Protein 4IZ6 (pdb70)

B-factor: mean 25.24, std 9.49, range [5.38, 73.98]

Nearest PDB structures (foldseek):
  4iz6-assembly1_A  TM=1.002E+00  e=0.000E+00  Escherichia coli
  3rg2-assembly3_E  TM=9.380E-01  e=0.000E+00  Escherichia coli
  3rg2-assembly1_B  TM=9.250E-01  e=0.000E+00  Escherichia coli
  3rg2-assembly4_I  TM=9.287E-01  e=0.000E+00  Escherichia coli
  3rg2-assembly2_H  TM=9.333E-01  e=0.000E+00  Escherichia coli

Secondary structure (DSSP, 8-state):
-----PPPHHHHHHHHHTTS-----TTHHHHTTTT--SEEEEETTEEEEHHHHHHHHHHHHHHHHHTT--TT-EEEEE--SSHHHHHHHHHHHHHT-EEEEE-TT--HHHHHHHHHHH--SEEEEETTSGGGSSSHHHHHHHHH-TT--EEEEET--STTBHHHHHHSPP-S----PPPTTSEEEEEE-----S--EEEEEHHHHHHHHHHHHHHHT--TT-EEEE-S-TTSHHHHHSSHHHHHHHHT-EEEE-S---HHHHHHHHHHHT--EEEE-HHHHHHHHHHHHTT--GGGGTT--EEEEESSPPPHHHHHHHHHHT-SEEEEEEEETTEEEEE--TTS-HHHHHH---EESSTT-EEEEE-TTS-B--TT-EEEEEEE-TTS-S--TT-HHHHHHHB-TT--EEEEEEEEE-TTS-EEEEEE-SSEEEETTEEEEHHHHHHHHTTSTTEEEEEEEEEEETTTEEEEEEEEEESS---HHHHHHHHHTT---GGGS-SEEEE-S---B-TTSSB-HHHHHHHHHTTSS----SHHHHHHHHTTTS-SS----TTS-GGGGT--HHHHHHHHHHHTTTSTT--HHHHHTS-SHHHHHHHHTSPP-/-----PPPHHHHHHHHHHTS-----TTHHHHTTTT--SEEEEETTEEEEHHHHHHHHHHHHHHHHHTT--TT-EEEE---SSHHHHHHHHHHHHHT-EEEE--TT--HHHHHHHHHHH--SEEEEETTSTTSSSSHHHHHHHHH-TT--EEEEET--STTBHHHHHHSPP-S----PPPTTSEEEEEEP---S--EEEEEHHHHHHHHHHHHHHHT--TT-EEEE-S-TTSHHHHHSSHHHHHHHHT-EEEE-SS--HHHHHHHHHHHT--EEEE-HHHHHHHHHHHHTT--GGGGTT--EEEEESS---HHHHTHHHHHT-SEEEEEEEETTEEEEE--TTS-HHHHHH---EESSTT-EEEEE-SS--B--TT-EEEEEEE-TTS-S--TT-HHHHHHHB-TTSPEEEEEEEEE-SSS-EEEEEE-SSEEEEBTEEEEHHHHHHHHTTSTTEEEEEEEEEEETTTEEEEEEEEEESS---HHHHHHHHHHTT--GGGS-SEEEEES---B-SSSSB-HHHHHHHHHHHHHHHTT---SSHHHHHHHHGGGS-SS----TTS-GGGGT--HHHHHHHHHHHTTTSTT--HHHHHHS-SHHHHHHHHTSPP-

Radius of gyration: 34.58 Å; Cα contacts (8 Å, |Δi|>4): 2617; chains: 2; bounding box: 115×65×73 Å

GO terms:
  GO:0000287 magnesium ion binding (F, IDA)
  GO:0031177 phosphopantetheine binding (F, IDA)
  GO:0008908 isochorismatase activity (F, IDA)
  GO:0009239 enterobactin biosynthetic process (P, IDA)
  GO:0047527 2,3-dihydroxybenzoate-serine ligase activity (F, IDA)
  GO:0005737 cytoplasm (C, EXP)
  GO:0008908 isochorismatase activity (F, EXP)
  GO:0047527 2,3-dihydroxybenzoate-serine ligase activity (F, EXP)
  GO:0042802 identical protein binding (F, IPI)
  GO:0005515 protein binding (F, IPI)
  GO:0005829 cytosol (C, IDA)
  GO:0005886 plasma membrane (C, IDA)
  GO:0016765 transferase activity, transferring alkyl or aryl (other than methyl) groups (F, IMP)

Foldseek 3Di:
DADADADDPVFVVVCVVVPQFPFDFLLCLLVVCLVPQAWAEAEPPDTAASVLLVQLLLLLLQVCVVLPDAAPFEEEEEDWQGSVVSSPLSNCQQRNYAYEYDYNLFWDVVRLQVCVFRLHQEYEYECVRPCNVDCPNVVVSCVVRVSHSAYAYDPDDDPSDSVVRSPGGHDPDGGDGDGQSFFSYWYWFLDDQGTFIFGFGSRLQVSLLQLLCVQVVAAQAAEEEEAPTCRHCVLPPNDHSSNNSSRNYYYYTHPHLACVRVLQVCQVVLHAEYEFEQLSLVRNLVVQVVPDDLVSLQSHAEYEYELADDALVSLLCCCVRNVYDYKAWYDGPLFWIFIDGPPDDSVCRSQFRHATSDPPWDWFFAAPVGDTDDAFDKHWIWTDHSNGGQDIRPDVPVSPVQADPVSTGTPQWMWHAHPVGTIGTDGGRAAWWRFSNRTGHQSNLFVLQCPPPFFDAWTKHWDQDPNRRIFIEIETATNDDDDLVRQLVSVVVVIGRNSRRHPYYDYDNDAPADPVRHGDDVVRVVVVVVVCVPDADALVRVLVVLVVQFAPPDHDDQQDQRVVRPRDLVNLQVVQVVLCVQAVVGGSVQCNVRPGSNSVRVRSVDDRD/DADFDADPPVFVVVCVVVPLFPFDFLLCLLVVCLPFQQWAEDEPPDTAGSVLLNQLLLLLLQLVVVLPDAAPFEEEEEDWQGSVVSSPLSSCQQRNYAYDYDYLLAWDVVSLQVCVQRLHQEYEYECVRPCNVDCVNVVVSCVVSVSHRAYAYDPDDDPRDSVVSSPGGHDPDGGDGDTQSAFSYWYWALAQGTWIAGFGRSLQVSQQVLLCVQVVAALAAEEEQADTCRHCVQPPNDHSSNNSSRNHYYYTHPHLACVGVLQVCQVRLHAEYEFEQLSLVRNQVVVVVPDDLVSLQSHAEYEYELAADALVSQLCCCVRNNYDYKAWYDGPLFWIFIAGPPDDSVCRSFFRHATSDPQWDWFFADPVGDGDDAFDKHWIWTDGSNGGQDIRPCVVVSVVQADPVSIGTPQWIWGAHPVRTIGTDGGRQAWWSFRNRIGHQNNLFVQLCVDPFFQAWTWHWDQDPNRRTFIEIETATPDDDDLVRSLVSVVVVTGRNSNRHPYYHYDNDADADDVSYGDPVCSVVVVVCVVVVVVLDQDQDLVSVLVVLQVQFAPPDRDDQQDQRVVRPNDLVVLQVNQVSLCVQAVVGGSVCCNVRVGSNSVCVVSNDDRD

InterPro domains:
  IPR000868 Isochorismatase-like domain [PF00857] (31-204)
  IPR009081 Phosphopantetheine binding ACP domain [PF00550] (217-276)
  IPR009081 Phosphopantetheine binding ACP domain [PS50075] (209-284)
  IPR016291 Isochorismatase [PIRSF001111] (1-283)
  IPR016291 Isochorismatase [PR01398] (2-14)
  IPR016291 Isochorismatase [PR01398] (63-80)
  IPR016291 Isochorismatase [PR01398] (80-99)
  IPR016291 Isochorismatase [PR01398] (112-134)
  IPR016291 Isochorismatase [PR01398] (168-186)
  IPR016291 Isochorismatase [PR01398] (186-203)
  IPR036380 Isochorismatase-like superfamily [G3DSA:3.40.50.850] (1-207)
  IPR036380 Isochorismatase-like superfamily [SSF52499] (1-209)
  IPR036736 ACP-like superfamily [G3DSA:1.10.1200.10] (210-285)
  IPR036736 ACP-like superfamily [SSF47336] (209-280)
  IPR050272 Isochorismatase-like hydrolase [PTHR43540] (20-208)

Sequence (1221 aa):
SIPFTRWPEEFARRYREKGYWQDLPLTDILTRHAASDSIAVIDGERQLSYRELNQAADNLACSLRRQGIKPGETALVQLGNVAELYITFFALLKLGVAPVLALFSHQRSELNAYASQIEPALLIADRQHALFSGDDFLNTFVTEHSSIRVVQLLNDSGEHNLQDAINHPAEDFTATPSPADEVAYFQLSGGTGTPKLIPRTHNDYYYSVRRSVEICQFTQQTRRYLCAIPAAHNYAMSSPGSLGVFLAGGTVVLAADPSATLCFPLIEKHQVNVTALVPPAVSLWLQALIEGESRAQLASLKLLQVGGARLSATLAARIPAEIGCQLQQVFGMAEGLVNYTRLDDSAEKIIHTQGYPMCPDDEVWVADAEGNPLPQGEVGRLMTRGPYTFRGYYKSPQHNASAFDANGFYCSGDLISIDPEGYITVQGREKDQINRGGEKIAAEEIENLLLRHPAVIYAALVSMEDELMGEKSCAYLVVKEPLRAVQVRRFLREQGIAEFKLPDRVECVDSLPLTAVGKVDKKQLRQWLASRASAGPASKAALREVILPLLDESDEPFDDDNLIDYGLDSVRMMALAARWRKVHGDIDFVMLAKNPTIDAWWKLLSREVKSIPFTRWPEEFARRYREKGYWQDLPLTDILTRHAASDSIAVIDGERQLSYRELNQAADNLACSLRRQGIKPGETALVQLGNVAELYITFFALLKLGVAPVLALFSHQRSELNAYASQIEPALLIADRQHALFSGDDFLNTFVTEHSSIRVVQLLNDSGEHNLQDAINHPAEDFTATPSPADEVAYFQLSGTGTPKLIPRTHNDYYYSVRRSVEICQFTQQTRYLCAIPAAHNYAMSSPGSLGVFLAGGTVVLAADPSATLCFPLIEKHQVNVTALVPPAVSLWLQALIEGESRAQLASLKLLQVGGARLSATLAARIPAEIGCQLQQVFGMAEGLVNYTRLDDSAEKIIHTQGYPMCPDDEVWVADAEGNPLPQGEVGRLMTRGPYTFRGYYKSPQHNASAFDANGFYCSGDLISIDPEGYITVQGREKDQINRGGEKIAAEEIENLLLRHPAVIYAALVSMEDELMGEKSCAYLVVKEPLRAVQVRRFLREQGIAEFKLPDRVECVDSLPLTAVGKVDKKQLRQWLASRASAGRASIPASKAALREVILPLLDESDEPFDDDNLIDYGLDSVRMMALAARWRKVHGDIDFVMLAKNPTIDAWWKLLSREVK

Structure (mmCIF, N/CA/C/O backbone):
data_4IZ6
#
_entry.id   4IZ6
#
_cell.length_a   110.990
_cell.length_b   119.110
_cell.length_c   99.770
_cell.angle_alpha   90.00
_cell.angle_beta   90.00
_cell.angle_gamma   90.00
#
_symmetry.space_group_name_H-M   'P 21 21 2'
#
loop_
_entity.id
_entity.type
_entity.pdbx_description
1 polymer 'Enterobactin synthase component E, Isochorismatase'
2 non-polymer "5'-deoxy-5'-({[2-(2,3-dihydroxyphenyl)ethyl]sulfonyl}amino)adenosine"
3 non-polymer "4'-PHOSPHOPANTETHEINE"
4 water water
#
loop_
_atom_site.group_PDB
_atom_site.id
_atom_site.type_symbol
_atom_site.label_atom_id
_atom_site.label_alt_id
_atom_site.label_comp_id
_atom_site.label_asym_id
_atom_site.label_entity_id
_atom_site.label_seq_id
_atom_site.pdbx_PDB_ins_code
_atom_site.Cartn_x
_atom_site.Cartn_y
_atom_site.Cartn_z
_atom_site.occupancy
_atom_site.B_iso_or_equiv
_atom_site.auth_seq_id
_atom_site.auth_comp_id
_atom_site.auth_asym_id
_atom_site.auth_atom_id
_atom_site.pdbx_PDB_model_num
ATOM 1 N N . SER A 1 22 ? -35.067 10.340 -2.609 1.00 40.79 2 SER A N 1
ATOM 2 C CA . SER A 1 22 ? -33.889 10.123 -1.773 1.00 35.14 2 SER A CA 1
ATOM 3 C C . SER A 1 22 ? -32.890 11.268 -1.899 1.00 34.31 2 SER A C 1
ATOM 4 O O . SER A 1 22 ? -32.581 11.707 -3.005 1.00 38.53 2 SER A O 1
ATOM 7 N N . ILE A 1 23 ? -32.375 11.734 -0.763 1.00 35.43 3 ILE A N 1
ATOM 8 C CA . ILE A 1 23 ? -31.390 12.815 -0.736 1.00 22.82 3 ILE A CA 1
ATOM 9 C C . ILE A 1 23 ? -29.988 12.330 -1.101 1.00 24.55 3 ILE A C 1
ATOM 10 O O . ILE A 1 23 ? -29.420 11.479 -0.410 1.00 23.98 3 ILE A O 1
ATOM 15 N N . PRO A 1 24 ? -29.423 12.890 -2.188 1.00 24.39 4 PRO A N 1
ATOM 16 C CA . PRO A 1 24 ? -28.139 12.500 -2.793 1.00 18.66 4 PRO A CA 1
ATOM 17 C C . PRO A 1 24 ? -26.964 12.499 -1.818 1.00 17.33 4 PRO A C 1
ATOM 18 O O . PRO A 1 24 ? -26.661 13.513 -1.203 1.00 19.65 4 PRO A O 1
ATOM 22 N N . PHE A 1 25 ? -26.300 11.363 -1.694 1.00 17.10 5 PHE A N 1
ATOM 23 C CA . PHE A 1 25 ? -25.076 11.292 -0.928 1.00 15.69 5 PHE A CA 1
ATOM 24 C C . PHE A 1 25 ? -24.230 10.128 -1.407 1.00 19.95 5 PHE A C 1
ATOM 25 O O . PHE A 1 25 ? -24.707 9.231 -2.109 1.00 22.11 5 PHE A O 1
ATOM 33 N N . THR A 1 26 ? -22.960 10.168 -1.034 1.00 20.38 6 THR A N 1
ATOM 34 C CA . THR A 1 26 ? -22.009 9.143 -1.395 1.00 18.33 6 THR A CA 1
ATOM 35 C C . THR A 1 26 ? -22.100 7.976 -0.418 1.00 18.03 6 THR A C 1
ATOM 36 O O . THR A 1 26 ? -21.662 8.088 0.724 1.00 18.07 6 THR A O 1
ATOM 40 N N . ARG A 1 27 ? -22.688 6.873 -0.878 1.00 17.04 7 ARG A N 1
ATOM 41 C CA . ARG A 1 27 ? -22.724 5.607 -0.145 1.00 21.62 7 ARG A CA 1
ATOM 42 C C . ARG A 1 27 ? -21.313 5.098 0.225 1.00 17.79 7 ARG A C 1
ATOM 43 O O . ARG A 1 27 ? -20.345 5.381 -0.467 1.00 17.22 7 ARG A O 1
ATOM 51 N N . TRP A 1 28 ? -21.199 4.342 1.310 1.00 17.40 8 TRP A N 1
ATOM 52 C CA . TRP A 1 28 ? -19.984 3.573 1.561 1.00 16.10 8 TRP A CA 1
ATOM 53 C C . TRP A 1 28 ? -20.055 2.391 0.634 1.00 15.33 8 TRP A C 1
ATOM 54 O O . TRP A 1 28 ? -21.150 1.913 0.347 1.00 22.07 8 TRP A O 1
ATOM 65 N N . PRO A 1 29 ? -18.894 1.885 0.191 1.00 16.91 9 PRO A N 1
ATOM 66 C CA . PRO A 1 29 ? -18.869 0.661 -0.624 1.00 21.04 9 PRO A CA 1
ATOM 67 C C . PRO A 1 29 ? -19.628 -0.483 0.042 1.00 23.15 9 PRO A C 1
ATOM 68 O O . PRO A 1 29 ? -19.793 -0.501 1.263 1.00 23.97 9 PRO A O 1
ATOM 72 N N . GLU A 1 30 ? -20.088 -1.430 -0.764 1.00 29.56 10 GLU A N 1
ATOM 73 C CA . GLU A 1 30 ? -20.901 -2.523 -0.256 1.00 32.20 10 GLU A CA 1
ATOM 74 C C . GLU A 1 30 ? -20.168 -3.366 0.788 1.00 27.63 10 GLU A C 1
ATOM 75 O O . GLU A 1 30 ? -20.743 -3.705 1.820 1.00 31.27 10 GLU A O 1
ATOM 81 N N . GLU A 1 31 ? -18.901 -3.684 0.538 1.00 23.18 11 GLU A N 1
ATOM 82 C CA . GLU A 1 31 ? -18.132 -4.501 1.484 1.00 28.09 11 GLU A CA 1
ATOM 83 C C . GLU A 1 31 ? -17.986 -3.810 2.841 1.00 31.64 11 GLU A C 1
ATOM 84 O O . GLU A 1 31 ? -17.924 -4.475 3.885 1.00 25.45 11 GLU A O 1
ATOM 86 N N . PHE A 1 32 ? -17.922 -2.477 2.816 1.00 29.66 12 PHE A N 1
ATOM 87 C CA . PHE A 1 32 ? -17.822 -1.680 4.034 1.00 25.99 12 PHE A CA 1
ATOM 88 C C . PHE A 1 32 ? -19.138 -1.646 4.812 1.00 25.80 12 PHE A C 1
ATOM 89 O O . PHE A 1 32 ? -19.165 -1.922 6.015 1.00 25.06 12 PHE A O 1
ATOM 97 N N . ALA A 1 33 ? -20.222 -1.308 4.117 1.00 26.34 13 ALA A N 1
ATOM 98 C CA . ALA A 1 33 ? -21.557 -1.308 4.710 1.00 25.00 13 ALA A CA 1
ATOM 99 C C . ALA A 1 33 ? -21.830 -2.642 5.403 1.00 24.91 13 ALA A C 1
ATOM 100 O O . ALA A 1 33 ? -22.253 -2.684 6.561 1.00 22.45 13 ALA A O 1
ATOM 102 N N . ARG A 1 34 ? -21.550 -3.726 4.684 1.00 25.44 14 ARG A N 1
ATOM 103 C CA . ARG A 1 34 ? -21.770 -5.087 5.176 1.00 32.29 14 ARG A CA 1
ATOM 104 C C . ARG A 1 34 ? -20.944 -5.393 6.425 1.00 23.61 14 ARG A C 1
ATOM 105 O O . ARG A 1 34 ? -21.483 -5.888 7.412 1.00 29.99 14 ARG A O 1
ATOM 113 N N . ARG A 1 35 ? -19.649 -5.076 6.373 1.00 24.83 15 ARG A N 1
ATOM 114 C CA . ARG A 1 35 ? -18.725 -5.219 7.511 1.00 24.91 15 ARG A CA 1
ATOM 115 C C . ARG A 1 35 ? -19.160 -4.401 8.724 1.00 24.87 15 ARG A C 1
ATOM 116 O O . ARG A 1 35 ? -19.140 -4.888 9.852 1.00 23.02 15 ARG A O 1
ATOM 118 N N . TYR A 1 36 ? -19.563 -3.160 8.473 1.00 24.61 16 TYR A N 1
ATOM 119 C CA . TYR A 1 36 ? -20.025 -2.269 9.530 1.00 22.67 16 TYR A CA 1
ATOM 120 C C . TYR A 1 36 ? -21.299 -2.772 10.215 1.00 19.17 16 TYR A C 1
ATOM 121 O O . TYR A 1 36 ? -21.444 -2.637 11.418 1.00 22.62 16 TYR A O 1
ATOM 130 N N . ARG A 1 37 ? -22.212 -3.364 9.459 1.00 22.39 17 ARG A N 1
ATOM 131 C CA . ARG A 1 37 ? -23.378 -3.999 10.070 1.00 26.31 17 ARG A CA 1
ATOM 132 C C . ARG A 1 37 ? -22.988 -5.204 10.918 1.00 26.89 17 ARG A C 1
ATOM 133 O O . ARG A 1 37 ? -23.455 -5.346 12.047 1.00 24.71 17 ARG A O 1
ATOM 141 N N . GLU A 1 38 ? -22.128 -6.062 10.371 1.00 28.19 18 GLU A N 1
ATOM 142 C CA . GLU A 1 38 ? -21.731 -7.292 11.053 1.00 23.82 18 GLU A CA 1
ATOM 143 C C . GLU A 1 38 ? -21.044 -7.024 12.400 1.00 28.85 18 GLU A C 1
ATOM 144 O O . GLU A 1 38 ? -21.295 -7.716 13.392 1.00 22.65 18 GLU A O 1
ATOM 146 N N . LYS A 1 39 ? -20.198 -6.001 12.449 1.00 26.45 19 LYS A N 1
ATOM 147 C CA . LYS A 1 39 ? -19.451 -5.744 13.672 1.00 25.72 19 LYS A CA 1
ATOM 148 C C . LYS A 1 39 ? -20.276 -4.939 14.669 1.00 23.91 19 LYS A C 1
ATOM 149 O O . LYS A 1 39 ? -19.773 -4.550 15.721 1.00 23.37 19 LYS A O 1
ATOM 155 N N . GLY A 1 40 ? -21.528 -4.668 14.312 1.00 20.23 20 GLY A N 1
ATOM 156 C CA . GLY A 1 40 ? -22.443 -3.942 15.171 1.00 22.77 20 GLY A CA 1
ATOM 157 C C . GLY A 1 40 ? -22.432 -2.419 15.131 1.00 25.51 20 GLY A C 1
ATOM 158 O O . GLY A 1 40 ? -23.145 -1.788 15.912 1.00 27.74 20 GLY A O 1
ATOM 159 N N . TYR A 1 41 ? -21.653 -1.822 14.230 1.00 23.56 21 TYR A N 1
ATOM 160 C CA . TYR A 1 41 ? -21.525 -0.359 14.174 1.00 22.58 21 TYR A CA 1
ATOM 161 C C . TYR A 1 41 ? -22.800 0.311 13.699 1.00 23.03 21 TYR A C 1
ATOM 162 O O . TYR A 1 41 ? -23.310 1.205 14.364 1.00 21.95 21 TYR A O 1
ATOM 171 N N . TRP A 1 42 ? -23.297 -0.105 12.536 1.00 22.48 22 TRP A N 1
ATOM 172 C CA . TRP A 1 42 ? -24.573 0.386 12.031 1.00 15.80 22 TRP A CA 1
ATOM 173 C C . TRP A 1 42 ? -25.678 -0.532 12.516 1.00 16.72 22 TRP A C 1
ATOM 174 O O . TRP A 1 42 ? -25.691 -1.709 12.168 1.00 16.88 22 TRP A O 1
ATOM 185 N N . GLN A 1 43 ? -26.612 0.003 13.300 1.00 17.99 23 GLN A N 1
ATOM 186 C CA . GLN A 1 43 ? -27.672 -0.812 13.890 1.00 19.88 23 GLN A CA 1
ATOM 187 C C . GLN A 1 43 ? -29.017 -0.788 13.153 1.00 19.49 23 GLN A C 1
ATOM 188 O O . GLN A 1 43 ? -29.930 -1.544 13.496 1.00 20.30 23 GLN A O 1
ATOM 194 N N . ASP A 1 44 ? -29.132 0.072 12.150 1.00 15.15 24 ASP A N 1
ATOM 195 C CA . ASP A 1 44 ? -30.367 0.208 11.379 1.00 17.81 24 ASP A CA 1
ATOM 196 C C . ASP A 1 44 ? -31.543 0.734 12.226 1.00 22.83 24 ASP A C 1
ATOM 197 O O . ASP A 1 44 ? -32.709 0.469 11.922 1.00 20.86 24 ASP A O 1
ATOM 202 N N . LEU A 1 45 ? -31.230 1.464 13.297 1.00 20.41 25 LEU A N 1
ATOM 203 C CA . LEU A 1 45 ? -32.238 2.225 14.019 1.00 18.07 25 LEU A CA 1
ATOM 204 C C . LEU A 1 45 ? -32.182 3.706 13.616 1.00 19.78 25 LEU A C 1
ATOM 205 O O . LEU A 1 45 ? -31.105 4.261 13.433 1.00 23.48 25 LEU A O 1
ATOM 210 N N . PRO A 1 46 ? -33.344 4.362 13.493 1.00 22.45 26 PRO A N 1
ATOM 211 C CA . PRO A 1 46 ? -33.286 5.797 13.162 1.00 15.16 26 PRO A CA 1
ATOM 212 C C . PRO A 1 46 ? -32.808 6.578 14.367 1.00 13.88 26 PRO A C 1
ATOM 213 O O . PRO A 1 46 ? -32.804 6.041 15.464 1.00 18.74 26 PRO A O 1
ATOM 217 N N . LEU A 1 47 ? -32.416 7.826 14.178 1.00 12.59 27 LEU A N 1
ATOM 218 C CA . LEU A 1 47 ? -31.946 8.624 15.281 1.00 10.52 27 LEU A CA 1
ATOM 219 C C . LEU A 1 47 ? -33.041 8.915 16.331 1.00 17.12 27 LEU A C 1
ATOM 220 O O . LEU A 1 47 ? -32.744 9.076 17.520 1.00 12.34 27 LEU A O 1
ATOM 225 N N . THR A 1 48 ? -34.301 8.969 15.894 1.00 15.62 28 THR A N 1
ATOM 226 C CA . THR A 1 48 ? -35.438 9.205 16.790 1.00 14.08 28 THR A CA 1
ATOM 227 C C . THR A 1 48 ? -35.480 8.226 17.973 1.00 19.73 28 THR A C 1
ATOM 228 O O . THR A 1 48 ? -36.120 8.501 18.997 1.00 13.06 28 THR A O 1
ATOM 232 N N . ASP A 1 49 ? -34.797 7.092 17.819 1.00 14.27 29 ASP A N 1
ATOM 233 C CA . ASP A 1 49 ? -34.798 6.052 18.831 1.00 18.56 29 ASP A CA 1
ATOM 234 C C . ASP A 1 49 ? -34.094 6.529 20.099 1.00 20.58 29 ASP A C 1
ATOM 235 O O . ASP A 1 49 ? -34.349 6.011 21.201 1.00 17.02 29 ASP A O 1
ATOM 240 N N . ILE A 1 50 ? -33.221 7.526 19.925 1.00 20.53 30 ILE A N 1
ATOM 241 C CA . ILE A 1 50 ? -32.571 8.219 21.040 1.00 17.69 30 ILE A CA 1
ATOM 242 C C . ILE A 1 50 ? -33.617 8.736 22.042 1.00 17.78 30 ILE A C 1
ATOM 243 O O . ILE A 1 50 ? -33.439 8.621 23.259 1.00 14.71 30 ILE A O 1
ATOM 248 N N . LEU A 1 51 ? -34.724 9.261 21.518 1.00 16.85 31 LEU A N 1
ATOM 249 C CA . LEU A 1 51 ? -35.776 9.848 22.339 1.00 14.46 31 LEU A CA 1
ATOM 250 C C . LEU A 1 51 ? -36.821 8.800 22.701 1.00 18.18 31 LEU A C 1
ATOM 251 O O . LEU A 1 51 ? -37.042 8.497 23.875 1.00 19.95 31 LEU A O 1
ATOM 256 N N . THR A 1 52 ? -37.441 8.228 21.677 1.00 20.34 32 THR A N 1
ATOM 257 C CA . THR A 1 52 ? -38.546 7.286 21.837 1.00 19.81 32 THR A CA 1
ATOM 258 C C . THR A 1 52 ? -38.227 6.097 22.755 1.00 18.60 32 THR A C 1
ATOM 259 O O . THR A 1 52 ? -39.118 5.417 23.223 1.00 20.20 32 THR A O 1
ATOM 263 N N . ARG A 1 53 ? -36.956 5.827 22.996 1.00 20.70 33 ARG A N 1
ATOM 264 C CA . ARG A 1 53 ? -36.609 4.815 23.985 1.00 18.06 33 ARG A CA 1
ATOM 265 C C . ARG A 1 53 ? -36.843 5.360 25.412 1.00 17.49 33 ARG A C 1
ATOM 266 O O . ARG A 1 53 ? -36.857 4.604 26.366 1.00 14.72 33 ARG A O 1
ATOM 274 N N . HIS A 1 54 ? -37.039 6.669 25.537 1.00 14.07 34 HIS A N 1
ATOM 275 C CA . HIS A 1 54 ? -37.288 7.287 26.835 1.00 19.55 34 HIS A CA 1
ATOM 276 C C . HIS A 1 54 ? -38.650 8.001 26.840 1.00 22.42 34 HIS A C 1
ATOM 277 O O . HIS A 1 54 ? -38.843 8.971 27.576 1.00 24.33 34 HIS A O 1
ATOM 284 N N . ALA A 1 55 ? -39.597 7.547 26.028 1.00 18.59 35 ALA A N 1
ATOM 285 C CA . ALA A 1 55 ? -40.837 8.310 25.901 1.00 20.67 35 ALA A CA 1
ATOM 286 C C . ALA A 1 55 ? -41.827 8.246 27.094 1.00 22.03 35 ALA A C 1
ATOM 287 O O . ALA A 1 55 ? -42.716 9.087 27.193 1.00 23.87 35 ALA A O 1
ATOM 289 N N . ALA A 1 56 ? -41.682 7.266 27.981 1.00 15.07 36 ALA A N 1
ATOM 290 C CA . ALA A 1 56 ? -42.508 7.183 29.195 1.00 22.07 36 ALA A CA 1
ATOM 291 C C . ALA A 1 56 ? -41.771 7.697 30.457 1.00 19.02 36 ALA A C 1
ATOM 292 O O . ALA A 1 56 ? -42.294 7.662 31.575 1.00 17.77 36 ALA A O 1
ATOM 294 N N . SER A 1 57 ? -40.552 8.183 30.260 1.00 16.90 37 SER A N 1
ATOM 295 C CA . SER A 1 57 ? -39.727 8.623 31.372 1.00 21.26 37 SER A CA 1
ATOM 296 C C . SER A 1 57 ? -40.068 10.046 31.845 1.00 19.45 37 SER A C 1
ATOM 297 O O . SER A 1 57 ? -40.082 10.976 31.049 1.00 16.67 37 SER A O 1
ATOM 300 N N . ASP A 1 58 ? -40.368 10.201 33.135 1.00 25.30 38 ASP A N 1
ATOM 301 C CA . ASP A 1 58 ? -40.650 11.523 33.709 1.00 18.88 38 ASP A CA 1
ATOM 302 C C . ASP A 1 58 ? -39.372 12.201 34.199 1.00 20.19 38 ASP A C 1
ATOM 303 O O . ASP A 1 58 ? -39.409 13.313 34.736 1.00 22.60 38 ASP A O 1
ATOM 308 N N . SER A 1 59 ? -38.241 11.524 34.021 1.00 19.33 39 SER A N 1
ATOM 309 C CA . SER A 1 59 ? -36.955 12.102 34.391 1.00 19.76 39 SER A CA 1
ATOM 310 C C . SER A 1 59 ? -36.699 13.293 33.480 1.00 17.50 39 SER A C 1
ATOM 311 O O . SER A 1 59 ? -37.234 13.358 32.373 1.00 19.40 39 SER A O 1
ATOM 314 N N . ILE A 1 60 ? -35.900 14.240 33.951 1.00 17.11 40 ILE A N 1
ATOM 315 C CA . ILE A 1 60 ? -35.736 15.506 33.254 1.00 13.48 40 ILE A CA 1
ATOM 316 C C . ILE A 1 60 ? -34.722 15.398 32.125 1.00 19.80 40 ILE A C 1
ATOM 317 O O . ILE A 1 60 ? -33.573 14.988 32.338 1.00 20.39 40 ILE A O 1
ATOM 322 N N . ALA A 1 61 ? -35.139 15.780 30.926 1.00 13.49 41 ALA A N 1
ATOM 323 C CA . ALA A 1 61 ? -34.218 15.800 29.803 1.00 16.66 41 ALA A CA 1
ATOM 324 C C . ALA A 1 61 ? -33.542 17.159 29.569 1.00 18.35 41 ALA A C 1
ATOM 325 O O . ALA A 1 61 ? -32.378 17.214 29.174 1.00 16.49 41 ALA A O 1
ATOM 327 N N . VAL A 1 62 ? -34.268 18.255 29.781 1.00 19.21 42 VAL A N 1
ATOM 328 C CA . VAL A 1 62 ? -33.764 19.562 29.382 1.00 10.26 42 VAL A CA 1
ATOM 329 C C . VAL A 1 62 ? -34.137 20.627 30.380 1.00 19.26 42 VAL A C 1
ATOM 330 O O . VAL A 1 62 ? -35.299 20.759 30.795 1.00 15.85 42 VAL A O 1
ATOM 334 N N . ILE A 1 63 ? -33.111 21.391 30.740 1.00 17.71 43 ILE A N 1
ATOM 335 C CA . ILE A 1 63 ? -33.221 22.528 31.617 1.00 18.59 43 ILE A CA 1
ATOM 336 C C . ILE A 1 63 ? -32.692 23.764 30.879 1.00 18.31 43 ILE A C 1
ATOM 337 O O . ILE A 1 63 ? -31.512 23.867 30.548 1.00 17.26 43 ILE A O 1
ATOM 342 N N . ASP A 1 64 ? -33.589 24.695 30.614 1.00 19.20 44 ASP A N 1
ATOM 343 C CA . ASP A 1 64 ? -33.255 25.904 29.894 1.00 19.56 44 ASP A CA 1
ATOM 344 C C . ASP A 1 64 ? -33.792 27.063 30.744 1.00 16.90 44 ASP A C 1
ATOM 345 O O . ASP A 1 64 ? -34.995 27.287 30.809 1.00 17.90 44 ASP A O 1
ATOM 350 N N . GLY A 1 65 ? -32.889 27.772 31.422 1.00 17.18 45 GLY A N 1
ATOM 351 C CA . GLY A 1 65 ? -33.289 28.770 32.396 1.00 15.02 45 GLY A CA 1
ATOM 352 C C . GLY A 1 65 ? -34.198 28.187 33.471 1.00 19.44 45 GLY A C 1
ATOM 353 O O . GLY A 1 65 ? -33.807 27.273 34.188 1.00 23.19 45 GLY A O 1
ATOM 354 N N . GLU A 1 66 ? -35.421 28.703 33.571 1.00 22.46 46 GLU A N 1
ATOM 355 C CA . GLU A 1 66 ? -36.378 28.257 34.586 1.00 22.38 46 GLU A CA 1
ATOM 356 C C . GLU A 1 66 ? -37.266 27.149 34.069 1.00 27.75 46 GLU A C 1
ATOM 357 O O . GLU A 1 66 ? -38.146 26.677 34.790 1.00 29.58 46 GLU A O 1
ATOM 363 N N . ARG A 1 67 ? -37.045 26.735 32.826 1.00 21.27 47 ARG A N 1
ATOM 364 C CA . ARG A 1 67 ? -37.895 25.710 32.218 1.00 27.93 47 ARG A CA 1
ATOM 365 C C . ARG A 1 67 ? -37.301 24.306 32.311 1.00 28.89 47 ARG A C 1
ATOM 366 O O . ARG A 1 67 ? -36.111 24.113 32.088 1.00 26.66 47 ARG A O 1
ATOM 374 N N . GLN A 1 68 ? -38.120 23.315 32.639 1.00 24.85 48 GLN A N 1
ATOM 375 C CA . GLN A 1 68 ? -37.620 21.946 32.640 1.00 25.34 48 GLN A CA 1
ATOM 376 C C . GLN A 1 68 ? -38.539 21.055 31.822 1.00 25.59 48 GLN A C 1
ATOM 377 O O . GLN A 1 68 ? -39.752 21.124 31.934 1.00 26.20 48 GLN A O 1
ATOM 383 N N . LEU A 1 69 ? -37.956 20.242 30.962 1.00 25.07 49 LEU A N 1
ATOM 384 C CA . LEU A 1 69 ? -38.758 19.342 30.173 1.00 22.09 49 LEU A CA 1
ATOM 385 C C . LEU A 1 69 ? -38.338 17.934 30.495 1.00 19.69 49 LEU A C 1
ATOM 386 O O . LEU A 1 69 ? -37.146 17.619 30.529 1.00 19.07 49 LEU A O 1
ATOM 391 N N . SER A 1 70 ? -39.319 17.088 30.755 1.00 14.34 50 SER A N 1
ATOM 392 C CA . SER A 1 70 ? -39.031 15.686 30.928 1.00 19.62 50 SER A CA 1
ATOM 393 C C . SER A 1 70 ? -38.812 15.076 29.539 1.00 22.34 50 SER A C 1
ATOM 394 O O . SER A 1 70 ? -39.018 15.747 28.524 1.00 19.39 50 SER A O 1
ATOM 397 N N . TYR A 1 71 ? -38.385 13.816 29.519 1.00 17.92 51 TYR A N 1
ATOM 398 C CA . TYR A 1 71 ? -38.227 13.041 28.300 1.00 16.43 51 TYR A CA 1
ATOM 399 C C . TYR A 1 71 ? -39.542 12.829 27.599 1.00 15.53 51 TYR A C 1
ATOM 400 O O . TYR A 1 71 ? -39.611 12.949 26.392 1.00 21.60 51 TYR A O 1
ATOM 409 N N . ARG A 1 72 ? -40.592 12.526 28.353 1.00 18.37 52 ARG A N 1
ATOM 410 C CA . ARG A 1 72 ? -41.893 12.275 27.743 1.00 18.47 52 ARG A CA 1
ATOM 411 C C . ARG A 1 72 ? -42.471 13.555 27.188 1.00 14.85 52 ARG A C 1
ATOM 412 O O . ARG A 1 72 ? -43.142 13.535 26.175 1.00 19.06 52 ARG A O 1
ATOM 420 N N . GLU A 1 73 ? -42.207 14.664 27.860 1.00 13.79 53 GLU A N 1
ATOM 421 C CA . GLU A 1 73 ? -42.528 15.968 27.311 1.00 18.82 53 GLU A CA 1
ATOM 422 C C . GLU A 1 73 ? -41.722 16.248 26.035 1.00 18.59 53 GLU A C 1
ATOM 423 O O . GLU A 1 73 ? -42.288 16.709 25.043 1.00 18.70 53 GLU A O 1
ATOM 429 N N . LEU A 1 74 ? -40.416 15.946 26.065 1.00 18.78 54 LEU A N 1
ATOM 430 C CA . LEU A 1 74 ? -39.517 16.278 24.966 1.00 15.54 54 LEU A CA 1
ATOM 431 C C . LEU A 1 74 ? -40.077 15.607 23.739 1.00 15.27 54 LEU A C 1
ATOM 432 O O . LEU A 1 74 ? -40.344 16.244 22.750 1.00 12.76 54 LEU A O 1
ATOM 437 N N . ASN A 1 75 ? -40.311 14.312 23.871 1.00 18.21 55 ASN A N 1
ATOM 438 C CA . ASN A 1 75 ? -40.943 13.486 22.864 1.00 16.02 55 ASN A CA 1
ATOM 439 C C . ASN A 1 75 ? -42.334 14.006 22.441 1.00 18.23 55 ASN A C 1
ATOM 440 O O . ASN A 1 75 ? -42.652 14.099 21.255 1.00 18.05 55 ASN A O 1
ATOM 445 N N . GLN A 1 76 ? -43.159 14.343 23.419 1.00 16.65 56 GLN A N 1
ATOM 446 C CA . GLN A 1 76 ? -44.445 14.892 23.126 1.00 14.87 56 GLN A CA 1
ATOM 447 C C . GLN A 1 76 ? -44.284 16.153 22.278 1.00 21.31 56 GLN A C 1
ATOM 448 O O . GLN A 1 76 ? -44.859 16.233 21.188 1.00 18.22 56 GLN A O 1
ATOM 454 N N . ALA A 1 77 ? -43.507 17.126 22.753 1.00 13.22 57 ALA A N 1
ATOM 455 C CA . ALA A 1 77 ? -43.301 18.351 21.960 1.00 22.00 57 ALA A CA 1
ATOM 456 C C . ALA A 1 77 ? -42.833 18.075 20.533 1.00 16.21 57 ALA A C 1
ATOM 457 O O . ALA A 1 77 ? -43.306 18.697 19.581 1.00 17.13 57 ALA A O 1
ATOM 459 N N . ALA A 1 78 ? -41.928 17.114 20.402 1.00 16.37 58 ALA A N 1
ATOM 460 C CA . ALA A 1 78 ? -41.356 16.741 19.124 1.00 15.77 58 ALA A CA 1
ATOM 461 C C . ALA A 1 78 ? -42.444 16.196 18.185 1.00 20.13 58 ALA A C 1
ATOM 462 O O . ALA A 1 78 ? -42.526 16.607 17.024 1.00 20.23 58 ALA A O 1
ATOM 464 N N . ASP A 1 79 ? -43.267 15.278 18.701 1.00 16.58 59 ASP A N 1
ATOM 465 C CA . ASP A 1 79 ? -44.455 14.784 18.008 1.00 16.30 59 ASP A CA 1
ATOM 466 C C . ASP A 1 79 ? -45.433 15.887 17.603 1.00 17.30 59 ASP A C 1
ATOM 467 O O . ASP A 1 79 ? -45.922 15.893 16.474 1.00 24.27 59 ASP A O 1
ATOM 472 N N . ASN A 1 80 ? -45.751 16.785 18.532 1.00 15.74 60 ASN A N 1
ATOM 473 C CA . ASN A 1 80 ? -46.569 17.969 18.225 1.00 21.02 60 ASN A CA 1
ATOM 474 C C . ASN A 1 80 ? -46.008 18.782 17.049 1.00 23.46 60 ASN A C 1
ATOM 475 O O . ASN A 1 80 ? -46.743 19.138 16.120 1.00 20.30 60 ASN A O 1
ATOM 480 N N . LEU A 1 81 ? -44.712 19.093 17.105 1.00 20.48 61 LEU A N 1
ATOM 481 C CA . LEU A 1 81 ? -44.128 19.968 16.093 1.00 21.62 61 LEU A CA 1
ATOM 482 C C . LEU A 1 81 ? -44.229 19.272 14.740 1.00 20.87 61 LEU A C 1
ATOM 483 O O . LEU A 1 81 ? -44.775 19.850 13.788 1.00 17.63 61 LEU A O 1
ATOM 488 N N . ALA A 1 82 ? -43.757 18.023 14.679 1.00 17.90 62 ALA A N 1
ATOM 489 C CA . ALA A 1 82 ? -43.792 17.247 13.436 1.00 21.17 62 ALA A CA 1
ATOM 490 C C . ALA A 1 82 ? -45.212 17.138 12.882 1.00 20.09 62 ALA A C 1
ATOM 491 O O . ALA A 1 82 ? -45.419 17.262 11.670 1.00 22.52 62 ALA A O 1
ATOM 493 N N . CYS A 1 83 ? -46.178 16.911 13.769 1.00 18.19 63 CYS A N 1
ATOM 494 C CA . CYS A 1 83 ? -47.572 16.823 13.366 1.00 18.44 63 CYS A CA 1
ATOM 495 C C . CYS A 1 83 ? -48.069 18.135 12.744 1.00 16.47 63 CYS A C 1
ATOM 496 O O . CYS A 1 83 ? -48.658 18.120 11.664 1.00 17.06 63 CYS A O 1
ATOM 499 N N . SER A 1 84 ? -47.814 19.265 13.405 1.00 19.55 64 SER A N 1
ATOM 500 C CA . SER A 1 84 ? -48.159 20.586 12.834 1.00 19.81 64 SER A CA 1
ATOM 501 C C . SER A 1 84 ? -47.513 20.846 11.479 1.00 21.87 64 SER A C 1
ATOM 502 O O . SER A 1 84 ? -48.167 21.336 10.562 1.00 26.34 64 SER A O 1
ATOM 505 N N . LEU A 1 85 ? -46.231 20.531 11.355 1.00 17.81 65 LEU A N 1
ATOM 506 C CA . LEU A 1 85 ? -45.534 20.739 10.094 1.00 22.78 65 LEU A CA 1
ATOM 507 C C . LEU A 1 85 ? -46.128 19.882 8.969 1.00 20.74 65 LEU A C 1
ATOM 508 O O . LEU A 1 85 ? -46.210 20.315 7.822 1.00 18.24 65 LEU A O 1
ATOM 513 N N . ARG A 1 86 ? -46.568 18.684 9.322 1.00 17.42 66 ARG A N 1
ATOM 514 C CA . ARG A 1 86 ? -47.259 17.821 8.393 1.00 19.81 66 ARG A CA 1
ATOM 515 C C . ARG A 1 86 ? -48.617 18.423 8.030 1.00 20.55 66 ARG A C 1
ATOM 516 O O . ARG A 1 86 ? -49.014 18.408 6.874 1.00 15.40 66 ARG A O 1
ATOM 524 N N . ARG A 1 87 ? -49.312 18.979 9.018 1.00 24.17 67 ARG A N 1
ATOM 525 C CA . ARG A 1 87 ? -50.574 19.700 8.760 1.00 27.70 67 ARG A CA 1
ATOM 526 C C . ARG A 1 87 ? -50.423 20.895 7.788 1.00 3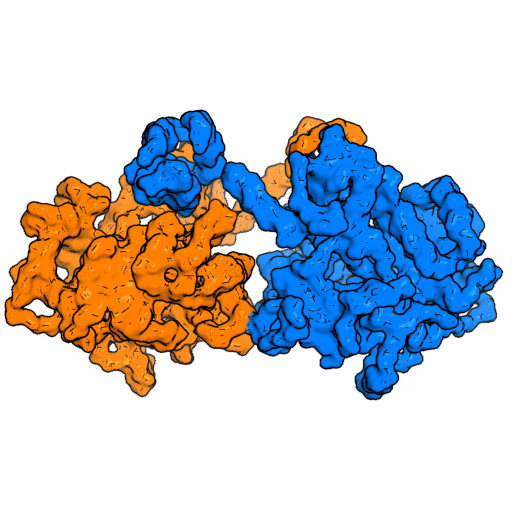0.11 67 ARG A C 1
ATOM 527 O O . ARG A 1 87 ? -51.328 21.200 7.005 1.00 32.51 67 ARG A O 1
ATOM 530 N N . GLN A 1 88 ? -49.284 21.574 7.847 1.00 22.66 68 GLN A N 1
ATOM 531 C CA . GLN A 1 88 ? -49.074 22.755 7.030 1.00 17.00 68 GLN A CA 1
ATOM 532 C C . GLN A 1 88 ? -48.443 22.403 5.672 1.00 16.70 68 GLN A C 1
ATOM 533 O O . GLN A 1 88 ? -48.075 23.292 4.905 1.00 18.38 68 GLN A O 1
ATOM 539 N N . GLY A 1 89 ? -48.292 21.110 5.391 1.00 19.49 69 GLY A N 1
ATOM 540 C CA . GLY A 1 89 ? -47.844 20.650 4.085 1.00 20.39 69 GLY A CA 1
ATOM 541 C C . GLY A 1 89 ? -46.426 20.101 3.927 1.00 22.63 69 GLY A C 1
ATOM 542 O O . GLY A 1 89 ? -46.029 19.732 2.830 1.00 25.00 69 GLY A O 1
ATOM 543 N N . ILE A 1 90 ? -45.651 20.029 5.002 1.00 23.81 70 ILE A N 1
ATOM 544 C CA . ILE A 1 90 ? -44.295 19.500 4.894 1.00 19.06 70 ILE A CA 1
ATOM 545 C C . ILE A 1 90 ? -44.303 17.997 4.759 1.00 18.13 70 ILE A C 1
ATOM 546 O O . ILE A 1 90 ? -45.129 17.327 5.370 1.00 22.46 70 ILE A O 1
ATOM 551 N N . LYS A 1 91 ? -43.403 17.484 3.929 1.00 14.65 71 LYS A N 1
ATOM 552 C CA . LYS A 1 91 ? -43.367 16.071 3.588 1.00 22.77 71 LYS A CA 1
ATOM 553 C C . LYS A 1 91 ? -42.011 15.412 3.905 1.00 22.99 71 LYS A C 1
ATOM 554 O O . LYS A 1 91 ? -40.966 16.058 3.865 1.00 24.33 71 LYS A O 1
ATOM 560 N N . PRO A 1 92 ? -42.012 14.109 4.203 1.00 19.67 72 PRO A N 1
ATOM 561 C CA . PRO A 1 92 ? -40.680 13.538 4.381 1.00 19.96 72 PRO A CA 1
ATOM 562 C C . PRO A 1 92 ? -39.915 13.629 3.068 1.00 24.64 72 PRO A C 1
ATOM 563 O O . PRO A 1 92 ? -40.535 13.830 2.020 1.00 25.74 72 PRO A O 1
ATOM 567 N N . GLY A 1 93 ? -38.592 13.518 3.134 1.00 23.33 73 GLY A N 1
ATOM 568 C CA . GLY A 1 93 ? -37.742 13.611 1.960 1.00 20.70 73 GLY A CA 1
ATOM 569 C C . GLY A 1 93 ? -37.300 15.035 1.726 1.00 20.28 73 GLY A C 1
ATOM 570 O O . GLY A 1 93 ? -36.318 15.278 1.022 1.00 19.07 73 GLY A O 1
ATOM 571 N N . GLU A 1 94 ? -38.029 15.981 2.316 1.00 17.68 74 GLU A N 1
ATOM 572 C CA . GLU A 1 94 ? -37.762 17.397 2.061 1.00 17.77 74 GLU A CA 1
ATOM 573 C C . GLU A 1 94 ? -36.748 17.910 3.050 1.00 24.71 74 GLU A C 1
ATOM 574 O O . GLU A 1 94 ? -36.391 17.202 3.997 1.00 27.42 74 GLU A O 1
ATOM 580 N N . THR A 1 95 ? -36.270 19.130 2.827 1.00 22.75 75 THR A N 1
ATOM 581 C CA . THR A 1 95 ? -35.198 19.673 3.647 1.00 17.51 75 THR A CA 1
ATOM 582 C C . THR A 1 95 ? -35.615 20.939 4.384 1.00 18.19 75 THR A C 1
ATOM 583 O O . THR A 1 95 ? -36.600 21.585 4.023 1.00 15.08 75 THR A O 1
ATOM 587 N N . ALA A 1 96 ? -34.837 21.281 5.415 1.00 21.79 76 ALA A N 1
ATOM 588 C CA . ALA A 1 96 ? -35.199 22.317 6.381 1.00 16.14 76 ALA A CA 1
ATOM 589 C C . ALA A 1 96 ? -33.985 23.116 6.846 1.00 15.76 76 ALA A C 1
ATOM 590 O O . ALA A 1 96 ? -32.939 22.563 7.160 1.00 15.71 76 ALA A O 1
ATOM 592 N N . LEU A 1 97 ? -34.138 24.429 6.870 1.00 14.70 77 LEU A N 1
ATOM 593 C CA . LEU A 1 97 ? -33.108 25.310 7.382 1.00 17.39 77 LEU A CA 1
ATOM 594 C C . LEU A 1 97 ? -33.532 25.819 8.761 1.00 19.80 77 LEU A C 1
ATOM 595 O O . LEU A 1 97 ? -34.616 26.383 8.902 1.00 15.28 77 LEU A O 1
ATOM 600 N N . VAL A 1 98 ? -32.669 25.624 9.757 1.00 18.13 78 VAL A N 1
ATOM 601 C CA . VAL A 1 98 ? -32.949 25.981 11.148 1.00 13.11 78 VAL A CA 1
ATOM 602 C C . VAL A 1 98 ? -31.842 26.854 11.737 1.00 18.19 78 VAL A C 1
ATOM 603 O O . VAL A 1 98 ? -30.643 26.554 11.620 1.00 20.58 78 VAL A O 1
ATOM 607 N N . GLN A 1 99 ? -32.234 27.944 12.372 1.00 16.89 79 GLN A N 1
ATOM 608 C CA . GLN A 1 99 ? -31.270 28.756 13.098 1.00 13.52 79 GLN A CA 1
ATOM 609 C C . GLN A 1 99 ? -31.837 28.980 14.472 1.00 13.88 79 GLN A C 1
ATOM 610 O O . GLN A 1 99 ? -32.642 29.891 14.693 1.00 15.46 79 GLN A O 1
ATOM 616 N N . LEU A 1 100 ? -31.438 28.114 15.385 1.00 12.93 80 LEU A N 1
ATOM 617 C CA . LEU A 1 100 ? -31.810 28.220 16.784 1.00 16.17 80 LEU A CA 1
ATOM 618 C C . LEU A 1 100 ? -30.543 27.932 17.574 1.00 18.08 80 LEU A C 1
ATOM 619 O O . LEU A 1 100 ? -29.791 26.996 17.272 1.00 15.98 80 LEU A O 1
ATOM 624 N N . GLY A 1 101 ? -30.308 28.751 18.584 1.00 22.85 81 GLY A N 1
ATOM 625 C CA . GLY A 1 101 ? -29.108 28.649 19.384 1.00 15.76 81 GLY A CA 1
ATOM 626 C C . GLY A 1 101 ? -29.453 27.819 20.578 1.00 16.71 81 GLY A C 1
ATOM 627 O O . GLY A 1 101 ? -30.270 26.904 20.469 1.00 22.53 81 GLY A O 1
ATOM 628 N N . ASN A 1 102 ? -28.853 28.133 21.722 1.00 15.90 82 ASN A N 1
ATOM 629 C CA . ASN A 1 102 ? -28.888 27.210 22.849 1.00 20.27 82 ASN A CA 1
ATOM 630 C C . ASN A 1 102 ? -30.208 27.232 23.606 1.00 18.26 82 ASN A C 1
ATOM 631 O O . ASN A 1 102 ? -30.255 27.493 24.803 1.00 18.07 82 ASN A O 1
ATOM 636 N N . VAL A 1 103 ? -31.277 26.933 22.882 1.00 16.10 83 VAL A N 1
ATOM 637 C CA . VAL A 1 103 ? -32.632 27.011 23.419 1.00 19.43 83 VAL A CA 1
ATOM 638 C C . VAL A 1 103 ? -33.178 25.581 23.434 1.00 17.86 83 VAL A C 1
ATOM 639 O O . VAL A 1 103 ? -32.671 24.732 22.705 1.00 19.41 83 VAL A O 1
ATOM 643 N N . ALA A 1 104 ? -34.176 25.288 24.258 1.00 13.53 84 ALA A N 1
ATOM 644 C CA . ALA A 1 104 ? -34.727 23.926 24.271 1.00 19.75 84 ALA A CA 1
ATOM 645 C C . ALA A 1 104 ? -35.427 23.565 22.951 1.00 14.45 84 ALA A C 1
ATOM 646 O O . ALA A 1 104 ? -35.477 22.408 22.556 1.00 12.96 84 ALA A O 1
ATOM 648 N N . GLU A 1 105 ? -35.913 24.578 22.249 1.00 14.44 85 GLU A N 1
ATOM 649 C CA . GLU A 1 105 ? -36.578 24.358 20.968 1.00 16.97 85 GLU A CA 1
ATOM 650 C C . GLU A 1 105 ? -35.690 23.698 19.897 1.00 18.41 85 GLU A C 1
ATOM 651 O O . GLU A 1 105 ? -36.191 22.920 19.084 1.00 21.87 85 GLU A O 1
ATOM 657 N N . LEU A 1 106 ? -34.394 24.016 19.880 1.00 15.82 86 LEU A N 1
ATOM 658 C CA . LEU A 1 106 ? -33.464 23.353 18.962 1.00 13.08 86 LEU A CA 1
ATOM 659 C C . LEU A 1 106 ? -33.609 21.819 18.976 1.00 12.95 86 LEU A C 1
ATOM 660 O O . LEU A 1 106 ? -33.683 21.205 17.926 1.00 18.64 86 LEU A O 1
ATOM 665 N N . TYR A 1 107 ? -33.677 21.207 20.156 1.00 15.04 87 TYR A N 1
ATOM 666 C CA . TYR A 1 107 ? -33.826 19.748 20.265 1.00 13.19 87 TYR A CA 1
ATOM 667 C C . TYR A 1 107 ? -35.227 19.283 19.869 1.00 16.44 87 TYR A C 1
ATOM 668 O O . TYR A 1 107 ? -35.384 18.321 19.130 1.00 18.27 87 TYR A O 1
ATOM 677 N N . ILE A 1 108 ? -36.243 19.966 20.380 1.00 11.40 88 ILE A N 1
ATOM 678 C CA . ILE A 1 108 ? -37.613 19.728 19.958 1.00 13.77 88 ILE A CA 1
ATOM 679 C C . ILE A 1 108 ? -37.767 19.756 18.429 1.00 13.53 88 ILE A C 1
ATOM 680 O O . ILE A 1 108 ? -38.323 18.846 17.848 1.00 12.71 88 ILE A O 1
ATOM 685 N N . THR A 1 109 ? -37.248 20.799 17.789 1.00 16.49 89 THR A N 1
ATOM 686 C CA . THR A 1 109 ? -37.243 20.894 16.336 1.00 13.44 89 THR A CA 1
ATOM 687 C C . THR A 1 109 ? -36.534 19.702 15.706 1.00 16.81 89 THR A C 1
ATOM 688 O O . THR A 1 109 ? -37.154 18.939 14.984 1.00 19.00 89 THR A O 1
ATOM 692 N N . PHE A 1 110 ? -35.247 19.531 16.024 1.00 20.82 90 PHE A N 1
ATOM 693 C CA . PHE A 1 110 ? -34.418 18.431 15.517 1.00 14.51 90 PHE A CA 1
ATOM 694 C C . PHE A 1 110 ? -35.155 17.110 15.538 1.00 19.03 90 PHE A C 1
ATOM 695 O O . PHE A 1 110 ? -35.290 16.440 14.508 1.00 18.50 90 PHE A O 1
ATOM 703 N N . PHE A 1 111 ? -35.654 16.742 16.712 1.00 17.10 91 PHE A N 1
ATOM 704 C CA . PHE A 1 111 ? -36.356 15.478 16.823 1.00 20.53 91 PHE A CA 1
ATOM 705 C C . PHE A 1 111 ? -37.704 15.457 16.115 1.00 18.32 91 PHE A C 1
ATOM 706 O O . PHE A 1 111 ? -38.191 14.389 15.788 1.00 14.54 91 PHE A O 1
ATOM 714 N N . ALA A 1 112 ? -38.297 16.626 15.883 1.00 15.49 92 ALA A N 1
ATOM 715 C CA . ALA A 1 112 ? -39.547 16.676 15.129 1.00 18.51 92 ALA A CA 1
ATOM 716 C C . ALA A 1 112 ? -39.226 16.428 13.681 1.00 20.05 92 ALA A C 1
ATOM 717 O O . ALA A 1 112 ? -39.944 15.708 12.995 1.00 21.93 92 ALA A O 1
ATOM 719 N N . LEU A 1 113 ? -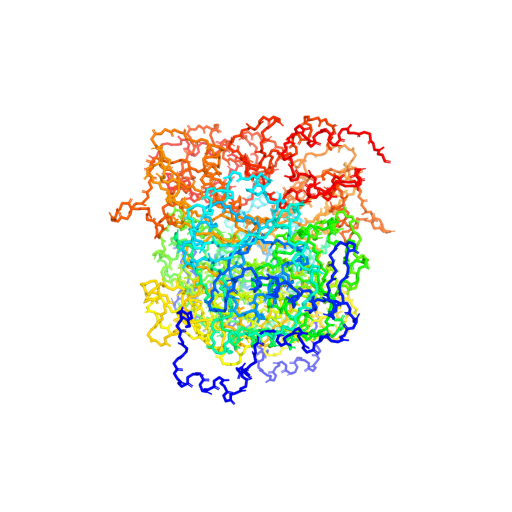38.125 17.011 13.221 1.00 21.03 93 LEU A N 1
ATOM 720 C CA . LEU A 1 113 ? -37.732 16.830 11.832 1.00 22.66 93 LEU A CA 1
ATOM 721 C C . LEU A 1 113 ? -37.262 15.400 11.522 1.00 17.16 93 LEU A C 1
ATOM 722 O O . LEU A 1 113 ? -37.487 14.895 10.435 1.00 21.59 93 LEU A O 1
ATOM 727 N N . LEU A 1 114 ? -36.639 14.731 12.475 1.00 17.29 94 LEU A N 1
ATOM 728 C CA . LEU A 1 114 ? -36.283 13.335 12.246 1.00 14.98 94 LEU A CA 1
ATOM 729 C C . LEU A 1 114 ? -37.530 12.476 12.215 1.00 17.02 94 LEU A C 1
ATOM 730 O O . LEU A 1 114 ? -37.584 11.495 11.481 1.00 13.91 94 LEU A O 1
ATOM 735 N N . LYS A 1 115 ? -38.512 12.845 13.046 1.00 19.25 95 LYS A N 1
ATOM 736 C CA . LYS A 1 115 ? -39.748 12.084 13.196 1.00 14.92 95 LYS A CA 1
ATOM 737 C C . LYS A 1 115 ? -40.529 12.159 11.909 1.00 19.92 95 LYS A C 1
ATOM 738 O O . LYS A 1 115 ? -41.123 11.176 11.472 1.00 22.23 95 LYS A O 1
ATOM 744 N N . LEU A 1 116 ? -40.494 13.332 11.291 1.00 15.04 96 LEU A N 1
ATOM 745 C CA . LEU A 1 116 ? -41.214 13.573 10.059 1.00 18.46 96 LEU A CA 1
ATOM 746 C C . LEU A 1 116 ? -40.388 13.061 8.885 1.00 19.12 96 LEU A C 1
ATOM 747 O O . LEU A 1 116 ? -40.897 12.871 7.785 1.00 15.87 96 LEU A O 1
ATOM 752 N N . GLY A 1 117 ? -39.104 12.812 9.131 1.00 19.69 97 GLY A N 1
ATOM 753 C CA . GLY A 1 117 ? -38.217 12.400 8.057 1.00 19.79 97 GLY A CA 1
ATOM 754 C C . GLY A 1 117 ? -37.804 13.546 7.134 1.00 21.32 97 GLY A C 1
ATOM 755 O O . GLY A 1 117 ? -37.577 13.346 5.948 1.00 23.31 97 GLY A O 1
ATOM 756 N N . VAL A 1 118 ? -37.688 14.748 7.687 1.00 18.82 98 VAL A N 1
ATOM 757 C CA . VAL A 1 118 ? -37.207 15.910 6.949 1.00 19.53 98 VAL A CA 1
ATOM 758 C C . VAL A 1 118 ? -35.776 16.191 7.393 1.00 20.86 98 VAL A C 1
ATOM 759 O O . VAL A 1 118 ? -35.445 16.015 8.571 1.00 18.65 98 VAL A O 1
ATOM 763 N N . ALA A 1 119 ? -34.908 16.593 6.463 1.00 20.16 99 ALA A N 1
ATOM 764 C CA . ALA A 1 119 ? -33.491 16.728 6.809 1.00 16.47 99 ALA A CA 1
ATOM 765 C C . ALA A 1 119 ? -33.009 18.164 6.986 1.00 16.36 99 ALA A C 1
ATOM 766 O O . ALA A 1 119 ? -32.880 18.906 6.019 1.00 22.23 99 ALA A O 1
ATOM 768 N N . PRO A 1 120 ? -32.728 18.551 8.238 1.00 15.98 100 PRO A N 1
ATOM 769 C CA . PRO A 1 120 ? -32.289 19.904 8.597 1.00 16.04 100 PRO A CA 1
ATOM 770 C C . PRO A 1 120 ? -30.806 20.196 8.331 1.00 15.97 100 PRO A C 1
ATOM 771 O O . PRO A 1 120 ? -29.960 19.312 8.371 1.00 14.86 100 PRO A O 1
ATOM 775 N N . VAL A 1 121 ? -30.521 21.458 8.062 1.00 14.03 101 VAL A N 1
ATOM 776 C CA . VAL A 1 121 ? -29.220 22.025 8.328 1.00 16.26 101 VAL A CA 1
ATOM 777 C C . VAL A 1 121 ? -29.455 22.861 9.552 1.00 17.57 101 VAL A C 1
ATOM 778 O O . VAL A 1 121 ? -30.296 23.760 9.524 1.00 17.91 101 VAL A O 1
ATOM 782 N N . LEU A 1 122 ? -28.719 22.592 10.620 1.00 14.72 102 LEU A N 1
ATOM 783 C CA . LEU A 1 122 ? -28.809 23.445 11.799 1.00 17.49 102 LEU A CA 1
ATOM 784 C C . LEU A 1 122 ? -27.763 24.567 11.810 1.00 17.57 102 LEU A C 1
ATOM 785 O O . LEU A 1 122 ? -26.633 24.354 12.238 1.00 21.07 102 LEU A O 1
ATOM 790 N N . ALA A 1 123 ? -28.147 25.763 11.368 1.00 15.40 103 ALA A N 1
ATOM 791 C CA . ALA A 1 123 ? -27.208 26.891 11.285 1.00 17.57 103 ALA A CA 1
ATOM 792 C C . ALA A 1 123 ? -26.742 27.406 12.661 1.00 20.08 103 ALA A C 1
ATOM 793 O O . ALA A 1 123 ? -27.365 27.109 13.677 1.00 21.35 103 ALA A O 1
ATOM 795 N N . LEU A 1 124 ? -25.651 28.173 12.700 1.00 17.27 104 LEU A N 1
ATOM 796 C CA . LEU A 1 124 ? -25.159 28.696 13.977 1.00 15.73 104 LEU A CA 1
ATOM 797 C C . LEU A 1 124 ? -25.971 29.918 14.312 1.00 20.23 104 LEU A C 1
ATOM 798 O O . LEU A 1 124 ? -26.399 30.642 13.415 1.00 21.13 104 LEU A O 1
ATOM 803 N N . PHE A 1 125 ? -26.189 30.183 15.590 1.00 16.99 105 PHE A N 1
ATOM 804 C CA . PHE A 1 125 ? -26.942 31.385 15.902 1.00 20.50 105 PHE A CA 1
ATOM 805 C C . PHE A 1 125 ? -26.237 32.686 15.453 1.00 21.24 105 PHE A C 1
ATOM 806 O O . PHE A 1 125 ? -26.890 33.711 15.261 1.00 18.83 105 PHE A O 1
ATOM 814 N N . SER A 1 126 ? -24.917 32.619 15.255 1.00 25.92 106 SER A N 1
ATOM 815 C CA . SER A 1 126 ? -24.099 33.777 14.863 1.00 22.11 106 SER A CA 1
ATOM 816 C C . SER A 1 126 ? -23.966 33.947 13.353 1.00 26.24 106 SER A C 1
ATOM 817 O O . SER A 1 126 ? -23.439 34.970 12.884 1.00 27.60 106 SER A O 1
ATOM 820 N N . HIS A 1 127 ? -24.409 32.931 12.609 1.00 20.35 107 HIS A N 1
ATOM 821 C CA . HIS A 1 127 ? -24.526 33.002 11.155 1.00 19.07 107 HIS A CA 1
ATOM 822 C C . HIS A 1 127 ? -25.412 34.137 10.674 1.00 20.70 107 HIS A C 1
ATOM 823 O O . HIS A 1 127 ? -26.501 34.344 11.197 1.00 24.17 107 HIS A O 1
ATOM 830 N N . GLN A 1 128 ? -24.977 34.835 9.637 1.00 20.91 108 GLN A N 1
ATOM 831 C CA . GLN A 1 128 ? -25.758 35.945 9.109 1.00 25.66 108 GLN A CA 1
ATOM 832 C C . GLN A 1 128 ? -26.341 35.683 7.716 1.00 21.39 108 GLN A C 1
ATOM 833 O O . GLN A 1 128 ? -26.615 34.529 7.362 1.00 17.33 108 GLN A O 1
ATOM 839 N N . ARG A 1 129 ? -26.547 36.747 6.939 1.00 21.93 109 ARG A N 1
ATOM 840 C CA . ARG A 1 129 ? -27.251 36.622 5.646 1.00 26.03 109 ARG A CA 1
ATOM 841 C C . ARG A 1 129 ? -26.520 35.783 4.583 1.00 26.04 109 ARG A C 1
ATOM 842 O O . ARG A 1 129 ? -27.155 35.066 3.801 1.00 27.69 109 ARG A O 1
ATOM 850 N N . SER A 1 130 ? -25.192 35.863 4.559 1.00 23.99 110 SER A N 1
ATOM 851 C CA . SER A 1 130 ? -24.425 35.188 3.520 1.00 27.04 110 SER A CA 1
ATOM 852 C C . SER A 1 130 ? -24.443 33.680 3.726 1.00 25.73 110 SER A C 1
ATOM 853 O O . SER A 1 130 ? -24.726 32.919 2.797 1.00 27.96 110 SER A O 1
ATOM 856 N N . GLU A 1 131 ? -24.181 33.250 4.952 1.00 23.13 111 GLU A N 1
ATOM 857 C CA . GLU A 1 131 ? -24.195 31.824 5.246 1.00 24.66 111 GLU A CA 1
ATOM 858 C C . GLU A 1 131 ? -25.585 31.217 5.065 1.00 19.44 111 GLU A C 1
ATOM 859 O O . GLU A 1 131 ? -25.712 30.114 4.555 1.00 22.13 111 GLU A O 1
ATOM 865 N N . LEU A 1 132 ? -26.623 31.952 5.447 1.00 19.25 112 LEU A N 1
ATOM 866 C CA . LEU A 1 132 ? -27.983 31.435 5.340 1.00 16.29 112 LEU A CA 1
ATOM 867 C C . LEU A 1 132 ? -28.464 31.271 3.904 1.00 22.60 112 LEU A C 1
ATOM 868 O O . LEU A 1 132 ? -29.092 30.261 3.582 1.00 21.22 112 LEU A O 1
ATOM 873 N N . ASN A 1 133 ? -28.165 32.247 3.045 1.00 25.70 113 ASN A N 1
ATOM 874 C CA . ASN A 1 133 ? -28.467 32.117 1.626 1.00 21.18 113 ASN A CA 1
ATOM 875 C C . ASN A 1 133 ? -27.671 30.955 1.068 1.00 20.11 113 ASN A C 1
ATOM 876 O O . ASN A 1 133 ? -28.165 30.200 0.242 1.00 18.51 113 ASN A O 1
ATOM 881 N N . ALA A 1 134 ? -26.445 30.782 1.543 1.00 20.03 114 ALA A N 1
ATOM 882 C CA . ALA A 1 134 ? -25.597 29.708 1.012 1.00 19.93 114 ALA A CA 1
ATOM 883 C C . ALA A 1 134 ? -26.121 28.295 1.307 1.00 19.89 114 ALA A C 1
ATOM 884 O O . ALA A 1 134 ? -26.103 27.438 0.437 1.00 24.80 114 ALA A O 1
ATOM 886 N N . TYR A 1 135 ? -26.601 28.047 2.518 1.00 18.05 115 TYR A N 1
ATOM 887 C CA . TYR A 1 135 ? -27.120 26.722 2.841 1.00 17.63 115 TYR A CA 1
ATOM 888 C C . TYR A 1 135 ? -28.436 26.485 2.127 1.00 16.29 115 TYR A C 1
ATOM 889 O O . TYR A 1 135 ? -28.690 25.408 1.611 1.00 18.78 115 TYR A O 1
ATOM 898 N N . ALA A 1 136 ? -29.281 27.505 2.131 1.00 18.23 116 ALA A N 1
ATOM 899 C CA . ALA A 1 136 ? -30.567 27.441 1.466 1.00 16.48 116 ALA A CA 1
ATOM 900 C C . ALA A 1 136 ? -30.377 27.084 -0.012 1.00 18.36 116 ALA A C 1
ATOM 901 O O . ALA A 1 136 ? -30.995 26.144 -0.526 1.00 14.93 116 ALA A O 1
ATOM 903 N N . SER A 1 137 ? -29.489 27.830 -0.664 1.00 17.50 117 SER A N 1
ATOM 904 C CA . SER A 1 137 ? -29.102 27.587 -2.051 1.00 19.08 117 SER A CA 1
ATOM 905 C C . SER A 1 137 ? -28.825 26.118 -2.327 1.00 19.52 117 SER A C 1
ATOM 906 O O . SER A 1 137 ? -29.164 25.612 -3.387 1.00 17.28 117 SER A O 1
ATOM 909 N N . GLN A 1 138 ? -28.239 25.427 -1.358 1.00 20.20 118 GLN A N 1
ATOM 910 C CA . GLN A 1 138 ? -27.814 24.049 -1.577 1.00 18.72 118 GLN A CA 1
ATOM 911 C C . GLN A 1 138 ? -28.891 23.006 -1.290 1.00 21.68 118 GLN A C 1
ATOM 912 O O . GLN A 1 138 ? -29.031 22.018 -2.022 1.00 20.45 118 GLN A O 1
ATOM 918 N N . ILE A 1 139 ? -29.647 23.207 -0.219 1.00 20.06 119 ILE A N 1
ATOM 919 C CA . ILE A 1 139 ? -30.571 22.166 0.226 1.00 18.23 119 ILE A CA 1
ATOM 920 C C . ILE A 1 139 ? -31.976 22.305 -0.370 1.00 18.68 119 ILE A C 1
ATOM 921 O O . ILE A 1 139 ? -32.767 21.363 -0.334 1.00 19.41 119 ILE A O 1
ATOM 926 N N . GLU A 1 140 ? -32.268 23.472 -0.941 1.00 19.53 120 GLU A N 1
ATOM 927 C CA . GLU A 1 140 ? -33.607 23.774 -1.450 1.00 21.15 120 GLU A CA 1
ATOM 928 C C . GLU A 1 140 ? -34.697 23.503 -0.391 1.00 17.87 120 GLU A C 1
ATOM 929 O O . GLU A 1 140 ? -35.537 22.636 -0.574 1.00 16.62 120 GLU A O 1
ATOM 935 N N . PRO A 1 141 ? -34.688 24.277 0.709 1.00 22.61 121 PRO A N 1
ATOM 936 C CA . PRO A 1 141 ? -35.445 23.977 1.939 1.00 16.71 121 PRO A CA 1
ATOM 937 C C . PRO A 1 141 ? -36.931 24.233 1.812 1.00 17.59 121 PRO A C 1
ATOM 938 O O . PRO A 1 141 ? -37.324 25.261 1.272 1.00 19.08 121 PRO A O 1
ATOM 942 N N . ALA A 1 142 ? -37.753 23.314 2.311 1.00 22.29 122 ALA A N 1
ATOM 943 C CA . ALA A 1 142 ? -39.212 23.504 2.312 1.00 18.51 122 ALA A CA 1
ATOM 944 C C . ALA A 1 142 ? -39.626 24.313 3.520 1.00 16.91 122 ALA A C 1
ATOM 945 O O . ALA A 1 142 ? -40.648 24.995 3.508 1.00 21.98 122 ALA A O 1
ATOM 947 N N . LEU A 1 143 ? -38.818 24.221 4.567 1.00 13.89 123 LEU A N 1
ATOM 948 C CA . LEU A 1 143 ? -39.165 24.749 5.878 1.00 14.92 123 LEU A CA 1
ATOM 949 C C . LEU A 1 143 ? -38.080 25.671 6.373 1.00 12.16 123 LEU A C 1
ATOM 950 O O . LEU A 1 143 ? -36.896 25.343 6.342 1.00 12.87 123 LEU A O 1
ATOM 955 N N . LEU A 1 144 ? -38.475 26.832 6.844 1.00 12.08 124 LEU A N 1
ATOM 956 C CA . LEU A 1 144 ? -37.524 27.635 7.572 1.00 14.55 124 LEU A CA 1
ATOM 957 C C . LEU A 1 144 ? -38.011 27.862 8.990 1.00 14.52 124 LEU A C 1
ATOM 958 O O . LEU A 1 144 ? -39.148 28.276 9.211 1.00 16.82 124 LEU A O 1
ATOM 963 N N . ILE A 1 145 ? -37.145 27.573 9.950 1.00 14.98 125 ILE A N 1
ATOM 964 C CA . ILE A 1 145 ? -37.397 27.943 11.337 1.00 17.94 125 ILE A CA 1
ATOM 965 C C . ILE A 1 145 ? -36.261 28.817 11.814 1.00 17.53 125 ILE A C 1
ATOM 966 O O . ILE A 1 145 ? -35.103 28.563 11.484 1.00 20.71 125 ILE A O 1
ATOM 971 N N . ALA A 1 146 ? -36.595 29.870 12.558 1.00 19.11 126 ALA A N 1
ATOM 972 C CA . ALA A 1 146 ? -35.588 30.784 13.076 1.00 16.93 126 ALA A CA 1
ATOM 973 C C . ALA A 1 146 ? -36.076 31.524 14.329 1.00 18.72 126 ALA A C 1
ATOM 974 O O . ALA A 1 146 ? -37.077 31.159 14.956 1.00 18.99 126 ALA A O 1
ATOM 976 N N . ASP A 1 147 ? -35.359 32.569 14.700 1.00 15.60 127 ASP A N 1
ATOM 977 C CA . ASP A 1 147 ? -35.618 33.193 15.979 1.00 18.82 127 ASP A CA 1
ATOM 978 C C . ASP A 1 147 ? -35.729 34.705 15.814 1.00 20.01 127 ASP A C 1
ATOM 979 O O . ASP A 1 147 ? -34.807 35.338 15.303 1.00 19.09 127 ASP A O 1
ATOM 984 N N . ARG A 1 148 ? -36.850 35.283 16.249 1.00 18.40 128 ARG A N 1
ATOM 985 C CA . ARG A 1 148 ? -37.080 36.729 16.082 1.00 20.65 128 ARG A CA 1
ATOM 986 C C . ARG A 1 148 ? -36.105 37.520 16.936 1.00 23.46 128 ARG A C 1
ATOM 987 O O . ARG A 1 148 ? -35.975 38.742 16.803 1.00 27.17 128 ARG A O 1
ATOM 995 N N . GLN A 1 149 ? -35.426 36.788 17.811 1.00 19.28 129 GLN A N 1
ATOM 996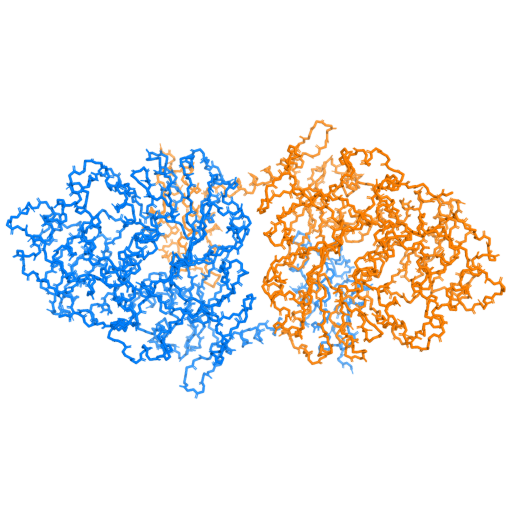 C CA . GLN A 1 149 ? -34.417 37.312 18.684 1.00 20.93 129 GLN A CA 1
ATOM 997 C C . GLN A 1 149 ? -33.102 37.432 17.923 1.00 23.33 129 GLN A C 1
ATOM 998 O O . GLN A 1 149 ? -32.139 38.022 18.410 1.00 17.59 129 GLN A O 1
ATOM 1004 N N . HIS A 1 150 ? -33.060 36.829 16.741 1.00 20.97 130 HIS A N 1
ATOM 1005 C CA . HIS A 1 150 ? -31.955 37.038 15.820 1.00 24.59 130 HIS A CA 1
ATOM 1006 C C . HIS A 1 150 ? -32.192 38.359 15.091 1.00 24.82 130 HIS A C 1
ATOM 1007 O O . HIS A 1 150 ? -33.265 38.566 14.509 1.00 20.51 130 HIS A O 1
ATOM 1014 N N . ALA A 1 151 ? -31.181 39.228 15.111 1.00 23.23 131 ALA A N 1
ATOM 1015 C CA . ALA A 1 151 ? -31.244 40.542 14.458 1.00 26.64 131 ALA A CA 1
ATOM 1016 C C . ALA A 1 151 ? -31.760 40.494 13.014 1.00 24.12 131 ALA A C 1
ATOM 1017 O O . ALA A 1 151 ? -32.415 41.424 12.546 1.00 30.79 131 ALA A O 1
ATOM 1019 N N . LEU A 1 152 ? -31.476 39.412 12.308 1.00 19.99 132 LEU A N 1
ATOM 1020 C CA . LEU A 1 152 ? -32.020 39.265 10.969 1.00 25.27 132 LEU A CA 1
ATOM 1021 C C . LEU A 1 152 ? -33.524 39.063 11.006 1.00 27.97 132 LEU A C 1
ATOM 1022 O O . LEU A 1 152 ? -34.191 39.296 10.001 1.00 28.18 132 LEU A O 1
ATOM 1027 N N . PHE A 1 153 ? -34.066 38.628 12.143 1.00 22.30 133 PHE A N 1
ATOM 1028 C CA . PHE A 1 153 ? -35.475 38.259 12.160 1.00 20.46 133 PHE A CA 1
ATOM 1029 C C . PHE A 1 153 ? -36.363 39.046 13.116 1.00 20.77 133 PHE A C 1
ATOM 1030 O O . PHE A 1 153 ? -37.502 38.661 13.336 1.00 25.22 133 PHE A O 1
ATOM 1038 N N . SER A 1 154 ? -35.845 40.137 13.671 1.00 21.68 134 SER A N 1
ATOM 1039 C CA . SER A 1 154 ? -36.625 41.024 14.527 1.00 27.38 134 SER A CA 1
ATOM 1040 C C . SER A 1 154 ? -37.880 41.478 13.801 1.00 31.15 134 SER A C 1
ATOM 1041 O O . SER A 1 154 ? -38.999 41.177 14.230 1.00 34.88 134 SER A O 1
ATOM 1044 N N . GLY A 1 155 ? -37.679 42.210 12.707 1.00 24.46 135 GLY A N 1
ATOM 1045 C CA . GLY A 1 155 ? -38.763 42.623 11.830 1.00 26.62 135 GLY A CA 1
ATOM 1046 C C . GLY A 1 155 ? -38.968 41.652 10.681 1.00 28.97 135 GLY A C 1
ATOM 1047 O O . GLY A 1 155 ? -38.568 40.494 10.755 1.00 29.29 135 GLY A O 1
ATOM 1048 N N . ASP A 1 156 ? -39.581 42.119 9.603 1.00 33.66 136 ASP A N 1
ATOM 1049 C CA . ASP A 1 156 ? -39.911 41.230 8.494 1.00 30.14 136 ASP A CA 1
ATOM 1050 C C . ASP A 1 156 ? -39.195 41.585 7.175 1.00 30.60 136 ASP A C 1
ATOM 1051 O O . ASP A 1 156 ? -39.494 41.012 6.128 1.00 28.05 136 ASP A O 1
ATOM 1056 N N . ASP A 1 157 ? -38.257 42.523 7.223 1.00 27.19 137 ASP A N 1
ATOM 1057 C CA . ASP A 1 157 ? -37.516 42.902 6.025 1.00 30.02 137 ASP A CA 1
ATOM 1058 C C . ASP A 1 157 ? -36.695 41.746 5.467 1.00 27.87 137 ASP A C 1
ATOM 1059 O O . ASP A 1 157 ? -36.883 41.348 4.319 1.00 31.09 137 ASP A O 1
ATOM 1064 N N . PHE A 1 158 ? -35.780 41.219 6.271 1.00 20.93 138 PHE A N 1
ATOM 1065 C CA . PHE A 1 158 ? -35.007 40.048 5.855 1.00 28.30 138 PHE A CA 1
ATOM 1066 C C . PHE A 1 158 ? -35.884 38.833 5.530 1.00 25.15 138 PHE A C 1
ATOM 1067 O O . PHE A 1 158 ? -35.765 38.258 4.466 1.00 23.97 138 PHE A O 1
ATOM 1075 N N . LEU A 1 159 ? -36.754 38.445 6.453 1.00 23.99 139 LEU A N 1
ATOM 1076 C CA . LEU A 1 159 ? -37.618 37.290 6.245 1.00 27.08 139 LEU A CA 1
ATOM 1077 C C . LEU A 1 159 ? -38.375 37.353 4.909 1.00 28.20 139 LEU A C 1
ATOM 1078 O O . LEU A 1 159 ? -38.527 36.332 4.221 1.00 27.46 139 LEU A O 1
ATOM 1083 N N . ASN A 1 160 ? -38.823 38.554 4.538 1.00 29.15 140 ASN A N 1
ATOM 1084 C CA . ASN A 1 160 ? -39.572 38.749 3.294 1.00 27.18 140 ASN A CA 1
ATOM 1085 C C . ASN A 1 160 ? -38.754 38.511 2.025 1.00 26.32 140 ASN A C 1
ATOM 1086 O O . ASN A 1 160 ? -39.203 37.818 1.115 1.00 30.82 140 ASN A O 1
ATOM 1091 N N . THR A 1 161 ? -37.559 39.080 1.968 1.00 23.83 141 THR A N 1
ATOM 1092 C CA . THR A 1 161 ? -36.623 38.814 0.880 1.00 28.05 141 THR A CA 1
ATOM 1093 C C . THR A 1 161 ? -36.160 37.349 0.803 1.00 26.73 141 THR A C 1
ATOM 1094 O O . THR A 1 161 ? -36.137 36.737 -0.272 1.00 18.74 141 THR A O 1
ATOM 1098 N N . PHE A 1 162 ? -35.761 36.809 1.950 1.00 22.58 142 PHE A N 1
ATOM 1099 C CA . PHE A 1 162 ? -35.199 35.464 2.015 1.00 22.91 142 PHE A CA 1
ATOM 1100 C C . PHE A 1 162 ? -36.176 34.444 1.481 1.00 21.39 142 PHE A C 1
ATOM 1101 O O . PHE A 1 162 ? -35.809 33.619 0.660 1.00 21.40 142 PHE A O 1
ATOM 1109 N N . VAL A 1 163 ? -37.422 34.522 1.943 1.00 23.18 143 VAL A N 1
ATOM 1110 C CA . VAL A 1 163 ? -38.481 33.625 1.486 1.00 23.40 143 VAL A CA 1
ATOM 1111 C C . VAL A 1 163 ? -38.729 33.764 -0.023 1.00 24.80 143 VAL A C 1
ATOM 1112 O O . VAL A 1 163 ? -38.869 32.769 -0.731 1.00 27.43 143 VAL A O 1
ATOM 1116 N N . THR A 1 164 ? -38.759 35.004 -0.503 1.00 25.41 144 THR A N 1
ATOM 1117 C CA . THR A 1 164 ? -38.910 35.302 -1.925 1.00 23.50 144 THR A CA 1
ATOM 1118 C C . THR A 1 164 ? -37.715 34.835 -2.762 1.00 22.35 144 THR A C 1
ATOM 1119 O O . THR A 1 164 ? -37.879 34.307 -3.852 1.00 23.05 144 THR A O 1
ATOM 1123 N N . GLU A 1 165 ? -36.508 35.038 -2.249 1.00 25.71 145 GLU A N 1
ATOM 1124 C CA . GLU A 1 165 ? -35.307 34.629 -2.966 1.00 20.45 145 GLU A CA 1
ATOM 1125 C C . GLU A 1 165 ? -35.083 33.116 -2.885 1.00 24.80 145 GLU A C 1
ATOM 1126 O O . GLU A 1 165 ? -34.255 32.574 -3.620 1.00 22.93 145 GLU A O 1
ATOM 1132 N N . HIS A 1 166 ? -35.822 32.445 -1.996 1.00 17.95 146 HIS A N 1
ATOM 1133 C CA . HIS A 1 166 ? -35.798 30.989 -1.902 1.00 19.08 146 HIS A CA 1
ATOM 1134 C C . HIS A 1 166 ? -37.196 30.392 -1.983 1.00 21.93 146 HIS A C 1
ATOM 1135 O O . HIS A 1 166 ? -37.813 30.072 -0.974 1.00 23.25 146 HIS A O 1
ATOM 1142 N N . SER A 1 167 ? -37.669 30.225 -3.207 1.00 20.65 147 SER A N 1
ATOM 1143 C CA . SER A 1 167 ? -39.078 29.987 -3.477 1.00 31.78 147 SER A CA 1
ATOM 1144 C C . SER A 1 167 ? -39.549 28.624 -2.998 1.00 29.25 147 SER A C 1
ATOM 1145 O O . SER A 1 167 ? -40.749 28.392 -2.864 1.00 28.31 147 SER A O 1
ATOM 1147 N N . SER A 1 168 ? -38.600 27.726 -2.749 1.00 28.35 148 SER A N 1
ATOM 1148 C CA . SER A 1 168 ? -38.912 26.375 -2.276 1.00 23.29 148 SER A CA 1
ATOM 1149 C C . SER A 1 168 ? -39.646 26.417 -0.936 1.00 24.63 148 SER A C 1
ATOM 1150 O O . SER A 1 168 ? -40.437 25.521 -0.602 1.00 26.56 148 SER A O 1
ATOM 1153 N N . ILE A 1 169 ? -39.376 27.482 -0.187 1.00 24.38 149 ILE A N 1
ATOM 1154 C CA . ILE A 1 169 ? -39.903 27.675 1.166 1.00 22.80 149 ILE A CA 1
ATOM 1155 C C . ILE A 1 169 ? -41.418 27.969 1.198 1.00 22.67 149 ILE A C 1
ATOM 1156 O O . ILE A 1 169 ? -41.871 28.996 0.702 1.00 20.71 149 ILE A O 1
ATOM 1161 N N . ARG A 1 170 ? -42.175 27.040 1.781 1.00 22.36 150 ARG A N 1
ATOM 1162 C CA . ARG A 1 170 ? -43.627 27.114 1.858 1.00 18.96 150 ARG A CA 1
ATOM 1163 C C . ARG A 1 170 ? -44.050 27.354 3.287 1.00 18.90 150 ARG A C 1
ATOM 1164 O O . ARG A 1 170 ? -45.161 27.797 3.534 1.00 24.64 150 ARG A O 1
ATOM 1172 N N . VAL A 1 171 ? -43.174 27.023 4.229 1.00 18.38 151 VAL A N 1
ATOM 1173 C CA . VAL A 1 171 ? -43.477 27.140 5.650 1.00 13.88 151 VAL A CA 1
ATOM 1174 C C . VAL A 1 171 ? -42.335 27.743 6.460 1.00 12.85 151 VAL A C 1
ATOM 1175 O O . VAL A 1 171 ? -41.185 27.287 6.407 1.00 12.73 151 VAL A O 1
ATOM 1179 N N . VAL A 1 172 ? -42.692 28.763 7.227 1.00 15.66 152 VAL A N 1
ATOM 1180 C CA . VAL A 1 172 ? -41.791 29.466 8.135 1.00 19.41 152 VAL A CA 1
ATOM 1181 C C . VAL A 1 172 ? -42.300 29.420 9.593 1.00 22.05 152 VAL A C 1
ATOM 1182 O O . VAL A 1 172 ? -43.472 29.682 9.844 1.00 23.60 152 VAL A O 1
ATOM 1186 N N . GLN A 1 173 ? -41.443 29.072 10.553 1.00 19.11 153 GLN A N 1
ATOM 1187 C CA . GLN A 1 173 ? -41.876 29.080 11.958 1.00 21.57 153 GLN A CA 1
ATOM 1188 C C . GLN A 1 173 ? -40.857 29.798 12.815 1.00 21.77 153 GLN A C 1
ATOM 1189 O O . GLN A 1 173 ? -39.664 29.534 12.704 1.00 20.04 153 GLN A O 1
ATOM 1195 N N . LEU A 1 174 ? -41.333 30.685 13.682 1.00 19.35 154 LEU A N 1
ATOM 1196 C CA . LEU A 1 174 ? -40.457 31.619 14.384 1.00 19.70 154 LEU A CA 1
ATOM 1197 C C . LEU A 1 174 ? -40.543 31.509 15.905 1.00 22.13 154 LEU A C 1
ATOM 1198 O O . LEU A 1 174 ? -41.623 31.617 16.484 1.00 23.24 154 LEU A O 1
ATOM 1203 N N . LEU A 1 175 ? -39.401 31.282 16.544 1.00 17.20 155 LEU A N 1
ATOM 1204 C CA . LEU A 1 175 ? -39.322 31.364 17.997 1.00 19.56 155 LEU A CA 1
ATOM 1205 C C . LEU A 1 175 ? -39.476 32.834 18.392 1.00 21.77 155 LEU A C 1
ATOM 1206 O O . LEU A 1 175 ? -39.065 33.718 17.649 1.00 27.59 155 LEU A O 1
ATOM 1211 N N . ASN A 1 176 ? -40.085 33.095 19.542 1.00 27.27 156 ASN A N 1
ATOM 1212 C CA . ASN A 1 176 ? -40.266 34.467 20.024 1.00 24.84 156 ASN A CA 1
ATOM 1213 C C . ASN A 1 176 ? -41.124 35.316 19.087 1.00 21.56 156 ASN A C 1
ATOM 1214 O O . ASN A 1 176 ? -40.873 36.502 18.893 1.00 20.32 156 ASN A O 1
ATOM 1219 N N . ASP A 1 177 ? -42.148 34.686 18.522 1.00 24.23 157 ASP A N 1
ATOM 1220 C CA . ASP A 1 177 ? -43.088 35.348 17.628 1.00 25.04 157 ASP A CA 1
ATOM 1221 C C . ASP A 1 177 ? -44.508 35.194 18.184 1.00 31.29 157 ASP A C 1
ATOM 1222 O O . ASP A 1 177 ? -44.825 34.187 18.817 1.00 23.44 157 ASP A O 1
ATOM 1227 N N . SER A 1 178 ? -45.356 36.196 17.946 1.00 38.19 158 SER A N 1
ATOM 1228 C CA . SER A 1 178 ? -46.744 36.176 18.429 1.00 41.42 158 SER A CA 1
ATOM 1229 C C . SER A 1 178 ? -47.787 36.169 17.306 1.00 41.97 158 SER A C 1
ATOM 1230 O O . SER A 1 178 ? -48.938 36.561 17.523 1.00 38.33 158 SER A O 1
ATOM 1233 N N . GLY A 1 179 ? -47.375 35.733 16.116 1.00 42.84 159 GLY A N 1
ATOM 1234 C CA . GLY A 1 179 ? -48.259 35.647 14.965 1.00 32.77 159 GLY A CA 1
ATOM 1235 C C . GLY A 1 179 ? -48.578 34.202 14.614 1.00 42.30 159 GLY A C 1
ATOM 1236 O O . GLY A 1 179 ? -48.577 33.328 15.479 1.00 38.90 159 GLY A O 1
ATOM 1237 N N . GLU A 1 180 ? -48.848 33.946 13.338 1.00 42.75 160 GLU A N 1
ATOM 1238 C CA . GLU A 1 180 ? -49.231 32.614 12.880 1.00 40.74 160 GLU A CA 1
ATOM 1239 C C . GLU A 1 180 ? -47.995 31.751 12.708 1.00 42.02 160 GLU A C 1
ATOM 1240 O O . GLU A 1 180 ? -48.057 30.517 12.818 1.00 42.16 160 GLU A O 1
ATOM 1246 N N . HIS A 1 181 ? -46.871 32.404 12.423 1.00 31.54 161 HIS A N 1
ATOM 1247 C CA . HIS A 1 181 ? -45.603 31.705 12.313 1.00 31.97 161 HIS A CA 1
ATOM 1248 C C . HIS A 1 181 ? -45.023 31.384 13.700 1.00 29.54 161 HIS A C 1
ATOM 1249 O O . HIS A 1 181 ? -43.862 30.971 13.822 1.00 27.34 161 HIS A O 1
ATOM 1256 N N . ASN A 1 182 ? -45.829 31.568 14.742 1.00 24.49 162 ASN A N 1
ATOM 1257 C CA . ASN A 1 182 ? -45.370 31.335 16.114 1.00 30.44 162 ASN A CA 1
ATOM 1258 C C . ASN A 1 182 ? -45.049 29.868 16.392 1.00 26.99 162 ASN A C 1
ATOM 1259 O O . ASN A 1 182 ? -45.954 29.028 16.500 1.00 24.88 162 ASN A O 1
ATOM 1264 N N . LEU A 1 183 ? -43.754 29.580 16.518 1.00 23.54 163 LEU A N 1
ATOM 1265 C CA . LEU A 1 183 ? -43.277 28.223 16.785 1.00 23.89 163 LEU A CA 1
ATOM 1266 C C . LEU A 1 183 ? -43.963 27.546 17.974 1.00 24.52 163 LEU A C 1
ATOM 1267 O O . LEU A 1 183 ? -44.184 26.331 17.942 1.00 22.32 163 LEU A O 1
ATOM 1272 N N . GLN A 1 184 ? -44.318 28.325 19.002 1.00 22.26 164 GLN A N 1
ATOM 1273 C CA . GLN A 1 184 ? -44.930 27.749 20.198 1.00 21.08 164 GLN A CA 1
ATOM 1274 C C . GLN A 1 184 ? -46.332 27.261 19.954 1.00 20.64 164 GLN A C 1
ATOM 1275 O O . GLN A 1 184 ? -46.762 26.318 20.598 1.00 18.84 164 GLN A O 1
ATOM 1281 N N . ASP A 1 185 ? -47.044 27.887 19.018 1.00 27.37 165 ASP A N 1
ATOM 1282 C CA . ASP A 1 185 ? -48.358 27.374 18.630 1.00 25.39 165 ASP A CA 1
ATOM 1283 C C . ASP A 1 185 ? -48.189 25.933 18.169 1.00 23.30 165 ASP A C 1
ATOM 1284 O O . ASP A 1 185 ? -48.905 25.027 18.598 1.00 23.19 165 ASP A O 1
ATOM 1289 N N . ALA A 1 186 ? -47.193 25.712 17.327 1.00 20.39 166 ALA A N 1
ATOM 1290 C CA . ALA A 1 186 ? -47.010 24.386 16.751 1.00 24.03 166 ALA A CA 1
ATOM 1291 C C . ALA A 1 186 ? -46.576 23.348 17.798 1.00 17.17 166 ALA A C 1
ATOM 1292 O O . ALA A 1 186 ? -47.147 22.274 17.888 1.00 20.30 166 ALA A O 1
ATOM 1294 N N . ILE A 1 187 ? -45.589 23.698 18.608 1.00 16.24 167 ILE A N 1
ATOM 1295 C CA . ILE A 1 187 ? -45.088 22.822 19.655 1.00 17.92 167 ILE A CA 1
ATOM 1296 C C . ILE A 1 187 ? -46.171 22.449 20.710 1.00 22.37 167 ILE A C 1
ATOM 1297 O O . ILE A 1 187 ? -46.168 21.328 21.254 1.00 18.78 167 ILE A O 1
ATOM 1302 N N . ASN A 1 188 ? -47.111 23.371 20.964 1.00 23.80 168 ASN A N 1
ATOM 1303 C CA . ASN A 1 188 ? -48.185 23.146 21.946 1.00 21.63 168 ASN A CA 1
ATOM 1304 C C . ASN A 1 188 ? -49.421 22.424 21.394 1.00 25.18 168 ASN A C 1
ATOM 1305 O O . ASN A 1 188 ? -50.232 21.881 22.161 1.00 26.08 168 ASN A O 1
ATOM 1310 N N . HIS A 1 189 ? -49.584 22.423 20.078 1.00 22.06 169 HIS A N 1
ATOM 1311 C CA . HIS A 1 189 ? -50.755 21.783 19.514 1.00 20.40 169 HIS A CA 1
ATOM 1312 C C . HIS A 1 189 ? -50.553 20.283 19.541 1.00 17.63 169 HIS A C 1
ATOM 1313 O O . HIS A 1 189 ? -49.661 19.772 18.905 1.00 22.95 169 HIS A O 1
ATOM 1320 N N . PRO A 1 190 ? -51.422 19.570 20.260 1.00 22.00 170 PRO A N 1
ATOM 1321 C CA . PRO A 1 190 ? -51.305 18.123 20.454 1.00 21.91 170 PRO A CA 1
ATOM 1322 C C . PRO A 1 190 ? -51.382 17.360 19.137 1.00 24.03 170 PRO A C 1
ATOM 1323 O O . PRO A 1 190 ? -52.128 17.727 18.231 1.00 25.83 170 PRO A O 1
ATOM 1327 N N . ALA A 1 191 ? -50.606 16.289 19.047 1.00 23.63 171 ALA A N 1
ATOM 1328 C CA . ALA A 1 191 ? -50.539 15.486 17.843 1.00 25.21 171 ALA A CA 1
ATOM 1329 C C . ALA A 1 191 ? -51.845 14.743 17.628 1.00 23.92 171 ALA A C 1
ATOM 1330 O O . ALA A 1 191 ? -52.506 14.392 18.584 1.00 26.25 171 ALA A O 1
ATOM 1332 N N . GLU A 1 192 ? -52.211 14.516 16.371 1.00 28.22 172 GLU A N 1
ATOM 1333 C CA . GLU A 1 192 ? -53.402 13.735 16.010 1.00 24.42 172 GLU A CA 1
ATOM 1334 C C . GLU A 1 192 ? -53.101 12.788 14.833 1.00 30.06 172 GLU A C 1
ATOM 1335 O O . GLU A 1 192 ? -52.635 13.226 13.776 1.00 30.92 172 GLU A O 1
ATOM 1341 N N . ASP A 1 193 ? -53.399 11.500 15.008 1.00 36.54 173 ASP A N 1
ATOM 1342 C CA . ASP A 1 193 ? -53.220 10.488 13.956 1.00 35.36 173 ASP A CA 1
ATOM 1343 C C . ASP A 1 193 ? -51.800 10.521 13.451 1.00 36.95 173 ASP A C 1
ATOM 1344 O O . ASP A 1 193 ? -51.565 10.493 12.231 1.00 33.11 173 ASP A O 1
ATOM 1349 N N . PHE A 1 194 ? -50.855 10.607 14.382 1.00 32.02 174 PHE A N 1
ATOM 1350 C CA . PHE A 1 194 ? -49.470 10.757 13.989 1.00 28.13 174 PHE A CA 1
ATOM 1351 C C . PHE A 1 194 ? -48.611 9.527 14.214 1.00 25.22 174 PHE A C 1
ATOM 1352 O O . PHE A 1 194 ? -48.556 8.951 15.299 1.00 27.80 174 PHE A O 1
ATOM 1360 N N . THR A 1 195 ? -47.951 9.119 13.150 1.00 26.77 175 THR A N 1
ATOM 1361 C CA . THR A 1 195 ? -46.915 8.120 13.266 1.00 35.58 175 THR A CA 1
ATOM 1362 C C . THR A 1 195 ? -45.681 8.623 12.516 1.00 30.49 175 THR A C 1
ATOM 1363 O O . THR A 1 195 ? -45.789 9.194 11.421 1.00 30.04 175 THR A O 1
ATOM 1367 N N . ALA A 1 196 ? -44.522 8.414 13.133 1.00 21.23 176 ALA A N 1
ATOM 1368 C CA . ALA A 1 196 ? -43.230 8.778 12.574 1.00 19.26 176 ALA A CA 1
ATOM 1369 C C . ALA A 1 196 ? -42.982 8.151 11.204 1.00 21.98 176 ALA A C 1
ATOM 1370 O O . ALA A 1 196 ? -43.287 6.974 10.980 1.00 22.77 176 ALA A O 1
ATOM 1372 N N . THR A 1 197 ? -42.418 8.945 10.301 1.00 13.27 177 THR A N 1
ATOM 1373 C CA . THR A 1 197 ? -41.886 8.433 9.050 1.00 17.53 177 THR A CA 1
ATOM 1374 C C . THR A 1 197 ? -40.430 8.843 8.865 1.00 17.17 177 THR A C 1
ATOM 1375 O O . THR A 1 197 ? -40.115 9.588 7.961 1.00 16.78 177 THR A O 1
ATOM 1379 N N . PRO A 1 198 ? -39.539 8.375 9.747 1.00 20.75 178 PRO A N 1
ATOM 1380 C CA . PRO A 1 198 ? -38.150 8.779 9.544 1.00 17.13 178 PRO A CA 1
ATOM 1381 C C . PRO A 1 198 ? -37.594 8.240 8.231 1.00 20.27 178 PRO A C 1
ATOM 1382 O O . PRO A 1 198 ? -38.054 7.193 7.766 1.00 26.11 178 PRO A O 1
ATOM 1386 N N . SER A 1 199 ? -36.633 8.945 7.637 1.00 16.93 179 SER A N 1
ATOM 1387 C CA . SER A 1 199 ? -35.937 8.434 6.450 1.00 20.21 179 SER A CA 1
ATOM 1388 C C . SER A 1 199 ? -35.286 7.113 6.845 1.00 18.51 179 SER A C 1
ATOM 1389 O O . SER A 1 199 ? -34.930 6.942 8.010 1.00 24.96 179 SER A O 1
ATOM 1392 N N . PRO A 1 200 ? -35.154 6.167 5.898 1.00 17.67 180 PRO A N 1
ATOM 1393 C CA . PRO A 1 200 ? -34.457 4.910 6.192 1.00 14.47 180 PRO A CA 1
ATOM 1394 C C . PRO A 1 200 ? -33.105 5.152 6.878 1.00 17.69 180 PRO A C 1
ATOM 1395 O O . PRO A 1 200 ? -32.389 6.100 6.535 1.00 17.96 180 PRO A O 1
ATOM 1399 N N . ALA A 1 201 ? -32.793 4.313 7.858 1.00 16.49 181 ALA A N 1
ATOM 1400 C CA . ALA A 1 201 ? -31.582 4.431 8.650 1.00 15.89 181 ALA A CA 1
ATOM 1401 C C . ALA A 1 201 ? -30.285 4.557 7.821 1.00 19.39 181 ALA A C 1
ATOM 1402 O O . ALA A 1 201 ? -29.299 5.141 8.298 1.00 16.92 181 ALA A O 1
ATOM 1404 N N . ASP A 1 202 ? -30.276 4.016 6.591 1.00 18.66 182 ASP A N 1
ATOM 1405 C CA . ASP A 1 202 ? -29.077 4.112 5.726 1.00 18.75 182 ASP A CA 1
ATOM 1406 C C . ASP A 1 202 ? -29.082 5.301 4.774 1.00 20.22 182 ASP A C 1
ATOM 1407 O O . ASP A 1 202 ? -28.303 5.353 3.825 1.00 18.47 182 ASP A O 1
ATOM 1412 N N . GLU A 1 203 ? -29.969 6.254 5.040 1.00 19.88 183 GLU A N 1
ATOM 1413 C CA . GLU A 1 203 ? -30.048 7.467 4.252 1.00 17.03 183 GLU A CA 1
ATOM 1414 C C . GLU A 1 203 ? -29.758 8.653 5.142 1.00 17.90 183 GLU A C 1
ATOM 1415 O O . GLU A 1 203 ? -29.703 8.511 6.364 1.00 20.80 183 GLU A O 1
ATOM 1421 N N . VAL A 1 204 ? -29.590 9.825 4.534 1.00 20.27 184 VAL A N 1
ATOM 1422 C CA . VAL A 1 204 ? -29.345 11.058 5.282 1.00 19.23 184 VAL A CA 1
ATOM 1423 C C . VAL A 1 204 ? -30.408 11.304 6.374 1.00 19.70 184 VAL A C 1
ATOM 1424 O O . VAL A 1 204 ? -31.618 11.169 6.138 1.00 16.65 184 VAL A O 1
ATOM 1428 N N . ALA A 1 205 ? -29.939 11.623 7.579 1.00 18.23 185 ALA A N 1
ATOM 1429 C CA . ALA A 1 205 ? -30.828 12.078 8.640 1.00 20.46 185 ALA A CA 1
ATOM 1430 C C . ALA A 1 205 ? -30.807 13.610 8.697 1.00 22.33 185 ALA A C 1
ATOM 1431 O O . ALA A 1 205 ? -31.856 14.251 8.876 1.00 15.11 185 ALA A O 1
ATOM 1433 N N . TYR A 1 206 ? -29.611 14.181 8.530 1.00 16.25 186 TYR A N 1
ATOM 1434 C CA . TYR A 1 206 ? -29.456 15.630 8.443 1.00 19.89 186 TYR A CA 1
ATOM 1435 C C . TYR A 1 206 ? -28.084 16.061 7.905 1.00 17.73 186 TYR A C 1
ATOM 1436 O O . TYR A 1 206 ? -27.225 15.230 7.661 1.00 17.34 186 TYR A O 1
ATOM 1445 N N . PHE A 1 207 ? -27.895 17.363 7.727 1.00 17.55 187 PHE A N 1
ATOM 1446 C CA . PHE A 1 207 ? -26.661 17.895 7.169 1.00 22.10 187 PHE A CA 1
ATOM 1447 C C . PHE A 1 207 ? -25.854 18.583 8.244 1.00 23.08 187 PHE A C 1
ATOM 1448 O O . PHE A 1 207 ? -26.364 19.440 8.974 1.00 21.96 187 PHE A O 1
ATOM 1456 N N . GLN A 1 208 ? -24.585 18.221 8.332 1.00 18.70 188 GLN A N 1
ATOM 1457 C CA . GLN A 1 208 ? -23.711 18.848 9.298 1.00 23.69 188 GLN A CA 1
ATOM 1458 C C . GLN A 1 208 ? -22.792 19.783 8.508 1.00 26.24 188 GLN A C 1
ATOM 1459 O O . GLN A 1 208 ? -22.617 19.607 7.296 1.00 23.23 188 GLN A O 1
ATOM 1465 N N . LEU A 1 209 ? -22.259 20.797 9.190 1.00 22.08 189 LEU A N 1
ATOM 1466 C CA . LEU A 1 209 ? -21.434 21.839 8.572 1.00 28.15 189 LEU A CA 1
ATOM 1467 C C . LEU A 1 209 ? -19.937 21.533 8.650 1.00 27.68 189 LEU A C 1
ATOM 1468 O O . LEU A 1 209 ? -19.427 21.109 9.697 1.00 30.53 189 LEU A O 1
ATOM 1473 N N . SER A 1 210 ? -19.226 21.787 7.558 1.00 25.50 190 SER A N 1
ATOM 1474 C CA . SER A 1 210 ? -17.792 21.556 7.538 1.00 28.94 190 SER A CA 1
ATOM 1475 C C . SER A 1 210 ? -17.033 22.691 8.205 1.00 29.98 190 SER A C 1
ATOM 1476 O O . SER A 1 210 ? -17.577 23.763 8.414 1.00 33.86 190 SER A O 1
ATOM 1479 N N . GLY A 1 211 ? -15.771 22.446 8.541 1.00 40.67 191 GLY A N 1
ATOM 1480 C CA . GLY A 1 211 ? -14.865 23.524 8.905 1.00 34.87 191 GLY A CA 1
ATOM 1481 C C . GLY A 1 211 ? -14.688 24.465 7.723 1.00 39.44 191 GLY A C 1
ATOM 1482 O O . GLY A 1 211 ? -14.992 25.654 7.818 1.00 38.58 191 GLY A O 1
ATOM 1483 N N . GLY A 1 212 ? -14.220 23.922 6.598 1.00 44.77 192 GLY A N 1
ATOM 1484 C CA . GLY A 1 212 ? -14.045 24.693 5.376 1.00 42.20 192 GLY A CA 1
ATOM 1485 C C . GLY A 1 212 ? -12.593 25.018 5.072 1.00 48.18 192 GLY A C 1
ATOM 1486 O O . GLY A 1 212 ? -11.977 25.850 5.747 1.00 39.58 192 GLY A O 1
ATOM 1487 N N . THR A 1 214 ? -12.116 26.317 1.724 1.00 30.99 194 THR A N 1
ATOM 1488 C CA . THR A 1 214 ? -12.989 26.475 0.565 1.00 31.30 194 THR A CA 1
ATOM 1489 C C . THR A 1 214 ? -13.693 27.833 0.554 1.00 32.77 194 THR A C 1
ATOM 1490 O O . THR A 1 214 ? -13.960 28.405 1.608 1.00 32.57 194 THR A O 1
ATOM 1494 N N . GLY A 1 215 ? -14.014 28.334 -0.640 1.00 36.63 195 GLY A N 1
ATOM 1495 C CA . GLY A 1 215 ? -14.660 29.635 -0.790 1.00 32.35 195 GLY A CA 1
ATOM 1496 C C . GLY A 1 215 ? -16.176 29.547 -0.763 1.00 36.32 195 GLY A C 1
ATOM 1497 O O . GLY A 1 215 ? -16.891 30.561 -0.888 1.00 25.03 195 GLY A O 1
ATOM 1498 N N . THR A 1 216 ? -16.654 28.316 -0.589 1.00 30.07 196 THR A N 1
ATOM 1499 C CA . THR A 1 216 ? -18.075 28.005 -0.541 1.00 34.97 196 THR A CA 1
ATOM 1500 C C . THR A 1 216 ? -18.341 27.070 0.622 1.00 37.84 196 THR A C 1
ATOM 1501 O O . THR A 1 216 ? -17.700 26.024 0.724 1.00 33.77 196 THR A O 1
ATOM 1505 N N . PRO A 1 217 ? -19.292 27.439 1.501 1.00 42.15 197 PRO A N 1
ATOM 1506 C CA . PRO A 1 217 ? -19.696 26.604 2.641 1.00 31.03 197 PRO A CA 1
ATOM 1507 C C . PRO A 1 217 ? -20.039 25.180 2.199 1.00 36.09 197 PRO A C 1
ATOM 1508 O O . PRO A 1 217 ? -20.803 25.014 1.244 1.00 36.38 197 PRO A O 1
ATOM 1512 N N . LYS A 1 218 ? -19.457 24.180 2.863 1.00 31.49 198 LYS A N 1
ATOM 1513 C CA . LYS A 1 218 ? -19.667 22.779 2.499 1.00 32.42 198 LYS A CA 1
ATOM 1514 C C . LYS A 1 218 ? -20.571 22.073 3.499 1.00 31.59 198 LYS A C 1
ATOM 1515 O O . LYS A 1 218 ? -20.513 22.363 4.688 1.00 32.94 198 LYS A O 1
ATOM 1521 N N . LEU A 1 219 ? -21.396 21.147 3.003 1.00 28.35 199 LEU A N 1
ATOM 1522 C CA . LEU A 1 219 ? -22.354 20.411 3.830 1.00 22.44 199 LEU A CA 1
ATOM 1523 C C . LEU A 1 219 ? -22.031 18.929 3.910 1.00 21.65 199 LEU A C 1
ATOM 1524 O O . LEU A 1 219 ? -21.706 18.317 2.899 1.00 21.50 199 LEU A O 1
ATOM 1529 N N . ILE A 1 220 ? -22.130 18.364 5.116 1.00 18.76 200 ILE A N 1
ATOM 1530 C CA . ILE A 1 220 ? -21.815 16.960 5.365 1.00 17.19 200 ILE A CA 1
ATOM 1531 C C . ILE A 1 220 ? -23.060 16.127 5.665 1.00 20.16 200 ILE A C 1
ATOM 1532 O O . ILE A 1 220 ? -23.606 16.187 6.771 1.00 23.57 200 ILE A O 1
ATOM 1537 N N . PRO A 1 221 ? -23.508 15.329 4.687 1.00 16.87 201 PRO A N 1
ATOM 1538 C CA . PRO A 1 221 ? -24.697 14.487 4.863 1.00 14.25 201 PRO A CA 1
ATOM 1539 C C . PRO A 1 221 ? -24.434 13.312 5.820 1.00 21.03 201 PRO A C 1
ATOM 1540 O O . PRO A 1 221 ? -23.653 12.431 5.469 1.00 21.25 201 PRO A O 1
ATOM 1544 N N . ARG A 1 222 ? -25.069 13.308 6.999 1.00 20.36 202 ARG A N 1
ATOM 1545 C CA . ARG A 1 222 ? -24.948 12.218 7.980 1.00 15.26 202 ARG A CA 1
ATOM 1546 C C . ARG A 1 222 ? -26.159 11.248 7.975 1.00 15.11 202 ARG A C 1
ATOM 1547 O O . ARG A 1 222 ? -27.311 11.673 8.036 1.00 13.09 202 ARG A O 1
ATOM 1555 N N . THR A 1 223 ? -25.904 9.944 7.912 1.00 13.30 203 THR A N 1
ATOM 1556 C CA . THR A 1 223 ? -27.011 8.996 7.892 1.00 14.15 203 THR A CA 1
ATOM 1557 C C . THR A 1 223 ? -27.328 8.613 9.314 1.00 15.57 203 THR A C 1
ATOM 1558 O O . THR A 1 223 ? -26.462 8.749 10.175 1.00 12.49 203 THR A O 1
ATOM 1562 N N . HIS A 1 224 ? -28.556 8.137 9.551 1.00 13.53 204 HIS A N 1
ATOM 1563 C CA . HIS A 1 224 ? -28.950 7.601 10.859 1.00 16.46 204 HIS A CA 1
ATOM 1564 C C . HIS A 1 224 ? -28.024 6.481 11.337 1.00 18.51 204 HIS A C 1
ATOM 1565 O O . HIS A 1 224 ? -27.915 6.263 12.539 1.00 29.03 204 HIS A O 1
ATOM 1572 N N . ASN A 1 225 ? -27.405 5.732 10.422 1.00 17.26 205 ASN A N 1
ATOM 1573 C CA . ASN A 1 225 ? -26.522 4.620 10.827 1.00 19.31 205 ASN A CA 1
ATOM 1574 C C . ASN A 1 225 ? -25.157 5.064 11.321 1.00 21.19 205 ASN A C 1
ATOM 1575 O O . ASN A 1 225 ? -24.733 4.654 12.402 1.00 17.69 205 ASN A O 1
ATOM 1580 N N . ASP A 1 226 ? -24.479 5.891 10.520 1.00 19.00 206 ASP A N 1
ATOM 1581 C CA . ASP A 1 226 ? -23.161 6.396 10.875 1.00 16.53 206 ASP A CA 1
ATOM 1582 C C . ASP A 1 226 ? -23.224 7.389 12.033 1.00 14.20 206 ASP A C 1
ATOM 1583 O O . ASP A 1 226 ? -22.336 7.410 12.879 1.00 16.85 206 ASP A O 1
ATOM 1588 N N . TYR A 1 227 ? -24.277 8.196 12.095 1.00 15.46 207 TYR A N 1
ATOM 1589 C CA . TYR A 1 227 ? -24.346 9.256 13.111 1.00 16.71 207 TYR A CA 1
ATOM 1590 C C . TYR A 1 227 ? -24.765 8.710 14.486 1.00 18.76 207 TYR A C 1
ATOM 1591 O O . TYR A 1 227 ? -24.201 9.102 15.515 1.00 20.45 207 TYR A O 1
ATOM 1600 N N . TYR A 1 228 ? -25.738 7.799 14.501 1.00 19.05 208 TYR A N 1
ATOM 1601 C CA . TYR A 1 228 ? -26.177 7.159 15.749 1.00 16.02 208 TYR A CA 1
ATOM 1602 C C . TYR A 1 228 ? -24.993 6.451 16.359 1.00 14.11 208 TYR A C 1
ATOM 1603 O O . TYR A 1 228 ? -24.771 6.519 17.573 1.00 14.61 208 TYR A O 1
ATOM 1612 N N . TYR A 1 229 ? -24.209 5.803 15.500 1.00 16.99 209 TYR A N 1
ATOM 1613 C CA . TYR A 1 229 ? -23.037 5.083 15.969 1.00 19.51 209 TYR A CA 1
ATOM 1614 C C . TYR A 1 229 ? -22.037 5.993 16.652 1.00 16.69 209 TYR A C 1
ATOM 1615 O O . TYR A 1 229 ? -21.480 5.614 17.665 1.00 18.79 209 TYR A O 1
ATOM 1624 N N . SER A 1 230 ? -21.791 7.176 16.100 1.00 18.58 210 SER A N 1
ATOM 1625 C CA . SER A 1 230 ? -20.870 8.090 16.774 1.00 19.66 210 SER A CA 1
ATOM 1626 C C . SER A 1 230 ? -21.436 8.514 18.129 1.00 18.97 210 SER A C 1
ATOM 1627 O O . SER A 1 230 ? -20.692 8.711 19.079 1.00 15.96 210 SER A O 1
ATOM 1630 N N . VAL A 1 231 ? -22.756 8.627 18.229 1.00 20.11 211 VAL A N 1
ATOM 1631 C CA . VAL A 1 231 ? -23.341 9.000 19.505 1.00 21.40 211 VAL A CA 1
ATOM 1632 C C . VAL A 1 231 ? -23.235 7.866 20.514 1.00 17.21 211 VAL A C 1
ATOM 1633 O O . VAL A 1 231 ? -22.863 8.093 21.665 1.00 18.28 211 VAL A O 1
ATOM 1637 N N . ARG A 1 232 ? -23.553 6.653 20.080 1.00 14.85 212 ARG A N 1
ATOM 1638 C CA . ARG A 1 232 ? -23.634 5.523 20.998 1.00 13.40 212 ARG A CA 1
ATOM 1639 C C . ARG A 1 232 ? -22.264 5.228 21.590 1.00 20.47 212 ARG A C 1
ATOM 1640 O O . ARG A 1 232 ? -22.105 5.102 22.821 1.00 16.70 212 ARG A O 1
ATOM 1648 N N . ARG A 1 233 ? -21.268 5.149 20.710 1.00 17.72 213 ARG A N 1
ATOM 1649 C CA . ARG A 1 233 ? -19.911 4.810 21.130 1.00 18.66 213 ARG A CA 1
ATOM 1650 C C . ARG A 1 233 ? -19.272 5.914 21.991 1.00 18.20 213 ARG A C 1
ATOM 1651 O O . ARG A 1 233 ? -18.511 5.630 22.908 1.00 18.90 213 ARG A O 1
ATOM 1659 N N . SER A 1 234 ? -19.629 7.166 21.735 1.00 16.87 214 SER A N 1
ATOM 1660 C CA . SER A 1 234 ? -19.173 8.267 22.570 1.00 15.70 214 SER A CA 1
ATOM 1661 C C . SER A 1 234 ? -19.721 8.183 24.002 1.00 17.87 214 SER A C 1
ATOM 1662 O O . SER A 1 234 ? -19.003 8.434 24.977 1.00 18.77 214 SER A O 1
ATOM 1665 N N . VAL A 1 235 ? -20.986 7.814 24.134 1.00 15.51 215 VAL A N 1
ATOM 1666 C CA . VAL A 1 235 ? -21.576 7.565 25.457 1.00 17.01 215 VAL A CA 1
ATOM 1667 C C . VAL A 1 235 ? -20.885 6.436 26.230 1.00 16.57 215 VAL A C 1
ATOM 1668 O O . VAL A 1 235 ? -20.757 6.506 27.449 1.00 20.56 215 VAL A O 1
ATOM 1672 N N . GLU A 1 236 ? -20.456 5.397 25.526 1.00 14.35 216 GLU A N 1
ATOM 1673 C CA . GLU A 1 236 ? -19.797 4.276 26.170 1.00 18.69 216 GLU A CA 1
ATOM 1674 C C . GLU A 1 236 ? -18.451 4.732 26.742 1.00 17.23 216 GLU A C 1
ATOM 1675 O O . GLU A 1 236 ? -18.099 4.417 27.878 1.00 19.58 216 GLU A O 1
ATOM 1681 N N . ILE A 1 237 ? -17.712 5.483 25.937 1.00 19.13 217 ILE A N 1
ATOM 1682 C CA . ILE A 1 237 ? -16.405 6.009 26.322 1.00 20.76 217 ILE A CA 1
ATOM 1683 C C . ILE A 1 237 ? -16.440 6.987 27.496 1.00 18.00 217 ILE A C 1
ATOM 1684 O O . ILE A 1 237 ? -15.661 6.840 28.431 1.00 22.67 217 ILE A O 1
ATOM 1689 N N . CYS A 1 238 ? -17.352 7.955 27.462 1.00 15.68 218 CYS A N 1
ATOM 1690 C CA . CYS A 1 238 ? -17.421 8.978 28.514 1.00 18.18 218 CYS A CA 1
ATOM 1691 C C . CYS A 1 238 ? -18.325 8.537 29.656 1.00 22.78 218 CYS A C 1
ATOM 1692 O O . CYS A 1 238 ? -18.544 9.282 30.625 1.00 20.48 218 CYS A O 1
ATOM 1695 N N . GLN A 1 239 ? -18.820 7.303 29.531 1.00 21.00 219 GLN A N 1
ATOM 1696 C CA . GLN A 1 239 ? -19.725 6.691 30.504 1.00 17.12 219 GLN A CA 1
ATOM 1697 C C . GLN A 1 239 ? -20.878 7.595 30.959 1.00 15.73 219 GLN A C 1
ATOM 1698 O O . GLN A 1 239 ? -21.081 7.834 32.150 1.00 17.86 219 GLN A O 1
ATOM 1704 N N . PHE A 1 240 ? -21.639 8.077 29.989 1.00 13.38 220 PHE A N 1
ATOM 1705 C CA . PHE A 1 240 ? -22.828 8.861 30.276 1.00 18.78 220 PHE A CA 1
ATOM 1706 C C . PHE A 1 240 ? -23.921 7.900 30.709 1.00 20.43 220 PHE A C 1
ATOM 1707 O O . PHE A 1 240 ? -24.054 6.819 30.136 1.00 20.12 220 PHE A O 1
ATOM 1715 N N . THR A 1 241 ? -24.678 8.272 31.741 1.00 19.38 221 THR A N 1
ATOM 1716 C CA . THR A 1 241 ? -25.789 7.451 32.219 1.00 15.17 221 THR A CA 1
ATOM 1717 C C . THR A 1 241 ? -26.891 8.391 32.617 1.00 17.01 221 THR A C 1
ATOM 1718 O O . THR A 1 241 ? -26.795 9.588 32.387 1.00 21.84 221 THR A O 1
ATOM 1722 N N . GLN A 1 242 ? -27.932 7.874 33.247 1.00 16.85 222 GLN A N 1
ATOM 1723 C CA . GLN A 1 242 ? -29.054 8.719 33.629 1.00 22.30 222 GLN A CA 1
ATOM 1724 C C . GLN A 1 242 ? -28.674 9.771 34.671 1.00 21.10 222 GLN A C 1
ATOM 1725 O O . GLN A 1 242 ? -29.420 10.718 34.910 1.00 16.85 222 GLN A O 1
ATOM 1731 N N . GLN A 1 243 ? -27.516 9.595 35.294 1.00 21.92 223 GLN A N 1
ATOM 1732 C CA . GLN A 1 243 ? -27.063 10.523 36.320 1.00 20.80 223 GLN A CA 1
ATOM 1733 C C . GLN A 1 243 ? -26.224 11.641 35.697 1.00 16.90 223 GLN A C 1
ATOM 1734 O O . GLN A 1 243 ? -25.994 12.668 36.326 1.00 20.94 223 GLN A O 1
ATOM 1740 N N . THR A 1 244 ? -25.788 11.443 34.457 1.00 16.06 224 THR A N 1
ATOM 1741 C CA . THR A 1 244 ? -25.123 12.496 33.696 1.00 17.94 224 THR A CA 1
ATOM 1742 C C . THR A 1 244 ? -25.950 13.780 33.676 1.00 16.67 224 THR A C 1
ATOM 1743 O O . THR A 1 244 ? -27.136 13.756 33.409 1.00 14.86 224 THR A O 1
ATOM 1747 N N . ARG A 1 245 ? -25.306 14.883 34.018 1.00 16.46 225 ARG A N 1
ATOM 1748 C CA A ARG A 1 245 ? -25.912 16.199 33.937 0.50 16.61 225 ARG A CA 1
ATOM 1749 C CA B ARG A 1 245 ? -25.908 16.202 33.933 0.50 16.95 225 ARG A CA 1
ATOM 1750 C C . ARG A 1 245 ? -24.932 17.092 33.173 1.00 16.92 225 ARG A C 1
ATOM 1751 O O . ARG A 1 245 ? -23.974 17.605 33.740 1.00 15.42 225 ARG A O 1
ATOM 1766 N N . TYR A 1 246 ? -25.183 17.243 31.877 1.00 14.79 226 TYR A N 1
ATOM 1767 C CA . TYR A 1 246 ? -24.268 17.877 30.940 1.00 13.51 226 TYR A CA 1
ATOM 1768 C C . TYR A 1 246 ? -24.622 19.328 30.684 1.00 16.48 226 TYR A C 1
ATOM 1769 O O . TYR A 1 246 ? -25.720 19.634 30.217 1.00 13.58 226 TYR A O 1
ATOM 1778 N N . LEU A 1 247 ? -23.694 20.229 30.984 1.00 14.51 227 LEU A N 1
ATOM 1779 C CA . LEU A 1 247 ? -23.920 21.636 30.694 1.00 14.83 227 LEU A CA 1
ATOM 1780 C C . LEU A 1 247 ? -23.534 21.929 29.236 1.00 17.11 227 LEU A C 1
ATOM 1781 O O . LEU A 1 247 ? -22.396 21.698 28.832 1.00 18.15 227 LEU A O 1
ATOM 1786 N N . CYS A 1 248 ? -24.488 22.401 28.436 1.00 12.82 228 CYS A N 1
ATOM 1787 C CA . CYS A 1 248 ? -24.212 22.727 27.039 1.00 13.24 228 CYS A CA 1
ATOM 1788 C C . CYS A 1 248 ? -24.189 24.240 26.843 1.00 14.39 228 CYS A C 1
ATOM 1789 O O . CYS A 1 248 ? -25.236 24.862 26.661 1.00 15.24 228 CYS A O 1
ATOM 1792 N N . ALA A 1 249 ? -22.996 24.819 26.877 1.00 10.18 229 ALA A N 1
ATOM 1793 C CA . ALA A 1 249 ? -22.843 26.265 26.873 1.00 12.69 229 ALA A CA 1
ATOM 1794 C C . ALA A 1 249 ? -22.058 26.808 25.682 1.00 12.76 229 ALA A C 1
ATOM 1795 O O . ALA A 1 249 ? -22.024 28.022 25.491 1.00 14.05 229 ALA A O 1
ATOM 1797 N N . ILE A 1 250 ? -21.404 25.921 24.921 1.00 14.58 230 ILE A N 1
ATOM 1798 C CA . ILE A 1 250 ? -20.830 26.249 23.603 1.00 13.07 230 ILE A CA 1
ATOM 1799 C C . ILE A 1 250 ? -21.943 26.005 22.587 1.00 12.62 230 ILE A C 1
ATOM 1800 O O . ILE A 1 250 ? -23.005 25.530 22.982 1.00 12.86 230 ILE A O 1
ATOM 1805 N N . PRO A 1 251 ? -21.736 26.338 21.287 1.00 17.02 231 PRO A N 1
ATOM 1806 C CA . PRO A 1 251 ? -22.881 26.236 20.368 1.00 11.19 231 PRO A CA 1
ATOM 1807 C C . PRO A 1 251 ? -23.483 24.834 20.199 1.00 14.82 231 PRO A C 1
ATOM 1808 O O . PRO A 1 251 ? -22.853 23.888 19.698 1.00 20.53 231 PRO A O 1
ATOM 1812 N N . ALA A 1 252 ? -24.737 24.729 20.629 1.00 16.98 232 ALA A N 1
ATOM 1813 C CA . ALA A 1 252 ? -25.421 23.449 20.780 1.00 17.37 232 ALA A CA 1
ATOM 1814 C C . ALA A 1 252 ? -25.598 22.713 19.460 1.00 15.31 232 ALA A C 1
ATOM 1815 O O . ALA A 1 252 ? -25.631 21.493 19.435 1.00 17.70 232 ALA A O 1
ATOM 1817 N N . ALA A 1 253 ? -25.699 23.453 18.367 1.00 15.37 233 ALA A N 1
ATOM 1818 C CA . ALA A 1 253 ? -25.864 22.831 17.061 1.00 19.61 233 ALA A CA 1
ATOM 1819 C C . ALA A 1 253 ? -24.568 22.215 16.504 1.00 20.15 233 ALA A C 1
ATOM 1820 O O . ALA A 1 253 ? -24.640 21.339 15.643 1.00 25.19 233 ALA A O 1
ATOM 1822 N N . HIS A 1 254 ? -23.401 22.654 16.985 1.00 16.39 234 HIS A N 1
ATOM 1823 C CA . HIS A 1 254 ? -22.120 22.075 16.518 1.00 17.88 234 HIS A CA 1
ATOM 1824 C C . HIS A 1 254 ? -21.980 20.600 16.864 1.00 13.70 234 HIS A C 1
ATOM 1825 O O . HIS A 1 254 ? -22.490 20.131 17.877 1.00 15.06 234 HIS A O 1
ATOM 1832 N N . ASN A 1 255 ? -21.235 19.880 16.044 1.00 18.42 235 ASN A N 1
ATOM 1833 C CA . ASN A 1 255 ? -21.105 18.443 16.217 1.00 19.53 235 ASN A CA 1
ATOM 1834 C C . ASN A 1 255 ? -20.500 18.047 17.550 1.00 19.88 235 ASN A C 1
ATOM 1835 O O . ASN A 1 255 ? -20.806 16.997 18.079 1.00 19.34 235 ASN A O 1
ATOM 1840 N N . TYR A 1 256 ? -19.655 18.913 18.095 1.00 20.82 236 TYR A N 1
ATOM 1841 C CA . TYR A 1 256 ? -18.997 18.667 19.368 1.00 18.54 236 TYR A CA 1
ATOM 1842 C C . TYR A 1 256 ? -20.029 18.591 20.504 1.00 25.07 236 TYR A C 1
ATOM 1843 O O . TYR A 1 256 ? -20.136 17.542 21.192 1.00 18.16 236 TYR A O 1
ATOM 1852 N N . ALA A 1 257 ? -20.790 19.682 20.673 1.00 15.77 237 ALA A N 1
ATOM 1853 C CA . ALA A 1 257 ? -21.807 19.785 21.723 1.00 16.38 237 ALA A CA 1
ATOM 1854 C C . ALA A 1 257 ? -23.067 18.973 21.418 1.00 18.35 237 ALA A C 1
ATOM 1855 O O . ALA A 1 257 ? -23.888 18.687 22.293 1.00 12.23 237 ALA A O 1
ATOM 1857 N N . MET A 1 258 ? -23.217 18.607 20.161 1.00 17.17 238 MET A N 1
ATOM 1858 C CA . MET A 1 258 ? -24.376 17.859 19.743 1.00 15.08 238 MET A CA 1
ATOM 1859 C C . MET A 1 258 ? -24.209 16.327 19.876 1.00 17.44 238 MET A C 1
ATOM 1860 O O . MET A 1 258 ? -25.189 15.633 20.104 1.00 14.18 238 MET A O 1
ATOM 1865 N N . SER A 1 259 ? -22.979 15.811 19.763 1.00 14.97 239 SER A N 1
ATOM 1866 C CA . SER A 1 259 ? -22.787 14.371 19.566 1.00 15.90 239 SER A CA 1
ATOM 1867 C C . SER A 1 259 ? -21.477 13.755 20.059 1.00 19.25 239 SER A C 1
ATOM 1868 O O . SER A 1 259 ? -21.210 12.572 19.801 1.00 19.34 239 SER A O 1
ATOM 1871 N N . SER A 1 260 ? -20.656 14.505 20.780 1.00 17.68 240 SER A N 1
ATOM 1872 C CA . SER A 1 260 ? -19.384 13.921 21.181 1.00 16.61 240 SER A CA 1
ATOM 1873 C C . SER A 1 260 ? -19.094 13.879 22.672 1.00 14.93 240 SER A C 1
ATOM 1874 O O . SER A 1 260 ? -18.060 14.378 23.098 1.00 14.61 240 SER A O 1
ATOM 1877 N N . PRO A 1 261 ? -19.963 13.226 23.464 1.00 16.91 241 PRO A N 1
ATOM 1878 C CA . PRO A 1 261 ? -21.212 12.542 23.109 1.00 15.08 241 PRO A CA 1
ATOM 1879 C C . PRO A 1 261 ? -22.327 13.564 22.971 1.00 17.40 241 PRO A C 1
ATOM 1880 O O . PRO A 1 261 ? -23.388 13.277 22.414 1.00 17.36 241 PRO A O 1
ATOM 1884 N N . GLY A 1 262 ? -22.057 14.763 23.470 1.00 15.48 242 GLY A N 1
ATOM 1885 C CA . GLY A 1 262 ? -22.976 15.875 23.376 1.00 14.19 242 GLY A CA 1
ATOM 1886 C C . GLY A 1 262 ? -24.359 15.648 23.949 1.00 20.58 242 GLY A C 1
ATOM 1887 O O . GLY A 1 262 ? -24.592 14.736 24.746 1.00 17.91 242 GLY A O 1
ATOM 1888 N N . SER A 1 263 ? -25.287 16.498 23.525 1.00 18.81 243 SER A N 1
ATOM 1889 C CA . SER A 1 263 ? -26.653 16.459 24.003 1.00 13.14 243 SER A CA 1
ATOM 1890 C C . SER A 1 263 ? -27.365 15.215 23.533 1.00 14.43 243 SER A C 1
ATOM 1891 O O . SER A 1 263 ? -28.268 14.744 24.203 1.00 15.55 243 SER A O 1
ATOM 1894 N N . LEU A 1 264 ? -26.978 14.681 22.380 1.00 17.52 244 LEU A N 1
ATOM 1895 C CA . LEU A 1 264 ? -27.573 13.420 21.922 1.00 16.58 244 LEU A CA 1
ATOM 1896 C C . LEU A 1 264 ? -27.105 12.229 22.764 1.00 16.14 244 LEU A C 1
ATOM 1897 O O . LEU A 1 264 ? -27.873 11.307 23.042 1.00 15.38 244 LEU A O 1
ATOM 1902 N N . GLY A 1 265 ? -25.848 12.261 23.184 1.00 15.40 245 GLY A N 1
ATOM 1903 C CA . GLY A 1 265 ? -25.364 11.271 24.121 1.00 12.96 245 GLY A CA 1
ATOM 1904 C C . GLY A 1 265 ? -26.153 11.276 25.420 1.00 16.54 245 GLY A C 1
ATOM 1905 O O . GLY A 1 265 ? -26.537 10.211 25.930 1.00 18.78 245 GLY A O 1
ATOM 1906 N N . VAL A 1 266 ? -26.408 12.480 25.947 1.00 17.98 246 VAL A N 1
ATOM 1907 C CA . VAL A 1 266 ? -27.131 12.671 27.207 1.00 14.36 246 VAL A CA 1
ATOM 1908 C C . VAL A 1 266 ? -28.535 12.126 27.081 1.00 15.44 246 VAL A C 1
ATOM 1909 O O . VAL A 1 266 ? -28.967 11.322 27.893 1.00 15.16 246 VAL A O 1
ATOM 1913 N N . PHE A 1 267 ? -29.224 12.561 26.033 1.00 14.41 247 PHE A N 1
ATOM 1914 C CA . PHE A 1 267 ? -30.517 12.015 25.652 1.00 13.36 247 PHE A CA 1
ATOM 1915 C C . PHE A 1 267 ? -30.512 10.491 25.473 1.00 15.53 247 PHE A C 1
ATOM 1916 O O . PHE A 1 267 ? -31.416 9.819 25.942 1.00 17.65 247 PHE A O 1
ATOM 1924 N N . LEU A 1 268 ? -29.505 9.944 24.802 1.00 17.55 248 LEU A N 1
ATOM 1925 C CA . LEU A 1 268 ? -29.429 8.493 24.631 1.00 18.02 248 LEU A CA 1
ATOM 1926 C C . LEU A 1 268 ? -29.348 7.776 25.980 1.00 18.78 248 LEU A C 1
ATOM 1927 O O . LEU A 1 268 ? -30.002 6.754 26.180 1.00 24.29 248 LEU A O 1
ATOM 1932 N N . ALA A 1 269 ? -28.570 8.340 26.907 1.00 25.59 249 ALA A N 1
ATOM 1933 C CA . ALA A 1 269 ? -28.289 7.701 28.198 1.00 18.75 249 ALA A CA 1
ATOM 1934 C C . ALA A 1 269 ? -29.318 8.067 29.249 1.00 20.27 249 ALA A C 1
ATOM 1935 O O . ALA A 1 269 ? -29.230 7.619 30.395 1.00 20.58 249 ALA A O 1
ATOM 1937 N N . GLY A 1 270 ? -30.287 8.899 28.866 1.00 20.82 250 GLY A N 1
ATOM 1938 C CA . GLY A 1 270 ? -31.374 9.249 29.770 1.00 21.62 250 GLY A CA 1
ATOM 1939 C C . GLY A 1 270 ? -31.067 10.288 30.839 1.00 18.70 250 GLY A C 1
ATOM 1940 O O . GLY A 1 270 ? -31.777 10.377 31.846 1.00 20.54 250 GLY A O 1
ATOM 1941 N N . GLY A 1 271 ? -30.026 11.088 30.612 1.00 15.71 251 GLY A N 1
ATOM 1942 C CA . GLY A 1 271 ? -29.661 12.179 31.516 1.00 20.16 251 GLY A CA 1
ATOM 1943 C C . GLY A 1 271 ? -30.354 13.528 31.327 1.00 17.38 251 GLY A C 1
ATOM 1944 O O . GLY A 1 271 ? -31.476 13.630 30.820 1.00 18.44 251 GLY A O 1
ATOM 1945 N N . THR A 1 272 ? -29.684 14.581 31.756 1.00 10.80 252 THR A N 1
ATOM 1946 C CA . THR A 1 272 ? -30.250 15.910 31.661 1.00 14.14 252 THR A CA 1
ATOM 1947 C C . THR A 1 272 ? -29.309 16.856 30.907 1.00 12.12 252 THR A C 1
ATOM 1948 O O . THR A 1 272 ? -28.130 16.914 31.193 1.00 16.58 252 THR A O 1
ATOM 1952 N N . VAL A 1 273 ? -29.815 17.564 29.912 1.00 13.03 253 VAL A N 1
ATOM 1953 C CA . VAL A 1 273 ? -29.032 18.617 29.304 1.00 12.07 253 VAL A CA 1
ATOM 1954 C C . VAL A 1 273 ? -29.377 19.930 30.031 1.00 18.40 253 VAL A C 1
ATOM 1955 O O . VAL A 1 273 ? -30.536 20.222 30.318 1.00 17.56 253 VAL A O 1
ATOM 1959 N N . VAL A 1 274 ? -28.363 20.698 30.384 1.00 13.60 254 VAL A N 1
ATOM 1960 C CA . VAL A 1 274 ? -28.604 21.994 30.972 1.00 13.68 254 VAL A CA 1
ATOM 1961 C C . VAL A 1 274 ? -27.995 22.981 30.013 1.00 14.23 254 VAL A C 1
ATOM 1962 O O . VAL A 1 274 ? -26.803 22.906 29.735 1.00 18.68 254 VAL A O 1
ATOM 1966 N N . LEU A 1 275 ? -28.818 23.886 29.493 1.00 16.49 255 LEU A N 1
ATOM 1967 C CA . LEU A 1 275 ? -28.408 24.772 28.403 1.00 19.14 255 LEU A CA 1
ATOM 1968 C C . LEU A 1 275 ? -27.934 26.132 28.919 1.00 16.97 255 LEU A C 1
ATOM 1969 O O . LEU A 1 275 ? -28.497 26.687 29.851 1.00 14.62 255 LEU A O 1
ATOM 1974 N N . ALA A 1 276 ? -26.879 26.658 28.317 1.00 16.74 256 ALA A N 1
ATOM 1975 C CA . ALA A 1 276 ? -26.523 28.038 28.555 1.00 12.77 256 ALA A CA 1
ATOM 1976 C C . ALA A 1 276 ? -26.221 28.731 27.249 1.00 15.25 256 ALA A C 1
ATOM 1977 O O . ALA A 1 276 ? -25.863 28.099 26.258 1.00 9.66 256 ALA A O 1
ATOM 1979 N N . ALA A 1 277 ? -26.370 30.051 27.285 1.00 18.84 257 ALA A N 1
ATOM 1980 C CA . ALA A 1 277 ? -26.248 30.902 26.120 1.00 15.71 257 ALA A CA 1
ATOM 1981 C C . ALA A 1 277 ? -24.807 31.066 25.698 1.00 15.69 257 ALA A C 1
ATOM 1982 O O . ALA A 1 277 ? -24.518 31.262 24.511 1.00 20.68 257 ALA A O 1
ATOM 1984 N N . ASP A 1 278 ? -23.906 31.031 26.674 1.00 13.98 258 ASP A N 1
ATOM 1985 C CA . ASP A 1 278 ? -22.489 31.226 26.412 1.00 15.35 258 ASP A CA 1
ATOM 1986 C C . ASP A 1 278 ? -21.717 30.557 27.514 1.00 15.12 258 ASP A C 1
ATOM 1987 O O . ASP A 1 278 ? -22.283 30.332 28.585 1.00 14.01 258 ASP A O 1
ATOM 1992 N N . PRO A 1 279 ? -20.425 30.244 27.261 1.00 14.74 259 PRO A N 1
ATOM 1993 C CA . PRO A 1 279 ? -19.552 29.576 28.241 1.00 18.74 259 PRO A CA 1
ATOM 1994 C C . PRO A 1 279 ? -18.774 30.521 29.173 1.00 16.36 259 PRO A C 1
ATOM 1995 O O . PRO A 1 279 ? -17.719 30.138 29.693 1.00 14.49 259 PRO A O 1
ATOM 1999 N N . SER A 1 280 ? -19.279 31.730 29.391 1.00 16.47 260 SER A N 1
ATOM 2000 C CA . SER A 1 280 ? -18.659 32.615 30.367 1.00 14.38 260 SER A CA 1
ATOM 2001 C C . SER A 1 280 ? -18.799 31.978 31.758 1.00 20.23 260 SER A C 1
ATOM 2002 O O . SER A 1 280 ? -19.717 31.187 32.002 1.00 18.55 260 SER A O 1
ATOM 2005 N N . ALA A 1 281 ? -17.882 32.310 32.657 1.00 17.70 261 ALA A N 1
ATOM 2006 C CA . ALA A 1 281 ? -17.901 31.771 34.017 1.00 15.17 261 ALA A CA 1
ATOM 2007 C C . ALA A 1 281 ? -19.095 32.255 34.817 1.00 18.13 261 ALA A C 1
ATOM 2008 O O . ALA A 1 281 ? -19.683 31.472 35.553 1.00 19.30 261 ALA A O 1
ATOM 2010 N N . THR A 1 282 ? -19.451 33.537 34.677 1.00 17.86 262 THR A N 1
ATOM 2011 C CA . THR A 1 282 ? -20.499 34.126 35.514 1.00 22.85 262 THR A CA 1
ATOM 2012 C C . THR A 1 282 ? -21.869 33.550 35.234 1.00 18.79 262 THR A C 1
ATOM 2013 O O . THR A 1 282 ? -22.702 33.486 36.126 1.00 26.11 262 THR A O 1
ATOM 2017 N N . LEU A 1 283 ? -22.107 33.141 33.997 1.00 23.27 263 LEU A N 1
ATOM 2018 C CA . LEU A 1 283 ? -23.343 32.449 33.655 1.00 22.00 263 LEU A CA 1
ATOM 2019 C C . LEU A 1 283 ? -23.245 31.012 34.138 1.00 20.86 263 LEU A C 1
ATOM 2020 O O . LEU A 1 283 ? -24.151 30.512 34.807 1.00 23.17 263 LEU A O 1
ATOM 2025 N N . CYS A 1 284 ? -22.112 30.377 33.832 1.00 20.46 264 CYS A N 1
ATOM 2026 C CA . CYS A 1 284 ? -21.945 28.927 33.982 1.00 20.20 264 CYS A CA 1
ATOM 2027 C C . CYS A 1 284 ? -21.678 28.409 35.393 1.00 20.14 264 CYS A C 1
ATOM 2028 O O . CYS A 1 284 ? -22.277 27.408 35.799 1.00 19.06 264 CYS A O 1
ATOM 2031 N N . PHE A 1 285 ? -20.786 29.065 36.128 1.00 15.63 265 PHE A N 1
ATOM 2032 C CA . PHE A 1 285 ? -20.498 28.631 37.497 1.00 20.65 265 PHE A CA 1
ATOM 2033 C C . PHE A 1 285 ? -21.766 28.427 38.333 1.00 17.63 265 PHE A C 1
ATOM 2034 O O . PHE A 1 285 ? -21.938 27.353 38.907 1.00 20.43 265 PHE A O 1
ATOM 2042 N N . PRO A 1 286 ? -22.650 29.446 38.403 1.00 19.17 266 PRO A N 1
ATOM 2043 C CA . PRO A 1 286 ? -23.916 29.247 39.120 1.00 14.39 266 PRO A CA 1
ATOM 2044 C C . PRO A 1 286 ? -24.748 28.086 38.591 1.00 17.51 266 PRO A C 1
ATOM 2045 O O . PRO A 1 286 ? -25.336 27.355 39.385 1.00 24.69 266 PRO A O 1
ATOM 2049 N N . LEU A 1 287 ? -24.784 27.905 37.272 1.00 22.00 267 LEU A N 1
ATOM 2050 C CA . LEU A 1 287 ? -25.576 26.844 36.668 1.00 17.02 267 LEU A CA 1
ATOM 2051 C C . LEU A 1 287 ? -25.059 25.451 37.080 1.00 19.82 267 LEU A C 1
ATOM 2052 O O . LEU A 1 287 ? -25.842 24.507 37.264 1.00 18.15 267 LEU A O 1
ATOM 2057 N N . ILE A 1 288 ? -23.744 25.330 37.242 1.00 16.12 268 ILE A N 1
ATOM 2058 C CA . ILE A 1 288 ? -23.152 24.055 37.636 1.00 19.70 268 ILE A CA 1
ATOM 2059 C C . ILE A 1 288 ? -23.472 23.735 39.096 1.00 19.01 268 ILE A C 1
ATOM 2060 O O . ILE A 1 288 ? -23.646 22.584 39.466 1.00 18.02 268 ILE A O 1
ATOM 2065 N N . GLU A 1 289 ? -23.576 24.756 39.928 1.00 19.92 269 GLU A N 1
ATOM 2066 C CA . GLU A 1 289 ? -23.842 24.494 41.334 1.00 23.74 269 GLU A CA 1
ATOM 2067 C C . GLU A 1 289 ? -25.307 24.181 41.539 1.00 20.40 269 GLU A C 1
ATOM 2068 O O . GLU A 1 289 ? -25.666 23.183 42.158 1.00 19.08 269 GLU A O 1
ATOM 2074 N N . LYS A 1 290 ? -26.143 25.059 41.006 1.00 22.72 270 LYS A N 1
ATOM 2075 C CA . LYS A 1 290 ? -27.587 25.002 41.202 1.00 23.55 270 LYS A CA 1
ATOM 2076 C C . LYS A 1 290 ? -28.136 23.645 40.773 1.00 22.48 270 LYS A C 1
ATOM 2077 O O . LYS A 1 290 ? -29.046 23.106 41.401 1.00 19.95 270 LYS A O 1
ATOM 2083 N N . HIS A 1 291 ? -27.549 23.099 39.708 1.00 22.28 271 HIS A N 1
ATOM 2084 C CA . HIS A 1 291 ? -28.048 21.893 39.076 1.00 18.91 271 HIS A CA 1
ATOM 2085 C C . HIS A 1 291 ? -27.093 20.724 39.247 1.00 18.64 271 HIS A C 1
ATOM 2086 O O . HIS A 1 291 ? -27.368 19.612 38.784 1.00 15.21 271 HIS A O 1
ATOM 2093 N N . GLN A 1 292 ? -25.978 20.979 39.924 1.00 19.42 272 GLN A N 1
ATOM 2094 C CA . GLN A 1 292 ? -25.018 19.922 40.236 1.00 20.12 272 GLN A CA 1
ATOM 2095 C C . GLN A 1 292 ? -24.569 19.241 38.958 1.00 15.98 272 GLN A C 1
ATOM 2096 O O . GLN A 1 292 ? -24.574 18.026 38.853 1.00 18.88 272 GLN A O 1
ATOM 2102 N N . VAL A 1 293 ? -24.225 20.058 37.977 1.00 17.61 273 VAL A N 1
ATOM 2103 C CA . VAL A 1 293 ? -23.709 19.613 36.706 1.00 11.81 273 VAL A CA 1
ATOM 2104 C C . VAL A 1 293 ? -22.432 18.799 36.899 1.00 17.77 273 VAL A C 1
ATOM 2105 O O . VAL A 1 293 ? -21.520 19.218 37.621 1.00 16.92 273 VAL A O 1
ATOM 2109 N N . ASN A 1 294 ? -22.355 17.630 36.273 1.00 14.02 274 ASN A N 1
ATOM 2110 C CA . ASN A 1 294 ? -21.171 16.797 36.457 1.00 16.11 274 ASN A CA 1
ATOM 2111 C C . ASN A 1 294 ? -20.269 16.604 35.232 1.00 15.73 274 ASN A C 1
ATOM 2112 O O . ASN A 1 294 ? -19.183 16.062 35.342 1.00 14.91 274 ASN A O 1
ATOM 2117 N N . VAL A 1 295 ? -20.712 17.067 34.072 1.00 17.78 275 VAL A N 1
ATOM 2118 C CA . VAL A 1 295 ? -19.869 17.066 32.890 1.00 15.27 275 VAL A CA 1
ATOM 2119 C C . VAL A 1 295 ? -20.150 18.348 32.097 1.00 23.96 275 VAL A C 1
ATOM 2120 O O . VAL A 1 295 ? -21.189 18.995 32.274 1.00 22.94 275 VAL A O 1
ATOM 2124 N N . THR A 1 296 ? -19.197 18.761 31.273 1.00 21.38 276 THR A N 1
ATOM 2125 C CA . THR A 1 296 ? -19.415 19.900 30.405 1.00 19.37 276 THR A CA 1
ATOM 2126 C C . THR A 1 296 ? -18.328 19.871 29.340 1.00 24.18 276 THR A C 1
ATOM 2127 O O . THR A 1 296 ? -17.335 19.160 29.466 1.00 27.72 276 THR A O 1
ATOM 2131 N N . ALA A 1 297 ? -18.528 20.623 28.275 1.00 22.24 277 ALA A N 1
ATOM 2132 C CA . ALA A 1 297 ? -17.602 20.583 27.171 1.00 20.00 277 ALA A CA 1
ATOM 2133 C C . ALA A 1 297 ? -17.208 21.996 26.831 1.00 16.85 277 ALA A C 1
ATOM 2134 O O . ALA A 1 297 ? -18.067 22.830 26.527 1.00 11.15 277 ALA A O 1
ATOM 2136 N N . LEU A 1 298 ? -15.904 22.247 26.878 1.00 23.34 278 LEU A N 1
ATOM 2137 C CA . LEU A 1 298 ? -15.342 23.565 26.570 1.00 18.85 278 LEU A CA 1
ATOM 2138 C C . LEU A 1 298 ? -14.404 23.604 25.343 1.00 14.36 278 LEU A C 1
ATOM 2139 O O . LEU A 1 298 ? -13.971 22.569 24.846 1.00 14.74 278 LEU A O 1
ATOM 2144 N N . VAL A 1 299 ? -14.132 24.818 24.858 1.00 16.90 279 VAL A N 1
ATOM 2145 C CA . VAL A 1 299 ? -13.045 25.103 23.917 1.00 14.24 279 VAL A CA 1
ATOM 2146 C C . VAL A 1 299 ? -11.961 25.841 24.700 1.00 18.44 279 VAL A C 1
ATOM 2147 O O . VAL A 1 299 ? -12.251 26.388 25.761 1.00 20.32 279 VAL A O 1
ATOM 2151 N N . PRO A 1 300 ? -10.709 25.842 24.207 1.00 16.63 280 PRO A N 1
ATOM 2152 C CA . PRO A 1 300 ? -9.605 26.363 25.031 1.00 19.19 280 PRO A CA 1
ATOM 2153 C C . PRO A 1 300 ? -9.741 27.784 25.606 1.00 19.55 280 PRO A C 1
ATOM 2154 O O . PRO A 1 300 ? -9.465 27.965 26.803 1.00 17.70 280 PRO A O 1
ATOM 2158 N N . PRO A 1 301 ? -10.148 28.775 24.789 1.00 22.43 281 PRO A N 1
ATOM 2159 C CA . PRO A 1 301 ? -10.339 30.102 25.400 1.00 19.83 281 PRO A CA 1
ATOM 2160 C C . PRO A 1 301 ? -11.268 30.084 26.633 1.00 20.65 281 PRO A C 1
ATOM 2161 O O . PRO A 1 301 ? -10.980 30.776 27.616 1.00 18.58 281 PRO A O 1
ATOM 2165 N N . ALA A 1 302 ? -12.347 29.299 26.589 1.00 13.97 282 ALA A N 1
ATOM 2166 C CA . ALA A 1 302 ? -13.295 29.265 27.699 1.00 15.48 282 ALA A CA 1
ATOM 2167 C C . ALA A 1 302 ? -12.673 28.622 28.922 1.00 19.71 282 ALA A C 1
ATOM 2168 O O . ALA A 1 302 ? -13.041 28.944 30.057 1.00 21.51 282 ALA A O 1
ATOM 2170 N N . VAL A 1 303 ? -11.736 27.707 28.691 1.00 16.93 283 VAL A N 1
ATOM 2171 C CA . VAL A 1 303 ? -10.948 27.160 29.780 1.00 19.99 283 VAL A CA 1
ATOM 2172 C C . VAL A 1 303 ? -10.060 28.254 30.377 1.00 21.10 283 VAL A C 1
ATOM 2173 O O . VAL A 1 303 ? -9.953 28.387 31.599 1.00 22.75 283 VAL A O 1
ATOM 2177 N N . SER A 1 304 ? -9.415 29.029 29.514 1.00 19.81 284 SER A N 1
ATOM 2178 C CA . SER A 1 304 ? -8.563 30.113 29.986 1.00 19.19 284 SER A CA 1
ATOM 2179 C C . SER A 1 304 ? -9.427 31.052 30.789 1.00 22.76 284 SER A C 1
ATOM 2180 O O . SER A 1 304 ? -9.012 31.594 31.818 1.00 20.54 284 SER A O 1
ATOM 2183 N N . LEU A 1 305 ? -10.654 31.201 30.315 1.00 19.17 285 LEU A N 1
ATOM 2184 C CA . LEU A 1 305 ? -11.620 32.096 30.923 1.00 21.59 285 LEU A CA 1
ATOM 2185 C C . LEU A 1 305 ? -12.027 31.642 32.326 1.00 20.17 285 LEU A C 1
ATOM 2186 O O . LEU A 1 305 ? -12.002 32.427 33.272 1.00 21.66 285 LEU A O 1
ATOM 2191 N N . TRP A 1 306 ? -12.407 30.374 32.456 1.00 19.69 286 TRP A N 1
ATOM 2192 C CA . TRP A 1 306 ? -12.812 29.837 33.743 1.00 16.64 286 TRP A CA 1
ATOM 2193 C C . TRP A 1 306 ? -11.657 29.824 34.710 1.00 22.70 286 TRP A C 1
ATOM 2194 O O . TRP A 1 306 ? -11.841 30.116 35.893 1.00 24.45 286 TRP A O 1
ATOM 2205 N N . LEU A 1 307 ? -10.469 29.483 34.215 1.00 19.91 287 LEU A N 1
ATOM 2206 C CA . LEU A 1 307 ? -9.285 29.453 35.067 1.00 21.66 287 LEU A CA 1
ATOM 2207 C C . LEU A 1 307 ? -8.987 30.824 35.664 1.00 25.40 287 LEU A C 1
ATOM 2208 O O . LEU A 1 307 ? -8.671 30.927 36.851 1.00 26.85 287 LEU A O 1
ATOM 2213 N N . GLN A 1 308 ? -9.124 31.879 34.862 1.00 26.20 288 GLN A N 1
ATOM 2214 C CA . GLN A 1 308 ? -8.848 33.222 35.373 1.00 27.17 288 GLN A CA 1
ATOM 2215 C C . GLN A 1 308 ? -9.875 33.703 36.393 1.00 22.65 288 GLN A C 1
ATOM 2216 O O . GLN A 1 308 ? -9.522 34.400 37.322 1.00 25.32 288 GLN A O 1
ATOM 2222 N N . ALA A 1 309 ? -11.139 33.332 36.225 1.00 22.27 289 ALA A N 1
ATOM 2223 C CA . ALA A 1 309 ? -12.164 33.762 37.168 1.00 21.56 289 ALA A CA 1
ATOM 2224 C C . ALA A 1 309 ? -11.914 33.182 38.553 1.00 22.01 289 ALA A C 1
ATOM 2225 O O . ALA A 1 309 ? -12.101 33.871 39.550 1.00 26.31 289 ALA A O 1
ATOM 2227 N N . LEU A 1 310 ? -11.519 31.909 38.595 1.00 21.94 290 LEU A N 1
ATOM 2228 C CA . LEU A 1 310 ? -11.208 31.202 39.836 1.00 26.47 290 LEU A CA 1
ATOM 2229 C C . LEU A 1 310 ? -10.039 31.850 40.559 1.00 22.66 290 LEU A C 1
ATOM 2230 O O . LEU A 1 310 ? -10.119 32.181 41.739 1.00 20.77 290 LEU A O 1
ATOM 2235 N N . ILE A 1 311 ? -8.943 31.993 39.822 1.00 29.05 291 ILE A N 1
ATOM 2236 C CA . ILE A 1 311 ? -7.733 32.655 40.286 1.00 26.27 291 ILE A CA 1
ATOM 2237 C C . ILE A 1 311 ? -8.028 34.070 40.805 1.00 29.24 291 ILE A C 1
ATOM 2238 O O . ILE A 1 311 ? -7.320 34.584 41.678 1.00 30.11 291 ILE A O 1
ATOM 2243 N N . GLU A 1 312 ? -9.080 34.689 40.277 1.00 25.06 292 GLU A N 1
ATOM 2244 C CA . GLU A 1 312 ? -9.432 36.046 40.672 1.00 27.25 292 GLU A CA 1
ATOM 2245 C C . GLU A 1 312 ? -10.580 36.093 41.661 1.00 26.51 292 GLU A C 1
ATOM 2246 O O . GLU A 1 312 ? -11.172 37.155 41.867 1.00 29.61 292 GLU A O 1
ATOM 2252 N N . GLY A 1 313 ? -10.904 34.952 42.268 1.00 22.17 293 GLY A N 1
ATOM 2253 C CA . GLY A 1 313 ? -11.881 34.952 43.342 1.00 27.02 293 GLY A CA 1
ATOM 2254 C C . GLY A 1 313 ? -13.111 34.058 43.314 1.00 30.08 293 GLY A C 1
ATOM 2255 O O . GLY A 1 313 ? -13.691 33.796 44.378 1.00 25.09 293 GLY A O 1
ATOM 2256 N N . GLU A 1 314 ? -13.542 33.607 42.136 1.00 27.31 294 GLU A N 1
ATOM 2257 C CA . GLU A 1 314 ? -14.695 32.707 42.098 1.00 27.04 294 GLU A CA 1
ATOM 2258 C C . GLU A 1 314 ? -14.345 31.414 42.829 1.00 26.37 294 GLU A C 1
ATOM 2259 O O . GLU A 1 314 ? -13.276 30.858 42.614 1.00 26.19 294 GLU A O 1
ATOM 2265 N N . SER A 1 315 ? -15.236 30.952 43.699 1.00 18.86 295 SER A N 1
ATOM 2266 C CA . SER A 1 315 ? -15.005 29.722 44.439 1.00 22.00 295 SER A CA 1
ATOM 2267 C C . SER A 1 315 ? -15.095 28.475 43.564 1.00 22.86 295 SER A C 1
ATOM 2268 O O . SER A 1 315 ? -15.943 28.366 42.679 1.00 22.61 295 SER A O 1
ATOM 2271 N N . ARG A 1 316 ? -14.209 27.528 43.837 1.00 26.45 296 ARG A N 1
ATOM 2272 C CA . ARG A 1 316 ? -14.193 26.274 43.113 1.00 21.81 296 ARG A CA 1
ATOM 2273 C C . ARG A 1 316 ? -15.262 25.339 43.688 1.00 21.59 296 ARG A C 1
ATOM 2274 O O . ARG A 1 316 ? -15.670 24.366 43.051 1.00 22.62 296 ARG A O 1
ATOM 2282 N N . ALA A 1 317 ? -15.732 25.655 44.889 1.00 21.31 297 ALA A N 1
ATOM 2283 C CA . ALA A 1 317 ? -16.808 24.891 45.517 1.00 22.34 297 ALA A CA 1
ATOM 2284 C C . ALA A 1 317 ? -18.064 24.855 44.627 1.00 25.26 297 ALA A C 1
ATOM 2285 O O . ALA A 1 317 ? -18.832 23.894 44.666 1.00 24.25 297 ALA A O 1
ATOM 2287 N N . GLN A 1 318 ? -18.256 25.904 43.828 1.00 20.68 298 GLN A N 1
ATOM 2288 C CA . GLN A 1 318 ? -19.330 25.962 42.839 1.00 28.54 298 GLN A CA 1
ATOM 2289 C C . GLN A 1 318 ? -19.228 24.890 41.761 1.00 22.36 298 GLN A C 1
ATOM 2290 O O . GLN A 1 318 ? -20.204 24.606 41.080 1.00 21.04 298 GLN A O 1
ATOM 2296 N N . LEU A 1 319 ? -18.038 24.328 41.592 1.00 21.78 299 LEU A N 1
ATOM 2297 C CA . LEU A 1 319 ? -17.794 23.333 40.556 1.00 22.41 299 LEU A CA 1
ATOM 2298 C C . LEU A 1 319 ? -17.410 21.996 41.175 1.00 24.02 299 LEU A C 1
ATOM 2299 O O . LEU A 1 319 ? -16.717 21.185 40.551 1.00 25.36 299 LEU A O 1
ATOM 2304 N N . ALA A 1 320 ? -17.844 21.773 42.410 1.00 23.76 300 ALA A N 1
ATOM 2305 C CA . ALA A 1 320 ? -17.469 20.553 43.127 1.00 27.77 300 ALA A CA 1
ATOM 2306 C C . ALA A 1 320 ? -18.061 19.331 42.429 1.00 22.74 300 ALA A C 1
ATOM 2307 O O . ALA A 1 320 ? -17.373 18.333 42.201 1.00 29.36 300 ALA A O 1
ATOM 2309 N N . SER A 1 321 ? -19.334 19.443 42.070 1.00 22.74 301 SER A N 1
ATOM 2310 C CA . SER A 1 321 ? -20.088 18.398 41.388 1.00 17.84 301 SER A CA 1
ATOM 2311 C C . SER A 1 321 ? -19.470 18.006 40.057 1.00 16.06 301 SER A C 1
ATOM 2312 O O . SER A 1 321 ? -19.702 16.917 39.549 1.00 15.43 301 SER A O 1
ATOM 2315 N N . LEU A 1 322 ? -18.679 18.902 39.495 1.00 15.87 302 LEU A N 1
ATOM 2316 C CA . LEU A 1 322 ? -18.099 18.683 38.182 1.00 18.26 302 LEU A CA 1
ATOM 2317 C C . LEU A 1 322 ? -17.054 17.553 38.224 1.00 26.07 302 LEU A C 1
ATOM 2318 O O . LEU A 1 322 ? -16.095 17.615 39.001 1.00 22.97 302 LEU A O 1
ATOM 2323 N N . LYS A 1 323 ? -17.246 16.531 37.387 1.00 21.97 303 LYS A N 1
ATOM 2324 C CA . LYS A 1 323 ? -16.426 15.318 37.420 1.00 20.39 303 LYS A CA 1
ATOM 2325 C C . LYS A 1 323 ? -15.612 15.134 36.144 1.00 19.78 303 LYS A C 1
ATOM 2326 O O . LYS A 1 323 ? -14.513 14.558 36.167 1.00 17.44 303 LYS A O 1
ATOM 2328 N N . LEU A 1 324 ? -16.164 15.612 35.032 1.00 15.19 304 LEU A N 1
ATOM 2329 C CA . LEU A 1 324 ? -15.477 15.558 33.743 1.00 19.92 304 LEU A CA 1
ATOM 2330 C C . LEU A 1 324 ? -15.592 16.870 32.982 1.00 17.63 304 LEU A C 1
ATOM 2331 O O . LEU A 1 324 ? -16.680 17.422 32.839 1.00 17.11 304 LEU A O 1
ATOM 2336 N N . LEU A 1 325 ? -14.465 17.337 32.465 1.00 17.29 305 LEU A N 1
ATOM 2337 C CA . LEU A 1 325 ? -14.443 18.488 31.581 1.00 17.48 305 LEU A CA 1
ATOM 2338 C C . LEU A 1 325 ? -13.843 18.094 30.237 1.00 23.45 305 LEU A C 1
ATOM 2339 O O . LEU A 1 325 ? -12.655 17.738 30.155 1.00 19.45 305 LEU A O 1
ATOM 2344 N N . GLN A 1 326 ? -14.671 18.131 29.192 1.00 19.43 306 GLN A N 1
ATOM 2345 C CA . GLN A 1 326 ? -14.196 17.899 27.832 1.00 17.60 306 GLN A CA 1
ATOM 2346 C C . GLN A 1 326 ? -13.602 19.181 27.273 1.00 23.15 306 GLN A C 1
ATOM 2347 O O . GLN A 1 326 ? -14.220 20.247 27.366 1.00 17.30 306 GLN A O 1
ATOM 2353 N N . VAL A 1 327 ? -12.409 19.082 26.691 1.00 20.39 307 VAL A N 1
ATOM 2354 C CA . VAL A 1 327 ? -11.831 20.205 25.949 1.00 21.51 307 VAL A CA 1
ATOM 2355 C C . VAL A 1 327 ? -11.454 19.770 24.534 1.00 19.39 307 VAL A C 1
ATOM 2356 O O . VAL A 1 327 ? -10.744 18.770 24.361 1.00 17.18 307 VAL A O 1
ATOM 2360 N N . GLY A 1 328 ? -11.952 20.503 23.531 1.00 20.23 308 GLY A N 1
ATOM 2361 C CA . GLY A 1 328 ? -11.692 20.184 22.133 1.00 16.23 308 GLY A CA 1
ATOM 2362 C C . GLY A 1 328 ? -11.911 21.332 21.168 1.00 19.22 308 GLY A C 1
ATOM 2363 O O . GLY A 1 328 ? -12.093 22.471 21.587 1.00 24.72 308 GLY A O 1
ATOM 2364 N N . GLY A 1 329 ? -11.879 21.043 19.871 1.00 19.20 309 GLY A N 1
ATOM 2365 C CA . GLY A 1 329 ? -12.136 22.048 18.854 1.00 21.97 309 GLY A CA 1
ATOM 2366 C C . GLY A 1 329 ? -10.898 22.801 18.386 1.00 24.46 309 GLY A C 1
ATOM 2367 O O . GLY A 1 329 ? -10.826 23.244 17.236 1.00 24.42 309 GLY A O 1
ATOM 2368 N N . ALA A 1 330 ? -9.934 22.952 19.291 1.00 24.96 310 ALA A N 1
ATOM 2369 C CA . ALA A 1 330 ? -8.677 23.643 19.022 1.00 26.00 310 ALA A CA 1
ATOM 2370 C C . ALA A 1 330 ? -7.602 22.991 19.872 1.00 25.13 310 ALA A C 1
ATOM 2371 O O . ALA A 1 330 ? -7.906 22.112 20.679 1.00 17.30 310 ALA A O 1
ATOM 2373 N N . ARG A 1 331 ? -6.354 23.430 19.704 1.00 22.66 311 ARG A N 1
ATOM 2374 C CA . ARG A 1 331 ? -5.239 22.868 20.466 1.00 21.97 311 ARG A CA 1
ATOM 2375 C C . ARG A 1 331 ? -5.225 23.337 21.916 1.00 25.92 311 ARG A C 1
ATOM 2376 O O . ARG A 1 331 ? -5.226 24.542 22.206 1.00 30.94 311 ARG A O 1
ATOM 2378 N N . LEU A 1 332 ? -5.226 22.383 22.833 1.00 23.88 312 LEU A N 1
ATOM 2379 C CA . LEU A 1 332 ? -5.032 22.692 24.240 1.00 21.35 312 LEU A CA 1
ATOM 2380 C C . LEU A 1 332 ? -3.564 22.502 24.608 1.00 30.58 312 LEU A C 1
ATOM 2381 O O . LEU A 1 332 ? -2.982 21.443 24.376 1.00 27.65 312 LEU A O 1
ATOM 2386 N N . SER A 1 333 ? -2.950 23.525 25.181 1.00 31.24 313 SER A N 1
ATOM 2387 C CA . SER A 1 333 ? -1.558 23.392 25.541 1.00 23.80 313 SER A CA 1
ATOM 2388 C C . SER A 1 333 ? -1.476 22.513 26.773 1.00 27.33 313 SER A C 1
ATOM 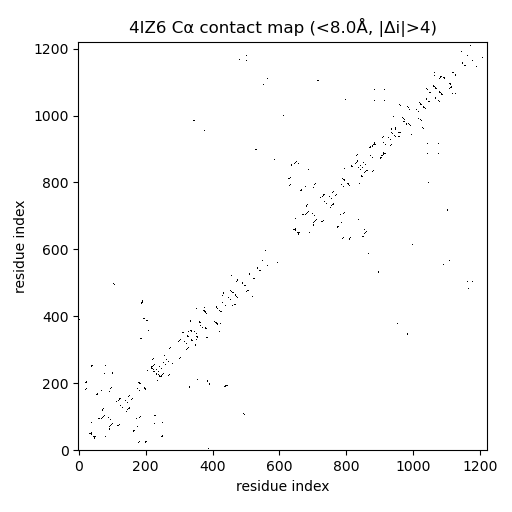2389 O O . SER A 1 333 ? -2.421 22.448 27.564 1.00 28.01 313 SER A O 1
ATOM 2392 N N . ALA A 1 334 ? -0.343 21.837 26.923 1.00 23.91 314 ALA A N 1
ATOM 2393 C CA . ALA A 1 334 ? -0.120 20.953 28.047 1.00 23.85 314 ALA A CA 1
ATOM 2394 C C . ALA A 1 334 ? -0.120 21.731 29.356 1.00 26.90 314 ALA A C 1
ATOM 2395 O O . ALA A 1 334 ? -0.558 21.235 30.403 1.00 28.18 314 ALA A O 1
ATOM 2397 N N . THR A 1 335 ? 0.371 22.958 29.293 1.00 26.56 315 THR A N 1
ATOM 2398 C CA . THR A 1 335 ? 0.392 23.811 30.467 1.00 25.36 315 THR A CA 1
ATOM 2399 C C . THR A 1 335 ? -1.017 24.054 30.956 1.00 29.63 315 THR A C 1
ATOM 2400 O O . THR A 1 335 ? -1.290 24.014 32.157 1.00 31.53 315 THR A O 1
ATOM 2404 N N . LEU A 1 336 ? -1.915 24.297 30.008 1.00 30.09 316 LEU A N 1
ATOM 2405 C CA . LEU A 1 336 ? -3.295 24.624 30.324 1.00 31.45 316 LEU A CA 1
ATOM 2406 C C . LEU A 1 336 ? -3.985 23.365 30.791 1.00 24.84 316 LEU A C 1
ATOM 2407 O O . LEU A 1 336 ? -4.772 23.378 31.731 1.00 24.00 316 LEU A O 1
ATOM 2412 N N . ALA A 1 337 ? -3.674 22.274 30.111 1.00 22.02 317 ALA A N 1
ATOM 2413 C CA . ALA A 1 337 ? -4.263 20.990 30.412 1.00 20.46 317 ALA A CA 1
ATOM 2414 C C . ALA A 1 337 ? -3.918 20.596 31.841 1.00 28.06 317 ALA A C 1
ATOM 2415 O O . ALA A 1 337 ? -4.789 20.162 32.598 1.00 27.28 317 ALA A O 1
ATOM 2417 N N . ALA A 1 338 ? -2.651 20.782 32.215 1.00 29.15 318 ALA A N 1
ATOM 2418 C CA . ALA A 1 338 ? -2.176 20.404 33.548 1.00 27.78 318 ALA A CA 1
ATOM 2419 C C . ALA A 1 338 ? -2.891 21.172 34.647 1.00 28.18 318 ALA A C 1
ATOM 2420 O O . ALA A 1 338 ? -3.000 20.705 35.782 1.00 30.00 318 ALA A O 1
ATOM 2422 N N . ARG A 1 339 ? -3.401 22.346 34.304 1.00 27.11 319 ARG A N 1
ATOM 2423 C CA . ARG A 1 339 ? -4.023 23.199 35.301 1.00 28.14 319 ARG A CA 1
ATOM 2424 C C . ARG A 1 339 ? -5.445 22.758 35.669 1.00 31.28 319 ARG A C 1
ATOM 2425 O O . ARG A 1 339 ? -5.948 23.093 36.750 1.00 30.65 319 ARG A O 1
ATOM 2433 N N . ILE A 1 340 ? -6.088 21.995 34.786 1.00 29.08 320 ILE A N 1
ATOM 2434 C CA . ILE A 1 340 ? -7.506 21.694 34.973 1.00 22.88 320 ILE A CA 1
ATOM 2435 C C . ILE A 1 340 ? -7.833 20.786 36.167 1.00 22.15 320 ILE A C 1
ATOM 2436 O O . ILE A 1 340 ? -8.658 21.154 36.986 1.00 22.49 320 ILE A O 1
ATOM 2441 N N . PRO A 1 341 ? -7.200 19.609 36.274 1.00 22.88 321 PRO A N 1
ATOM 2442 C CA . PRO A 1 341 ? -7.512 18.842 37.479 1.00 28.25 321 PRO A CA 1
ATOM 2443 C C . PRO A 1 341 ? -7.071 19.536 38.751 1.00 34.82 321 PRO A C 1
ATOM 2444 O O . PRO A 1 341 ? -7.690 19.300 39.791 1.00 38.06 321 PRO A O 1
ATOM 2448 N N . ALA A 1 342 ? -6.047 20.385 38.673 1.00 28.44 322 ALA A N 1
ATOM 2449 C CA . ALA A 1 342 ? -5.499 21.010 39.877 1.00 26.50 322 ALA A CA 1
ATOM 2450 C C . ALA A 1 342 ? -6.270 22.249 40.315 1.00 29.76 322 ALA A C 1
ATOM 2451 O O . ALA A 1 342 ? -6.373 22.536 41.512 1.00 27.56 322 ALA A O 1
ATOM 2453 N N . GLU A 1 343 ? -6.807 22.987 39.349 1.00 28.51 323 GLU A N 1
ATOM 2454 C CA . GLU A 1 343 ? -7.452 24.260 39.659 1.00 27.32 323 GLU A CA 1
ATOM 2455 C C . GLU A 1 343 ? -8.976 24.220 39.570 1.00 26.79 323 GLU A C 1
ATOM 2456 O O . GLU A 1 343 ? -9.655 25.066 40.152 1.00 31.23 323 GLU A O 1
ATOM 2462 N N . ILE A 1 344 ? -9.505 23.237 38.848 1.00 24.09 324 ILE A N 1
ATOM 2463 C CA . ILE A 1 344 ? -10.952 23.035 38.765 1.00 24.86 324 ILE A CA 1
ATOM 2464 C C . ILE A 1 344 ? -11.390 21.814 39.577 1.00 26.33 324 ILE A C 1
ATOM 2465 O O . ILE A 1 344 ? -12.488 21.780 40.137 1.00 29.45 324 ILE A O 1
ATOM 2470 N N . GLY A 1 345 ? -10.515 20.819 39.658 1.00 25.62 325 GLY A N 1
ATOM 2471 C CA . GLY A 1 345 ? -10.750 19.691 40.536 1.00 29.53 325 GLY A CA 1
ATOM 2472 C C . GLY A 1 345 ? -11.665 18.687 39.891 1.00 29.84 325 GLY A C 1
ATOM 2473 O O . GLY A 1 345 ? -12.618 18.199 40.500 1.00 39.27 325 GLY A O 1
ATOM 2474 N N . CYS A 1 346 ? -11.375 18.402 38.630 1.00 30.63 326 CYS A N 1
ATOM 2475 C CA . CYS A 1 346 ? -12.049 17.337 37.905 1.00 28.08 326 CYS A CA 1
ATOM 2476 C C . CYS A 1 346 ? -11.148 16.829 36.783 1.00 25.83 326 CYS A C 1
ATOM 2477 O O . CYS A 1 346 ? -10.267 17.547 36.283 1.00 22.82 326 CYS A O 1
ATOM 2480 N N . GLN A 1 347 ? -11.378 15.579 36.404 1.00 23.41 327 GLN A N 1
ATOM 2481 C CA . GLN A 1 347 ? -10.649 14.936 35.326 1.00 25.83 327 GLN A CA 1
ATOM 2482 C C . GLN A 1 347 ? -10.720 15.786 34.059 1.00 17.92 327 GLN A C 1
ATOM 2483 O O . GLN A 1 347 ? -11.667 16.523 33.847 1.00 12.47 327 GLN A O 1
ATOM 2489 N N . LEU A 1 348 ? -9.700 15.673 33.223 1.00 25.90 328 LEU A N 1
ATOM 2490 C CA . LEU A 1 348 ? -9.721 16.277 31.896 1.00 20.65 328 LEU A CA 1
ATOM 2491 C C . LEU A 1 348 ? -9.901 15.215 30.790 1.00 24.58 328 LEU A C 1
ATOM 2492 O O . LEU A 1 348 ? -9.348 14.106 30.879 1.00 17.24 328 LEU A O 1
ATOM 2497 N N . GLN A 1 349 ? -10.688 15.542 29.762 1.00 20.43 329 GLN A N 1
ATOM 2498 C CA . GLN A 1 349 ? -10.713 14.721 28.545 1.00 17.14 329 GLN A CA 1
ATOM 2499 C C . GLN A 1 349 ? -10.533 15.524 27.273 1.00 18.74 329 GLN A C 1
ATOM 2500 O O . GLN A 1 349 ? -11.359 16.378 26.937 1.00 24.34 329 GLN A O 1
ATOM 2506 N N . GLN A 1 350 ? -9.456 15.234 26.555 1.00 22.87 330 GLN A N 1
ATOM 2507 C CA . GLN A 1 350 ? -9.188 15.909 25.301 1.00 21.54 330 GLN A CA 1
ATOM 2508 C C . GLN A 1 350 ? -9.992 15.254 24.203 1.00 20.02 330 GLN A C 1
ATOM 2509 O O . GLN A 1 350 ? -10.203 14.047 24.207 1.00 25.91 330 GLN A O 1
ATOM 2515 N N . VAL A 1 351 ? -10.482 16.063 23.284 1.00 19.20 331 VAL A N 1
ATOM 2516 C CA . VAL A 1 351 ? -11.418 15.582 22.291 1.00 19.35 331 VAL A CA 1
ATOM 2517 C C . VAL A 1 351 ? -11.042 16.196 20.964 1.00 16.86 331 VAL A C 1
ATOM 2518 O O . VAL A 1 351 ? -11.262 17.381 20.724 1.00 18.23 331 VAL A O 1
ATOM 2522 N N . PHE A 1 352 ? -10.431 15.388 20.116 1.00 18.18 332 PHE A N 1
ATOM 2523 C CA . PHE A 1 352 ? -10.040 15.830 18.796 1.00 19.25 332 PHE A CA 1
ATOM 2524 C C . PHE A 1 352 ? -11.057 15.255 17.828 1.00 21.78 332 PHE A C 1
ATOM 2525 O O . PHE A 1 352 ? -11.003 14.066 17.502 1.00 23.11 332 PHE A O 1
ATOM 2533 N N . GLY A 1 353 ? -11.978 16.108 17.374 1.00 17.76 333 GLY A N 1
ATOM 2534 C CA . GLY A 1 353 ? -13.023 15.698 16.467 1.00 14.10 333 GLY A CA 1
ATOM 2535 C C . GLY A 1 353 ? -13.179 16.605 15.275 1.00 14.14 333 GLY A C 1
ATOM 2536 O O . GLY A 1 353 ? -12.768 17.756 15.302 1.00 20.59 333 GLY A O 1
ATOM 2537 N N . MET A 1 354 ? -13.758 16.061 14.214 1.00 15.57 334 MET A N 1
ATOM 2538 C CA . MET A 1 354 ? -14.087 16.811 13.013 1.00 18.33 334 MET A CA 1
ATOM 2539 C C . MET A 1 354 ? -15.498 16.421 12.562 1.00 23.33 334 MET A C 1
ATOM 2540 O O . MET A 1 354 ? -15.936 15.288 12.788 1.00 23.61 334 MET A O 1
ATOM 2545 N N . ALA A 1 355 ? -16.215 17.357 11.942 1.00 23.36 335 ALA A N 1
ATOM 2546 C CA . ALA A 1 355 ? -17.595 17.105 11.529 1.00 23.61 335 ALA A CA 1
ATOM 2547 C C . ALA A 1 355 ? -17.645 16.103 10.384 1.00 27.47 335 ALA A C 1
ATOM 2548 O O . ALA A 1 355 ? -18.703 15.577 10.050 1.00 34.30 335 ALA A O 1
ATOM 2550 N N . GLU A 1 356 ? -16.487 15.841 9.791 1.00 28.16 336 GLU A N 1
ATOM 2551 C CA . GLU A 1 356 ? -16.358 14.871 8.712 1.00 25.94 336 GLU A CA 1
ATOM 2552 C C . GLU A 1 356 ? -16.545 13.469 9.263 1.00 27.53 336 GLU A C 1
ATOM 2553 O O . GLU A 1 356 ? -16.990 12.563 8.556 1.00 31.36 336 GLU A O 1
ATOM 2559 N N . GLY A 1 357 ? -16.229 13.310 10.543 1.00 25.31 337 GLY A N 1
ATOM 2560 C CA . GLY A 1 357 ? -16.410 12.049 11.242 1.00 23.82 337 GLY A CA 1
ATOM 2561 C C . GLY A 1 357 ? -15.522 11.936 12.478 1.00 20.46 337 GLY A C 1
ATOM 2562 O O . GLY A 1 357 ? -15.850 12.486 13.540 1.00 21.27 337 GLY A O 1
ATOM 2563 N N . LEU A 1 358 ? -14.395 11.240 12.307 1.00 17.23 338 LEU A N 1
ATOM 2564 C CA . LEU A 1 358 ? -13.416 10.901 13.358 1.00 16.13 338 LEU A CA 1
ATOM 2565 C C . LEU A 1 358 ? -13.473 11.735 14.632 1.00 18.59 338 LEU A C 1
ATOM 2566 O O . LEU A 1 358 ? -13.281 12.942 14.613 1.00 21.65 338 LEU A O 1
ATOM 2571 N N . VAL A 1 359 ? -13.758 11.088 15.745 1.00 17.65 339 VAL A N 1
ATOM 2572 C CA . VAL A 1 359 ? -13.579 11.749 17.024 1.00 21.15 339 VAL A CA 1
ATOM 2573 C C . VAL A 1 359 ? -12.648 10.899 17.905 1.00 21.96 339 VAL A C 1
ATOM 2574 O O . VAL A 1 359 ? -12.947 9.731 18.191 1.00 22.68 339 VAL A O 1
ATOM 2578 N N . ASN A 1 360 ? -11.509 11.463 18.304 1.00 20.14 340 ASN A N 1
ATOM 2579 C CA . ASN A 1 360 ? -10.648 10.791 19.276 1.00 21.29 340 ASN A CA 1
ATOM 2580 C C . ASN A 1 360 ? -10.879 11.331 20.675 1.00 17.99 340 ASN A C 1
ATOM 2581 O O . ASN A 1 360 ? -11.178 12.510 20.852 1.00 21.52 340 ASN A O 1
ATOM 2586 N N . TYR A 1 361 ? -10.741 10.463 21.666 1.00 17.31 341 TYR A N 1
ATOM 2587 C CA . TYR A 1 361 ? -10.908 10.854 23.059 1.00 21.31 341 TYR A CA 1
ATOM 2588 C C . TYR A 1 361 ? -9.782 10.306 23.893 1.00 22.05 341 TYR A C 1
ATOM 2589 O O . TYR A 1 361 ? -9.372 9.165 23.697 1.00 25.49 341 TYR A O 1
ATOM 2598 N N . THR A 1 362 ? -9.310 11.083 24.857 1.00 18.02 342 THR A N 1
ATOM 2599 C CA . THR A 1 362 ? -8.587 10.471 25.961 1.00 22.04 342 THR A CA 1
ATOM 2600 C C . THR A 1 362 ? -9.583 9.667 26.805 1.00 23.35 342 THR A C 1
ATOM 2601 O O . THR A 1 362 ? -10.794 9.867 26.718 1.00 21.49 342 THR A O 1
ATOM 2605 N N . ARG A 1 363 ? -9.082 8.762 27.631 1.00 20.76 343 ARG A N 1
ATOM 2606 C CA . ARG A 1 363 ? -9.975 7.888 28.364 1.00 17.94 343 ARG A CA 1
ATOM 2607 C C . ARG A 1 363 ? -9.992 8.218 29.850 1.00 24.46 343 ARG A C 1
ATOM 2608 O O . ARG A 1 363 ? -9.010 8.713 30.403 1.00 27.49 343 ARG A O 1
ATOM 2616 N N . LEU A 1 364 ? -11.121 7.941 30.489 1.00 23.56 344 LEU A N 1
ATOM 2617 C CA . LEU A 1 364 ? -11.328 8.275 31.887 1.00 20.60 344 LEU A CA 1
ATOM 2618 C C . LEU A 1 364 ? -10.298 7.601 32.757 1.00 21.81 344 LEU A C 1
ATOM 2619 O O . LEU A 1 364 ? -9.938 8.103 33.808 1.00 29.90 344 LEU A O 1
ATOM 2624 N N . ASP A 1 365 ? -9.830 6.447 32.306 1.00 28.75 345 ASP A N 1
ATOM 2625 C CA . ASP A 1 365 ? -8.830 5.692 33.036 1.00 23.28 345 ASP A CA 1
ATOM 2626 C C . ASP A 1 365 ? -7.435 5.925 32.444 1.00 29.07 345 ASP A C 1
ATOM 2627 O O . ASP A 1 365 ? -6.533 5.108 32.611 1.00 31.71 345 ASP A O 1
ATOM 2632 N N . ASP A 1 366 ? -7.256 7.028 31.730 1.00 31.72 346 ASP A N 1
ATOM 2633 C CA . ASP A 1 366 ? -5.917 7.367 31.276 1.00 30.88 346 ASP A CA 1
ATOM 2634 C C . ASP A 1 366 ? -5.102 7.892 32.428 1.00 32.87 346 ASP A C 1
ATOM 2635 O O . ASP A 1 366 ? -5.663 8.310 33.451 1.00 36.15 346 ASP A O 1
ATOM 2640 N N . SER A 1 367 ? -3.781 7.851 32.271 1.00 29.59 347 SER A N 1
ATOM 2641 C CA . SER A 1 367 ? -2.894 8.491 33.237 1.00 38.84 347 SER A CA 1
ATOM 2642 C C . SER A 1 367 ? -3.031 9.999 33.060 1.00 30.86 347 SER A C 1
ATOM 2643 O O . SER A 1 367 ? -3.534 10.464 32.035 1.00 35.17 347 SER A O 1
ATOM 2646 N N . ALA A 1 368 ? -2.610 10.760 34.059 1.00 29.27 348 ALA A N 1
ATOM 2647 C CA . ALA A 1 368 ? -2.570 12.212 33.909 1.00 33.29 348 ALA A CA 1
ATOM 2648 C C . ALA A 1 368 ? -1.601 12.597 32.788 1.00 31.68 348 ALA A C 1
ATOM 2649 O O . ALA A 1 368 ? -1.855 13.538 32.034 1.00 30.90 348 ALA A O 1
ATOM 2651 N N . GLU A 1 369 ? -0.501 11.853 32.680 1.00 36.54 349 GLU A N 1
ATOM 2652 C CA . GLU A 1 369 ? 0.479 12.049 31.611 1.00 33.91 349 GLU A CA 1
ATOM 2653 C C . GLU A 1 369 ? -0.175 12.004 30.226 1.00 29.98 349 GLU A C 1
ATOM 2654 O O . GLU A 1 369 ? -0.099 12.959 29.459 1.00 24.12 349 GLU A O 1
ATOM 2660 N N . LYS A 1 370 ? -0.816 10.880 29.923 1.00 33.61 350 LYS A N 1
ATOM 2661 C CA . LYS A 1 370 ? -1.494 10.685 28.655 1.00 28.40 350 LYS A CA 1
ATOM 2662 C C . LYS A 1 370 ? -2.456 11.825 28.318 1.00 26.99 350 LYS A C 1
ATOM 2663 O O . LYS A 1 370 ? -2.447 12.358 27.223 1.00 27.66 350 LYS A O 1
ATOM 2669 N N . ILE A 1 371 ? -3.280 12.190 29.285 1.00 26.88 351 ILE A N 1
ATOM 2670 C CA . ILE A 1 371 ? -4.332 13.169 29.080 1.00 26.56 351 ILE A CA 1
ATOM 2671 C C . ILE A 1 371 ? -3.767 14.550 28.727 1.00 29.41 351 ILE A C 1
ATOM 2672 O O . ILE A 1 371 ? -4.248 15.196 27.795 1.00 28.67 351 ILE A O 1
ATOM 2677 N N . ILE A 1 372 ? -2.737 14.975 29.461 1.00 26.51 352 ILE A N 1
ATOM 2678 C CA . ILE A 1 372 ? -2.128 16.304 29.326 1.00 24.78 352 ILE A CA 1
ATOM 2679 C C . ILE A 1 372 ? -1.480 16.563 27.961 1.00 30.48 352 ILE A C 1
ATOM 2680 O O . ILE A 1 372 ? -1.577 17.671 27.406 1.00 28.90 352 ILE A O 1
ATOM 2685 N N . HIS A 1 373 ? -0.827 15.533 27.424 1.00 29.53 353 HIS A N 1
ATOM 2686 C CA . HIS A 1 373 ? 0.060 15.688 26.276 1.00 30.09 353 HIS A CA 1
ATOM 2687 C C . HIS A 1 373 ? -0.575 15.223 24.978 1.00 31.95 353 HIS A C 1
ATOM 2688 O O . HIS A 1 373 ? -0.099 15.565 23.896 1.00 34.07 353 HIS A O 1
ATOM 2695 N N . THR A 1 374 ? -1.645 14.440 25.087 1.00 28.12 354 THR A N 1
ATOM 2696 C CA . THR A 1 374 ? -2.225 13.789 23.915 1.00 26.28 354 THR A CA 1
ATOM 2697 C C . THR A 1 374 ? -3.664 14.192 23.672 1.00 24.86 354 THR A C 1
ATOM 2698 O O . THR A 1 374 ? -4.381 14.570 24.611 1.00 24.14 354 THR A O 1
ATOM 2702 N N . GLN A 1 375 ? -4.075 14.085 22.408 1.00 24.99 355 GLN A N 1
ATOM 2703 C CA . GLN A 1 375 ? -5.460 14.308 22.000 1.00 21.76 355 GLN A CA 1
ATOM 2704 C C . GLN A 1 375 ? -6.253 13.007 21.809 1.00 24.43 355 GLN A C 1
ATOM 2705 O O . GLN A 1 375 ? -7.164 12.926 20.966 1.00 25.29 355 GLN A O 1
ATOM 2711 N N . GLY A 1 376 ? -5.897 11.991 22.590 1.00 19.01 356 GLY A N 1
ATOM 2712 C CA . GLY A 1 376 ? -6.605 10.715 22.583 1.00 25.77 356 GLY A CA 1
ATOM 2713 C C . GLY A 1 376 ? -6.485 9.865 21.319 1.00 24.53 356 GLY A C 1
ATOM 2714 O O . GLY A 1 376 ? -5.911 10.302 20.314 1.00 20.12 356 GLY A O 1
ATOM 2715 N N . TYR A 1 377 ? -7.017 8.641 21.375 1.00 21.08 357 TYR A N 1
ATOM 2716 C CA . TYR A 1 377 ? -7.139 7.805 20.170 1.00 23.85 357 TYR A CA 1
ATOM 2717 C C . TYR A 1 377 ? -8.597 7.645 19.698 1.00 21.04 357 TYR A C 1
ATOM 2718 O O . TYR A 1 377 ? -9.538 7.951 20.455 1.00 16.54 357 TYR A O 1
ATOM 2727 N N . PRO A 1 378 ? -8.791 7.202 18.436 1.00 21.34 358 PRO A N 1
ATOM 2728 C CA . PRO A 1 378 ? -10.147 7.042 17.864 1.00 22.11 358 PRO A CA 1
ATOM 2729 C C . PRO A 1 378 ? -11.152 6.223 18.708 1.00 21.44 358 PRO A C 1
ATOM 2730 O O . PRO A 1 378 ? -10.789 5.377 19.534 1.00 21.05 358 PRO A O 1
ATOM 2734 N N . MET A 1 379 ? -12.429 6.505 18.508 1.00 17.25 359 MET A N 1
ATOM 2735 C CA . MET A 1 379 ? -13.453 5.926 19.349 1.00 15.05 359 MET A CA 1
ATOM 2736 C C . MET A 1 379 ? -13.809 4.543 18.856 1.00 17.03 359 MET A C 1
ATOM 2737 O O . MET A 1 379 ? -14.279 3.707 19.610 1.00 21.05 359 MET A O 1
ATOM 2742 N N . CYS A 1 380 ? -13.585 4.316 17.567 1.00 23.67 360 CYS A N 1
ATOM 2743 C CA . CYS A 1 380 ? -13.932 3.062 16.932 1.00 20.77 360 CYS A CA 1
ATOM 2744 C C . CYS A 1 380 ? -12.673 2.296 16.559 1.00 23.72 360 CYS A C 1
ATOM 2745 O O . CYS A 1 380 ? -11.730 2.867 16.005 1.00 26.29 360 CYS A O 1
ATOM 2748 N N . PRO A 1 381 ? -12.654 0.998 16.878 1.00 21.83 361 PRO A N 1
ATOM 2749 C CA . PRO A 1 381 ? -11.587 0.079 16.471 1.00 26.65 361 PRO A CA 1
ATOM 2750 C C . PRO A 1 381 ? -11.358 0.077 14.953 1.00 22.61 361 PRO A C 1
ATOM 2751 O O . PRO A 1 381 ? -10.238 -0.130 14.500 1.00 22.25 361 PRO A O 1
ATOM 2755 N N . ASP A 1 382 ? -12.403 0.305 14.169 1.00 22.93 362 ASP A N 1
ATOM 2756 C CA . ASP A 1 382 ? -12.222 0.348 12.722 1.00 19.67 362 ASP A CA 1
ATOM 2757 C C . ASP A 1 382 ? -12.165 1.762 12.154 1.00 22.99 362 ASP A C 1
ATOM 2758 O O . ASP A 1 382 ? -12.370 1.948 10.953 1.00 23.10 362 ASP A O 1
ATOM 2763 N N . ASP A 1 383 ? -11.907 2.759 13.005 1.00 20.52 363 ASP A N 1
ATOM 2764 C CA . ASP A 1 383 ? -11.383 4.025 12.494 1.00 22.61 363 ASP A CA 1
ATOM 2765 C C . ASP A 1 383 ? -9.964 3.745 11.984 1.00 24.63 363 ASP A C 1
ATOM 2766 O O . ASP A 1 383 ? -9.046 3.498 12.766 1.00 22.26 363 ASP A O 1
ATOM 2771 N N . GLU A 1 384 ? -9.783 3.743 10.674 1.00 23.12 364 GLU A N 1
ATOM 2772 C CA . GLU A 1 384 ? -8.447 3.557 10.148 1.00 20.97 364 GLU A CA 1
ATOM 2773 C C . GLU A 1 384 ? -7.783 4.905 10.027 1.00 19.85 364 GLU A C 1
ATOM 2774 O O . GLU A 1 384 ? -8.123 5.685 9.147 1.00 20.26 364 GLU A O 1
ATOM 2780 N N . VAL A 1 385 ? -6.846 5.183 10.927 1.00 22.13 365 VAL A N 1
ATOM 2781 C CA . VAL A 1 385 ? -6.042 6.396 10.824 1.00 22.37 365 VAL A CA 1
ATOM 2782 C C . VAL A 1 385 ? -4.591 6.085 10.460 1.00 27.11 365 VAL A C 1
ATOM 2783 O O . VAL A 1 385 ? -3.929 5.293 11.146 1.00 17.54 365 VAL A O 1
ATOM 2787 N N . TRP A 1 386 ? -4.106 6.708 9.383 1.00 26.44 366 TRP A N 1
ATOM 2788 C CA . TRP A 1 386 ? -2.678 6.664 9.035 1.00 31.28 366 TRP A CA 1
ATOM 2789 C C . TRP A 1 386 ? -2.108 8.054 8.704 1.00 30.97 366 TRP A C 1
ATOM 2790 O O . TRP A 1 386 ? -2.855 9.004 8.460 1.00 33.11 366 TRP A O 1
ATOM 2801 N N . VAL A 1 387 ? -0.782 8.159 8.714 1.00 30.38 367 VAL A N 1
ATOM 2802 C CA . VAL A 1 387 ? -0.088 9.435 8.559 1.00 28.97 367 VAL A CA 1
ATOM 2803 C C . VAL A 1 387 ? 0.647 9.480 7.229 1.00 31.19 367 VAL A C 1
ATOM 2804 O O . VAL A 1 387 ? 1.573 8.706 7.009 1.00 30.05 367 VAL A O 1
ATOM 2808 N N . ALA A 1 388 ? 0.232 10.387 6.348 1.00 36.47 368 ALA A N 1
ATOM 2809 C CA . ALA A 1 388 ? 0.781 10.469 4.995 1.00 35.18 368 ALA A CA 1
ATOM 2810 C C . ALA A 1 388 ? 1.818 11.581 4.850 1.00 45.72 368 ALA A C 1
ATOM 2811 O O . ALA A 1 388 ? 1.634 12.682 5.374 1.00 47.61 368 ALA A O 1
ATOM 2813 N N . ASP A 1 389 ? 2.908 11.304 4.138 1.00 49.07 369 ASP A N 1
ATOM 2814 C CA . ASP A 1 389 ? 3.829 12.370 3.772 1.00 48.11 369 ASP A CA 1
ATOM 2815 C C . ASP A 1 389 ? 3.232 13.130 2.593 1.00 49.93 369 ASP A C 1
ATOM 2816 O O . ASP A 1 389 ? 2.208 12.712 2.049 1.00 47.30 369 ASP A O 1
ATOM 2821 N N . ALA A 1 390 ? 3.875 14.229 2.201 1.00 55.76 370 ALA A N 1
ATOM 2822 C CA . ALA A 1 390 ? 3.341 15.116 1.163 1.00 57.90 370 ALA A CA 1
ATOM 2823 C C . ALA A 1 390 ? 3.238 14.454 -0.209 1.00 59.06 370 ALA A C 1
ATOM 2824 O O . ALA A 1 390 ? 2.501 14.924 -1.080 1.00 66.21 370 ALA A O 1
ATOM 2826 N N . GLU A 1 391 ? 3.981 13.370 -0.404 1.00 52.58 371 GLU A N 1
ATOM 2827 C CA . GLU A 1 391 ? 3.894 12.617 -1.643 1.00 56.00 371 GLU A CA 1
ATOM 2828 C C . GLU A 1 391 ? 2.741 11.621 -1.554 1.00 53.17 371 GLU A C 1
ATOM 2829 O O . GLU A 1 391 ? 2.360 11.006 -2.551 1.00 56.32 371 GLU A O 1
ATOM 2831 N N . GLY A 1 392 ? 2.190 11.476 -0.351 1.00 48.67 372 GLY A N 1
ATOM 2832 C CA . GLY A 1 392 ? 1.059 10.593 -0.108 1.00 50.36 372 GLY A CA 1
ATOM 2833 C C . GLY A 1 392 ? 1.424 9.219 0.436 1.00 46.74 372 GLY A C 1
ATOM 2834 O O . GLY A 1 392 ? 0.617 8.294 0.399 1.00 45.43 372 GLY A O 1
ATOM 2835 N N . ASN A 1 393 ? 2.641 9.084 0.954 1.00 45.65 373 ASN A N 1
ATOM 2836 C CA . ASN A 1 393 ? 3.133 7.787 1.402 1.00 45.65 373 ASN A CA 1
ATOM 2837 C C . ASN A 1 393 ? 3.098 7.618 2.916 1.00 46.04 373 ASN A C 1
ATOM 2838 O O . ASN A 1 393 ? 3.459 8.533 3.658 1.00 45.36 373 ASN A O 1
ATOM 2843 N N . PRO A 1 394 ? 2.655 6.438 3.375 1.00 41.12 374 PRO A N 1
ATOM 2844 C CA . PRO A 1 394 ? 2.555 6.104 4.801 1.00 39.11 374 PRO A CA 1
ATOM 2845 C C . PRO A 1 394 ? 3.864 6.340 5.542 1.00 34.56 374 PRO A C 1
ATOM 2846 O O . PRO A 1 394 ? 4.921 6.358 4.922 1.00 45.23 374 PRO A O 1
ATOM 2850 N N . LEU A 1 395 ? 3.778 6.521 6.854 1.00 28.43 375 LEU A N 1
ATOM 2851 C CA . LEU A 1 395 ? 4.935 6.830 7.683 1.00 30.02 375 LEU A CA 1
ATOM 2852 C C . LEU A 1 395 ? 4.963 5.999 8.974 1.00 32.64 375 LEU A C 1
ATOM 2853 O O . LEU A 1 395 ? 3.919 5.610 9.505 1.00 30.75 375 LEU A O 1
ATOM 2858 N N . PRO A 1 396 ? 6.167 5.712 9.480 1.00 30.76 376 PRO A N 1
ATOM 2859 C CA . PRO A 1 396 ? 6.259 4.925 10.717 1.00 33.66 376 PRO A CA 1
ATOM 2860 C C . PRO A 1 396 ? 5.624 5.632 11.933 1.00 35.15 376 PRO A C 1
ATOM 2861 O O . PRO A 1 396 ? 5.631 6.875 12.018 1.00 26.68 376 PRO A O 1
ATOM 2865 N N . GLN A 1 397 ? 5.061 4.828 12.839 1.00 29.20 377 GLN A N 1
ATOM 2866 C CA . GLN A 1 397 ? 4.496 5.309 14.102 1.00 31.71 377 GLN A CA 1
ATOM 2867 C C . GLN A 1 397 ? 5.460 6.261 14.785 1.00 35.87 377 GLN A C 1
ATOM 2868 O O . GLN A 1 397 ? 6.637 5.948 14.971 1.00 33.00 377 GLN A O 1
ATOM 2870 N N . GLY A 1 398 ? 4.967 7.437 15.140 1.00 34.53 378 GLY A N 1
ATOM 2871 C CA . GLY A 1 398 ? 5.812 8.402 15.802 1.00 31.51 378 GLY A CA 1
ATOM 2872 C C . GLY A 1 398 ? 6.380 9.450 14.872 1.00 29.73 378 GLY A C 1
ATOM 2873 O O . GLY A 1 398 ? 6.985 10.406 15.338 1.00 41.78 378 GLY A O 1
ATOM 2874 N N . GLU A 1 399 ? 6.203 9.292 13.564 1.00 21.50 379 GLU A N 1
ATOM 2875 C CA . GLU A 1 399 ? 6.667 10.319 12.637 1.00 18.87 379 GLU A CA 1
ATOM 2876 C C . GLU A 1 399 ? 5.552 11.337 12.429 1.00 25.26 379 GLU A C 1
ATOM 2877 O O . GLU A 1 399 ? 4.381 11.044 12.697 1.00 28.80 379 GLU A O 1
ATOM 2879 N N . VAL A 1 400 ? 5.909 12.526 11.944 1.00 31.07 380 VAL A N 1
ATOM 2880 C CA . VAL A 1 400 ? 4.953 13.631 11.776 1.00 29.28 380 VAL A CA 1
ATOM 2881 C C . VAL A 1 400 ? 4.449 13.811 10.337 1.00 30.33 380 VAL A C 1
ATOM 2882 O O . VAL A 1 400 ? 5.251 13.933 9.414 1.00 31.34 380 VAL A O 1
ATOM 2886 N N . GLY A 1 401 ? 3.126 13.854 10.157 1.00 35.91 381 GLY A N 1
ATOM 2887 C CA . GLY A 1 401 ? 2.533 14.122 8.851 1.00 32.90 381 GLY A CA 1
ATOM 2888 C C . GLY A 1 401 ? 1.017 14.294 8.800 1.00 34.90 381 GLY A C 1
ATOM 2889 O O . GLY A 1 401 ? 0.365 14.547 9.826 1.00 27.56 381 GLY A O 1
ATOM 2890 N N . ARG A 1 402 ? 0.478 14.153 7.584 1.00 32.02 382 ARG A N 1
ATOM 2891 C CA . ARG A 1 402 ? -0.937 14.398 7.246 1.00 34.80 382 ARG A CA 1
ATOM 2892 C C . ARG A 1 402 ? -1.896 13.288 7.665 1.00 35.91 382 ARG A C 1
ATOM 2893 O O . ARG A 1 402 ? -1.630 12.103 7.450 1.00 33.36 382 ARG A O 1
ATOM 2901 N N . LEU A 1 403 ? -3.039 13.690 8.211 1.00 35.32 383 LEU A N 1
ATOM 2902 C CA . LEU A 1 403 ? -4.039 12.751 8.705 1.00 31.11 383 LEU A CA 1
ATOM 2903 C C . LEU A 1 403 ? -4.909 12.232 7.575 1.00 28.88 383 LEU A C 1
ATOM 2904 O O . LEU A 1 403 ? -5.645 12.991 6.947 1.00 31.94 383 LEU A O 1
ATOM 2909 N N . MET A 1 404 ? -4.817 10.930 7.333 1.00 30.16 384 MET A N 1
ATOM 2910 C CA . MET A 1 404 ? -5.742 10.228 6.450 1.00 28.83 384 MET A CA 1
ATOM 2911 C C . MET A 1 404 ? -6.608 9.320 7.325 1.00 28.86 384 MET A C 1
ATOM 2912 O O . MET A 1 404 ? -6.138 8.786 8.342 1.00 25.89 384 MET A O 1
ATOM 2917 N N . THR A 1 405 ? -7.873 9.165 6.950 1.00 22.56 385 THR A N 1
ATOM 2918 C CA . THR A 1 405 ? -8.816 8.445 7.794 1.00 20.31 385 THR A CA 1
ATOM 2919 C C . THR A 1 405 ? -10.092 8.059 7.064 1.00 22.04 385 THR A C 1
ATOM 2920 O O . THR A 1 405 ? -10.572 8.783 6.193 1.00 25.08 385 THR A O 1
ATOM 2924 N N . ARG A 1 406 ? -10.616 6.882 7.386 1.00 19.56 386 ARG A N 1
ATOM 2925 C CA . ARG A 1 406 ? -11.944 6.504 6.920 1.00 18.87 386 ARG A CA 1
ATOM 2926 C C . ARG A 1 406 ? -12.521 5.626 8.012 1.00 21.18 386 ARG A C 1
ATOM 2927 O O . ARG A 1 406 ? -11.785 5.173 8.903 1.00 22.82 386 ARG A O 1
ATOM 2935 N N . GLY A 1 407 ? -13.832 5.419 7.976 1.00 19.90 387 GLY A N 1
ATOM 2936 C CA . GLY A 1 407 ? -14.484 4.636 8.997 1.00 16.21 387 GLY A CA 1
ATOM 2937 C C . GLY A 1 407 ? -15.984 4.709 8.909 1.00 19.23 387 GLY A C 1
ATOM 2938 O O . GLY A 1 407 ? -16.520 5.403 8.046 1.00 21.04 387 GLY A O 1
ATOM 2939 N N . PRO A 1 408 ? -16.668 4.000 9.822 1.00 17.08 388 PRO A N 1
ATOM 2940 C CA . PRO A 1 408 ? -18.119 3.794 9.869 1.00 18.34 388 PRO A CA 1
ATOM 2941 C C . PRO A 1 408 ? -18.928 5.011 10.319 1.00 20.41 388 PRO A C 1
ATOM 2942 O O . PRO A 1 408 ? -20.152 4.920 10.466 1.00 19.92 388 PRO A O 1
ATOM 2946 N N . TYR A 1 409 ? -18.269 6.135 10.558 1.00 21.06 389 TYR A N 1
ATOM 2947 C CA . TYR A 1 409 ? -19.014 7.361 10.835 1.00 21.94 389 TYR A CA 1
ATOM 2948 C C . TYR A 1 409 ? -18.292 8.560 10.221 1.00 23.03 389 TYR A C 1
ATOM 2949 O O . TYR A 1 409 ? -18.535 9.724 10.565 1.00 21.37 389 TYR A O 1
ATOM 2958 N N . THR A 1 410 ? -17.406 8.249 9.288 1.00 19.71 390 THR A N 1
ATOM 2959 C CA . THR A 1 410 ? -16.690 9.262 8.569 1.00 17.69 390 THR A CA 1
ATOM 2960 C C . THR A 1 410 ? -17.235 9.288 7.163 1.00 19.41 390 THR A C 1
ATOM 2961 O O . THR A 1 410 ? -17.282 8.265 6.479 1.00 20.08 390 THR A O 1
ATOM 2965 N N . PHE A 1 411 ? -17.643 10.475 6.738 1.00 23.24 391 PHE A N 1
ATOM 2966 C CA . PHE A 1 411 ? -18.372 10.650 5.492 1.00 21.34 391 PHE A CA 1
ATOM 2967 C C . PHE A 1 411 ? -17.515 10.276 4.265 1.00 23.93 391 PHE A C 1
ATOM 2968 O O . PHE A 1 411 ? -16.285 10.217 4.361 1.00 22.56 391 PHE A O 1
ATOM 2976 N N . ARG A 1 412 ? -18.169 10.023 3.129 1.00 23.81 392 ARG A N 1
ATOM 2977 C CA . ARG A 1 412 ? -17.485 9.702 1.870 1.00 20.92 392 ARG A CA 1
ATOM 2978 C C . ARG A 1 412 ? -17.629 10.828 0.840 1.00 25.85 392 ARG A C 1
ATOM 2979 O O . ARG A 1 412 ? -17.150 10.709 -0.291 1.00 27.32 392 ARG A O 1
ATOM 2987 N N . GLY A 1 413 ? -18.288 11.915 1.236 1.00 23.72 393 GLY A N 1
ATOM 2988 C CA . GLY A 1 413 ? -18.326 13.108 0.420 1.00 24.25 393 GLY A CA 1
ATOM 2989 C C . GLY A 1 413 ? -19.297 14.197 0.835 1.00 21.92 393 GLY A C 1
ATOM 2990 O O . GLY A 1 413 ? -20.432 13.915 1.216 1.00 20.82 393 GLY A O 1
ATOM 2991 N N . TYR A 1 414 ? -18.844 15.448 0.740 1.00 21.10 394 TYR A N 1
ATOM 2992 C CA . TYR A 1 414 ? -19.718 16.616 0.911 1.00 23.87 394 TYR A CA 1
ATOM 2993 C C . TYR A 1 414 ? -20.934 16.586 -0.028 1.00 21.24 394 TYR A C 1
ATOM 2994 O O . TYR A 1 414 ? -20.962 15.823 -0.990 1.00 24.94 394 TYR A O 1
ATOM 3003 N N . TYR A 1 415 ? -21.944 17.401 0.270 1.00 21.51 395 TYR A N 1
ATOM 3004 C CA . TYR A 1 415 ? -23.225 17.342 -0.438 1.00 19.43 395 TYR A CA 1
ATOM 3005 C C . TYR A 1 415 ? -23.159 18.072 -1.763 1.00 22.14 395 TYR A C 1
ATOM 3006 O O . TYR A 1 415 ? -22.810 19.251 -1.797 1.00 24.01 395 TYR A O 1
ATOM 3015 N N . LYS A 1 416 ? -23.502 17.369 -2.844 1.00 24.45 396 LYS A N 1
ATOM 3016 C CA . LYS A 1 416 ? -23.442 17.918 -4.203 1.00 23.35 396 LYS A CA 1
ATOM 3017 C C . LYS A 1 416 ? -22.124 18.660 -4.463 1.00 23.34 396 LYS A C 1
ATOM 3018 O O . LYS A 1 416 ? -22.121 19.840 -4.810 1.00 18.66 396 LYS A O 1
ATOM 3024 N N . SER A 1 417 ? -21.005 17.976 -4.255 1.00 23.46 397 SER A N 1
ATOM 3025 C CA . SER A 1 417 ? -19.702 18.576 -4.501 1.00 23.92 397 SER A CA 1
ATOM 3026 C C . SER A 1 417 ? -18.744 17.574 -5.138 1.00 24.06 397 SER A C 1
ATOM 3027 O O . SER A 1 417 ? -17.687 17.280 -4.578 1.00 22.81 397 SER A O 1
ATOM 3030 N N . PRO A 1 418 ? -19.097 17.063 -6.324 1.00 24.13 398 PRO A N 1
ATOM 3031 C CA . PRO A 1 418 ? -18.249 16.017 -6.913 1.00 21.69 398 PRO A CA 1
ATOM 3032 C C . PRO A 1 418 ? -16.828 16.514 -7.197 1.00 23.65 398 PRO A C 1
ATOM 3033 O O . PRO A 1 418 ? -15.875 15.749 -7.027 1.00 27.26 398 PRO A O 1
ATOM 3037 N N . GLN A 1 419 ? -16.685 17.770 -7.611 1.00 23.04 399 GLN A N 1
ATOM 3038 C CA . GLN A 1 419 ? -15.368 18.274 -7.971 1.00 25.40 399 GLN A CA 1
ATOM 3039 C C . GLN A 1 419 ? -14.527 18.271 -6.724 1.00 25.70 399 GLN A C 1
ATOM 3040 O O . GLN A 1 419 ? -13.461 17.649 -6.677 1.00 27.98 399 GLN A O 1
ATOM 3042 N N . HIS A 1 420 ? -15.024 18.942 -5.695 1.00 28.10 400 HIS A N 1
ATOM 3043 C CA . HIS A 1 420 ? -14.263 19.062 -4.466 1.00 24.58 400 HIS A CA 1
ATOM 3044 C C . HIS A 1 420 ? -13.951 17.689 -3.858 1.00 22.45 400 HIS A C 1
ATOM 3045 O O . HIS A 1 420 ? -12.839 17.456 -3.406 1.00 26.86 400 HIS A O 1
ATOM 3052 N N . ASN A 1 421 ? -14.916 16.775 -3.879 1.00 24.45 401 ASN A N 1
ATOM 3053 C CA . ASN A 1 421 ? -14.719 15.434 -3.298 1.00 23.87 401 ASN A CA 1
ATOM 3054 C C . ASN A 1 421 ? -13.606 14.630 -3.964 1.00 25.77 401 ASN A C 1
ATOM 3055 O O . ASN A 1 421 ? -12.965 13.803 -3.321 1.00 27.64 401 ASN A O 1
ATOM 3060 N N . ALA A 1 422 ? -13.374 14.890 -5.248 1.00 26.46 402 ALA A N 1
ATOM 3061 C CA . ALA A 1 422 ? -12.274 14.261 -5.969 1.00 30.13 402 ALA A CA 1
ATOM 3062 C C . ALA A 1 422 ? -10.928 14.662 -5.369 1.00 29.18 402 ALA A C 1
ATOM 3063 O O . ALA A 1 422 ? -9.997 13.851 -5.296 1.00 26.24 402 ALA A O 1
ATOM 3065 N N . SER A 1 423 ? -10.820 15.908 -4.924 1.00 22.32 403 SER A N 1
ATOM 3066 C CA . SER A 1 423 ? -9.561 16.342 -4.346 1.00 22.16 403 SER A CA 1
ATOM 3067 C C . SER A 1 423 ? -9.550 16.136 -2.826 1.00 34.27 403 SER A C 1
ATOM 3068 O O . SER A 1 423 ? -8.517 16.316 -2.172 1.00 36.42 403 SER A O 1
ATOM 3071 N N . ALA A 1 424 ? -10.691 15.722 -2.274 1.00 31.02 404 ALA A N 1
ATOM 3072 C CA . ALA A 1 424 ? -10.835 15.601 -0.823 1.00 30.97 404 ALA A CA 1
ATOM 3073 C C . ALA A 1 424 ? -10.600 14.180 -0.320 1.00 30.86 404 ALA A C 1
ATOM 3074 O O . ALA A 1 424 ? -10.254 13.973 0.844 1.00 31.73 404 ALA A O 1
ATOM 3076 N N . PHE A 1 425 ? -10.777 13.206 -1.201 1.00 30.68 405 PHE A N 1
ATOM 3077 C CA . PHE A 1 425 ? -10.568 11.809 -0.837 1.00 31.07 405 PHE A CA 1
ATOM 3078 C C . PHE A 1 425 ? -9.524 11.165 -1.743 1.00 33.60 405 PHE A C 1
ATOM 3079 O O . PHE A 1 425 ? -9.423 11.512 -2.925 1.00 33.54 405 PHE A O 1
ATOM 3087 N N . ASP A 1 426 ? -8.746 10.227 -1.207 1.00 29.82 406 ASP A N 1
ATOM 3088 C CA . ASP A 1 426 ? -7.819 9.507 -2.063 1.00 24.99 406 ASP A CA 1
ATOM 3089 C C . ASP A 1 426 ? -8.533 8.361 -2.741 1.00 31.86 406 ASP A C 1
ATOM 3090 O O . ASP A 1 426 ? -9.737 8.174 -2.549 1.00 30.43 406 ASP A O 1
ATOM 3095 N N . ALA A 1 427 ? -7.769 7.601 -3.520 1.00 41.50 407 ALA A N 1
ATOM 3096 C CA . ALA A 1 427 ? -8.273 6.483 -4.314 1.00 43.62 407 ALA A CA 1
ATOM 3097 C C . ALA A 1 427 ? -9.065 5.461 -3.502 1.00 37.68 407 ALA A C 1
ATOM 3098 O O . ALA A 1 427 ? -10.024 4.869 -3.994 1.00 43.16 407 ALA A O 1
ATOM 3100 N N . ASN A 1 428 ? -8.660 5.256 -2.257 1.00 33.64 408 ASN A N 1
ATOM 3101 C CA . ASN A 1 428 ? -9.272 4.227 -1.433 1.00 33.11 408 ASN A CA 1
ATOM 3102 C C . ASN A 1 428 ? -10.280 4.788 -0.429 1.00 33.99 408 ASN A C 1
ATOM 3103 O O . ASN A 1 428 ? -10.699 4.102 0.500 1.00 27.21 408 ASN A O 1
ATOM 3108 N N . GLY A 1 429 ? -10.675 6.041 -0.637 1.00 37.24 409 GLY A N 1
ATOM 3109 C CA . GLY A 1 429 ? -11.730 6.645 0.156 1.00 32.01 409 GLY A CA 1
ATOM 3110 C C . GLY A 1 429 ? -11.282 7.195 1.494 1.00 30.51 409 GLY A C 1
ATOM 3111 O O . GLY A 1 429 ? -12.108 7.457 2.374 1.00 33.90 409 GLY A O 1
ATOM 3112 N N . PHE A 1 430 ? -9.976 7.356 1.663 1.00 26.96 410 PHE A N 1
ATOM 3113 C CA . PHE A 1 430 ? -9.470 8.056 2.830 1.00 28.96 410 PHE A CA 1
ATOM 3114 C C . PHE A 1 430 ? -9.674 9.564 2.665 1.00 30.45 410 PHE A C 1
ATOM 3115 O O . PHE A 1 430 ? -9.415 10.132 1.598 1.00 26.36 410 PHE A O 1
ATOM 3123 N N . TYR A 1 431 ? -10.181 10.190 3.721 1.00 28.56 411 TYR A N 1
ATOM 3124 C CA . TYR A 1 431 ? -10.399 11.622 3.744 1.00 30.51 411 TYR A CA 1
ATOM 3125 C C . TYR A 1 431 ? -9.145 12.262 4.306 1.00 29.33 411 TYR A C 1
ATOM 3126 O O . TYR A 1 431 ? -8.461 11.662 5.130 1.00 30.60 411 TYR A O 1
ATOM 3135 N N . CYS A 1 432 ? -8.830 13.472 3.859 1.00 32.11 412 CYS A N 1
ATOM 3136 C CA . CYS A 1 432 ? -7.684 14.190 4.412 1.00 32.46 412 CYS A CA 1
ATOM 3137 C C . CYS A 1 432 ? -8.112 15.372 5.277 1.00 30.57 412 CYS A C 1
ATOM 3138 O O . CYS A 1 432 ? -8.629 16.361 4.766 1.00 29.56 412 CYS A O 1
ATOM 3141 N N . SER A 1 433 ? -7.884 15.285 6.583 1.00 31.59 413 SER A N 1
ATOM 3142 C CA . SER A 1 433 ? -8.429 16.302 7.478 1.00 32.64 413 SER A CA 1
ATOM 3143 C C . SER A 1 433 ? -7.681 17.632 7.429 1.00 34.55 413 SER A C 1
ATOM 3144 O O . SER A 1 433 ? -8.181 18.640 7.928 1.00 28.57 413 SER A O 1
ATOM 3147 N N . GLY A 1 434 ? -6.500 17.634 6.814 1.00 31.00 414 GLY A N 1
ATOM 3148 C CA . GLY A 1 434 ? -5.723 18.850 6.680 1.00 24.72 414 GLY A CA 1
ATOM 3149 C C . GLY A 1 434 ? -5.016 19.176 7.972 1.00 31.88 414 GLY A C 1
ATOM 3150 O O . GLY A 1 434 ? -4.535 20.291 8.175 1.00 32.79 414 GLY A O 1
ATOM 3151 N N . ASP A 1 435 ? -4.965 18.189 8.858 1.00 29.22 415 ASP A N 1
ATOM 3152 C CA . ASP A 1 435 ? -4.247 18.317 10.114 1.00 30.89 415 ASP A CA 1
ATOM 3153 C C . ASP A 1 435 ? -2.901 17.600 10.064 1.00 32.67 415 ASP A C 1
ATOM 3154 O O . ASP A 1 435 ? -2.729 16.631 9.324 1.00 34.37 415 ASP A O 1
ATOM 3159 N N . LEU A 1 436 ? -1.948 18.087 10.851 1.00 25.74 416 LEU A N 1
ATOM 3160 C CA . LEU A 1 436 ? -0.653 17.444 10.949 1.00 29.74 416 LEU A CA 1
ATOM 3161 C C . LEU A 1 436 ? -0.583 16.762 12.288 1.00 31.63 416 LEU A C 1
ATOM 3162 O O . LEU A 1 436 ? -0.746 17.412 13.317 1.00 36.95 416 LEU A O 1
ATOM 3167 N N . ILE A 1 437 ? -0.361 15.450 12.270 1.00 27.40 417 ILE A N 1
ATOM 3168 C CA . ILE A 1 437 ? -0.442 14.647 13.478 1.00 25.89 417 ILE A CA 1
ATOM 3169 C C . ILE A 1 437 ? 0.712 13.664 13.580 1.00 27.17 417 ILE A C 1
ATOM 3170 O O . ILE A 1 437 ? 1.316 13.293 12.582 1.00 31.68 417 ILE A O 1
ATOM 3175 N N . SER A 1 438 ? 1.007 13.238 14.799 1.00 27.38 418 SER A N 1
ATOM 3176 C CA . SER A 1 438 ? 1.918 12.127 15.014 1.00 28.41 418 SER A CA 1
ATOM 3177 C C . SER A 1 438 ? 1.217 11.147 15.929 1.00 21.72 418 SER A C 1
ATOM 3178 O O . SER A 1 438 ? 0.379 11.550 16.720 1.00 20.88 418 SER A O 1
ATOM 3181 N N . ILE A 1 439 ? 1.550 9.863 15.808 1.00 33.49 419 ILE A N 1
ATOM 3182 C CA . ILE A 1 439 ? 0.960 8.809 16.642 1.00 28.42 419 ILE A CA 1
ATOM 3183 C C . ILE A 1 439 ? 2.000 8.191 17.582 1.00 25.49 419 ILE A C 1
ATOM 3184 O O . ILE A 1 439 ? 3.027 7.714 17.136 1.00 29.29 419 ILE A O 1
ATOM 3189 N N . ASP A 1 440 ? 1.741 8.193 18.883 1.00 26.25 420 ASP A N 1
ATOM 3190 C CA . ASP A 1 440 ? 2.688 7.564 19.780 1.00 26.32 420 ASP A CA 1
ATOM 3191 C C . ASP A 1 440 ? 2.516 6.030 19.720 1.00 36.17 420 ASP A C 1
ATOM 3192 O O . ASP A 1 440 ? 1.565 5.555 19.083 1.00 37.57 420 ASP A O 1
ATOM 3197 N N . PRO A 1 441 ? 3.453 5.253 20.312 1.00 33.59 421 PRO A N 1
ATOM 3198 C CA . PRO A 1 441 ? 3.334 3.789 20.235 1.00 38.78 421 PRO A CA 1
ATOM 3199 C C . PRO A 1 441 ? 1.933 3.285 20.544 1.00 34.61 421 PRO A C 1
ATOM 3200 O O . PRO A 1 441 ? 1.250 2.806 19.634 1.00 41.64 421 PRO A O 1
ATOM 3204 N N . GLU A 1 442 ? 1.509 3.441 21.794 1.00 32.86 422 GLU A N 1
ATOM 3205 C CA . GLU A 1 442 ? 0.152 3.119 22.244 1.00 27.42 422 GLU A CA 1
ATOM 3206 C C . GLU A 1 442 ? -1.006 3.511 21.298 1.00 27.31 422 GLU A C 1
ATOM 3207 O O . GLU A 1 442 ? -2.144 3.081 21.512 1.00 32.73 422 GLU A O 1
ATOM 3213 N N . GLY A 1 443 ? -0.734 4.317 20.273 1.00 21.17 423 GLY A N 1
ATOM 3214 C CA . GLY A 1 443 ? -1.771 4.706 19.324 1.00 27.33 423 GLY A CA 1
ATOM 3215 C C . GLY A 1 443 ? -2.400 6.079 19.530 1.00 27.14 423 GLY A C 1
ATOM 3216 O O . GLY A 1 443 ? -3.095 6.592 18.653 1.00 27.52 423 GLY A O 1
ATOM 3217 N N . TYR A 1 444 ? -2.167 6.670 20.696 1.00 25.77 424 TYR A N 1
ATOM 3218 C CA . TYR A 1 444 ? -2.615 8.024 20.974 1.00 18.37 424 TYR A CA 1
ATOM 3219 C C . TYR A 1 444 ? -2.147 9.001 19.924 1.00 17.69 424 TYR A C 1
ATOM 3220 O O . TYR A 1 444 ? -1.093 8.810 19.318 1.00 25.16 424 TYR A O 1
ATOM 3229 N N . ILE A 1 445 ? -2.970 10.019 19.679 1.00 26.49 425 ILE A N 1
ATOM 3230 C CA . ILE A 1 445 ? -2.725 11.031 18.646 1.00 23.14 425 ILE A CA 1
ATOM 3231 C C . ILE A 1 445 ? -2.449 12.397 19.247 1.00 21.13 425 ILE A C 1
ATOM 3232 O O . ILE A 1 445 ? -3.151 12.859 20.152 1.00 18.63 425 ILE A O 1
ATOM 3237 N N . THR A 1 446 ? -1.417 13.034 18.712 1.00 28.46 426 THR A N 1
ATOM 3238 C CA . THR A 1 446 ? -1.039 14.388 19.076 1.00 30.23 426 THR A CA 1
ATOM 3239 C C . THR A 1 446 ? -1.025 15.221 17.811 1.00 28.62 426 THR A C 1
ATOM 3240 O O . THR A 1 446 ? -0.247 14.952 16.897 1.00 27.35 426 THR A O 1
ATOM 3244 N N . VAL A 1 447 ? -1.901 16.217 17.749 1.00 30.13 427 VAL A N 1
ATOM 3245 C CA . VAL A 1 447 ? -1.930 17.128 16.607 1.00 33.98 427 VAL A CA 1
ATOM 3246 C C . VAL A 1 447 ? -0.650 17.969 16.614 1.00 31.99 427 VAL A C 1
ATOM 3247 O O . VAL A 1 447 ? -0.283 18.531 17.648 1.00 28.66 427 VAL A O 1
ATOM 3251 N N . GLN A 1 448 ? 0.037 18.036 15.475 1.00 33.26 428 GLN A N 1
ATOM 3252 C CA . GLN A 1 448 ? 1.307 18.761 15.382 1.00 30.59 428 GLN A CA 1
ATOM 3253 C C . GLN A 1 448 ? 1.166 20.091 14.631 1.00 34.08 428 GLN A C 1
ATOM 3254 O O . GLN A 1 448 ? 1.957 21.012 14.827 1.00 31.39 428 GLN A O 1
ATOM 3260 N N . GLY A 1 449 ? 0.170 20.191 13.761 1.00 27.15 429 GLY A N 1
ATOM 3261 C CA . GLY A 1 449 ? -0.016 21.404 13.002 1.00 17.94 429 GLY A CA 1
ATOM 3262 C C . GLY A 1 449 ? -1.184 21.238 12.067 1.00 28.42 429 GLY A C 1
ATOM 3263 O O . GLY A 1 449 ? -1.932 20.270 12.164 1.00 29.57 429 GLY A O 1
ATOM 3264 N N . ARG A 1 450 ? -1.325 22.176 11.143 1.00 28.41 430 ARG A N 1
ATOM 3265 C CA . ARG A 1 450 ? -2.433 22.170 10.213 1.00 27.85 430 ARG A CA 1
ATOM 3266 C C . ARG A 1 450 ? -1.899 22.408 8.810 1.00 29.60 430 ARG A C 1
ATOM 3267 O O . ARG A 1 450 ? -0.921 23.124 8.632 1.00 23.79 430 ARG A O 1
ATOM 3275 N N . GLU A 1 451 ? -2.536 21.807 7.812 1.00 37.58 431 GLU A N 1
ATOM 3276 C CA . GLU A 1 451 ? -2.131 22.014 6.423 1.00 35.82 431 GLU A CA 1
ATOM 3277 C C . GLU A 1 451 ? -3.157 22.846 5.664 1.00 29.10 431 GLU A C 1
ATOM 3278 O O . GLU A 1 451 ? -2.798 23.724 4.882 1.00 36.21 431 GLU A O 1
ATOM 3284 N N . LYS A 1 452 ? -4.434 22.576 5.912 1.00 33.85 432 LYS A N 1
ATOM 3285 C CA . LYS A 1 452 ? -5.540 23.317 5.297 1.00 34.23 432 LYS A CA 1
ATOM 3286 C C . LYS A 1 452 ? -5.470 24.824 5.590 1.00 32.26 432 LYS A C 1
ATOM 3287 O O . LYS A 1 452 ? -4.792 25.254 6.526 1.00 29.80 432 LYS A O 1
ATOM 3293 N N . ASP A 1 453 ? -6.173 25.623 4.794 1.00 24.71 433 ASP A N 1
ATOM 3294 C CA . ASP A 1 453 ? -6.045 27.069 4.898 1.00 27.09 433 ASP A CA 1
ATOM 3295 C C . ASP A 1 453 ? -7.225 27.697 5.624 1.00 27.75 433 ASP A C 1
ATOM 3296 O O . ASP A 1 453 ? -8.093 28.313 5.004 1.00 29.50 433 ASP A O 1
ATOM 3301 N N . GLN A 1 454 ? -7.239 27.544 6.941 1.00 24.18 434 GLN A N 1
ATOM 3302 C CA . GLN A 1 454 ? -8.325 28.046 7.755 1.00 25.28 434 GLN A CA 1
ATOM 3303 C C . GLN A 1 454 ? -7.795 28.623 9.072 1.00 25.00 434 GLN A C 1
ATOM 3304 O O . GLN A 1 454 ? -6.688 28.312 9.497 1.00 27.67 434 GLN A O 1
ATOM 3310 N N . ILE A 1 455 ? -8.571 29.488 9.707 1.00 18.79 435 ILE A N 1
ATOM 3311 C CA . ILE A 1 455 ? -8.183 29.977 11.005 1.00 17.94 435 ILE A CA 1
ATOM 3312 C C . ILE A 1 455 ? -8.996 29.200 12.021 1.00 21.92 435 ILE A C 1
ATOM 3313 O O . ILE A 1 455 ? -10.170 28.916 11.805 1.00 19.86 435 ILE A O 1
ATOM 3318 N N . ASN A 1 456 ? -8.365 28.833 13.124 1.00 23.15 436 ASN A N 1
ATOM 3319 C CA . ASN A 1 456 ? -9.093 28.185 14.180 1.00 21.55 436 ASN A CA 1
ATOM 3320 C C . ASN A 1 456 ? -9.218 29.184 15.300 1.00 20.17 436 ASN A C 1
ATOM 3321 O O . ASN A 1 456 ? -8.366 29.276 16.174 1.00 26.88 436 ASN A O 1
ATOM 3326 N N . ARG A 1 457 ? -10.297 29.946 15.256 1.00 18.52 437 ARG A N 1
ATOM 3327 C CA . ARG A 1 457 ? -10.462 31.074 16.142 1.00 19.66 437 ARG A CA 1
ATOM 3328 C C . ARG A 1 457 ? -11.312 30.651 17.327 1.00 22.51 437 ARG A C 1
ATOM 3329 O O . ARG A 1 457 ? -12.541 30.726 17.284 1.00 21.44 437 ARG A O 1
ATOM 3337 N N . GLY A 1 458 ? -10.651 30.196 18.385 1.00 20.07 438 GLY A N 1
ATOM 3338 C CA . GLY A 1 458 ? -11.353 29.711 19.553 1.00 20.12 438 GLY A CA 1
ATOM 3339 C C . GLY A 1 458 ? -12.281 28.546 19.272 1.00 17.64 438 GLY A C 1
ATOM 3340 O O . GLY A 1 458 ? -13.177 28.261 20.053 1.00 17.40 438 GLY A O 1
ATOM 3341 N N . GLY A 1 459 ? -12.081 27.876 18.146 1.00 23.32 439 GLY A N 1
ATOM 3342 C CA . GLY A 1 459 ? -12.856 26.690 17.833 1.00 19.59 439 GLY A CA 1
ATOM 3343 C C . GLY A 1 459 ? -13.808 26.883 16.683 1.00 20.27 439 GLY A C 1
ATOM 3344 O O . GLY A 1 459 ? -14.330 25.902 16.148 1.00 20.49 439 GLY A O 1
ATOM 3345 N N . GLU A 1 460 ? -14.060 28.141 16.315 1.00 20.65 440 GLU A N 1
ATOM 3346 C CA . GLU A 1 460 ? -14.819 28.429 15.104 1.00 16.99 440 GLU A CA 1
ATOM 3347 C C . GLU A 1 460 ? -13.885 28.444 13.903 1.00 22.41 440 GLU A C 1
ATOM 3348 O O . GLU A 1 460 ? -12.803 29.044 13.939 1.00 21.85 440 GLU A O 1
ATOM 3354 N N . LYS A 1 461 ? -14.309 27.785 12.834 1.00 23.33 441 LYS A N 1
ATOM 3355 C CA . LYS A 1 461 ? -13.487 27.669 11.641 1.00 20.26 441 LYS A CA 1
ATOM 3356 C C . LYS A 1 461 ? -13.779 28.773 10.624 1.00 31.14 441 LYS A C 1
ATOM 3357 O O . LYS A 1 461 ? -14.928 28.990 10.212 1.00 27.14 441 LYS A O 1
ATOM 3363 N N . ILE A 1 462 ? -12.717 29.463 10.222 1.00 26.01 442 ILE A N 1
ATOM 3364 C CA . ILE A 1 462 ? -12.806 30.497 9.213 1.00 26.45 442 ILE A CA 1
ATOM 3365 C C . ILE A 1 462 ? -12.015 30.032 8.006 1.00 26.84 442 ILE A C 1
ATOM 3366 O O . ILE A 1 462 ? -10.841 29.713 8.124 1.00 20.93 442 ILE A O 1
ATOM 3371 N N . ALA A 1 463 ? -12.652 29.988 6.844 1.00 30.28 443 ALA A N 1
ATOM 3372 C CA . ALA A 1 463 ? -11.919 29.697 5.621 1.00 30.47 443 ALA A CA 1
ATOM 3373 C C . ALA A 1 463 ? -11.298 30.986 5.119 1.00 28.49 443 ALA A C 1
ATOM 3374 O O . ALA A 1 463 ? -11.991 31.987 4.944 1.00 23.94 443 ALA A O 1
ATOM 3376 N N . ALA A 1 464 ? -9.987 30.965 4.906 1.00 31.05 444 ALA A N 1
ATOM 3377 C CA . ALA A 1 464 ? -9.296 32.121 4.354 1.00 31.30 444 ALA A CA 1
ATOM 3378 C C . ALA A 1 464 ? -9.883 32.468 2.986 1.00 26.97 444 ALA A C 1
ATOM 3379 O O . ALA A 1 464 ? -10.147 33.630 2.689 1.00 30.26 444 ALA A O 1
ATOM 3381 N N . GLU A 1 465 ? -10.117 31.449 2.170 1.00 25.66 445 GLU A N 1
ATOM 3382 C CA . GLU A 1 465 ? -10.587 31.678 0.819 1.00 25.80 445 GLU A CA 1
ATOM 3383 C C . GLU A 1 465 ? -11.879 32.449 0.823 1.00 27.56 445 GLU A C 1
ATOM 3384 O O . GLU A 1 465 ? -12.012 33.433 0.108 1.00 29.21 445 GLU A O 1
ATOM 3390 N N . GLU A 1 466 ? -12.830 32.012 1.637 1.00 25.82 446 GLU A N 1
ATOM 3391 C CA . GLU A 1 466 ? -14.118 32.691 1.697 1.00 26.04 446 GLU A CA 1
ATOM 3392 C C . GLU A 1 466 ? -13.992 34.179 2.043 1.00 26.78 446 GLU A C 1
ATOM 3393 O O . GLU A 1 466 ? -14.658 35.020 1.434 1.00 23.59 446 GLU A O 1
ATOM 3399 N N . ILE A 1 467 ? -13.145 34.500 3.021 1.00 20.51 447 ILE A N 1
ATOM 3400 C CA . ILE A 1 467 ? -13.037 35.872 3.494 1.00 23.62 447 ILE A CA 1
ATOM 3401 C C . ILE A 1 467 ? -12.296 36.750 2.476 1.00 31.30 447 ILE A C 1
ATOM 3402 O O . ILE A 1 467 ? -12.510 37.962 2.390 1.00 28.19 447 ILE A O 1
ATOM 3407 N N . GLU A 1 468 ? -11.425 36.121 1.698 1.00 29.65 448 GLU A N 1
ATOM 3408 C CA . GLU A 1 468 ? -10.636 36.830 0.707 1.00 26.05 448 GLU A CA 1
ATOM 3409 C C . GLU A 1 468 ? -11.470 37.325 -0.483 1.00 30.80 448 GLU A C 1
ATOM 3410 O O . GLU A 1 468 ? -11.270 38.449 -0.932 1.00 33.07 448 GLU A O 1
ATOM 3416 N N . ASN A 1 469 ? -12.401 36.507 -0.983 1.00 27.15 449 ASN A N 1
ATOM 3417 C CA . ASN A 1 469 ? -13.247 36.918 -2.112 1.00 26.93 449 ASN A CA 1
ATOM 3418 C C . ASN A 1 469 ? -14.104 38.104 -1.731 1.00 32.11 449 ASN A C 1
ATOM 3419 O O . ASN A 1 469 ? -14.389 38.966 -2.557 1.00 35.53 449 ASN A O 1
ATOM 3424 N N . LEU A 1 470 ? -14.539 38.131 -0.476 1.00 31.41 450 LEU A N 1
ATOM 3425 C CA . LEU A 1 470 ? -15.377 39.220 -0.013 1.00 32.19 450 LEU A CA 1
ATOM 3426 C C . LEU A 1 470 ? -14.563 40.490 -0.012 1.00 35.91 450 LEU A C 1
ATOM 3427 O O . LEU A 1 470 ? -14.979 41.497 -0.578 1.00 34.26 450 LEU A O 1
ATOM 3432 N N . LEU A 1 471 ? -13.389 40.420 0.609 1.00 32.22 451 LEU A N 1
ATOM 3433 C CA . LEU A 1 471 ? -12.427 41.512 0.579 1.00 31.51 451 LEU A CA 1
ATOM 3434 C C . LEU A 1 471 ? -12.234 42.055 -0.838 1.00 34.28 451 LEU A C 1
ATOM 3435 O O . LEU A 1 471 ? -12.512 43.228 -1.101 1.00 31.63 451 LEU A O 1
ATOM 3440 N N . LEU A 1 472 ? -11.809 41.189 -1.758 1.00 36.03 452 LEU A N 1
ATOM 3441 C CA . LEU A 1 472 ? -11.586 41.593 -3.148 1.00 37.11 452 LEU A CA 1
ATOM 3442 C C . LEU A 1 472 ? -12.810 42.291 -3.767 1.00 40.88 452 LEU A C 1
ATOM 3443 O O . LEU A 1 472 ? -12.703 42.898 -4.837 1.00 45.01 452 LEU A O 1
ATOM 3448 N N . ARG A 1 473 ? -13.960 42.218 -3.096 1.00 33.44 453 ARG A N 1
ATOM 3449 C CA . ARG A 1 473 ? -15.155 42.895 -3.595 1.00 36.11 453 ARG A CA 1
ATOM 3450 C C . ARG A 1 473 ? -15.171 44.367 -3.173 1.00 35.17 453 ARG A C 1
ATOM 3451 O O . ARG A 1 473 ? -15.879 45.188 -3.751 1.00 33.62 453 ARG A O 1
ATOM 3453 N N . HIS A 1 474 ? -14.369 44.709 -2.179 1.00 31.78 454 HIS A N 1
ATOM 3454 C CA . HIS A 1 474 ? -14.217 46.109 -1.838 1.00 30.62 454 HIS A CA 1
ATOM 3455 C C . HIS A 1 474 ? -13.370 46.802 -2.900 1.00 34.27 454 HIS A C 1
ATOM 3456 O O . HIS A 1 474 ? -12.287 46.325 -3.235 1.00 37.16 454 HIS A O 1
ATOM 3463 N N . PRO A 1 475 ? -13.854 47.944 -3.419 1.00 35.91 455 PRO A N 1
ATOM 3464 C CA . PRO A 1 475 ? -13.301 48.620 -4.606 1.00 39.83 455 PRO A CA 1
ATOM 3465 C C . PRO A 1 475 ? -11.825 48.984 -4.478 1.00 37.50 455 PRO A C 1
ATOM 3466 O O . PRO A 1 475 ? -11.078 48.945 -5.464 1.00 30.59 455 PRO A O 1
ATOM 3470 N N . ALA A 1 476 ? -11.417 49.340 -3.267 1.00 32.23 456 ALA A N 1
ATOM 3471 C CA . ALA A 1 476 ? -10.037 49.715 -3.020 1.00 35.66 456 ALA A CA 1
ATOM 3472 C C . ALA A 1 476 ? -9.127 48.497 -2.920 1.00 36.94 456 ALA A C 1
ATOM 3473 O O . ALA A 1 476 ? -7.908 48.633 -2.934 1.00 36.61 456 ALA A O 1
ATOM 3475 N N . VAL A 1 477 ? -9.709 47.307 -2.817 1.00 33.98 457 VAL A N 1
ATOM 3476 C CA . VAL A 1 477 ? -8.895 46.110 -2.614 1.00 33.71 457 VAL A CA 1
ATOM 3477 C C . VAL A 1 477 ? -8.570 45.380 -3.923 1.00 29.86 457 VAL A C 1
ATOM 3478 O O . VAL A 1 477 ? -9.464 45.066 -4.710 1.00 30.01 457 VAL A O 1
ATOM 3482 N N . ILE A 1 478 ? -7.281 45.125 -4.148 1.00 31.01 458 ILE A N 1
ATOM 3483 C CA . ILE A 1 478 ? -6.831 44.426 -5.354 1.00 35.74 458 ILE A CA 1
ATOM 3484 C C . ILE A 1 478 ? -6.250 43.023 -5.075 1.00 27.20 458 ILE A C 1
ATOM 3485 O O . ILE A 1 478 ? -6.408 42.103 -5.873 1.00 17.99 458 ILE A O 1
ATOM 3490 N N . TYR A 1 479 ? -5.595 42.857 -3.933 1.00 26.81 459 TYR A N 1
ATOM 3491 C CA . TYR A 1 479 ? -5.172 41.530 -3.517 1.00 26.13 459 TYR A CA 1
ATOM 3492 C C . TYR A 1 479 ? -5.422 41.342 -2.039 1.00 30.14 459 TYR A C 1
ATOM 3493 O O . TYR A 1 479 ? -5.346 42.300 -1.263 1.00 30.54 459 TYR A O 1
ATOM 3502 N N . ALA A 1 480 ? -5.721 40.104 -1.646 1.00 26.33 460 ALA A N 1
ATOM 3503 C CA . ALA A 1 480 ? -5.988 39.818 -0.239 1.00 23.44 460 ALA A CA 1
ATOM 3504 C C . ALA A 1 480 ? -5.436 38.470 0.242 1.00 26.77 460 ALA A C 1
ATOM 3505 O O . ALA A 1 480 ? -5.402 37.477 -0.483 1.00 26.79 460 ALA A O 1
ATOM 3507 N N . ALA A 1 481 ? -4.995 38.448 1.489 1.00 25.52 461 ALA A N 1
ATOM 3508 C CA . ALA A 1 481 ? -4.597 37.193 2.099 1.00 32.02 461 ALA A CA 1
ATOM 3509 C C . ALA A 1 481 ? -5.009 37.169 3.556 1.00 24.26 461 ALA A C 1
ATOM 3510 O O . ALA A 1 481 ? -4.637 38.051 4.334 1.00 24.82 461 ALA A O 1
ATOM 3512 N N . LEU A 1 482 ? -5.802 36.164 3.911 1.00 23.51 462 LEU A N 1
ATOM 3513 C CA . LEU A 1 482 ? -6.141 35.933 5.300 1.00 24.36 462 LEU A CA 1
ATOM 3514 C C . LEU A 1 482 ? -5.238 34.831 5.847 1.00 23.78 462 LEU A C 1
ATOM 3515 O O . LEU A 1 482 ? -5.196 33.730 5.300 1.00 28.17 462 LEU A O 1
ATOM 3520 N N . VAL A 1 483 ? -4.501 35.140 6.909 1.00 21.32 463 VAL A N 1
ATOM 3521 C CA . VAL A 1 483 ? -3.694 34.147 7.610 1.00 23.40 463 VAL A CA 1
ATOM 3522 C C . VAL A 1 483 ? -4.056 34.178 9.084 1.00 28.12 463 VAL A C 1
ATOM 3523 O O . VAL A 1 483 ? -4.801 35.050 9.532 1.00 28.05 463 VAL A O 1
ATOM 3527 N N . SER A 1 484 ? -3.524 33.224 9.841 1.00 28.72 464 SER A N 1
ATOM 3528 C CA . SER A 1 484 ? -3.801 33.154 11.267 1.00 26.78 464 SER A CA 1
ATOM 3529 C C . SER A 1 484 ? -2.593 33.600 12.065 1.00 27.48 464 SER A C 1
ATOM 3530 O O . SER A 1 484 ? -1.464 33.479 11.608 1.00 33.10 464 SER A O 1
ATOM 3533 N N . MET A 1 485 ? -2.835 34.090 13.270 1.00 22.64 465 MET A N 1
ATOM 3534 C CA . MET A 1 485 ? -1.757 34.536 14.126 1.00 29.71 465 MET A CA 1
ATOM 3535 C C . MET A 1 485 ? -2.051 34.054 15.526 1.00 28.39 465 MET A C 1
ATOM 3536 O O . MET A 1 485 ? -3.206 33.863 15.902 1.00 28.92 465 MET A O 1
ATOM 3541 N N . GLU A 1 486 ? -1.007 33.822 16.300 1.00 24.02 466 GLU A N 1
ATOM 3542 C CA . GLU A 1 486 ? -1.230 33.309 17.629 1.00 28.84 466 GLU A CA 1
ATOM 3543 C C . GLU A 1 486 ? -1.906 34.361 18.490 1.00 34.14 466 GLU A C 1
ATOM 3544 O O . GLU A 1 486 ? -1.662 35.565 18.338 1.00 32.42 466 GLU A O 1
ATOM 3550 N N . ASP A 1 487 ? -2.790 33.893 19.363 1.00 32.84 467 ASP A N 1
ATOM 3551 C CA . ASP A 1 487 ? -3.347 34.725 20.415 1.00 28.91 467 ASP A CA 1
ATOM 3552 C C . ASP A 1 487 ? -3.433 33.914 21.702 1.00 29.24 467 ASP A C 1
ATOM 3553 O O . ASP A 1 487 ? -4.015 32.835 21.735 1.00 32.49 467 ASP A O 1
ATOM 3558 N N . GLU A 1 488 ? -2.838 34.442 22.758 1.00 32.99 468 GLU A N 1
ATOM 3559 C CA . GLU A 1 488 ? -2.782 33.757 24.039 1.00 36.42 468 GLU A CA 1
ATOM 3560 C C . GLU A 1 488 ? -4.170 33.324 24.500 1.00 35.78 468 GLU A C 1
ATOM 3561 O O . GLU A 1 488 ? -4.335 32.268 25.112 1.00 36.92 468 GLU A O 1
ATOM 3567 N N . LEU A 1 489 ? -5.169 34.132 24.177 1.00 26.14 469 LEU A N 1
ATOM 3568 C CA . LEU A 1 489 ? -6.514 33.885 24.661 1.00 31.21 469 LEU A CA 1
ATOM 3569 C C . LEU A 1 489 ? -7.362 33.093 23.677 1.00 30.53 469 LEU A C 1
ATOM 3570 O O . LEU A 1 489 ? -7.948 32.073 24.033 1.00 29.58 469 LEU A O 1
ATOM 3575 N N . MET A 1 490 ? -7.416 33.555 22.437 1.00 25.34 470 MET A N 1
ATOM 3576 C CA . MET A 1 490 ? -8.312 32.951 21.463 1.00 27.32 470 MET A CA 1
ATOM 3577 C C . MET A 1 490 ? -7.690 31.699 20.852 1.00 23.87 470 MET A C 1
ATOM 3578 O O . MET A 1 490 ? -8.370 30.890 20.224 1.00 19.87 470 MET A O 1
ATOM 3583 N N . GLY A 1 491 ? -6.390 31.537 21.069 1.00 26.86 471 GLY A N 1
ATOM 3584 C CA . GLY A 1 491 ? -5.635 30.487 20.410 1.00 24.14 471 GLY A CA 1
ATOM 3585 C C . GLY A 1 491 ? -5.042 31.026 19.119 1.00 26.42 471 GLY A C 1
ATOM 3586 O O . GLY A 1 491 ? -3.823 31.192 18.998 1.00 22.72 471 GLY A O 1
ATOM 3587 N N . GLU A 1 492 ? -5.927 31.283 18.155 1.00 26.12 472 GLU A N 1
ATOM 3588 C CA . GLU A 1 492 ? -5.584 31.938 16.901 1.00 24.70 472 GLU A CA 1
ATOM 3589 C C . GLU A 1 492 ? -6.571 33.058 16.642 1.00 21.16 472 GLU A C 1
ATOM 3590 O O . GLU A 1 492 ? -7.747 32.933 16.953 1.00 23.93 472 GLU A O 1
ATOM 3596 N N . LYS A 1 493 ? -6.081 34.154 16.078 1.00 21.47 473 LYS A N 1
ATOM 3597 C CA . LYS A 1 493 ? -6.937 35.186 15.506 1.00 24.75 473 LYS A CA 1
ATOM 3598 C C . LYS A 1 493 ? -6.647 35.311 14.009 1.00 20.24 473 LYS A C 1
ATOM 3599 O O . LYS A 1 493 ? -5.782 34.621 13.497 1.00 19.95 473 LYS A O 1
ATOM 3605 N N . SER A 1 494 ? -7.360 36.189 13.314 1.00 19.03 474 SER A N 1
ATOM 3606 C CA . SER A 1 494 ? -7.192 36.307 11.867 1.00 22.65 474 SER A CA 1
ATOM 3607 C C . SER A 1 494 ? -6.538 37.621 11.470 1.00 25.07 474 SER A C 1
ATOM 3608 O O . SER A 1 494 ? -6.868 38.664 12.026 1.00 24.40 474 SER A O 1
ATOM 3611 N N . CYS A 1 495 ? -5.604 37.558 10.518 1.00 23.01 475 CYS A N 1
ATOM 3612 C CA . CYS A 1 495 ? -4.983 38.756 9.952 1.00 25.53 475 CYS A CA 1
ATOM 3613 C C . CYS A 1 495 ? -5.237 38.860 8.448 1.00 22.99 475 CYS A C 1
ATOM 3614 O O . CYS A 1 495 ? -5.033 37.905 7.705 1.00 23.56 475 CYS A O 1
ATOM 3617 N N . ALA A 1 496 ? -5.689 40.027 8.008 1.00 20.95 476 ALA A N 1
ATOM 3618 C CA . ALA A 1 496 ? -5.913 40.261 6.590 1.00 22.24 476 ALA A CA 1
ATOM 3619 C C . ALA A 1 496 ? -4.861 41.206 5.990 1.00 29.01 476 ALA A C 1
ATOM 3620 O O . ALA A 1 496 ? -4.864 42.414 6.249 1.00 32.16 476 ALA A O 1
ATOM 3622 N N . TYR A 1 497 ? -3.958 40.645 5.199 1.00 20.87 477 TYR A N 1
ATOM 3623 C CA . TYR A 1 497 ? -3.004 41.447 4.447 1.00 30.23 477 TYR A CA 1
ATOM 3624 C C . TYR A 1 497 ? -3.578 41.884 3.099 1.00 25.56 477 TYR A C 1
ATOM 3625 O O . TYR A 1 497 ? -3.996 41.054 2.293 1.00 22.92 477 TYR A O 1
ATOM 3634 N N . LEU A 1 498 ? -3.593 43.191 2.861 1.00 29.49 478 LEU A N 1
ATOM 3635 C CA . LEU A 1 498 ? -4.162 43.731 1.635 1.00 28.45 478 LEU A CA 1
ATOM 3636 C C . LEU A 1 498 ? -3.196 44.687 0.950 1.00 32.86 478 LEU A C 1
ATOM 3637 O O . LEU A 1 498 ? -2.521 45.476 1.611 1.00 35.61 478 LEU A O 1
ATOM 3642 N N . VAL A 1 499 ? -3.133 44.618 -0.374 1.00 33.33 479 VAL A N 1
ATOM 3643 C CA . VAL A 1 499 ? -2.577 45.719 -1.147 1.00 34.36 479 VAL A CA 1
ATOM 3644 C C . VAL A 1 499 ? -3.770 46.455 -1.747 1.00 36.39 479 VAL A C 1
ATOM 3645 O O . VAL A 1 499 ? -4.660 45.833 -2.332 1.00 34.41 479 VAL A O 1
ATOM 3649 N N . VAL A 1 500 ? -3.813 47.771 -1.559 1.00 34.61 480 VAL A N 1
ATOM 3650 C CA . VAL A 1 500 ? -5.031 48.523 -1.838 1.00 35.26 480 VAL A CA 1
ATOM 3651 C C . VAL A 1 500 ? -4.786 49.805 -2.623 1.00 36.23 480 VAL A C 1
ATOM 3652 O O . VAL A 1 500 ? -3.696 50.366 -2.579 1.00 36.93 480 VAL A O 1
ATOM 3654 N N . LYS A 1 501 ? -5.809 50.261 -3.343 1.00 42.64 481 LYS A N 1
ATOM 3655 C CA . LYS A 1 501 ? -5.731 51.508 -4.105 1.00 43.62 481 LYS A CA 1
ATOM 3656 C C . LYS A 1 501 ? -5.586 52.694 -3.153 1.00 46.46 481 LYS A C 1
ATOM 3657 O O . LYS A 1 501 ? -4.511 53.282 -3.034 1.00 53.89 481 LYS A O 1
ATOM 3663 N N . GLU A 1 502 ? -6.671 53.035 -2.473 1.00 46.11 482 GLU A N 1
ATOM 3664 C CA . GLU A 1 502 ? -6.629 54.024 -1.406 1.00 50.33 482 GLU A CA 1
ATOM 3665 C C . GLU A 1 502 ? -6.531 53.276 -0.085 1.00 47.65 482 GLU A C 1
ATOM 3666 O O . GLU A 1 502 ? -7.071 52.178 0.044 1.00 51.82 482 GLU A O 1
ATOM 3672 N N . PRO A 1 503 ? -5.829 53.857 0.897 1.00 53.78 483 PRO A N 1
ATOM 3673 C CA . PRO A 1 503 ? -5.571 53.199 2.189 1.00 52.01 483 PRO A CA 1
ATOM 3674 C C . PRO A 1 503 ? -6.828 52.897 3.017 1.00 48.95 483 PRO A C 1
ATOM 3675 O O . PRO A 1 503 ? -7.774 53.692 3.051 1.00 40.26 483 PRO A O 1
ATOM 3679 N N . LEU A 1 504 ? -6.823 51.750 3.691 1.00 44.45 484 LEU A N 1
ATOM 3680 C CA . LEU A 1 504 ? -7.966 51.343 4.504 1.00 39.77 484 LEU A CA 1
ATOM 3681 C C . LEU A 1 504 ? -7.636 51.169 5.983 1.00 40.57 484 LEU A C 1
ATOM 3682 O O . LEU A 1 504 ? -6.612 50.587 6.341 1.00 44.43 484 LEU A O 1
ATOM 3687 N N . ARG A 1 505 ? -8.508 51.678 6.844 1.00 35.95 485 ARG A N 1
ATOM 3688 C CA . ARG A 1 505 ? -8.402 51.383 8.265 1.00 41.81 485 ARG A CA 1
ATOM 3689 C C . ARG A 1 505 ? -9.034 50.016 8.535 1.00 33.79 485 ARG A C 1
ATOM 3690 O O . ARG A 1 505 ? -9.906 49.567 7.794 1.00 31.82 485 ARG A O 1
ATOM 3692 N N . ALA A 1 506 ? -8.579 49.350 9.586 1.00 34.38 486 ALA A N 1
ATOM 3693 C CA . ALA A 1 506 ? -9.141 48.060 9.968 1.00 39.18 486 ALA A CA 1
ATOM 3694 C C . ALA A 1 506 ? -10.659 48.135 10.185 1.00 33.89 486 ALA A C 1
ATOM 3695 O O . ALA A 1 506 ? -11.411 47.277 9.707 1.00 33.08 486 ALA A O 1
ATOM 3697 N N . VAL A 1 507 ? -11.098 49.171 10.896 1.00 36.70 487 VAL A N 1
ATOM 3698 C CA . VAL A 1 507 ? -12.519 49.372 11.180 1.00 32.61 487 VAL A CA 1
ATOM 3699 C C . VAL A 1 507 ? -13.337 49.501 9.898 1.00 30.97 487 VAL A C 1
ATOM 3700 O O . VAL A 1 507 ? -14.464 49.016 9.826 1.00 39.06 487 VAL A O 1
ATOM 3704 N N . GLN A 1 508 ? -12.757 50.111 8.871 1.00 31.57 488 GLN A N 1
ATOM 3705 C CA . GLN A 1 508 ? -13.419 50.202 7.572 1.00 31.31 488 GLN A CA 1
ATOM 3706 C C . GLN A 1 508 ? -13.633 48.838 6.942 1.00 29.72 488 GLN A C 1
ATOM 3707 O O . GLN A 1 508 ? -14.676 48.576 6.335 1.00 35.16 488 GLN A O 1
ATOM 3713 N N . VAL A 1 509 ? -12.632 47.978 7.067 1.00 30.75 489 VAL A N 1
ATOM 3714 C CA . VAL A 1 509 ? -12.684 46.650 6.469 1.00 32.53 489 VAL A CA 1
ATOM 3715 C C . VAL A 1 509 ? -13.700 45.783 7.202 1.00 29.67 489 VAL A C 1
ATOM 3716 O O . VAL A 1 509 ? -14.573 45.175 6.580 1.00 28.93 489 VAL A O 1
ATOM 3720 N N . ARG A 1 510 ? -13.584 45.734 8.524 1.00 27.38 490 ARG A N 1
ATOM 3721 C CA . ARG A 1 510 ? -14.546 44.996 9.328 1.00 28.93 490 ARG A CA 1
ATOM 3722 C C . ARG A 1 510 ? -15.982 45.469 9.038 1.00 27.84 490 ARG A C 1
ATOM 3723 O O . ARG A 1 510 ? -16.877 44.656 8.773 1.00 24.74 490 ARG A O 1
ATOM 3731 N N . ARG A 1 511 ? -16.181 46.783 9.016 1.00 27.89 491 ARG A N 1
ATOM 3732 C CA . ARG A 1 511 ? -17.497 47.341 8.707 1.00 33.26 491 ARG A CA 1
ATOM 3733 C C . ARG A 1 511 ? -18.002 46.928 7.325 1.00 29.29 491 ARG A C 1
ATOM 3734 O O . ARG A 1 511 ? -19.115 46.438 7.186 1.00 31.28 491 ARG A O 1
ATOM 3742 N N . PHE A 1 512 ? -17.175 47.125 6.308 1.00 32.15 492 PHE A N 1
ATOM 3743 C CA . PHE A 1 512 ? -17.511 46.663 4.970 1.00 30.81 492 PHE A CA 1
ATOM 3744 C C . PHE A 1 512 ? -17.930 45.188 4.952 1.00 28.84 492 PHE A C 1
ATOM 3745 O O . PHE A 1 512 ? -18.851 44.818 4.238 1.00 28.70 492 PHE A O 1
ATOM 3753 N N . LEU A 1 513 ? -17.246 44.346 5.726 1.00 28.27 493 LEU A N 1
ATOM 3754 C CA . LEU A 1 513 ? -17.574 42.920 5.752 1.00 28.61 493 LEU A CA 1
ATOM 3755 C C . LEU A 1 513 ? -18.906 42.667 6.434 1.00 35.50 493 LEU A C 1
ATOM 3756 O O . LEU A 1 513 ? -19.679 41.776 6.024 1.00 25.43 493 LEU A O 1
ATOM 3761 N N . ARG A 1 514 ? -19.171 43.457 7.474 1.00 31.27 494 ARG A N 1
ATOM 3762 C CA . ARG A 1 514 ? -20.455 43.386 8.133 1.00 29.17 494 ARG A CA 1
ATOM 3763 C C . ARG A 1 514 ? -21.531 43.667 7.097 1.00 34.52 494 ARG A C 1
ATOM 3764 O O . ARG A 1 514 ? -22.504 42.919 6.999 1.00 40.55 494 ARG A O 1
ATOM 3772 N N . GLU A 1 515 ? -21.337 44.708 6.289 1.00 32.80 495 GLU A N 1
ATOM 3773 C CA . GLU A 1 515 ? -22.295 45.030 5.217 1.00 38.09 495 GLU A CA 1
ATOM 3774 C C . GLU A 1 515 ? -22.515 43.869 4.243 1.00 35.13 495 GLU A C 1
ATOM 3775 O O . GLU A 1 515 ? -23.461 43.877 3.454 1.00 33.20 495 GLU A O 1
ATOM 3777 N N . GLN A 1 516 ? -21.630 42.877 4.290 1.00 37.14 496 GLN A N 1
ATOM 3778 C CA . GLN A 1 516 ? -21.758 41.713 3.425 1.00 36.24 496 GLN A CA 1
ATOM 3779 C C . GLN A 1 516 ? -22.549 40.619 4.141 1.00 38.01 496 GLN A C 1
ATOM 3780 O O . GLN A 1 516 ? -22.901 39.593 3.546 1.00 35.19 496 GLN A O 1
ATOM 3786 N N . GLY A 1 517 ? -22.820 40.853 5.424 1.00 34.59 497 GLY A N 1
ATOM 3787 C CA . GLY A 1 517 ? -23.631 39.953 6.216 1.00 28.42 497 GLY A CA 1
ATOM 3788 C C . GLY A 1 517 ? -22.968 38.621 6.493 1.00 26.89 497 GLY A C 1
ATOM 3789 O O . GLY A 1 517 ? -23.414 37.573 6.030 1.00 25.48 497 GLY A O 1
ATOM 3790 N N . ILE A 1 518 ? -21.901 38.655 7.274 1.00 23.31 498 ILE A N 1
ATOM 3791 C CA . ILE A 1 518 ? -21.218 37.436 7.632 1.00 22.65 498 ILE A CA 1
ATOM 3792 C C . ILE A 1 518 ? -21.154 37.324 9.144 1.00 24.31 498 ILE A C 1
ATOM 3793 O O . ILE A 1 518 ? -21.269 38.315 9.854 1.00 21.77 498 ILE A O 1
ATOM 3798 N N . ALA A 1 519 ? -20.991 36.097 9.622 1.00 27.15 499 ALA A N 1
ATOM 3799 C CA . ALA A 1 519 ? -20.817 35.826 11.035 1.00 21.74 499 ALA A CA 1
ATOM 3800 C C . ALA A 1 519 ? -19.778 36.773 11.628 1.00 22.90 499 ALA A C 1
ATOM 3801 O O . ALA A 1 519 ? -18.741 37.023 11.011 1.00 24.01 499 ALA A O 1
ATOM 3803 N N . GLU A 1 520 ? -20.075 37.324 12.801 1.00 22.31 500 GLU A N 1
ATOM 3804 C CA . GLU A 1 520 ? -19.240 38.353 13.399 1.00 17.32 500 GLU A CA 1
ATOM 3805 C C . GLU A 1 520 ? -17.837 37.842 13.604 1.00 19.69 500 GLU A C 1
ATOM 3806 O O . GLU A 1 520 ? -16.879 38.586 13.463 1.00 22.26 500 GLU A O 1
ATOM 3812 N N . PHE A 1 521 ? -17.717 36.557 13.919 1.00 19.40 501 PHE A N 1
ATOM 3813 C CA . PHE A 1 521 ? -16.417 35.993 14.230 1.00 17.81 501 PHE A CA 1
ATOM 3814 C C . PHE A 1 521 ? -15.488 35.965 13.012 1.00 21.57 501 PHE A C 1
ATOM 3815 O O . PHE A 1 521 ? -14.274 35.789 13.149 1.00 25.44 501 PHE A O 1
ATOM 3823 N N . LYS A 1 522 ? -16.063 36.154 11.829 1.00 22.19 502 LYS A N 1
ATOM 3824 C CA . LYS A 1 522 ? -15.306 36.105 10.580 1.00 23.44 502 LYS A CA 1
ATOM 3825 C C . LYS A 1 522 ? -14.717 37.456 10.151 1.00 22.34 502 LYS A C 1
ATOM 3826 O O . LYS A 1 522 ? -13.996 37.523 9.164 1.00 24.87 502 LYS A O 1
ATOM 3832 N N . LEU A 1 523 ? -15.022 38.526 10.879 1.00 28.29 503 LEU A N 1
ATOM 3833 C CA . LEU A 1 523 ? -14.389 39.820 10.606 1.00 26.01 503 LEU A CA 1
ATOM 3834 C C . LEU A 1 523 ? -12.926 39.764 11.063 1.00 23.67 503 LEU A C 1
ATOM 3835 O O . LEU A 1 523 ? -12.629 39.291 12.151 1.00 25.76 503 LEU A O 1
ATOM 3840 N N . PRO A 1 524 ? -12.003 40.246 10.230 1.00 25.64 504 PRO A N 1
ATOM 3841 C CA . PRO A 1 524 ? -10.568 40.145 10.524 1.00 19.26 504 PRO A CA 1
ATOM 3842 C C . PRO A 1 524 ? -10.129 40.847 11.812 1.00 28.92 504 PRO A C 1
ATOM 3843 O O . PRO A 1 524 ? -10.437 42.015 12.043 1.00 25.37 504 PRO A O 1
ATOM 3847 N N . ASP A 1 525 ? -9.385 40.127 12.642 1.00 28.68 505 ASP A N 1
ATOM 3848 C CA . ASP A 1 525 ? -8.899 40.677 13.897 1.00 26.98 505 ASP A CA 1
ATOM 3849 C C . ASP A 1 525 ? -7.840 41.743 13.672 1.00 30.88 505 ASP A C 1
ATOM 3850 O O . ASP A 1 525 ? -7.717 42.689 14.454 1.00 28.46 505 ASP A O 1
ATOM 3855 N N . ARG A 1 526 ? -7.071 41.562 12.603 1.00 31.15 506 ARG A N 1
ATOM 3856 C CA . ARG A 1 526 ? -6.028 42.494 12.207 1.00 31.86 506 ARG A CA 1
ATOM 3857 C C . ARG A 1 526 ? -6.102 42.736 10.714 1.00 29.64 506 ARG A C 1
ATOM 3858 O O . ARG A 1 526 ? -6.494 41.858 9.936 1.00 26.56 506 ARG A O 1
ATOM 3866 N N . VAL A 1 527 ? -5.741 43.954 10.331 1.00 31.93 507 VAL A N 1
ATOM 3867 C CA . VAL A 1 527 ? -5.601 44.320 8.935 1.00 37.07 507 VAL A CA 1
ATOM 3868 C C . VAL A 1 527 ? -4.313 45.118 8.795 1.00 37.74 507 VAL A C 1
ATOM 3869 O O . VAL A 1 527 ? -4.131 46.142 9.445 1.00 43.17 507 VAL A O 1
ATOM 3873 N N . GLU A 1 528 ? -3.404 44.624 7.972 1.00 38.98 508 GLU A N 1
ATOM 3874 C CA . GLU A 1 528 ? -2.217 45.373 7.650 1.00 37.93 508 GLU A CA 1
ATOM 3875 C C . GLU A 1 528 ? -2.264 45.622 6.156 1.00 33.69 508 GLU A C 1
ATOM 3876 O O . GLU A 1 528 ? -2.309 44.683 5.363 1.00 29.31 508 GLU A O 1
ATOM 3882 N N . CYS A 1 529 ? -2.296 46.889 5.770 1.00 33.96 509 CYS A N 1
ATOM 3883 C CA . CYS A 1 529 ? -2.160 47.232 4.358 1.00 41.06 509 CYS A CA 1
ATOM 3884 C C . CYS A 1 529 ? -0.686 47.181 3.987 1.00 40.06 509 CYS A C 1
ATOM 3885 O O . CYS A 1 529 ? 0.179 47.530 4.799 1.00 41.77 509 CYS A O 1
ATOM 3888 N N . VAL A 1 530 ? -0.398 46.727 2.774 1.00 31.88 510 VAL A N 1
ATOM 3889 C CA . VAL A 1 530 ? 0.984 46.544 2.353 1.00 29.60 510 VAL A CA 1
ATOM 3890 C C . VAL A 1 530 ? 1.172 46.973 0.913 1.00 33.99 510 VAL A C 1
ATOM 3891 O O . VAL A 1 530 ? 0.207 47.028 0.147 1.00 30.83 510 VAL A O 1
ATOM 3895 N N . ASP A 1 531 ? 2.422 47.283 0.565 1.00 33.52 511 ASP A N 1
ATOM 3896 C CA . ASP A 1 531 ? 2.786 47.726 -0.779 1.00 37.73 511 ASP A CA 1
ATOM 3897 C C . ASP A 1 531 ? 2.476 46.668 -1.847 1.00 37.10 511 ASP A C 1
ATOM 3898 O O . ASP A 1 531 ? 2.066 46.998 -2.958 1.00 35.84 511 ASP A O 1
ATOM 3900 N N . SER A 1 532 ? 2.648 45.398 -1.494 1.00 27.04 512 SER A N 1
ATOM 3901 C CA . SER A 1 532 ? 2.615 44.336 -2.483 1.00 28.35 512 SER A CA 1
ATOM 3902 C C . SER A 1 532 ? 2.474 43.018 -1.787 1.00 28.87 512 SER A C 1
ATOM 3903 O O . SER A 1 532 ? 2.497 42.961 -0.567 1.00 36.83 512 SER A O 1
ATOM 3906 N N . LEU A 1 533 ? 2.389 41.949 -2.569 1.00 26.73 513 LEU A N 1
ATOM 3907 C CA . LEU A 1 533 ? 2.198 40.617 -2.025 1.00 30.68 513 LEU A CA 1
ATOM 3908 C C . LEU A 1 533 ? 2.754 39.560 -2.973 1.00 31.75 513 LEU A C 1
ATOM 3909 O O . LEU A 1 533 ? 2.662 39.713 -4.176 1.00 33.73 513 LEU A O 1
ATOM 3914 N N . PRO A 1 534 ? 3.339 38.482 -2.431 1.00 35.28 514 PRO A N 1
ATOM 3915 C CA . PRO A 1 534 ? 3.744 37.396 -3.319 1.00 37.92 514 PRO A CA 1
ATOM 3916 C C . PRO A 1 534 ? 2.525 36.785 -3.977 1.00 42.74 514 PRO A C 1
ATOM 3917 O O . PRO A 1 534 ? 1.679 36.204 -3.291 1.00 42.70 514 PR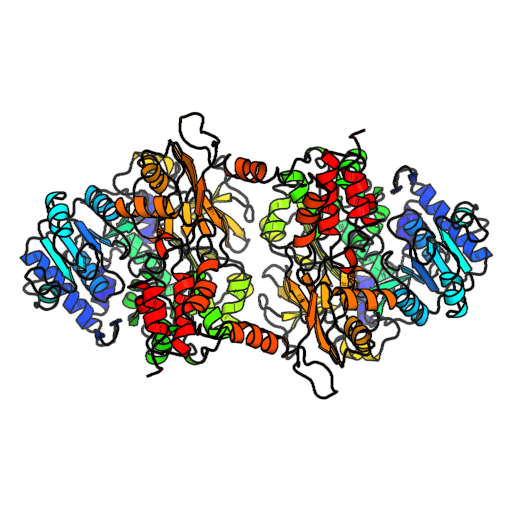O A O 1
ATOM 3921 N N . LEU A 1 535 ? 2.446 36.910 -5.298 1.00 38.01 515 LEU A N 1
ATOM 3922 C CA . LEU A 1 535 ? 1.309 36.385 -6.042 1.00 46.23 515 LEU A CA 1
ATOM 3923 C C . LEU A 1 535 ? 1.556 34.989 -6.606 1.00 49.44 515 LEU A C 1
ATOM 3924 O O . LEU A 1 535 ? 2.638 34.693 -7.108 1.00 46.96 515 LEU A O 1
ATOM 3929 N N . THR A 1 536 ? 0.546 34.133 -6.494 1.00 54.96 516 THR A N 1
ATOM 3930 C CA . THR A 1 536 ? 0.576 32.823 -7.123 1.00 56.08 516 THR A CA 1
ATOM 3931 C C . THR A 1 536 ? 0.719 33.021 -8.620 1.00 67.89 516 THR A C 1
ATOM 3932 O O . THR A 1 536 ? 0.179 33.981 -9.184 1.00 62.80 516 THR A O 1
ATOM 3936 N N . ALA A 1 537 ? 1.425 32.100 -9.271 1.00 66.39 517 ALA A N 1
ATOM 3937 C CA . ALA A 1 537 ? 1.688 32.217 -10.697 1.00 65.55 517 ALA A CA 1
ATOM 3938 C C . ALA A 1 537 ? 0.406 32.193 -11.536 1.00 68.87 517 ALA A C 1
ATOM 3939 O O . ALA A 1 537 ? 0.460 32.342 -12.753 1.00 69.18 517 ALA A O 1
ATOM 3941 N N . VAL A 1 538 ? -0.745 32.023 -10.886 1.00 68.73 518 VAL A N 1
ATOM 3942 C CA . VAL A 1 538 ? -2.024 31.977 -11.597 1.00 67.50 518 VAL A CA 1
ATOM 3943 C C . VAL A 1 538 ? -3.068 32.968 -11.063 1.00 64.21 518 VAL A C 1
ATOM 3944 O O . VAL A 1 538 ? -4.270 32.715 -11.143 1.00 57.31 518 VAL A O 1
ATOM 3948 N N . GLY A 1 539 ? -2.608 34.093 -10.519 1.00 69.71 519 GLY A N 1
ATOM 3949 C CA . GLY A 1 539 ? -3.499 35.208 -10.229 1.00 63.32 519 GLY A CA 1
ATOM 3950 C C . GLY A 1 539 ? -3.691 35.644 -8.785 1.00 71.27 519 GLY A C 1
ATOM 3951 O O . GLY A 1 539 ? -3.775 36.841 -8.509 1.00 64.80 519 GLY A O 1
ATOM 3952 N N . LYS A 1 540 ? -3.785 34.687 -7.862 1.00 73.50 520 LYS A N 1
ATOM 3953 C CA . LYS A 1 540 ? -4.067 34.999 -6.458 1.00 61.49 520 LYS A CA 1
ATOM 3954 C C . LYS A 1 540 ? -2.797 35.191 -5.622 1.00 59.37 520 LYS A C 1
ATOM 3955 O O . LYS A 1 540 ? -1.716 35.433 -6.156 1.00 60.89 520 LYS A O 1
ATOM 3957 N N . VAL A 1 541 ? -2.936 35.076 -4.308 1.00 57.21 521 VAL A N 1
ATOM 3958 C CA . VAL A 1 541 ? -1.829 35.334 -3.400 1.00 49.84 521 VAL A CA 1
ATOM 3959 C C . VAL A 1 541 ? -1.226 34.055 -2.848 1.00 49.64 521 VAL A C 1
ATOM 3960 O O . VAL A 1 541 ? -1.940 33.141 -2.428 1.00 53.57 521 VAL A O 1
ATOM 3964 N N . ASP A 1 542 ? 0.099 33.992 -2.853 1.00 50.85 522 ASP A N 1
ATOM 3965 C CA . ASP A 1 542 ? 0.792 32.788 -2.428 1.00 57.85 522 ASP A CA 1
ATOM 3966 C C . ASP A 1 542 ? 1.016 32.727 -0.923 1.00 62.04 522 ASP A C 1
ATOM 3967 O O . ASP A 1 542 ? 1.896 33.412 -0.396 1.00 51.72 522 ASP A O 1
ATOM 3972 N N . LYS A 1 543 ? 0.230 31.884 -0.249 1.00 63.22 523 LYS A N 1
ATOM 3973 C CA . LYS A 1 543 ? 0.261 31.773 1.212 1.00 61.11 523 LYS A CA 1
ATOM 3974 C C . LYS A 1 543 ? 1.465 30.985 1.746 1.00 60.44 523 LYS A C 1
ATOM 3975 O O . LYS A 1 543 ? 2.118 31.417 2.698 1.00 56.56 523 LYS A O 1
ATOM 3977 N N . LYS A 1 544 ? 1.765 29.844 1.125 1.00 55.11 524 LYS A N 1
ATOM 3978 C CA . LYS A 1 544 ? 2.937 29.046 1.501 1.00 56.57 524 LYS A CA 1
ATOM 3979 C C . LYS A 1 544 ? 4.247 29.682 1.033 1.00 60.56 524 LYS A C 1
ATOM 3980 O O . LYS A 1 544 ? 5.309 29.062 1.095 1.00 62.46 524 LYS A O 1
ATOM 3982 N N . GLN A 1 545 ? 4.156 30.915 0.545 1.00 62.15 525 GLN A N 1
ATOM 3983 C CA . GLN A 1 545 ? 5.324 31.749 0.293 1.00 63.51 525 GLN A CA 1
ATOM 3984 C C . GLN A 1 545 ? 5.161 33.007 1.121 1.00 61.47 525 GLN A C 1
ATOM 3985 O O . GLN A 1 545 ? 6.143 33.684 1.430 1.00 56.19 525 GLN A O 1
ATOM 3987 N N . LEU A 1 546 ? 3.907 33.300 1.475 1.00 59.27 526 LEU A N 1
ATOM 3988 C CA . LEU A 1 546 ? 3.561 34.464 2.286 1.00 54.10 526 LEU A CA 1
ATOM 3989 C C . LEU A 1 546 ? 4.091 34.312 3.704 1.00 59.53 526 LEU A C 1
ATOM 3990 O O . LEU A 1 546 ? 4.500 35.292 4.324 1.00 56.31 526 LEU A O 1
ATOM 3992 N N . ARG A 1 547 ? 4.074 33.082 4.214 1.00 60.47 527 ARG A N 1
ATOM 3993 C CA . ARG A 1 547 ? 4.568 32.802 5.559 1.00 59.73 527 ARG A CA 1
ATOM 3994 C C . ARG A 1 547 ? 6.030 33.200 5.651 1.00 58.44 527 ARG A C 1
ATOM 3995 O O . ARG A 1 547 ? 6.446 33.837 6.620 1.00 60.32 527 ARG A O 1
ATOM 4003 N N . GLN A 1 548 ? 6.803 32.809 4.641 1.00 54.75 528 GLN A N 1
ATOM 4004 C CA . GLN A 1 548 ? 8.234 33.086 4.617 1.00 57.31 528 GLN A CA 1
ATOM 4005 C C . GLN A 1 548 ? 8.532 34.450 4.006 1.00 57.69 528 GLN A C 1
ATOM 4006 O O . GLN A 1 548 ? 9.582 35.041 4.279 1.00 52.86 528 GLN A O 1
ATOM 4012 N N . TRP A 1 549 ? 7.610 34.939 3.175 1.00 56.16 529 TRP A N 1
ATOM 4013 C CA . TRP A 1 549 ? 7.659 36.322 2.712 1.00 49.42 529 TRP A CA 1
ATOM 4014 C C . TRP A 1 549 ? 7.543 37.242 3.934 1.00 55.34 529 TRP A C 1
ATOM 4015 O O . TRP A 1 549 ? 8.258 38.244 4.046 1.00 51.57 529 TRP A O 1
ATOM 4026 N N . LEU A 1 550 ? 6.650 36.871 4.853 1.00 52.50 530 LEU A N 1
ATOM 4027 C CA . LEU A 1 550 ? 6.387 37.638 6.064 1.00 49.24 530 LEU A CA 1
ATOM 4028 C C . LEU A 1 550 ? 7.567 37.683 7.021 1.00 56.97 530 LEU A C 1
ATOM 4029 O O . LEU A 1 550 ? 7.888 38.743 7.562 1.00 62.09 530 LEU A O 1
ATOM 4034 N N . ALA A 1 551 ? 8.196 36.532 7.248 1.00 54.46 531 ALA A N 1
ATOM 4035 C CA . ALA A 1 551 ? 9.299 36.442 8.205 1.00 58.30 531 ALA A CA 1
ATOM 4036 C C . ALA A 1 551 ? 10.578 37.085 7.656 1.00 59.86 531 ALA A C 1
ATOM 4037 O O . ALA A 1 551 ? 11.549 37.297 8.389 1.00 60.01 531 ALA A O 1
ATOM 4039 N N . SER A 1 552 ? 10.550 37.404 6.364 1.00 59.38 532 SER A N 1
ATOM 4040 C CA . SER A 1 552 ? 11.667 38.045 5.677 1.00 56.81 532 SER A CA 1
ATOM 4041 C C . SER A 1 552 ? 11.372 39.506 5.296 1.00 57.59 532 SER A C 1
ATOM 4042 O O . SER A 1 552 ? 12.239 40.217 4.778 1.00 53.86 532 SER A O 1
ATOM 4045 N N . ARG A 1 553 ? 10.144 39.948 5.550 1.00 61.68 533 ARG A N 1
ATOM 4046 C CA . ARG A 1 553 ? 9.799 41.362 5.424 1.00 63.42 533 ARG A CA 1
ATOM 4047 C C . ARG A 1 553 ? 10.030 42.066 6.769 1.00 60.69 533 ARG A C 1
ATOM 4048 O O . ARG A 1 553 ? 10.458 43.229 6.814 1.00 46.72 533 ARG A 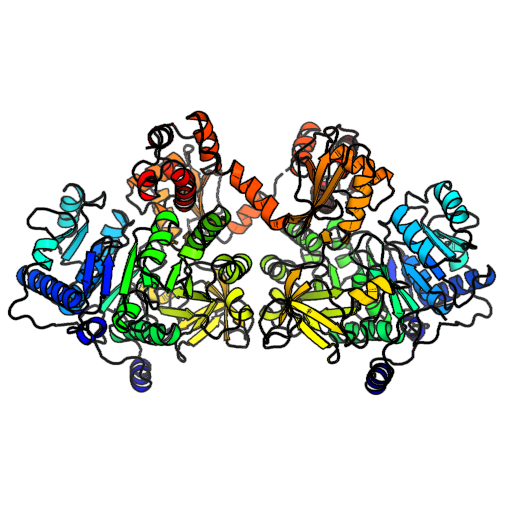O 1
ATOM 4050 N N . ALA A 1 554 ? 9.755 41.347 7.858 1.00 51.35 534 ALA A N 1
ATOM 4051 C CA . ALA A 1 554 ? 9.970 41.869 9.203 1.00 53.09 534 ALA A CA 1
ATOM 4052 C C . ALA A 1 554 ? 11.393 41.602 9.674 1.00 55.02 534 ALA A C 1
ATOM 4053 O O . ALA A 1 554 ? 11.810 42.112 10.712 1.00 50.80 534 ALA A O 1
ATOM 4055 N N . SER A 1 555 ? 12.123 40.793 8.903 1.00 65.02 535 SER A N 1
ATOM 4056 C CA . SER A 1 555 ? 13.534 40.493 9.169 1.00 59.25 535 SER A CA 1
ATOM 4057 C C . SER A 1 555 ? 14.415 41.722 8.940 1.00 54.10 535 SER A C 1
ATOM 4058 O O . SER A 1 555 ? 15.400 41.937 9.656 1.00 48.36 535 SER A O 1
ATOM 4060 N N . ALA A 1 556 ? 14.059 42.513 7.927 1.00 59.53 536 ALA A N 1
ATOM 4061 C CA . ALA A 1 556 ? 14.653 43.838 7.713 1.00 65.60 536 ALA A CA 1
ATOM 4062 C C . ALA A 1 556 ? 14.162 44.815 8.790 1.00 55.21 536 ALA A C 1
ATOM 4063 O O . ALA A 1 556 ? 13.122 45.466 8.641 1.00 43.90 536 ALA A O 1
ATOM 4065 N N . GLY A 1 557 ? 14.925 44.905 9.872 1.00 50.94 537 GLY A N 1
ATOM 4066 C CA . GLY A 1 557 ? 14.488 45.599 11.063 1.00 43.50 537 GLY A CA 1
ATOM 4067 C C . GLY A 1 557 ? 14.468 44.590 12.192 1.00 42.80 537 GLY A C 1
ATOM 4068 O O . GLY A 1 557 ? 15.134 43.554 12.109 1.00 42.03 537 GLY A O 1
ATOM 4069 N N . PRO A 1 562 ? 21.549 50.406 12.862 1.00 36.65 542 PRO A N 1
ATOM 4070 C CA . PRO A 1 562 ? 20.890 51.540 13.512 1.00 35.56 542 PRO A CA 1
ATOM 4071 C C . PRO A 1 562 ? 21.339 52.864 12.925 1.00 46.54 542 PRO A C 1
ATOM 4072 O O . PRO A 1 562 ? 22.540 53.146 12.867 1.00 48.42 542 PRO A O 1
ATOM 4076 N N . ALA A 1 563 ? 20.361 53.658 12.498 1.00 47.12 543 ALA A N 1
ATOM 4077 C CA . ALA A 1 563 ? 20.591 54.939 11.834 1.00 51.73 543 ALA A CA 1
ATOM 4078 C C . ALA A 1 563 ? 21.541 55.874 12.591 1.00 49.69 543 ALA A C 1
ATOM 4079 O O . ALA A 1 563 ? 22.672 56.095 12.161 1.00 51.72 543 ALA A O 1
ATOM 4081 N N . SER A 1 564 ? 21.072 56.423 13.708 1.00 42.91 544 SER A N 1
ATOM 4082 C CA . SER A 1 564 ? 21.844 57.383 14.497 1.00 42.37 544 SER A CA 1
ATOM 4083 C C . SER A 1 564 ? 22.203 56.765 15.844 1.00 41.25 544 SER A C 1
ATOM 4084 O O . SER A 1 564 ? 21.892 55.599 16.091 1.00 40.69 544 SER A O 1
ATOM 4087 N N . LYS A 1 565 ? 22.844 57.532 16.723 1.00 37.05 545 LYS A N 1
ATOM 4088 C CA . LYS A 1 565 ? 23.022 57.051 18.089 1.00 33.37 545 LYS A CA 1
ATOM 4089 C C . LYS A 1 565 ? 21.645 56.954 18.725 1.00 35.58 545 LYS A C 1
ATOM 4090 O O . LYS A 1 565 ? 21.376 56.068 19.540 1.00 32.68 545 LYS A O 1
ATOM 4096 N N . ALA A 1 566 ? 20.765 57.855 18.307 1.00 34.50 546 ALA A N 1
ATOM 4097 C CA . ALA A 1 566 ? 19.393 57.873 18.781 1.00 36.77 546 ALA A CA 1
ATOM 4098 C C . ALA A 1 566 ? 18.679 56.599 18.392 1.00 36.16 546 ALA A C 1
ATOM 4099 O O . ALA A 1 566 ? 17.855 56.089 19.148 1.00 36.67 546 ALA A O 1
ATOM 4101 N N . ALA A 1 567 ? 18.991 56.102 17.197 1.00 39.10 547 ALA A N 1
ATOM 4102 C CA . ALA A 1 567 ? 18.315 54.931 16.652 1.00 32.51 547 ALA A CA 1
ATOM 4103 C C . ALA A 1 567 ? 18.802 53.675 17.344 1.00 35.79 547 ALA A C 1
ATOM 4104 O O . ALA A 1 567 ? 18.017 52.772 17.634 1.00 36.55 547 ALA A O 1
ATOM 4106 N N . LEU A 1 568 ? 20.103 53.623 17.602 1.00 35.37 548 LEU A N 1
ATOM 4107 C CA . LEU A 1 568 ? 20.674 52.552 18.405 1.00 32.05 548 LEU A CA 1
ATOM 4108 C C . LEU A 1 568 ? 19.991 52.509 19.760 1.00 31.66 548 LEU A C 1
ATOM 4109 O O . LEU A 1 568 ? 19.611 51.449 20.238 1.00 34.99 548 LEU A O 1
ATOM 4114 N N . ARG A 1 569 ? 19.830 53.673 20.371 1.00 33.79 549 ARG A N 1
ATOM 4115 C CA . ARG A 1 569 ? 19.194 53.760 21.676 1.00 33.16 549 ARG A CA 1
ATOM 4116 C C . ARG A 1 569 ? 17.758 53.231 21.625 1.00 37.44 549 ARG A C 1
ATOM 4117 O O . ARG A 1 569 ? 17.310 52.522 22.531 1.00 36.68 549 ARG A O 1
ATOM 4125 N N . GLU A 1 570 ? 17.046 53.574 20.555 1.00 36.09 550 GLU A N 1
ATOM 4126 C CA . GLU A 1 570 ? 15.696 53.080 20.340 1.00 38.12 550 GLU A CA 1
ATOM 4127 C C . GLU A 1 570 ? 15.652 51.547 20.299 1.00 35.45 550 GLU A C 1
ATOM 4128 O O . GLU A 1 570 ? 14.669 50.943 20.723 1.00 34.44 550 GLU A O 1
ATOM 4134 N N . VAL A 1 571 ? 16.725 50.933 19.801 1.00 33.32 551 VAL A N 1
ATOM 4135 C CA . VAL A 1 571 ? 16.820 49.474 19.670 1.00 35.15 551 VAL A CA 1
ATOM 4136 C C . VAL A 1 571 ? 17.178 48.800 21.007 1.00 37.73 551 VAL A C 1
ATOM 4137 O O . VAL A 1 571 ? 16.576 47.795 21.396 1.00 35.17 551 VAL A O 1
ATOM 4141 N N . ILE A 1 572 ? 18.154 49.366 21.707 1.00 32.43 552 ILE A N 1
ATOM 4142 C CA . ILE A 1 572 ? 18.632 48.801 22.963 1.00 32.55 552 ILE A CA 1
ATOM 4143 C C . ILE A 1 572 ? 17.601 48.725 24.085 1.00 32.89 552 ILE A C 1
ATOM 4144 O O . ILE A 1 572 ? 17.384 47.658 24.642 1.00 32.89 552 ILE A O 1
ATOM 4149 N N . LEU A 1 573 ? 16.983 49.858 24.415 1.00 37.81 553 LEU A N 1
ATOM 4150 C CA . LEU A 1 573 ? 16.084 49.976 25.578 1.00 35.58 553 LEU A CA 1
ATOM 4151 C C . LEU A 1 573 ? 14.989 48.901 25.778 1.00 33.22 553 LEU A C 1
ATOM 4152 O O . LEU A 1 573 ? 14.838 48.385 26.880 1.00 35.18 553 LEU A O 1
ATOM 4157 N N . PRO A 1 574 ? 14.225 48.558 24.726 1.00 29.88 554 PRO A N 1
ATOM 4158 C CA . PRO A 1 574 ? 13.179 47.555 24.953 1.00 35.53 554 PRO A CA 1
ATOM 4159 C C . PRO A 1 574 ? 13.755 46.199 25.326 1.00 35.72 554 PRO A C 1
ATOM 4160 O O . PRO A 1 574 ? 13.017 45.354 25.829 1.00 31.93 554 PRO A O 1
ATOM 4164 N N . LEU A 1 575 ? 15.042 45.992 25.058 1.00 31.83 555 LEU A N 1
ATOM 4165 C CA . LEU A 1 575 ? 15.697 44.726 25.373 1.00 34.90 555 LEU A CA 1
ATOM 4166 C C . LEU A 1 575 ? 16.090 44.679 26.842 1.00 35.12 555 LEU A C 1
ATOM 4167 O O . LEU A 1 575 ? 15.990 43.635 27.486 1.00 32.49 555 LEU A O 1
ATOM 4172 N N . LEU A 1 576 ? 16.513 45.821 27.370 1.00 29.20 556 LEU A N 1
ATOM 4173 C CA . LEU A 1 576 ? 16.851 45.916 28.784 1.00 35.65 556 LEU A CA 1
ATOM 4174 C C . LEU A 1 576 ? 15.667 46.252 29.712 1.00 37.50 556 LEU A C 1
ATOM 4175 O O . LEU A 1 576 ? 14.513 46.332 29.276 1.00 33.12 556 LEU A O 1
ATOM 4180 N N . ASP A 1 577 ? 15.988 46.452 30.990 1.00 36.85 557 ASP A N 1
ATOM 4181 C CA . ASP A 1 577 ? 15.006 46.671 32.059 1.00 39.23 557 ASP A CA 1
ATOM 4182 C C . ASP A 1 577 ? 14.121 47.903 31.825 1.00 44.50 557 ASP A C 1
ATOM 4183 O O . ASP A 1 577 ? 14.606 49.015 31.583 1.00 41.88 557 ASP A O 1
ATOM 4188 N N . GLU A 1 578 ? 12.813 47.682 31.925 1.00 49.66 558 GLU A N 1
ATOM 4189 C CA . GLU A 1 578 ? 11.805 48.719 31.699 1.00 54.24 558 GLU A CA 1
ATOM 4190 C C . GLU A 1 578 ? 11.908 49.864 32.722 1.00 54.70 558 GLU A C 1
ATOM 4191 O O . GLU A 1 578 ? 11.580 51.015 32.421 1.00 49.73 558 GLU A O 1
ATOM 4197 N N . SER A 1 579 ? 12.385 49.535 33.921 1.00 56.88 559 SER A N 1
ATOM 4198 C CA . SER A 1 579 ? 12.442 50.476 35.043 1.00 50.94 559 SER A CA 1
ATOM 4199 C C . SER A 1 579 ? 13.276 51.738 34.773 1.00 51.44 559 SER A C 1
ATOM 4200 O O . SER A 1 579 ? 12.720 52.806 34.524 1.00 54.91 559 SER A O 1
ATOM 4202 N N . ASP A 1 580 ? 14.601 51.615 34.823 1.00 45.75 560 ASP A N 1
ATOM 4203 C CA . ASP A 1 580 ? 15.485 52.779 34.719 1.00 44.45 560 ASP A CA 1
ATOM 4204 C C . ASP A 1 580 ? 15.848 53.138 33.271 1.00 44.46 560 ASP A C 1
ATOM 4205 O O . ASP A 1 580 ? 15.497 52.423 32.332 1.00 48.31 560 ASP A O 1
ATOM 4210 N N . GLU A 1 581 ? 16.543 54.256 33.097 1.00 39.50 561 GLU A N 1
ATOM 4211 C CA . GLU A 1 581 ? 17.062 54.636 31.787 1.00 41.64 561 GLU A CA 1
ATOM 4212 C C . GLU A 1 581 ? 18.558 54.932 31.914 1.00 41.85 561 GLU A C 1
ATOM 4213 O O . GLU A 1 581 ? 18.974 55.664 32.810 1.00 43.52 561 GLU A O 1
ATOM 4215 N N . PRO A 1 582 ? 19.372 54.344 31.023 1.00 41.70 562 PRO A N 1
ATOM 4216 C CA . PRO A 1 582 ? 20.837 54.399 31.122 1.00 40.01 562 PRO A CA 1
ATOM 4217 C C . PRO A 1 582 ? 21.481 55.589 30.426 1.00 34.30 562 PRO A C 1
ATOM 4218 O O . PRO A 1 582 ? 20.923 56.122 29.477 1.00 26.53 562 PRO A O 1
ATOM 4222 N N . PHE A 1 583 ? 22.657 55.978 30.913 1.00 35.66 563 PHE A N 1
ATOM 4223 C CA . PHE A 1 583 ? 23.520 56.926 30.223 1.00 36.87 563 PHE A CA 1
ATOM 4224 C C . PHE A 1 583 ? 24.330 56.186 29.166 1.00 34.42 563 PHE A C 1
ATOM 4225 O O . PHE A 1 583 ? 24.418 54.959 29.189 1.00 31.35 563 PHE A O 1
ATOM 4233 N N . ASP A 1 584 ? 24.920 56.945 28.249 1.00 37.56 564 ASP A N 1
ATOM 4234 C CA . ASP A 1 584 ? 25.601 56.381 27.095 1.00 34.79 564 ASP A CA 1
ATOM 4235 C C . ASP A 1 584 ? 26.864 55.669 27.525 1.00 35.27 564 ASP A C 1
ATOM 4236 O O . ASP A 1 584 ? 27.377 54.811 26.808 1.00 34.17 564 ASP A O 1
ATOM 4241 N N . ASP A 1 585 ? 27.372 56.025 28.696 1.00 34.76 565 ASP A N 1
ATOM 4242 C CA . ASP A 1 585 ? 28.600 55.408 29.176 1.00 39.32 565 ASP A CA 1
ATOM 4243 C C . ASP A 1 585 ? 28.355 54.345 30.250 1.00 32.38 565 ASP A C 1
ATOM 4244 O O . ASP A 1 585 ? 29.299 53.783 30.788 1.00 34.51 565 ASP A O 1
ATOM 4249 N N . ASP A 1 586 ? 27.089 54.077 30.556 1.00 32.61 566 ASP A N 1
ATOM 4250 C CA . ASP A 1 586 ? 26.726 53.051 31.534 1.00 33.80 566 ASP A CA 1
ATOM 4251 C C . ASP A 1 586 ? 26.939 51.631 31.015 1.00 32.55 566 ASP A C 1
ATOM 4252 O O . ASP A 1 586 ? 26.793 51.365 29.815 1.00 28.77 566 ASP A O 1
ATOM 4257 N N . ASN A 1 587 ? 27.276 50.716 31.918 1.00 31.13 567 ASN A N 1
ATOM 4258 C CA . ASN A 1 587 ? 27.328 49.307 31.549 1.00 24.77 567 ASN A CA 1
ATOM 4259 C C . ASN A 1 587 ? 25.902 48.775 31.469 1.00 25.53 567 ASN A C 1
ATOM 4260 O O . ASN A 1 587 ? 25.204 48.699 32.473 1.00 27.07 567 ASN A O 1
ATOM 4265 N N . LEU A 1 588 ? 25.488 48.411 30.259 1.00 26.83 568 LEU A N 1
ATOM 4266 C CA . LEU A 1 588 ? 24.128 47.973 29.961 1.00 20.78 568 LEU A CA 1
ATOM 4267 C C . LEU A 1 588 ? 23.741 46.674 30.643 1.00 22.36 568 LEU A C 1
ATOM 4268 O O . LEU A 1 588 ? 22.557 46.389 30.809 1.00 21.63 568 LEU A O 1
ATOM 4273 N N . ILE A 1 589 ? 24.733 45.890 31.050 1.00 21.61 569 ILE A N 1
ATOM 4274 C CA . ILE A 1 589 ? 24.455 44.715 31.874 1.00 29.98 569 ILE A CA 1
ATOM 4275 C C . ILE A 1 589 ? 23.931 45.125 33.267 1.00 25.72 569 ILE A C 1
ATOM 4276 O O . ILE A 1 589 ? 23.160 44.402 33.885 1.00 27.77 569 ILE A O 1
ATOM 4281 N N . ASP A 1 590 ? 24.331 46.299 33.742 1.00 27.86 570 ASP A N 1
ATOM 4282 C CA . ASP A 1 590 ? 23.814 46.820 35.012 1.00 31.14 570 ASP A CA 1
ATOM 4283 C C . ASP A 1 590 ? 22.361 47.254 34.895 1.00 29.20 570 ASP A C 1
ATOM 4284 O O . ASP A 1 590 ? 21.705 47.545 35.898 1.00 28.32 570 ASP A O 1
ATOM 4289 N N . TYR A 1 591 ? 21.873 47.324 33.665 1.00 26.04 571 TYR A N 1
ATOM 4290 C CA . TYR A 1 591 ? 20.479 47.631 33.417 1.00 26.70 571 TYR A CA 1
ATOM 4291 C C . TYR A 1 591 ? 19.797 46.375 32.900 1.00 27.20 571 TYR A C 1
ATOM 4292 O O . TYR A 1 591 ? 18.688 46.430 32.384 1.00 29.33 571 TYR A O 1
ATOM 4301 N N . GLY A 1 592 ? 20.483 45.241 33.029 1.00 26.85 572 GLY A N 1
ATOM 4302 C CA . GLY A 1 592 ? 19.875 43.943 32.793 1.00 23.96 572 GLY A CA 1
ATOM 4303 C C . GLY A 1 592 ? 19.790 43.472 31.352 1.00 28.64 572 GLY A C 1
ATOM 4304 O O . GLY A 1 592 ? 18.867 42.753 30.990 1.00 26.12 572 GLY A O 1
ATOM 4305 N N . LEU A 1 593 ? 20.754 43.872 30.528 1.00 28.79 573 LEU A N 1
ATOM 4306 C CA . LEU A 1 593 ? 20.835 43.386 29.157 1.00 28.85 573 LEU A CA 1
ATOM 4307 C C . LEU A 1 593 ? 21.542 42.014 29.123 1.00 28.00 573 LEU A C 1
ATOM 4308 O O . LEU A 1 593 ? 22.762 41.922 29.288 1.00 27.06 573 LEU A O 1
ATOM 4313 N N . ASP A 1 594 ? 20.778 40.950 28.901 1.00 23.03 574 ASP A N 1
ATOM 4314 C CA . ASP A 1 594 ? 21.348 39.609 28.946 1.00 20.69 574 ASP A CA 1
ATOM 4315 C C . ASP A 1 594 ? 22.220 39.287 27.727 1.00 21.89 574 ASP A C 1
ATOM 4316 O O . ASP A 1 594 ? 22.088 39.909 26.677 1.00 23.69 574 ASP A O 1
ATOM 4321 N N . SER A 1 595 ? 23.100 38.301 27.865 1.00 22.03 575 SER A N 1
ATOM 4322 C CA . SER A 1 595 ? 24.081 38.012 26.821 1.00 23.56 575 SER A CA 1
ATOM 4323 C C . SER A 1 595 ? 23.496 37.435 25.529 1.00 23.23 575 SER A C 1
ATOM 4324 O O . SER A 1 595 ? 24.060 37.626 24.445 1.00 22.09 575 SER A O 1
ATOM 4327 N N . VAL A 1 596 ? 22.373 36.736 25.622 1.00 23.14 576 VAL A N 1
ATOM 4328 C CA . VAL A 1 596 ? 21.806 36.150 24.410 1.00 20.57 576 VAL A CA 1
ATOM 4329 C C . VAL A 1 596 ? 21.217 37.236 23.492 1.00 21.12 576 VAL A C 1
ATOM 4330 O O . VAL A 1 596 ? 21.378 37.184 22.269 1.00 21.58 576 VAL A O 1
ATOM 4334 N N . ARG A 1 597 ? 20.571 38.234 24.084 1.00 20.00 577 ARG A N 1
ATOM 4335 C CA . ARG A 1 597 ? 20.109 39.389 23.325 1.00 22.52 577 ARG A CA 1
ATOM 4336 C C . ARG A 1 597 ? 21.302 40.138 22.761 1.00 20.80 577 ARG A C 1
ATOM 4337 O O . ARG A 1 597 ? 21.258 40.640 21.642 1.00 26.56 577 ARG A O 1
ATOM 4345 N N . MET A 1 598 ? 22.383 40.169 23.524 1.00 18.78 578 MET A N 1
ATOM 4346 C CA . MET A 1 598 ? 23.630 40.728 23.047 1.00 19.86 578 MET A CA 1
ATOM 4347 C C . MET A 1 598 ? 24.213 39.912 21.884 1.00 20.13 578 MET A C 1
ATOM 4348 O O . MET A 1 598 ? 24.625 40.481 20.877 1.00 24.78 578 MET A O 1
ATOM 4353 N N . MET A 1 599 ? 24.249 38.588 22.009 1.00 23.43 579 MET A N 1
ATOM 4354 C CA . MET A 1 599 ? 24.723 37.741 20.898 1.00 23.64 579 MET A CA 1
ATOM 4355 C C . MET A 1 599 ? 23.904 37.940 19.628 1.00 18.74 579 MET A C 1
ATOM 4356 O O . MET A 1 599 ? 24.443 37.983 18.524 1.00 20.91 579 MET A O 1
ATOM 4361 N N . ALA A 1 600 ? 22.598 38.059 19.787 1.00 17.00 580 ALA A N 1
ATOM 4362 C CA . ALA A 1 600 ? 21.742 38.270 18.637 1.00 22.30 580 ALA A CA 1
ATOM 4363 C C . ALA A 1 600 ? 22.050 39.607 17.952 1.00 25.88 580 ALA A C 1
ATOM 4364 O O . ALA A 1 600 ? 22.097 39.687 16.717 1.00 28.83 580 ALA A O 1
ATOM 4366 N N . LEU A 1 601 ? 22.292 40.644 18.751 1.00 22.68 581 LEU A N 1
ATOM 4367 C CA . LEU A 1 601 ? 22.618 41.962 18.208 1.00 20.00 581 LEU A CA 1
ATOM 4368 C C . LEU A 1 601 ? 23.880 41.905 17.354 1.00 26.64 581 LEU A C 1
ATOM 4369 O O . LEU A 1 601 ? 23.947 42.497 16.264 1.00 24.95 581 LEU A O 1
ATOM 4374 N N . ALA A 1 602 ? 24.872 41.167 17.844 1.00 22.99 582 ALA A N 1
ATOM 4375 C CA . ALA A 1 602 ? 26.094 40.936 17.088 1.00 24.05 582 ALA A CA 1
ATOM 4376 C C . ALA A 1 602 ? 25.829 40.275 15.722 1.00 26.84 582 ALA A C 1
ATOM 4377 O O . ALA A 1 602 ? 26.269 40.790 14.691 1.00 21.84 582 ALA A O 1
ATOM 4379 N N . ALA A 1 603 ? 25.116 39.144 15.720 1.00 25.15 583 ALA A N 1
ATOM 4380 C CA . ALA A 1 603 ? 24.836 38.422 14.477 1.00 22.31 583 ALA A CA 1
ATOM 4381 C C . ALA A 1 603 ? 24.205 39.355 13.454 1.00 27.72 583 ALA A C 1
ATOM 4382 O O . ALA A 1 603 ? 24.563 39.318 12.271 1.00 34.11 583 ALA A O 1
ATOM 4384 N N . ARG A 1 604 ? 23.296 40.209 13.921 1.00 23.51 584 ARG A N 1
ATOM 4385 C CA . ARG A 1 604 ? 22.701 41.244 13.074 1.00 25.14 584 ARG A CA 1
ATOM 4386 C C . ARG A 1 604 ? 23.696 42.312 12.584 1.00 26.47 584 ARG A C 1
ATOM 4387 O O . ARG A 1 604 ? 23.740 42.620 11.394 1.00 26.77 584 ARG A O 1
ATOM 4395 N N . TRP A 1 605 ? 24.505 42.864 13.482 1.00 29.64 585 TRP A N 1
ATOM 4396 C CA . TRP A 1 605 ? 25.395 43.962 13.091 1.00 26.44 585 TRP A CA 1
ATOM 4397 C C . TRP A 1 605 ? 26.623 43.487 12.309 1.00 26.94 585 TRP A C 1
ATOM 4398 O O . TRP A 1 605 ? 27.352 44.288 11.722 1.00 30.45 585 TRP A O 1
ATOM 4409 N N . ARG A 1 606 ? 26.845 42.184 12.280 1.00 26.27 586 ARG A N 1
ATOM 4410 C CA . ARG A 1 606 ? 27.982 41.652 11.546 1.00 26.60 586 ARG A CA 1
ATOM 4411 C C . ARG A 1 606 ? 27.788 41.787 10.023 1.00 24.68 586 ARG A C 1
ATOM 4412 O O . ARG A 1 606 ? 28.754 41.832 9.250 1.00 17.62 586 ARG A O 1
ATOM 4420 N N . LYS A 1 607 ? 26.531 41.859 9.607 1.00 24.05 587 LYS A N 1
ATOM 4421 C CA . LYS A 1 607 ? 26.206 41.913 8.188 1.00 29.97 587 LYS A CA 1
ATOM 4422 C C . LYS A 1 607 ? 26.587 43.267 7.592 1.00 30.93 587 LYS A C 1
ATOM 4423 O O . LYS A 1 607 ? 26.715 43.405 6.378 1.00 30.21 587 LYS A O 1
ATOM 4429 N N . VAL A 1 608 ? 26.784 44.260 8.453 1.00 24.91 588 VAL A N 1
ATOM 4430 C CA . VAL A 1 608 ? 27.347 45.522 8.009 1.00 22.38 588 VAL A CA 1
ATOM 4431 C C . VAL A 1 608 ? 28.832 45.592 8.319 1.00 24.25 588 VAL A C 1
ATOM 4432 O O . VAL A 1 608 ? 29.645 45.778 7.421 1.00 25.90 588 VAL A O 1
ATOM 4436 N N . HIS A 1 609 ? 29.182 45.447 9.594 1.00 27.53 589 HIS A N 1
ATOM 4437 C CA . HIS A 1 609 ? 30.581 45.452 10.013 1.00 22.60 589 HIS A CA 1
ATOM 4438 C C . HIS A 1 609 ? 31.048 44.054 10.357 1.00 25.79 589 HIS A C 1
ATOM 4439 O O . HIS A 1 609 ? 30.816 43.560 11.466 1.00 24.05 589 HIS A O 1
ATOM 4446 N N . GLY A 1 610 ? 31.733 43.431 9.403 1.00 25.56 590 GLY A N 1
ATOM 4447 C CA . GLY A 1 610 ? 32.057 42.022 9.475 1.00 20.23 590 GLY A CA 1
ATOM 4448 C C . GLY A 1 610 ? 33.054 41.622 10.543 1.00 28.46 590 GLY A C 1
ATOM 4449 O O . GLY A 1 610 ? 33.476 40.463 10.590 1.00 28.07 590 GLY A O 1
ATOM 4450 N N . ASP A 1 611 ? 33.426 42.562 11.410 1.00 26.68 591 ASP A N 1
ATOM 4451 C CA . ASP A 1 611 ? 34.365 42.259 12.493 1.00 27.55 591 ASP A CA 1
ATOM 4452 C C . ASP A 1 611 ? 33.713 42.256 13.869 1.00 28.29 591 ASP A C 1
ATOM 4453 O O . ASP A 1 611 ? 34.409 42.152 14.880 1.00 30.84 591 ASP A O 1
ATOM 4458 N N . ILE A 1 612 ? 32.391 42.399 13.912 1.00 20.91 592 ILE A N 1
ATOM 4459 C CA . ILE A 1 612 ? 31.687 42.461 15.185 1.00 19.72 592 ILE A CA 1
ATOM 4460 C C . ILE A 1 612 ? 31.199 41.081 15.576 1.00 21.99 592 ILE A C 1
ATOM 4461 O O . ILE A 1 612 ? 30.514 40.416 14.809 1.00 17.84 592 ILE A O 1
ATOM 4466 N N . ASP A 1 613 ? 31.562 40.665 16.782 1.00 19.49 593 ASP A N 1
ATOM 4467 C CA . ASP A 1 613 ? 31.088 39.415 17.358 1.00 24.41 593 ASP A CA 1
ATOM 4468 C C . ASP A 1 613 ? 30.528 39.693 18.750 1.00 20.84 593 ASP A C 1
ATOM 4469 O O . ASP A 1 613 ? 30.527 40.831 19.205 1.00 19.54 593 ASP A O 1
ATOM 4474 N N . PHE A 1 614 ? 30.039 38.661 19.421 1.00 21.05 594 PHE A N 1
ATOM 4475 C CA . PHE A 1 614 ? 29.598 38.825 20.798 1.00 20.20 594 PHE A CA 1
ATOM 4476 C C . PHE A 1 614 ? 30.717 39.353 21.682 1.00 19.89 594 PHE A C 1
ATOM 4477 O O . PHE A 1 614 ? 30.497 40.224 22.517 1.00 18.32 594 PHE A O 1
ATOM 4485 N N . VAL A 1 615 ? 31.916 38.816 21.489 1.00 17.53 595 VAL A N 1
ATOM 4486 C CA . VAL A 1 615 ? 33.065 39.231 22.276 1.00 17.31 595 VAL A CA 1
ATOM 4487 C C . VAL A 1 615 ? 33.296 40.740 22.223 1.00 21.39 595 VAL A C 1
ATOM 4488 O O . VAL A 1 615 ? 33.532 41.371 23.255 1.00 27.77 595 VAL A O 1
ATOM 4492 N N . MET A 1 616 ? 33.196 41.319 21.030 1.00 21.62 596 MET A N 1
ATOM 4493 C CA . MET A 1 616 ? 33.456 42.742 20.848 1.00 20.85 596 MET A CA 1
ATOM 4494 C C . MET A 1 616 ? 32.416 43.576 21.574 1.00 17.42 596 MET A C 1
ATOM 4495 O O . MET A 1 616 ? 32.736 44.576 22.203 1.00 15.83 596 MET A O 1
ATOM 4500 N N . LEU A 1 617 ? 31.165 43.154 21.483 1.00 20.18 597 LEU A N 1
ATOM 4501 C CA . LEU A 1 617 ? 30.093 43.857 22.164 1.00 25.30 597 LEU A CA 1
ATOM 4502 C C . LEU A 1 617 ? 30.220 43.748 23.689 1.00 22.63 597 LEU A C 1
ATOM 4503 O O . LEU A 1 617 ? 29.983 44.713 24.403 1.00 25.50 597 LEU A O 1
ATOM 4508 N N . ALA A 1 618 ? 30.635 42.582 24.173 1.00 21.29 598 ALA A N 1
ATOM 4509 C CA . ALA A 1 618 ? 30.612 42.285 25.603 1.00 18.92 598 ALA A CA 1
ATOM 4510 C C . ALA A 1 618 ? 31.771 42.903 26.355 1.00 23.43 598 ALA A C 1
ATOM 4511 O O . ALA A 1 618 ? 31.659 43.197 27.544 1.00 21.98 598 ALA A O 1
ATOM 4513 N N . LYS A 1 619 ? 32.883 43.104 25.654 1.00 26.82 599 LYS A N 1
ATOM 4514 C CA . LYS A 1 619 ? 34.083 43.662 26.262 1.00 25.18 599 LYS A CA 1
ATOM 4515 C C . LYS A 1 619 ? 33.820 45.073 26.773 1.00 26.72 599 LYS A C 1
ATOM 4516 O O . LYS A 1 619 ? 34.503 45.549 27.673 1.00 28.16 599 LYS A O 1
ATOM 4518 N N . ASN A 1 620 ? 32.822 45.732 26.193 1.00 26.76 600 ASN A N 1
ATOM 4519 C CA . ASN A 1 620 ? 32.560 47.140 26.480 1.00 29.46 600 ASN A CA 1
ATOM 4520 C C . ASN A 1 620 ? 31.101 47.472 26.192 1.00 26.04 600 ASN A C 1
ATOM 4521 O O . ASN A 1 620 ? 30.794 48.176 25.228 1.00 26.29 600 ASN A O 1
ATOM 4526 N N . PRO A 1 621 ? 30.196 46.968 27.040 1.00 23.11 601 PRO A N 1
ATOM 4527 C CA . PRO A 1 621 ? 28.776 47.024 26.720 1.00 25.01 601 PRO A CA 1
ATOM 4528 C C . PRO A 1 621 ? 28.181 48.376 27.088 1.00 23.46 601 PRO A C 1
ATOM 4529 O O . PRO A 1 621 ? 27.532 48.510 28.114 1.00 23.00 601 PRO A O 1
ATOM 4533 N N . THR A 1 622 ? 28.424 49.377 26.250 1.00 26.89 602 THR A N 1
ATOM 4534 C CA . THR A 1 622 ? 27.827 50.695 26.431 1.00 26.35 602 THR A CA 1
ATOM 4535 C C . THR A 1 622 ? 27.292 51.200 25.092 1.00 27.90 602 THR A C 1
ATOM 4536 O O . THR A 1 622 ? 27.796 50.806 24.035 1.00 30.67 602 THR A O 1
ATOM 4540 N N . ILE A 1 623 ? 26.271 52.056 25.139 1.00 26.70 603 ILE A N 1
ATOM 4541 C CA . ILE A 1 623 ? 25.769 52.737 23.944 1.00 31.00 603 ILE A CA 1
ATOM 4542 C C . ILE A 1 623 ? 26.874 53.502 23.205 1.00 32.71 603 ILE A C 1
ATOM 4543 O O . ILE A 1 623 ? 26.930 53.495 21.975 1.00 33.35 603 ILE A O 1
ATOM 4548 N N . ASP A 1 624 ? 27.750 54.155 23.961 1.00 31.33 604 ASP A N 1
ATOM 4549 C CA . ASP A 1 624 ? 28.865 54.883 23.377 1.00 29.90 604 ASP A CA 1
ATOM 4550 C C . ASP A 1 624 ? 29.772 53.984 22.562 1.00 28.18 604 ASP A C 1
ATOM 4551 O O . ASP A 1 624 ? 30.044 54.268 21.390 1.00 32.31 604 ASP A O 1
ATOM 4556 N N . ALA A 1 625 ? 30.239 52.899 23.174 1.00 26.83 605 ALA A N 1
ATOM 4557 C CA . ALA A 1 625 ? 31.172 52.002 22.494 1.00 29.28 605 ALA A CA 1
ATOM 4558 C C . ALA A 1 625 ? 30.519 51.360 21.269 1.00 28.56 605 ALA A C 1
ATOM 4559 O O . ALA A 1 625 ? 31.151 51.215 20.220 1.00 29.83 605 ALA A O 1
ATOM 4561 N N . TRP A 1 626 ? 29.244 51.003 21.400 1.00 27.43 606 TRP A N 1
ATOM 4562 C CA . TRP A 1 626 ? 28.544 50.322 20.321 1.00 27.79 606 TRP A CA 1
ATOM 4563 C C . TRP A 1 626 ? 28.240 51.280 19.188 1.00 28.15 606 TRP A C 1
ATOM 4564 O O . TRP A 1 626 ? 28.361 50.927 18.013 1.00 24.55 606 TRP A O 1
ATOM 4575 N N . TRP A 1 627 ? 27.865 52.502 19.541 1.00 30.03 607 TRP A N 1
ATOM 4576 C CA . TRP A 1 627 ? 27.705 53.532 18.528 1.00 27.12 607 TRP A CA 1
ATOM 4577 C C . TRP A 1 627 ? 29.023 53.807 17.808 1.00 26.72 607 TRP A C 1
ATOM 4578 O O . TRP A 1 627 ? 29.053 53.909 16.585 1.00 31.75 607 TRP A O 1
ATOM 4589 N N . LYS A 1 628 ? 30.112 53.908 18.564 1.00 26.70 608 LYS A N 1
ATOM 4590 C CA . LYS A 1 628 ? 31.431 54.105 17.967 1.00 29.63 608 LYS A CA 1
ATOM 4591 C C . LYS A 1 628 ? 31.728 53.047 16.899 1.00 31.44 608 LYS A C 1
ATOM 4592 O O . LYS A 1 628 ? 32.187 53.375 15.799 1.00 31.63 608 LYS A O 1
ATOM 4594 N N . LEU A 1 629 ? 31.439 51.785 17.214 1.00 26.98 609 LEU A N 1
ATOM 4595 C CA . LEU A 1 629 ? 31.674 50.692 16.274 1.00 24.62 609 LEU A CA 1
ATOM 4596 C C . LEU A 1 629 ? 30.732 50.750 15.076 1.00 26.68 609 LEU A C 1
ATOM 4597 O O . LEU A 1 629 ? 31.170 50.588 13.931 1.00 27.99 609 LEU A O 1
ATOM 4602 N N . LEU A 1 630 ? 29.445 50.960 15.349 1.00 23.85 610 LEU A N 1
ATOM 4603 C CA . LEU A 1 630 ? 28.410 51.002 14.313 1.00 25.00 610 LEU A CA 1
ATOM 4604 C C . LEU A 1 630 ? 28.577 52.175 13.357 1.00 31.55 610 LEU A C 1
ATOM 4605 O O . LEU A 1 630 ? 28.265 52.070 12.174 1.00 25.05 610 LEU A O 1
ATOM 4610 N N . SER A 1 631 ? 29.079 53.291 13.877 1.00 32.01 611 SER A N 1
ATOM 4611 C CA . SER A 1 631 ? 29.170 54.523 13.102 1.00 30.33 611 SER A CA 1
ATOM 4612 C C . SER A 1 631 ? 30.439 54.590 12.259 1.00 27.91 611 SER A C 1
ATOM 4613 O O . SER A 1 631 ? 30.644 55.559 11.530 1.00 28.48 611 SER A O 1
ATOM 4616 N N . ARG A 1 632 ? 31.296 53.577 12.369 1.00 24.10 612 ARG A N 1
ATOM 4617 C CA . ARG A 1 632 ? 32.514 53.524 11.565 1.00 23.53 612 ARG A CA 1
ATOM 4618 C C . ARG A 1 632 ? 32.147 53.370 10.091 1.00 27.23 612 ARG A C 1
ATOM 4619 O O . ARG A 1 632 ? 31.070 52.878 9.761 1.00 20.76 612 ARG A O 1
ATOM 4627 N N . GLU A 1 633 ? 33.047 53.788 9.204 1.00 33.41 613 GLU A N 1
ATOM 4628 C CA . GLU A 1 633 ? 32.917 53.465 7.783 1.00 29.12 613 GLU A CA 1
ATOM 4629 C C . GLU A 1 633 ? 33.017 51.949 7.641 1.00 29.02 613 GLU A C 1
ATOM 4630 O O . GLU A 1 633 ? 33.708 51.286 8.425 1.00 30.24 613 GLU A O 1
ATOM 4632 N N . VAL A 1 634 ? 32.321 51.399 6.655 1.00 22.82 614 VAL A N 1
ATOM 4633 C CA . VAL A 1 634 ? 32.423 49.980 6.370 1.00 21.77 614 VAL A CA 1
ATOM 4634 C C . VAL A 1 634 ? 33.809 49.776 5.795 1.00 22.04 614 VAL A C 1
ATOM 4635 O O . VAL A 1 634 ? 34.191 50.473 4.859 1.00 26.28 614 VAL A O 1
ATOM 4639 N N . LYS A 1 635 ? 34.584 48.861 6.372 1.00 21.54 615 LYS A N 1
ATOM 4640 C CA . LYS A 1 635 ? 35.937 48.606 5.865 1.00 27.36 615 LYS A CA 1
ATOM 4641 C C . LYS A 1 635 ? 36.084 47.196 5.286 1.00 23.32 615 LYS A C 1
ATOM 4642 O O . LYS A 1 635 ? 36.761 47.005 4.279 1.00 28.15 615 LYS A O 1
ATOM 4645 N N . SER B 1 22 ? 42.955 9.802 52.476 1.00 27.36 2 SER B N 1
ATOM 4646 C CA . SER B 1 22 ? 41.877 9.877 51.493 1.00 28.08 2 SER B CA 1
ATOM 4647 C C . SER B 1 22 ? 41.023 11.132 51.707 1.00 29.80 2 SER B C 1
ATOM 4648 O O . SER B 1 22 ? 40.994 11.695 52.803 1.00 29.98 2 SER B O 1
ATOM 4650 N N . ILE B 1 23 ? 40.335 11.554 50.649 1.00 27.19 3 ILE B N 1
ATOM 4651 C CA . ILE B 1 23 ? 39.440 12.703 50.680 1.00 17.47 3 ILE B CA 1
ATOM 4652 C C . ILE B 1 23 ? 38.041 12.241 51.076 1.00 19.25 3 ILE B C 1
ATOM 4653 O O . ILE B 1 23 ? 37.514 11.279 50.512 1.00 18.83 3 ILE B O 1
ATOM 4658 N N . PRO B 1 24 ? 37.436 12.908 52.069 1.00 21.82 4 PRO B N 1
ATOM 4659 C CA . PRO B 1 24 ? 36.176 12.395 52.629 1.00 18.04 4 PRO B CA 1
ATOM 4660 C C . PRO B 1 24 ? 34.987 12.490 51.676 1.00 12.62 4 PRO B C 1
ATOM 4661 O O . PRO B 1 24 ? 34.668 13.578 51.219 1.00 10.10 4 PRO B O 1
ATOM 4665 N N . PHE B 1 25 ? 34.336 11.363 51.415 1.00 10.69 5 PHE B N 1
ATOM 4666 C CA . PHE B 1 25 ? 33.089 11.347 50.660 1.00 15.98 5 PHE B CA 1
ATOM 4667 C C . PHE B 1 25 ? 32.181 10.222 51.163 1.00 17.59 5 PHE B C 1
ATOM 4668 O O . PHE B 1 25 ? 32.624 9.315 51.876 1.00 18.49 5 PHE B O 1
ATOM 4676 N N . THR B 1 26 ? 30.915 10.286 50.776 1.00 14.44 6 THR B N 1
ATOM 4677 C CA . THR B 1 26 ? 29.949 9.285 51.172 1.00 16.25 6 THR B CA 1
ATOM 4678 C C . THR B 1 26 ? 29.999 8.119 50.196 1.00 19.49 6 THR B C 1
ATOM 4679 O O . THR B 1 26 ? 29.615 8.244 49.033 1.00 24.20 6 THR B O 1
ATOM 4683 N N . ARG B 1 27 ? 30.502 6.988 50.675 1.00 21.18 7 ARG B N 1
ATOM 4684 C CA . ARG B 1 27 ? 30.590 5.767 49.884 1.00 20.28 7 ARG B CA 1
ATOM 4685 C C . ARG B 1 27 ? 29.224 5.146 49.579 1.00 16.95 7 ARG B C 1
ATOM 4686 O O . ARG B 1 27 ? 28.241 5.408 50.254 1.00 14.61 7 ARG B O 1
ATOM 4694 N N . TRP B 1 28 ? 29.161 4.329 48.540 1.00 21.25 8 TRP B N 1
ATOM 4695 C CA . TRP B 1 28 ? 27.974 3.519 48.336 1.00 21.63 8 TRP B CA 1
ATOM 4696 C C . TRP B 1 28 ? 28.027 2.432 49.420 1.00 21.13 8 TRP B C 1
ATOM 4697 O O . TRP B 1 28 ? 29.112 2.064 49.879 1.00 19.85 8 TRP B O 1
ATOM 4708 N N . PRO B 1 29 ? 26.863 1.954 49.874 1.00 17.39 9 PRO B N 1
ATOM 4709 C CA . PRO B 1 29 ? 26.848 0.831 50.824 1.00 20.60 9 PRO B CA 1
ATOM 4710 C C . PRO B 1 29 ? 27.450 -0.412 50.189 1.00 20.88 9 PRO B C 1
ATOM 4711 O O . PRO B 1 29 ? 27.385 -0.549 48.964 1.00 22.02 9 PRO B O 1
ATOM 4715 N N . GLU B 1 30 ? 28.028 -1.299 50.993 1.00 22.51 10 GLU B N 1
ATOM 4716 C CA . GLU B 1 30 ? 28.792 -2.416 50.446 1.00 25.25 10 GLU B CA 1
ATOM 4717 C C . GLU B 1 30 ? 28.042 -3.265 49.395 1.00 25.21 10 GLU B C 1
ATOM 4718 O O . GLU B 1 30 ? 28.621 -3.622 48.371 1.00 22.86 10 GLU B O 1
ATOM 4724 N N . GLU B 1 31 ? 26.766 -3.563 49.626 1.00 20.85 11 GLU B N 1
ATOM 4725 C CA . GLU B 1 31 ? 26.008 -4.371 48.658 1.00 28.80 11 GLU B CA 1
ATOM 4726 C C . GLU B 1 31 ? 25.869 -3.706 47.275 1.00 29.34 11 GLU B C 1
ATOM 4727 O O . GLU B 1 31 ? 25.958 -4.382 46.247 1.00 26.72 11 GLU B O 1
ATOM 4729 N N . PHE B 1 32 ? 25.648 -2.391 47.255 1.00 25.77 12 PHE B N 1
ATOM 4730 C CA . PHE B 1 32 ? 25.600 -1.644 45.996 1.00 23.54 12 PHE B CA 1
ATOM 4731 C C . PHE B 1 32 ? 26.952 -1.582 45.274 1.00 25.20 12 PHE B C 1
ATOM 4732 O O . PHE B 1 32 ? 27.014 -1.749 44.050 1.00 27.30 12 PHE B O 1
ATOM 4740 N N . ALA B 1 33 ? 28.024 -1.321 46.017 1.00 21.44 13 ALA B N 1
ATOM 4741 C CA . ALA B 1 33 ? 29.357 -1.257 45.412 1.00 21.48 13 ALA B CA 1
ATOM 4742 C C . ALA B 1 33 ? 29.698 -2.585 44.735 1.00 24.36 13 ALA B C 1
ATOM 4743 O O . ALA B 1 33 ? 30.164 -2.603 43.600 1.00 27.14 13 ALA B O 1
ATOM 4745 N N . ARG B 1 34 ? 29.428 -3.689 45.429 1.00 27.33 14 ARG B N 1
ATOM 4746 C CA . ARG B 1 34 ? 29.659 -5.028 44.889 1.00 28.01 14 ARG B CA 1
ATOM 4747 C C . ARG B 1 34 ? 28.789 -5.285 43.669 1.00 24.34 14 ARG B C 1
ATOM 4748 O O . ARG B 1 34 ? 29.272 -5.802 42.664 1.00 26.85 14 ARG B O 1
ATOM 4750 N N . ARG B 1 35 ? 27.511 -4.918 43.769 1.00 25.21 15 ARG B N 1
ATOM 4751 C CA . ARG B 1 35 ? 26.554 -5.069 42.672 1.00 26.09 15 ARG B CA 1
ATOM 4752 C C . ARG B 1 35 ? 27.037 -4.325 41.427 1.00 26.22 15 ARG B C 1
ATOM 4753 O O . ARG B 1 35 ? 27.079 -4.890 40.339 1.00 29.63 15 ARG B O 1
ATOM 4761 N N . TYR B 1 36 ? 27.418 -3.064 41.613 1.00 23.93 16 TYR B N 1
ATOM 4762 C CA . TYR B 1 36 ? 27.892 -2.203 40.537 1.00 25.20 16 TYR B CA 1
ATOM 4763 C C . TYR B 1 36 ? 29.187 -2.733 39.958 1.00 22.86 16 TYR B C 1
ATOM 4764 O O . TYR B 1 36 ? 29.410 -2.672 38.759 1.00 22.73 16 TYR B O 1
ATOM 4773 N N . ARG B 1 37 ? 30.031 -3.287 40.814 1.00 24.73 17 ARG B N 1
ATOM 4774 C CA . ARG B 1 37 ? 31.287 -3.858 40.348 1.00 26.97 17 ARG B CA 1
ATOM 4775 C C . ARG B 1 37 ? 31.057 -5.158 39.587 1.00 25.19 17 ARG B C 1
ATOM 4776 O O . ARG B 1 37 ? 31.633 -5.367 38.519 1.00 26.09 17 ARG B O 1
ATOM 4784 N N . GLU B 1 38 ? 30.210 -6.028 40.135 1.00 24.12 18 GLU B N 1
ATOM 4785 C CA . GLU B 1 38 ? 29.922 -7.307 39.492 1.00 25.31 18 GLU B CA 1
ATOM 4786 C C . GLU B 1 38 ? 29.170 -7.144 38.161 1.00 25.40 18 GLU B C 1
ATOM 4787 O O . GLU B 1 38 ? 29.261 -8.009 37.301 1.00 24.26 18 GLU B O 1
ATOM 4789 N N . LYS B 1 39 ? 28.450 -6.033 37.980 1.00 23.33 19 LYS B N 1
ATOM 4790 C CA . LYS B 1 39 ? 27.734 -5.801 36.713 1.00 25.58 19 LYS B CA 1
ATOM 4791 C C . LYS B 1 39 ? 28.613 -5.154 35.647 1.00 26.08 19 LYS B C 1
ATOM 4792 O O . LYS B 1 39 ? 28.271 -5.152 34.460 1.00 27.92 19 LYS B O 1
ATOM 4798 N N . GLY B 1 40 ? 29.734 -4.593 36.079 1.00 23.28 20 GLY B N 1
ATOM 4799 C CA . GLY B 1 40 ? 30.690 -4.010 35.165 1.00 28.71 20 GLY B CA 1
ATOM 4800 C C . GLY B 1 40 ? 30.547 -2.513 34.961 1.00 26.74 20 GLY B C 1
ATOM 4801 O O . GLY B 1 40 ? 31.136 -1.961 34.031 1.00 24.78 20 GLY B O 1
ATOM 4802 N N . TYR B 1 41 ? 29.774 -1.852 35.816 1.00 20.66 21 TYR B N 1
ATOM 4803 C CA . TYR B 1 41 ? 29.658 -0.399 35.742 1.00 21.77 21 TYR B CA 1
ATOM 4804 C C . TYR B 1 41 ? 30.935 0.255 36.284 1.00 22.00 21 TYR B C 1
ATOM 4805 O O . TYR B 1 41 ? 31.446 1.215 35.718 1.00 20.63 21 TYR B O 1
ATOM 4814 N N . TRP B 1 42 ? 31.434 -0.270 37.396 1.00 21.15 22 TRP B N 1
ATOM 4815 C CA . TRP B 1 42 ? 32.694 0.179 37.963 1.00 18.42 22 TRP B CA 1
ATOM 4816 C C . TRP B 1 42 ? 33.802 -0.755 37.508 1.00 18.95 22 TRP B C 1
ATOM 4817 O O . TRP B 1 42 ? 33.838 -1.923 37.904 1.00 18.29 22 TRP B O 1
ATOM 4828 N N . GLN B 1 43 ? 34.724 -0.233 36.702 1.00 24.37 23 GLN B N 1
ATOM 4829 C CA . GLN B 1 43 ? 35.788 -1.049 36.109 1.00 27.01 23 GLN B CA 1
ATOM 4830 C C . GLN B 1 43 ? 37.135 -0.959 36.820 1.00 22.25 23 GLN B C 1
ATOM 4831 O O . GLN B 1 43 ? 38.072 -1.661 36.452 1.00 21.59 23 GLN B O 1
ATOM 4837 N N . ASP B 1 44 ? 37.224 -0.084 37.813 1.00 17.62 24 ASP B N 1
ATOM 4838 C CA . ASP B 1 44 ? 38.446 0.094 38.592 1.00 24.45 24 ASP B CA 1
ATOM 4839 C C . ASP B 1 44 ? 39.631 0.625 37.789 1.00 23.95 24 ASP B C 1
ATOM 4840 O O . ASP B 1 44 ? 40.775 0.269 38.050 1.00 25.83 24 ASP B O 1
ATOM 4845 N N . LEU B 1 45 ? 39.352 1.479 36.815 1.00 25.49 25 LEU B N 1
ATOM 4846 C CA . LEU B 1 45 ? 40.404 2.177 36.091 1.00 23.13 25 LEU B CA 1
ATOM 4847 C C . LEU B 1 45 ? 40.323 3.664 36.411 1.00 19.45 25 LEU B C 1
ATOM 4848 O O . LEU B 1 45 ? 39.238 4.205 36.537 1.00 23.19 25 LEU B O 1
ATOM 4853 N N . PRO B 1 46 ? 41.471 4.338 36.529 1.00 20.93 26 PRO B N 1
ATOM 4854 C CA . PRO B 1 46 ? 41.412 5.788 36.769 1.00 14.37 26 PRO B CA 1
ATOM 4855 C C . PRO B 1 46 ? 40.840 6.526 35.563 1.00 15.20 26 PRO B C 1
ATOM 4856 O O . PRO B 1 46 ? 40.704 5.946 34.496 1.00 17.48 26 PRO B O 1
ATOM 4860 N N . LEU B 1 47 ? 40.499 7.795 35.735 1.00 15.51 27 LEU B N 1
ATOM 4861 C CA . LEU B 1 47 ? 39.991 8.587 34.640 1.00 12.28 27 LEU B CA 1
ATOM 4862 C C . LEU B 1 47 ? 41.098 8.917 33.617 1.00 17.57 27 LEU B C 1
ATOM 4863 O O . LEU B 1 47 ? 40.828 9.174 32.442 1.00 10.43 27 LEU B O 1
ATOM 4868 N N . THR B 1 48 ? 42.348 8.886 34.073 1.00 17.44 28 THR B N 1
ATOM 4869 C CA . THR B 1 48 ? 43.493 9.094 33.198 1.00 15.83 28 THR B CA 1
ATOM 4870 C C . THR B 1 48 ? 43.506 8.100 32.034 1.00 17.11 28 THR B C 1
ATOM 4871 O O . THR B 1 48 ? 44.062 8.389 30.977 1.00 14.72 28 THR B O 1
ATOM 4875 N N . ASP B 1 49 ? 42.889 6.936 32.235 1.00 16.10 29 ASP B N 1
ATOM 4876 C CA . ASP B 1 49 ? 42.813 5.911 31.193 1.00 21.47 29 ASP B CA 1
ATOM 4877 C C . ASP B 1 49 ? 42.127 6.392 29.902 1.00 18.03 29 ASP B C 1
ATOM 4878 O O . ASP B 1 49 ? 42.458 5.926 28.814 1.00 16.76 29 ASP B O 1
ATOM 4883 N N . ILE B 1 50 ? 41.197 7.339 30.035 1.00 18.16 30 ILE B N 1
ATOM 4884 C CA . ILE B 1 50 ? 40.531 7.970 28.883 1.00 18.31 30 ILE B CA 1
ATOM 4885 C C . ILE B 1 50 ? 41.533 8.555 27.865 1.00 17.33 30 ILE B C 1
ATOM 4886 O O . ILE B 1 50 ? 41.341 8.484 26.647 1.00 14.07 30 ILE B O 1
ATOM 4891 N N . LEU B 1 51 ? 42.614 9.121 28.383 1.00 16.30 31 LEU B N 1
ATOM 4892 C CA . LEU B 1 51 ? 43.629 9.738 27.549 1.00 13.00 31 LEU B CA 1
ATOM 4893 C C . LEU B 1 51 ? 44.775 8.795 27.229 1.00 17.43 31 LEU B C 1
ATOM 4894 O O . LEU B 1 51 ? 45.132 8.634 26.056 1.00 20.40 31 LEU B O 1
ATOM 4899 N N . THR B 1 52 ? 45.349 8.160 28.254 1.00 17.41 32 THR B N 1
ATOM 4900 C CA . THR B 1 52 ? 46.538 7.314 28.051 1.00 19.69 32 THR B CA 1
ATOM 4901 C C . THR B 1 52 ? 46.326 6.129 27.106 1.00 21.32 32 THR B C 1
ATOM 4902 O O . THR B 1 52 ? 47.253 5.690 26.433 1.00 28.96 32 THR B O 1
ATOM 4906 N N . ARG B 1 53 ? 45.116 5.598 27.048 1.00 19.43 33 ARG B N 1
ATOM 4907 C CA . ARG B 1 53 ? 44.825 4.607 26.019 1.00 24.70 33 ARG B CA 1
ATOM 4908 C C . ARG B 1 53 ? 45.141 5.158 24.611 1.00 23.45 33 ARG B C 1
ATOM 4909 O O . ARG B 1 53 ? 45.389 4.388 23.696 1.00 21.41 33 ARG B O 1
ATOM 4917 N N . HIS B 1 54 ? 45.142 6.485 24.455 1.00 20.50 34 HIS B N 1
ATOM 4918 C CA . HIS B 1 54 ? 45.430 7.131 23.169 1.00 23.79 34 HIS B CA 1
ATOM 4919 C C . HIS B 1 54 ? 46.798 7.832 23.187 1.00 25.09 34 HIS B C 1
ATOM 4920 O O . HIS B 1 54 ? 47.070 8.717 22.361 1.00 18.40 34 HIS B O 1
ATOM 4927 N N . ALA B 1 55 ? 47.653 7.447 24.129 1.00 20.87 35 ALA B N 1
ATOM 4928 C CA . ALA B 1 55 ? 48.864 8.219 24.386 1.00 20.86 35 ALA B CA 1
ATOM 4929 C C . ALA B 1 55 ? 49.880 8.192 23.253 1.00 20.59 35 ALA B C 1
ATOM 4930 O O . ALA B 1 55 ? 50.868 8.915 23.307 1.00 21.46 35 ALA B O 1
ATOM 4932 N N . ALA B 1 56 ? 49.633 7.369 22.237 1.00 18.17 36 ALA B N 1
ATOM 4933 C CA . ALA B 1 56 ? 50.536 7.243 21.091 1.00 23.95 36 ALA B CA 1
ATOM 4934 C C . ALA B 1 56 ? 49.888 7.665 19.756 1.00 22.71 36 ALA B C 1
ATOM 4935 O O . ALA B 1 56 ? 50.514 7.589 18.700 1.00 20.31 36 ALA B O 1
ATOM 4937 N N . SER B 1 57 ? 48.637 8.114 19.819 1.00 21.75 37 SER B N 1
ATOM 4938 C CA . SER B 1 57 ? 47.884 8.499 18.635 1.00 20.40 37 SER B CA 1
ATOM 4939 C C . SER B 1 57 ? 48.251 9.912 18.183 1.00 23.02 37 SER B C 1
ATOM 4940 O O . SER B 1 57 ? 48.407 10.804 19.011 1.00 21.99 37 SER B O 1
ATOM 4943 N N . ASP B 1 58 ? 48.390 10.102 16.872 1.00 22.01 38 ASP B N 1
ATOM 4944 C CA . ASP B 1 58 ? 48.718 11.404 16.287 1.00 18.08 38 ASP B CA 1
ATOM 4945 C C . ASP B 1 58 ? 47.475 12.068 15.765 1.00 19.39 38 ASP B C 1
ATOM 4946 O O . ASP B 1 58 ? 47.543 13.139 15.181 1.00 19.85 38 ASP B O 1
ATOM 4951 N N . SER B 1 59 ? 46.337 11.407 15.918 1.00 21.66 39 SER B N 1
ATOM 4952 C CA . SER B 1 59 ? 45.106 11.996 15.435 1.00 17.47 39 SER B CA 1
ATOM 4953 C C . SER B 1 59 ? 44.735 13.114 16.396 1.00 18.39 39 SER B C 1
ATOM 4954 O O . SER B 1 59 ? 45.173 13.143 17.553 1.00 18.16 39 SER B O 1
ATOM 4957 N N . ILE B 1 60 ? 43.947 14.054 15.911 1.00 15.88 40 ILE B N 1
ATOM 4958 C CA . ILE B 1 60 ? 43.775 15.293 16.629 1.00 14.58 40 ILE B CA 1
ATOM 4959 C C . ILE B 1 60 ? 42.723 15.147 17.699 1.00 17.66 40 ILE B C 1
ATOM 4960 O O . ILE B 1 60 ? 41.648 14.589 17.464 1.00 14.97 40 ILE B O 1
ATOM 4965 N N . ALA B 1 61 ? 43.068 15.642 18.879 1.00 14.66 41 ALA B N 1
ATOM 4966 C CA . ALA B 1 61 ? 42.211 15.569 20.040 1.00 16.85 41 ALA B CA 1
ATOM 4967 C C . ALA B 1 61 ? 41.614 16.930 20.374 1.00 16.24 41 ALA B C 1
ATOM 4968 O O . ALA B 1 61 ? 40.463 17.031 20.794 1.00 17.21 41 ALA B O 1
ATOM 4970 N N . VAL B 1 62 ? 42.403 17.980 20.225 1.00 16.22 42 VAL B N 1
ATOM 4971 C CA . VAL B 1 62 ? 41.929 19.301 20.604 1.00 13.38 42 VAL B CA 1
ATOM 4972 C C . VAL B 1 62 ? 42.277 20.363 19.603 1.00 17.18 42 VAL B C 1
ATOM 4973 O O . VAL B 1 62 ? 43.440 20.523 19.197 1.00 15.93 42 VAL B O 1
ATOM 4977 N N . ILE B 1 63 ? 41.241 21.103 19.236 1.00 15.71 43 ILE B N 1
ATOM 4978 C CA . ILE B 1 63 ? 41.357 22.236 18.352 1.00 15.63 43 ILE B CA 1
ATOM 4979 C C . ILE B 1 63 ? 40.802 23.466 19.068 1.00 20.05 43 ILE B C 1
ATOM 4980 O O . ILE B 1 63 ? 39.633 23.514 19.456 1.00 20.05 43 ILE B O 1
ATOM 4985 N N . ASP B 1 64 ? 41.660 24.461 19.221 1.00 16.51 44 ASP B N 1
ATOM 4986 C CA . ASP B 1 64 ? 41.377 25.657 19.979 1.00 20.28 44 ASP B CA 1
ATOM 4987 C C . ASP B 1 64 ? 41.899 26.809 19.119 1.00 23.36 44 ASP B C 1
ATOM 4988 O O . ASP B 1 64 ? 43.118 27.021 19.023 1.00 21.50 44 ASP B O 1
ATOM 4993 N N . GLY B 1 65 ? 40.985 27.535 18.476 1.00 18.43 45 GLY B N 1
ATOM 4994 C CA . GLY B 1 65 ? 41.379 28.561 17.530 1.00 17.55 45 GLY B CA 1
ATOM 4995 C C . GLY B 1 65 ? 42.350 27.976 16.525 1.00 21.81 45 GLY B C 1
ATOM 4996 O O . GLY B 1 65 ? 42.059 26.966 15.902 1.00 24.09 45 GLY B O 1
ATOM 4997 N N . GLU B 1 66 ? 43.525 28.581 16.400 1.00 26.47 46 GLU B N 1
ATOM 4998 C CA . GLU B 1 66 ? 44.513 28.122 15.433 1.00 23.90 46 GLU B CA 1
ATOM 4999 C C . GLU B 1 66 ? 45.288 26.894 15.903 1.00 25.48 46 GLU B C 1
ATOM 5000 O O . GLU B 1 66 ? 45.910 26.215 15.083 1.00 25.19 46 GLU B O 1
ATOM 5006 N N . ARG B 1 67 ? 45.265 26.616 17.209 1.00 24.04 47 ARG B N 1
ATOM 5007 C CA . ARG B 1 67 ? 46.061 25.515 17.772 1.00 22.05 47 ARG B CA 1
ATOM 5008 C C . ARG B 1 67 ? 45.369 24.171 17.686 1.00 25.38 47 ARG B C 1
ATOM 5009 O O . ARG B 1 67 ? 44.164 24.070 17.842 1.00 25.76 47 ARG B O 1
ATOM 5017 N N . GLN B 1 68 ? 46.141 23.127 17.429 1.00 28.04 48 GLN B N 1
ATOM 5018 C CA . GLN B 1 68 ? 45.584 21.786 17.361 1.00 26.69 48 GLN B CA 1
ATOM 5019 C C . GLN B 1 68 ? 46.520 20.883 18.133 1.00 28.02 48 GLN B C 1
ATOM 5020 O O . GLN B 1 68 ? 47.731 20.995 17.981 1.00 30.62 48 GLN B O 1
ATOM 5026 N N . LEU B 1 69 ? 45.976 20.012 18.979 1.00 20.35 49 LEU B N 1
ATOM 5027 C CA . LEU B 1 69 ? 46.837 19.096 19.707 1.00 22.65 49 LEU B CA 1
ATOM 5028 C C . LEU B 1 69 ? 46.591 17.656 19.319 1.00 22.68 49 LEU B C 1
ATOM 5029 O O . LEU B 1 69 ? 45.440 17.222 19.178 1.00 22.55 49 LEU B O 1
ATOM 5034 N N . SER B 1 70 ? 47.675 16.910 19.142 1.00 18.72 50 SER B N 1
ATOM 5035 C CA . SER B 1 70 ? 47.542 15.473 18.967 1.00 21.96 50 SER B CA 1
ATOM 5036 C C . SER B 1 70 ? 46.960 14.899 20.267 1.00 19.48 50 SER B C 1
ATOM 5037 O O . SER B 1 70 ? 46.881 15.580 21.284 1.00 22.83 50 SER B O 1
ATOM 5040 N N . TYR B 1 71 ? 46.568 13.637 20.235 1.00 19.38 51 TYR B N 1
ATOM 5041 C CA . TYR B 1 71 ? 46.310 12.916 21.462 1.00 18.11 51 TYR B CA 1
ATOM 5042 C C . TYR B 1 71 ? 47.604 12.756 22.224 1.00 17.52 51 TYR B C 1
ATOM 5043 O O . TYR B 1 71 ? 47.651 12.992 23.430 1.00 19.22 51 TYR B O 1
ATOM 5052 N N . ARG B 1 72 ? 48.651 12.372 21.501 1.00 17.62 52 ARG B N 1
ATOM 5053 C CA . ARG B 1 72 ? 49.979 12.172 22.068 1.00 16.52 52 ARG B CA 1
ATOM 5054 C C . ARG B 1 72 ? 50.567 13.483 22.588 1.00 15.86 52 ARG B C 1
ATOM 5055 O O . ARG B 1 72 ? 51.264 13.501 23.581 1.00 19.91 52 ARG B O 1
ATOM 5063 N N . GLU B 1 73 ? 50.277 14.584 21.916 1.00 19.96 53 GLU B N 1
ATOM 5064 C CA . GLU B 1 73 ? 50.643 15.883 22.455 1.00 17.25 53 GLU B CA 1
ATOM 5065 C C . GLU B 1 73 ? 49.890 16.144 23.755 1.00 18.36 53 GLU B C 1
ATOM 5066 O O . GLU B 1 73 ? 50.470 16.643 24.718 1.00 17.81 53 GLU B O 1
ATOM 5072 N N . LEU B 1 74 ? 48.599 15.800 23.770 1.00 17.39 54 LEU B N 1
ATOM 5073 C CA . LEU B 1 74 ? 47.720 16.133 24.881 1.00 14.32 54 LEU B CA 1
ATOM 5074 C C . LEU B 1 74 ? 48.190 15.442 26.134 1.00 16.77 54 LEU B C 1
ATOM 5075 O O . LEU B 1 74 ? 48.259 16.056 27.202 1.00 16.01 54 LEU B O 1
ATOM 5080 N N . ASN B 1 75 ? 48.542 14.168 25.975 1.00 18.20 55 ASN B N 1
ATOM 5081 C CA . ASN B 1 75 ? 49.064 13.338 27.053 1.00 17.88 55 ASN B CA 1
ATOM 5082 C C . ASN B 1 75 ? 50.430 13.802 27.570 1.00 18.91 55 ASN B C 1
ATOM 5083 O O . ASN B 1 75 ? 50.655 13.848 28.778 1.00 17.80 55 ASN B O 1
ATOM 5088 N N . GLN B 1 76 ? 51.341 14.105 26.642 1.00 18.06 56 GLN B N 1
ATOM 5089 C CA . GLN B 1 76 ? 52.651 14.606 26.984 1.00 14.65 56 GLN B CA 1
ATOM 5090 C C . GLN B 1 76 ? 52.507 15.872 27.809 1.00 17.03 56 GLN B C 1
ATOM 5091 O O . GLN B 1 76 ? 53.126 15.999 28.852 1.00 18.36 56 GLN B O 1
ATOM 5097 N N . ALA B 1 77 ? 51.682 16.806 27.343 1.00 15.15 57 ALA B N 1
ATOM 5098 C CA . ALA B 1 77 ? 51.490 18.071 28.053 1.00 16.01 57 ALA B CA 1
ATOM 5099 C C . ALA B 1 77 ? 50.941 17.890 29.457 1.00 16.07 57 ALA B C 1
ATOM 5100 O O . ALA B 1 77 ? 51.374 18.573 30.372 1.00 19.14 57 ALA B O 1
ATOM 5102 N N . ALA B 1 78 ? 49.985 16.977 29.616 1.00 17.91 58 ALA B N 1
ATOM 5103 C CA . ALA B 1 78 ? 49.441 16.631 30.925 1.00 16.67 58 ALA B CA 1
ATOM 5104 C C . ALA B 1 78 ? 50.558 16.092 31.817 1.00 22.50 58 ALA B C 1
ATOM 5105 O O . ALA B 1 78 ? 50.738 16.569 32.944 1.00 18.79 58 ALA B O 1
ATOM 5107 N N . ASP B 1 79 ? 51.293 15.100 31.298 1.00 19.81 59 ASP B N 1
ATOM 5108 C CA . ASP B 1 79 ? 52.483 14.550 31.951 1.00 17.96 59 ASP B CA 1
ATOM 5109 C C . ASP B 1 79 ? 53.394 15.694 32.394 1.00 18.87 59 ASP B C 1
ATOM 5110 O O . ASP B 1 79 ? 53.684 15.831 33.579 1.00 15.12 59 ASP B O 1
ATOM 5115 N N . ASN B 1 80 ? 53.819 16.517 31.429 1.00 18.08 60 ASN B N 1
ATOM 5116 C CA . ASN B 1 80 ? 54.619 17.722 31.697 1.00 22.40 60 ASN B CA 1
ATOM 5117 C C . ASN B 1 80 ? 54.122 18.595 32.841 1.00 20.02 60 ASN B C 1
ATOM 5118 O O . ASN B 1 80 ? 54.866 18.874 33.775 1.00 18.87 60 ASN B O 1
ATOM 5123 N N . LEU B 1 81 ? 52.874 19.039 32.758 1.00 18.40 61 LEU B N 1
ATOM 5124 C CA . LEU B 1 81 ? 52.318 19.881 33.820 1.00 22.42 61 LEU B CA 1
ATOM 5125 C C . LEU B 1 81 ? 52.333 19.172 35.193 1.00 20.59 61 LEU B C 1
ATOM 5126 O O . LEU B 1 81 ? 52.788 19.756 36.179 1.00 20.07 61 LEU B O 1
ATOM 5131 N N . ALA B 1 82 ? 51.879 17.917 35.234 1.00 17.07 62 ALA B N 1
ATOM 5132 C CA . ALA B 1 82 ? 51.876 17.132 36.465 1.00 18.19 62 ALA B CA 1
ATOM 5133 C C . ALA B 1 82 ? 53.272 17.054 37.060 1.00 18.88 62 ALA B C 1
ATOM 5134 O O . ALA B 1 82 ? 53.449 17.195 38.263 1.00 19.70 62 ALA B O 1
ATOM 5136 N N . CYS B 1 83 ? 54.261 16.844 36.200 1.00 18.95 63 CYS B N 1
ATOM 5137 C CA . CYS B 1 83 ? 55.647 16.774 36.625 1.00 15.29 63 CYS B CA 1
ATOM 5138 C C . CYS B 1 83 ? 56.111 18.103 37.181 1.00 15.07 63 CYS B C 1
ATOM 5139 O O . CYS B 1 83 ? 56.728 18.140 38.245 1.00 18.19 63 CYS B O 1
ATOM 5142 N N . SER B 1 84 ? 55.828 19.190 36.461 1.00 17.05 64 SER B N 1
ATOM 5143 C CA . SER B 1 84 ? 56.201 20.532 36.915 1.00 18.24 64 SER B CA 1
ATOM 5144 C C . SER B 1 84 ? 55.577 20.824 38.263 1.00 19.14 64 SER B C 1
ATOM 5145 O O . SER B 1 84 ? 56.222 21.407 39.123 1.00 22.11 64 SER B O 1
ATOM 5148 N N . LEU B 1 85 ? 54.322 20.422 38.444 1.00 16.16 65 LEU B N 1
ATOM 5149 C CA . LEU B 1 85 ? 53.644 20.669 39.712 1.00 18.73 65 LEU B CA 1
ATOM 5150 C C . LEU B 1 85 ? 54.249 19.827 40.831 1.00 19.13 65 LEU B C 1
ATOM 5151 O O . LEU B 1 85 ? 54.368 20.280 41.976 1.00 19.95 65 LEU B O 1
ATOM 5156 N N . ARG B 1 86 ? 54.629 18.603 40.496 1.00 14.12 66 ARG B N 1
ATOM 5157 C CA . ARG B 1 86 ? 55.272 17.745 41.465 1.00 17.89 66 ARG B CA 1
ATOM 5158 C C . ARG B 1 86 ? 56.629 18.309 41.884 1.00 17.35 66 ARG B C 1
ATOM 5159 O O . ARG B 1 86 ? 56.991 18.229 43.048 1.00 22.30 66 ARG B O 1
ATOM 5164 N N . ARG B 1 87 ? 57.360 18.898 40.942 1.00 17.51 67 ARG B N 1
ATOM 5165 C CA . ARG B 1 87 ? 58.641 19.537 41.253 1.00 21.64 67 ARG B CA 1
ATOM 5166 C C . ARG B 1 87 ? 58.488 20.776 42.155 1.00 27.80 67 ARG B C 1
ATOM 5167 O O . ARG B 1 87 ? 59.413 21.155 42.886 1.00 24.17 67 ARG B O 1
ATOM 5169 N N . GLN B 1 88 ? 57.322 21.409 42.108 1.00 22.20 68 GLN B N 1
ATOM 5170 C CA . GLN B 1 88 ? 57.098 22.598 42.914 1.00 17.88 68 GLN B CA 1
ATOM 5171 C C . GLN B 1 88 ? 56.449 22.224 44.244 1.00 22.47 68 GLN B C 1
ATOM 5172 O O . GLN B 1 88 ? 55.951 23.096 44.961 1.00 20.14 68 GLN B O 1
ATOM 5178 N N . GLY B 1 89 ? 56.449 20.927 44.559 1.00 20.41 69 GLY B N 1
ATOM 5179 C CA . GLY B 1 89 ? 55.996 20.444 45.853 1.00 19.15 69 GLY B CA 1
ATOM 5180 C C . GLY B 1 89 ? 54.526 20.070 45.986 1.00 22.88 69 GLY B C 1
ATOM 5181 O O . GLY B 1 89 ? 54.053 19.810 47.093 1.00 19.61 69 GLY B O 1
ATOM 5182 N N . ILE B 1 90 ? 53.786 20.037 44.879 1.00 20.16 70 ILE B N 1
ATOM 5183 C CA . ILE B 1 90 ? 52.425 19.519 44.951 1.00 19.06 70 ILE B CA 1
ATOM 5184 C C . ILE B 1 90 ? 52.500 18.024 45.154 1.00 18.31 70 ILE B C 1
ATOM 5185 O O . ILE B 1 90 ? 53.389 17.355 44.595 1.00 19.32 70 ILE B O 1
ATOM 5190 N N . LYS B 1 91 ? 51.584 17.510 45.970 1.00 14.01 71 LYS B N 1
ATOM 5191 C CA . LYS B 1 91 ? 51.586 16.104 46.350 1.00 21.31 71 LYS B CA 1
ATOM 5192 C C . LYS B 1 91 ? 50.224 15.419 46.129 1.00 24.38 71 LYS B C 1
ATOM 5193 O O . LYS B 1 91 ? 49.199 16.083 46.018 1.00 24.19 71 LYS B O 1
ATOM 5199 N N . PRO B 1 92 ? 50.208 14.080 46.052 1.00 22.77 72 PRO B N 1
ATOM 5200 C CA . PRO B 1 92 ? 48.913 13.406 45.901 1.00 21.63 72 PRO B CA 1
ATOM 5201 C C . PRO B 1 92 ? 48.055 13.582 47.148 1.00 23.89 72 PRO B C 1
ATOM 5202 O O . PRO B 1 92 ? 48.594 13.928 48.195 1.00 37.02 72 PRO B O 1
ATOM 5206 N N . GLY B 1 93 ? 46.746 13.372 47.028 1.00 23.12 73 GLY B N 1
ATOM 5207 C CA . GLY B 1 93 ? 45.814 13.565 48.128 1.00 18.87 73 GLY B CA 1
ATOM 5208 C C . GLY B 1 93 ? 45.392 15.011 48.321 1.00 19.13 73 GLY B C 1
ATOM 5209 O O . GLY B 1 93 ? 44.414 15.290 49.014 1.00 17.05 73 GLY B O 1
ATOM 5210 N N . GLU B 1 94 ? 46.141 15.940 47.729 1.00 22.36 74 GLU B N 1
ATOM 5211 C CA . GLU B 1 94 ? 45.875 17.374 47.919 1.00 22.19 74 GLU B CA 1
ATOM 5212 C C . GLU B 1 94 ? 44.848 17.895 46.928 1.00 19.25 74 GLU B C 1
ATOM 5213 O O . GLU B 1 94 ? 44.394 17.151 46.051 1.00 20.77 74 GLU B O 1
ATOM 5219 N N . THR B 1 95 ? 44.475 19.165 47.081 1.00 14.49 75 THR B N 1
ATOM 5220 C CA . THR B 1 95 ? 43.364 19.717 46.318 1.00 18.05 75 THR B CA 1
ATOM 5221 C C . THR B 1 95 ? 43.742 20.977 45.540 1.00 16.74 75 THR B C 1
ATOM 5222 O O . THR B 1 95 ? 44.671 21.682 45.914 1.00 14.00 75 THR B O 1
ATOM 5226 N N . ALA B 1 96 ? 43.008 21.241 44.454 1.00 14.79 76 ALA B N 1
ATOM 5227 C CA . ALA B 1 96 ? 43.288 22.378 43.582 1.00 14.94 76 ALA B CA 1
ATOM 5228 C C . ALA B 1 96 ? 42.026 23.155 43.208 1.00 12.72 76 ALA B C 1
ATOM 5229 O O . ALA B 1 96 ? 40.951 22.584 43.068 1.00 11.65 76 ALA B O 1
ATOM 5231 N N . LEU B 1 97 ? 42.172 24.468 43.067 1.00 12.93 77 LEU B N 1
ATOM 5232 C CA . LEU B 1 97 ? 41.113 25.314 42.530 1.00 17.46 77 LEU B CA 1
ATOM 5233 C C . LEU B 1 97 ? 41.532 25.771 41.122 1.00 21.95 77 LEU B C 1
ATOM 5234 O O . LEU B 1 97 ? 42.599 26.376 40.956 1.00 15.02 77 LEU B O 1
ATOM 5239 N N . VAL B 1 98 ? 40.712 25.449 40.119 1.00 16.04 78 VAL B N 1
ATOM 5240 C CA . VAL B 1 98 ? 40.993 25.837 38.737 1.00 14.39 78 VAL B CA 1
ATOM 5241 C C . VAL B 1 98 ? 39.913 26.769 38.158 1.00 17.52 78 VAL B C 1
ATOM 5242 O O . VAL B 1 98 ? 38.711 26.490 38.261 1.00 19.97 78 VAL B O 1
ATOM 5246 N N . GLN B 1 99 ? 40.335 27.889 37.577 1.00 13.83 79 GLN B N 1
ATOM 5247 C CA . GLN B 1 99 ? 39.412 28.737 36.822 1.00 16.29 79 GLN B CA 1
ATOM 5248 C C . GLN B 1 99 ? 39.936 28.970 35.418 1.00 14.98 79 GLN B C 1
ATOM 5249 O O . GLN B 1 99 ? 40.681 29.923 35.158 1.00 13.69 79 GLN B O 1
ATOM 5255 N N . LEU B 1 100 ? 39.552 28.068 34.527 1.00 13.88 80 LEU B N 1
ATOM 5256 C CA . LEU B 1 100 ? 39.924 28.144 33.124 1.00 17.61 80 LEU B CA 1
ATOM 5257 C C . LEU B 1 100 ? 38.668 27.854 32.316 1.00 18.27 80 LEU B C 1
ATOM 5258 O O . LEU B 1 100 ? 37.944 26.882 32.584 1.00 18.74 80 LEU B O 1
ATOM 5263 N N . GLY B 1 101 ? 38.410 28.697 31.328 1.00 15.53 81 GLY B N 1
ATOM 5264 C CA . GLY B 1 101 ? 37.221 28.568 30.513 1.00 13.95 81 GLY B CA 1
ATOM 5265 C C . GLY B 1 101 ? 37.526 27.765 29.274 1.00 13.70 81 GLY B C 1
ATOM 5266 O O . GLY B 1 101 ? 38.359 26.856 29.300 1.00 11.88 81 GLY B O 1
ATOM 5267 N N . ASN B 1 102 ? 36.861 28.097 28.173 1.00 12.00 82 ASN B N 1
ATOM 5268 C CA . ASN B 1 102 ? 36.884 27.187 27.034 1.00 16.77 82 ASN B CA 1
ATOM 5269 C C . ASN B 1 102 ? 38.220 27.155 26.260 1.00 18.23 82 ASN B C 1
ATOM 5270 O O . ASN B 1 102 ? 38.294 27.566 25.114 1.00 13.70 82 ASN B O 1
ATOM 5275 N N . VAL B 1 103 ? 39.267 26.658 26.917 1.00 18.56 83 VAL B N 1
ATOM 5276 C CA . VAL B 1 103 ? 40.614 26.672 26.348 1.00 17.55 83 VAL B CA 1
ATOM 5277 C C . VAL B 1 103 ? 41.203 25.276 26.443 1.00 17.70 83 VAL B C 1
ATOM 5278 O O . VAL B 1 103 ? 40.722 24.438 27.220 1.00 12.32 83 VAL B O 1
ATOM 5282 N N . ALA B 1 104 ? 42.229 25.035 25.629 1.00 15.57 84 ALA B N 1
ATOM 5283 C CA . ALA B 1 104 ? 42.908 23.746 25.579 1.00 20.10 84 ALA B CA 1
ATOM 5284 C C . ALA B 1 104 ? 43.478 23.385 26.947 1.00 14.69 84 ALA B C 1
ATOM 5285 O O . ALA B 1 104 ? 43.341 22.261 27.413 1.00 14.42 84 ALA B O 1
ATOM 5287 N N . GLU B 1 105 ? 44.062 24.372 27.606 1.00 15.10 85 GLU B N 1
ATOM 5288 C CA . GLU B 1 105 ? 44.649 24.174 28.932 1.00 18.10 85 GLU B CA 1
ATOM 5289 C C . GLU B 1 105 ? 43.715 23.565 30.002 1.00 18.59 85 GLU B C 1
ATOM 5290 O O . GLU B 1 105 ? 44.192 22.844 30.883 1.00 22.99 85 GLU B O 1
ATOM 5296 N N . LEU B 1 106 ? 42.409 23.840 29.939 1.00 17.95 86 LEU B N 1
ATOM 5297 C CA . LEU B 1 106 ? 41.461 23.152 30.830 1.00 16.55 86 LEU B CA 1
ATOM 5298 C C . LEU B 1 106 ? 41.701 21.638 30.789 1.00 13.90 86 LEU B C 1
ATOM 5299 O O . LEU B 1 106 ? 41.861 21.015 31.814 1.00 19.97 86 LEU B O 1
ATOM 5304 N N . TYR B 1 107 ? 41.796 21.055 29.607 1.00 14.90 87 TYR B N 1
ATOM 5305 C CA . TYR B 1 107 ? 41.947 19.599 29.511 1.00 12.74 87 TYR B CA 1
ATOM 5306 C C . TYR B 1 107 ? 43.329 19.113 29.868 1.00 14.56 87 TYR B C 1
ATOM 5307 O O . TYR B 1 107 ? 43.492 18.037 30.434 1.00 15.05 87 TYR B O 1
ATOM 5316 N N . ILE B 1 108 ? 44.333 19.890 29.498 1.00 12.75 88 ILE B N 1
ATOM 5317 C CA . ILE B 1 108 ? 45.694 19.595 29.905 1.00 17.00 88 ILE B CA 1
ATOM 5318 C C . ILE B 1 108 ? 45.791 19.606 31.447 1.00 17.90 88 ILE B C 1
ATOM 5319 O O . ILE B 1 108 ? 46.234 18.638 32.056 1.00 15.87 88 ILE B O 1
ATOM 5324 N N . THR B 1 109 ? 45.361 20.704 32.061 1.00 15.59 89 THR B N 1
ATOM 5325 C CA . THR B 1 109 ? 45.285 20.807 33.508 1.00 14.85 89 THR B CA 1
ATOM 5326 C C . THR B 1 109 ? 44.522 19.650 34.161 1.00 19.48 89 THR B C 1
ATOM 5327 O O . THR B 1 109 ? 45.013 19.016 35.112 1.00 19.10 89 THR B O 1
ATOM 5331 N N . PHE B 1 110 ? 43.330 19.365 33.641 1.00 16.95 90 PHE B N 1
ATOM 5332 C CA . PHE B 1 110 ? 42.471 18.342 34.222 1.00 13.54 90 PHE B CA 1
ATOM 5333 C C . PHE B 1 110 ? 43.122 16.956 34.303 1.00 13.54 90 PHE B C 1
ATOM 5334 O O . PHE B 1 110 ? 43.081 16.311 35.345 1.00 14.76 90 PHE B O 1
ATOM 5342 N N . PHE B 1 111 ? 43.703 16.498 33.205 1.00 13.68 91 PHE B N 1
ATOM 5343 C CA . PHE B 1 111 ? 44.356 15.191 33.196 1.00 18.03 91 PHE B CA 1
ATOM 5344 C C . PHE B 1 111 ? 45.675 15.222 33.990 1.00 20.02 91 PHE B C 1
ATOM 5345 O O . PHE B 1 111 ? 46.059 14.218 34.601 1.00 16.10 91 PHE B O 1
ATOM 5353 N N . ALA B 1 112 ? 46.340 16.379 33.993 1.00 16.25 92 ALA B N 1
ATOM 5354 C CA . ALA B 1 112 ? 47.573 16.559 34.762 1.00 18.97 92 ALA B CA 1
ATOM 5355 C C . ALA B 1 112 ? 47.311 16.353 36.249 1.00 18.36 92 ALA B C 1
ATOM 5356 O O . ALA B 1 112 ? 48.035 15.615 36.914 1.00 20.06 92 ALA B O 1
ATOM 5358 N N . LEU B 1 113 ? 46.263 17.000 36.760 1.00 17.05 93 LEU B N 1
ATOM 5359 C CA . LEU B 1 113 ? 45.834 16.790 38.145 1.00 16.06 93 LEU B CA 1
ATOM 5360 C C . LEU B 1 113 ? 45.402 15.348 38.438 1.00 13.94 93 LEU B C 1
ATOM 5361 O O . LEU B 1 113 ? 45.703 14.820 39.490 1.00 18.09 93 LEU B O 1
ATOM 5366 N N . LEU B 1 114 ? 44.708 14.711 37.510 1.00 13.80 94 LEU B N 1
ATOM 5367 C CA . LEU B 1 114 ? 44.329 13.320 37.705 1.00 15.56 94 LEU B CA 1
ATOM 5368 C C . LEU B 1 114 ? 45.570 12.436 37.776 1.00 15.76 94 LEU B C 1
ATOM 5369 O O . LEU B 1 114 ? 45.626 11.502 38.563 1.00 12.59 94 LEU B O 1
ATOM 5374 N N . LYS B 1 115 ? 46.539 12.710 36.903 1.00 19.01 95 LYS B N 1
ATOM 5375 C CA . LYS B 1 115 ? 47.755 11.906 36.827 1.00 20.70 95 LYS B CA 1
ATOM 5376 C C . LYS B 1 115 ? 48.492 12.060 38.145 1.00 19.50 95 LYS B C 1
ATOM 5377 O O . LYS B 1 115 ? 49.042 11.103 38.698 1.00 18.53 95 LYS B O 1
ATOM 5383 N N . LEU B 1 116 ? 48.490 13.287 38.640 1.00 17.56 96 LEU B N 1
ATOM 5384 C CA . LEU B 1 116 ? 49.183 13.618 39.874 1.00 18.94 96 LEU B CA 1
ATOM 5385 C C . LEU B 1 116 ? 48.428 13.098 41.091 1.00 19.77 96 LEU B C 1
ATOM 5386 O O . LEU B 1 116 ? 48.989 13.005 42.184 1.00 23.78 96 LEU B O 1
ATOM 5391 N N . GLY B 1 117 ? 47.154 12.761 40.909 1.00 15.06 97 GLY B N 1
ATOM 5392 C CA . GLY B 1 117 ? 46.338 12.325 42.033 1.00 18.26 97 GLY B CA 1
ATOM 5393 C C . GLY B 1 117 ? 45.866 13.513 42.867 1.00 22.63 97 GLY B C 1
ATOM 5394 O O . GLY B 1 117 ? 45.579 13.390 44.062 1.00 19.51 97 GLY B O 1
ATOM 5395 N N . VAL B 1 118 ? 45.803 14.677 42.230 1.00 15.43 98 VAL B N 1
ATOM 5396 C CA . VAL B 1 118 ? 45.271 15.871 42.861 1.00 15.55 98 VAL B CA 1
ATOM 5397 C C . VAL B 1 118 ? 43.827 16.082 42.427 1.00 16.12 98 VAL B C 1
ATOM 5398 O O . VAL B 1 118 ? 43.498 15.885 41.256 1.00 15.67 98 VAL B O 1
ATOM 5402 N N . ALA B 1 119 ? 42.970 16.466 43.376 1.00 18.97 99 ALA B N 1
ATOM 5403 C CA . ALA B 1 119 ? 41.529 16.604 43.124 1.00 15.87 99 ALA B CA 1
ATOM 5404 C C . ALA B 1 119 ? 41.099 18.063 42.962 1.00 14.29 99 ALA B C 1
ATOM 5405 O O . ALA B 1 119 ? 41.136 18.840 43.923 1.00 15.11 99 ALA B O 1
ATOM 5407 N N . PRO B 1 120 ? 40.709 18.435 41.740 1.00 9.52 100 PRO B N 1
ATOM 5408 C CA . PRO B 1 120 ? 40.363 19.801 41.375 1.00 13.27 100 PRO B CA 1
ATOM 5409 C C . PRO B 1 120 ? 38.875 20.139 41.457 1.00 16.67 100 PRO B C 1
ATOM 5410 O O . PRO B 1 120 ? 38.008 19.316 41.192 1.00 13.25 100 PRO B O 1
ATOM 5414 N N . VAL B 1 121 ? 38.611 21.384 41.820 1.00 13.08 101 VAL B N 1
ATOM 5415 C CA . VAL B 1 121 ? 37.344 22.011 41.534 1.00 15.93 101 VAL B CA 1
ATOM 5416 C C . VAL B 1 121 ? 37.525 22.882 40.310 1.00 15.90 101 VAL B C 1
ATOM 5417 O O . VAL B 1 121 ? 38.358 23.798 40.307 1.00 17.32 101 VAL B O 1
ATOM 5421 N N . LEU B 1 122 ? 36.746 22.622 39.269 1.00 17.60 102 LEU B N 1
ATOM 5422 C CA . LEU B 1 122 ? 36.829 23.452 38.074 1.00 15.73 102 LEU B CA 1
ATOM 5423 C C . LEU B 1 122 ? 35.785 24.573 38.071 1.00 16.71 102 LEU B C 1
ATOM 5424 O O . LEU B 1 122 ? 34.662 24.397 37.603 1.00 16.47 102 LEU B O 1
ATOM 5429 N N . ALA B 1 123 ? 36.167 25.737 38.583 1.00 14.88 103 ALA B N 1
ATOM 5430 C CA . ALA B 1 123 ? 35.227 26.846 38.705 1.00 14.95 103 ALA B CA 1
ATOM 5431 C C . ALA B 1 123 ? 34.846 27.415 37.345 1.00 15.67 103 ALA B C 1
ATOM 5432 O O . ALA B 1 123 ? 35.599 27.305 36.382 1.00 18.25 103 ALA B O 1
ATOM 5434 N N . LEU B 1 124 ? 33.662 28.007 37.277 1.00 14.94 104 LEU B N 1
ATOM 5435 C CA . LEU B 1 124 ? 33.176 28.635 36.059 1.00 15.59 104 LEU B CA 1
ATOM 5436 C C . LEU B 1 124 ? 34.044 29.830 35.742 1.00 18.00 104 LEU B C 1
ATOM 5437 O O . LEU B 1 124 ? 34.493 30.532 36.642 1.00 19.37 104 LEU B O 1
ATOM 5442 N N . PHE B 1 125 ? 34.296 30.071 34.465 1.00 18.88 105 PHE B N 1
ATOM 5443 C CA . PHE B 1 125 ? 35.031 31.266 34.123 1.00 17.42 105 PHE B CA 1
ATOM 5444 C C . PHE B 1 125 ? 34.176 32.463 34.507 1.00 17.17 105 PHE B C 1
ATOM 5445 O O . PHE B 1 125 ? 34.697 33.566 34.688 1.00 17.13 105 PHE B O 1
ATOM 5453 N N . SER B 1 126 ? 32.871 32.244 34.676 1.00 18.75 106 SER B N 1
ATOM 5454 C CA . SER B 1 126 ? 31.992 33.342 35.110 1.00 20.66 106 SER B CA 1
ATOM 5455 C C . SER B 1 126 ? 32.133 33.672 36.592 1.00 16.20 106 SER B C 1
ATOM 5456 O O . SER B 1 126 ? 31.787 34.763 37.020 1.00 22.65 106 SER B O 1
ATOM 5459 N N . HIS B 1 127 ? 32.637 32.719 37.364 1.00 17.01 107 HIS B N 1
ATOM 5460 C CA . HIS B 1 127 ? 32.745 32.864 38.815 1.00 20.53 107 HIS B CA 1
ATOM 5461 C C . HIS B 1 127 ? 33.618 34.041 39.246 1.00 20.08 107 HIS B C 1
ATOM 5462 O O . HIS B 1 127 ? 34.668 34.291 38.657 1.00 23.36 107 HIS B O 1
ATOM 5469 N N . GLN B 1 128 ? 33.180 34.759 40.271 1.00 17.68 108 GLN B N 1
ATOM 5470 C CA . GLN B 1 128 ? 33.958 35.879 40.801 1.00 20.24 108 GLN B CA 1
ATOM 5471 C C . GLN B 1 128 ? 34.461 35.598 42.221 1.00 21.98 108 GLN B C 1
ATOM 5472 O O . GLN B 1 128 ? 34.653 34.442 42.608 1.00 18.11 108 GLN B O 1
ATOM 5478 N N . ARG B 1 129 ? 34.689 36.653 42.992 1.00 26.40 109 ARG B N 1
ATOM 5479 C CA . ARG B 1 129 ? 35.389 36.514 44.263 1.00 21.50 109 ARG B CA 1
ATOM 5480 C C . ARG B 1 129 ? 34.657 35.659 45.305 1.00 24.23 109 ARG B C 1
ATOM 5481 O O . ARG B 1 129 ? 35.287 34.854 45.992 1.00 25.50 109 ARG B O 1
ATOM 5489 N N . SER B 1 130 ? 33.339 35.804 45.411 1.00 20.54 110 SER B N 1
ATOM 5490 C CA . SER B 1 130 ? 32.586 35.058 46.429 1.00 23.43 110 SER B CA 1
ATOM 5491 C C . SER B 1 130 ? 32.464 33.569 46.105 1.00 20.65 110 SER B C 1
ATOM 5492 O O . SER B 1 130 ? 32.485 32.738 47.002 1.00 20.82 110 SER B O 1
ATOM 5495 N N . GLU B 1 131 ? 32.373 33.228 44.826 1.00 21.33 111 GLU B N 1
ATOM 5496 C CA . GLU B 1 131 ? 32.416 31.819 44.437 1.00 22.37 111 GLU B CA 1
ATOM 5497 C C . GLU B 1 131 ? 33.801 31.203 44.646 1.00 21.40 111 GLU B C 1
ATOM 5498 O O . GLU B 1 131 ? 33.917 30.108 45.197 1.00 17.86 111 GLU B O 1
ATOM 5504 N N . LEU B 1 132 ? 34.848 31.912 44.224 1.00 19.48 112 LEU B N 1
ATOM 5505 C CA . LEU B 1 132 ? 36.211 31.406 44.383 1.00 18.77 112 LEU B CA 1
ATOM 5506 C C . LEU B 1 132 ? 36.574 31.217 45.861 1.00 22.31 112 LEU B C 1
ATOM 5507 O O . LEU B 1 132 ? 37.132 30.179 46.213 1.00 20.01 112 LEU B O 1
ATOM 5512 N N . ASN B 1 133 ? 36.226 32.188 46.718 1.00 21.07 113 ASN B N 1
ATOM 5513 C CA . ASN B 1 133 ? 36.420 32.059 48.175 1.00 19.72 113 ASN B CA 1
ATOM 5514 C C . ASN B 1 133 ? 35.682 30.873 48.768 1.00 17.98 113 ASN B C 1
ATOM 5515 O O . ASN B 1 133 ? 36.171 30.221 49.685 1.00 18.47 113 ASN B O 1
ATOM 5520 N N . ALA B 1 134 ? 34.480 30.622 48.263 1.00 18.49 114 ALA B N 1
ATOM 5521 C CA . ALA B 1 134 ? 33.608 29.591 48.832 1.00 20.02 114 ALA B CA 1
ATOM 5522 C C . ALA B 1 134 ? 34.145 28.196 48.554 1.00 17.71 114 ALA B C 1
ATOM 5523 O O . ALA B 1 134 ? 34.125 27.327 49.410 1.00 26.04 114 ALA B O 1
ATOM 5525 N N . TYR B 1 135 ? 34.629 27.997 47.344 1.00 11.87 115 TYR B N 1
ATOM 5526 C CA . TYR B 1 135 ? 35.185 26.735 46.955 1.00 13.73 115 TYR B CA 1
ATOM 5527 C C . TYR B 1 135 ? 36.502 26.541 47.658 1.00 16.87 115 TYR B C 1
ATOM 5528 O O . TYR B 1 135 ? 36.765 25.479 48.218 1.00 18.87 115 TYR B O 1
ATOM 5537 N N . ALA B 1 136 ? 37.339 27.570 47.621 1.00 16.27 116 ALA B N 1
ATOM 5538 C CA . ALA B 1 136 ? 38.628 27.498 48.287 1.00 16.42 116 ALA B CA 1
ATOM 5539 C C . ALA B 1 136 ? 38.488 27.170 49.775 1.00 20.23 116 ALA B C 1
ATOM 5540 O O . ALA B 1 136 ? 39.181 26.276 50.266 1.00 19.70 116 ALA B O 1
ATOM 5542 N N . SER B 1 137 ? 37.580 27.852 50.476 1.00 17.78 117 SER B N 1
ATOM 5543 C CA . SER B 1 137 ? 37.366 27.592 51.912 1.00 22.08 117 SER B CA 1
ATOM 5544 C C . SER B 1 137 ? 37.058 26.124 52.210 1.00 24.16 117 SER B C 1
ATOM 5545 O O . SER B 1 137 ? 37.469 25.588 53.246 1.00 22.09 117 SER B O 1
ATOM 5548 N N . GLN B 1 138 ? 36.346 25.478 51.288 1.00 23.12 118 GLN B N 1
ATOM 5549 C CA . GLN B 1 138 ? 35.875 24.109 51.505 1.00 23.28 118 GLN B CA 1
ATOM 5550 C C . GLN B 1 138 ? 36.919 23.041 51.211 1.00 22.43 118 GLN B C 1
ATOM 5551 O O . GLN B 1 138 ? 37.062 22.083 51.967 1.00 27.19 118 GLN B O 1
ATOM 5557 N N . ILE B 1 139 ? 37.663 23.206 50.126 1.00 21.75 119 ILE B N 1
ATOM 5558 C CA . ILE B 1 139 ? 38.601 22.163 49.715 1.00 22.47 119 ILE B CA 1
ATOM 5559 C C . ILE B 1 139 ? 39.992 22.292 50.337 1.00 17.76 119 ILE B C 1
ATOM 5560 O O . ILE B 1 139 ? 40.784 21.347 50.290 1.00 17.01 119 ILE B O 1
ATOM 5565 N N . GLU B 1 140 ? 40.255 23.444 50.953 1.00 15.74 120 GLU B N 1
ATOM 5566 C CA . GLU B 1 140 ? 41.591 23.813 51.429 1.00 18.44 120 GLU B CA 1
ATOM 5567 C C . GLU B 1 140 ? 42.688 23.534 50.364 1.00 16.39 120 GLU B C 1
ATOM 5568 O O . GLU B 1 140 ? 43.536 22.666 50.560 1.00 14.89 120 GLU B O 1
ATOM 5574 N N . PRO B 1 141 ? 42.686 24.293 49.243 1.00 19.56 121 PRO B N 1
ATOM 5575 C CA . PRO B 1 141 ? 43.498 23.947 48.063 1.00 15.19 121 PRO B CA 1
ATOM 5576 C C . PRO B 1 141 ? 44.976 24.314 48.200 1.00 16.83 121 PRO B C 1
ATOM 5577 O O . PRO B 1 141 ? 45.326 25.397 48.681 1.00 13.24 121 PRO B O 1
ATOM 5581 N N . ALA B 1 142 ? 45.843 23.415 47.754 1.00 19.90 122 ALA B N 1
ATOM 5582 C CA . ALA B 1 142 ? 47.287 23.678 47.767 1.00 24.32 122 ALA B CA 1
ATOM 5583 C C . ALA B 1 142 ? 47.712 24.382 46.494 1.00 18.38 122 ALA B C 1
ATOM 5584 O O . ALA B 1 142 ? 48.769 25.013 46.453 1.00 17.39 122 ALA B O 1
ATOM 5586 N N . LEU B 1 143 ? 46.871 24.263 45.468 1.00 16.89 123 LEU B N 1
ATOM 5587 C CA . LEU B 1 143 ? 47.194 24.692 44.104 1.00 16.54 123 LEU B CA 1
ATOM 5588 C C . LEU B 1 143 ? 46.113 25.563 43.480 1.00 14.42 123 LEU B C 1
ATOM 5589 O O . LEU B 1 143 ? 44.938 25.203 43.486 1.00 16.19 123 LEU B O 1
ATOM 5594 N N . LEU B 1 144 ? 46.502 26.701 42.928 1.00 12.06 124 LEU B N 1
ATOM 5595 C CA . LEU B 1 144 ? 45.537 27.564 42.280 1.00 12.11 124 LEU B CA 1
ATOM 5596 C C . LEU B 1 144 ? 45.985 27.823 40.859 1.00 17.41 124 LEU B C 1
ATOM 5597 O O . LEU B 1 144 ? 47.105 28.265 40.622 1.00 22.66 124 LEU B O 1
ATOM 5602 N N . ILE B 1 145 ? 45.118 27.519 39.905 1.00 14.91 125 ILE B N 1
ATOM 5603 C CA . ILE B 1 145 ? 45.402 27.853 38.520 1.00 17.47 125 ILE B CA 1
ATOM 5604 C C . ILE B 1 145 ? 44.275 28.701 37.962 1.00 16.23 125 ILE B C 1
ATOM 5605 O O . ILE B 1 145 ? 43.122 28.296 37.981 1.00 16.16 125 ILE B O 1
ATOM 5610 N N . ALA B 1 146 ? 44.618 29.892 37.490 1.00 17.81 126 ALA B N 1
ATOM 5611 C CA . ALA B 1 146 ? 43.637 30.805 36.926 1.00 15.86 126 ALA B CA 1
ATOM 5612 C C . ALA B 1 146 ? 44.202 31.461 35.671 1.00 16.74 126 ALA B C 1
ATOM 5613 O O . ALA B 1 146 ? 45.224 31.026 35.129 1.00 15.44 126 ALA B O 1
ATOM 5615 N N . ASP B 1 147 ? 43.550 32.524 35.224 1.00 15.88 127 ASP B N 1
ATOM 5616 C CA . ASP B 1 147 ? 43.806 33.056 33.894 1.00 15.02 127 ASP B CA 1
ATOM 5617 C C . ASP B 1 147 ? 43.859 34.570 33.948 1.00 17.40 127 ASP B C 1
ATOM 5618 O O . ASP B 1 147 ? 42.871 35.212 34.319 1.00 18.14 127 ASP B O 1
ATOM 5623 N N . ARG B 1 148 ? 45.002 35.144 33.572 1.00 15.33 128 ARG B N 1
ATOM 5624 C CA . ARG B 1 148 ? 45.145 36.608 33.563 1.00 19.15 128 ARG B CA 1
ATOM 5625 C C . ARG B 1 148 ? 44.159 37.353 32.640 1.00 20.98 128 ARG B C 1
ATOM 5626 O O . ARG B 1 148 ? 44.071 38.586 32.681 1.00 29.82 128 ARG B O 1
ATOM 5634 N N . GLN B 1 149 ? 43.421 36.609 31.821 1.00 14.66 129 GLN B N 1
ATOM 5635 C CA . GLN B 1 149 ? 42.362 37.179 30.996 1.00 22.00 129 GLN B CA 1
ATOM 5636 C C . GLN B 1 149 ? 41.066 37.301 31.797 1.00 23.26 129 GLN B C 1
ATOM 5637 O O . GLN B 1 149 ? 40.093 37.905 31.338 1.00 20.63 129 GLN B O 1
ATOM 5643 N N . HIS B 1 150 ? 41.044 36.691 32.976 1.00 15.77 130 HIS B N 1
ATOM 5644 C CA . HIS B 1 150 ? 39.936 36.877 33.883 1.00 16.67 130 HIS B CA 1
ATOM 5645 C C . HIS B 1 150 ? 40.184 38.202 34.596 1.00 21.87 130 HIS B C 1
ATOM 5646 O O . HIS B 1 150 ? 41.316 38.484 35.014 1.00 21.10 130 HIS B O 1
ATOM 5653 N N . ALA B 1 151 ? 39.141 39.016 34.732 1.00 18.33 131 ALA B N 1
ATOM 5654 C CA . ALA B 1 151 ? 39.301 40.363 35.296 1.00 24.37 131 ALA B CA 1
ATOM 5655 C C . ALA B 1 151 ? 39.820 40.407 36.751 1.00 21.40 131 ALA B C 1
ATOM 5656 O O . ALA B 1 151 ? 40.418 41.394 37.170 1.00 26.47 131 ALA B O 1
ATOM 5658 N N . LEU B 1 152 ? 39.611 39.338 37.507 1.00 19.34 132 LEU B N 1
ATOM 5659 C CA . LEU B 1 152 ? 40.162 39.262 38.860 1.00 25.09 132 LEU B CA 1
ATOM 5660 C C . LEU B 1 152 ? 41.674 39.052 38.815 1.00 25.13 132 LEU B C 1
ATOM 5661 O O . LEU B 1 152 ? 42.378 39.362 39.775 1.00 25.48 132 LEU B O 1
ATOM 5666 N N . PHE B 1 153 ? 42.170 38.532 37.695 1.00 20.10 133 PHE B N 1
ATOM 5667 C CA . PHE B 1 153 ? 43.556 38.122 37.619 1.00 17.74 133 PHE B CA 1
ATOM 5668 C C . PHE B 1 153 ? 44.368 38.920 36.618 1.00 23.54 133 PHE B C 1
ATOM 5669 O O . PHE B 1 153 ? 45.515 38.576 36.329 1.00 26.05 133 PHE B O 1
ATOM 5677 N N . SER B 1 154 ? 43.767 39.983 36.092 1.00 28.42 134 SER B N 1
ATOM 5678 C CA . SER B 1 154 ? 44.471 40.924 35.234 1.00 27.03 134 SER B CA 1
ATOM 5679 C C . SER B 1 154 ? 45.720 41.426 35.963 1.00 29.44 134 SER B C 1
ATOM 5680 O O . SER B 1 154 ? 46.849 41.201 35.517 1.00 34.54 134 SER B O 1
ATOM 5682 N N . GLY B 1 155 ? 45.515 42.082 37.097 1.00 24.48 135 GLY B N 1
ATOM 5683 C CA . GLY B 1 155 ? 46.616 42.578 37.899 1.00 23.55 135 GLY B CA 1
ATOM 5684 C C . GLY B 1 155 ? 47.037 41.546 38.921 1.00 30.76 135 GLY B C 1
ATOM 5685 O O . GLY B 1 155 ? 46.917 40.348 38.674 1.00 27.81 135 GLY B O 1
ATOM 5686 N N . ASP B 1 156 ? 47.517 42.008 40.075 1.00 34.05 136 ASP B N 1
ATOM 5687 C CA . ASP B 1 156 ? 48.008 41.112 41.119 1.00 30.08 136 ASP B CA 1
ATOM 5688 C C . ASP B 1 156 ? 47.378 41.348 42.495 1.00 30.78 136 ASP B C 1
ATOM 5689 O O . ASP B 1 156 ? 47.700 40.637 43.456 1.00 29.38 136 ASP B O 1
ATOM 5694 N N . ASP B 1 157 ? 46.494 42.337 42.601 1.00 26.53 137 ASP B N 1
ATOM 5695 C CA . ASP B 1 157 ? 45.927 42.698 43.909 1.00 30.33 137 ASP B CA 1
ATOM 5696 C C . ASP B 1 157 ? 44.962 41.661 44.504 1.00 30.75 137 ASP B C 1
ATOM 5697 O O . ASP B 1 157 ? 45.064 41.344 45.694 1.00 32.07 137 ASP B O 1
ATOM 5702 N N . PHE B 1 158 ? 44.032 41.142 43.699 1.00 24.59 138 PHE B N 1
ATOM 5703 C CA . PHE B 1 158 ? 43.154 40.076 44.179 1.00 26.90 138 PHE B CA 1
ATOM 5704 C C . PHE B 1 158 ? 43.944 38.806 44.503 1.00 25.76 138 PHE B C 1
ATOM 5705 O O . PHE B 1 158 ? 43.745 38.199 45.555 1.00 25.08 138 PHE B O 1
ATOM 5713 N N . LEU B 1 159 ? 44.834 38.412 43.598 1.00 20.94 139 LEU B N 1
ATOM 5714 C CA . LEU B 1 159 ? 45.640 37.204 43.788 1.00 22.91 139 LEU B CA 1
ATOM 5715 C C . LEU B 1 159 ? 46.425 37.248 45.094 1.00 22.40 139 LEU B C 1
ATOM 5716 O O . LEU B 1 159 ? 46.537 36.240 45.797 1.00 21.90 139 LEU B O 1
ATOM 5721 N N . ASN B 1 160 ? 46.938 38.429 45.423 1.00 24.70 140 ASN B N 1
ATOM 5722 C CA . ASN B 1 160 ? 47.669 38.639 46.669 1.00 26.12 140 ASN B CA 1
ATOM 5723 C C . ASN B 1 160 ? 46.815 38.449 47.923 1.00 24.25 140 ASN B C 1
ATOM 5724 O O . ASN B 1 160 ? 47.229 37.765 48.860 1.00 21.87 140 ASN B O 1
ATOM 5729 N N . THR B 1 161 ? 45.631 39.053 47.930 1.00 24.45 141 THR B N 1
ATOM 5730 C CA . THR B 1 161 ? 44.656 38.855 49.002 1.00 26.55 141 THR B CA 1
ATOM 5731 C C . THR B 1 161 ? 44.206 37.390 49.108 1.00 24.43 141 THR B C 1
ATOM 5732 O O . THR B 1 161 ? 44.137 36.824 50.199 1.00 21.43 141 THR B O 1
ATOM 5736 N N . PHE B 1 162 ? 43.907 36.784 47.961 1.00 22.44 142 PHE B N 1
ATOM 5737 C CA . PHE B 1 162 ? 43.334 35.440 47.915 1.00 22.79 142 PHE B CA 1
ATOM 5738 C C . PHE B 1 162 ? 44.288 34.405 48.495 1.00 20.96 142 PHE B C 1
ATOM 5739 O O . PHE B 1 162 ? 43.902 33.599 49.322 1.00 20.48 142 PHE B O 1
ATOM 5747 N N . VAL B 1 163 ? 45.541 34.451 48.066 1.00 21.84 143 VAL B N 1
ATOM 5748 C CA . VAL B 1 163 ? 46.567 33.562 48.586 1.00 19.37 143 VAL B CA 1
ATOM 5749 C C . VAL B 1 163 ? 46.809 33.814 50.077 1.00 25.37 143 VAL B C 1
ATOM 5750 O O . VAL B 1 163 ? 46.933 32.877 50.866 1.00 27.60 143 VAL B O 1
ATOM 5754 N N . THR B 1 164 ? 46.865 35.083 50.462 1.00 24.18 144 THR B N 1
ATOM 5755 C CA . THR B 1 164 ? 46.971 35.439 51.871 1.00 23.21 144 THR B CA 1
ATOM 5756 C C . THR B 1 164 ? 45.787 34.883 52.672 1.00 21.39 144 THR B C 1
ATOM 5757 O O . THR B 1 164 ? 45.960 34.371 53.771 1.00 25.40 144 THR B O 1
ATOM 5761 N N . GLU B 1 165 ? 44.590 34.960 52.108 1.00 20.04 145 GLU B N 1
ATOM 5762 C CA . GLU B 1 165 ? 43.398 34.494 52.814 1.00 23.88 145 GLU B CA 1
ATOM 5763 C C . GLU B 1 165 ? 43.135 32.981 52.677 1.00 25.06 145 GLU B C 1
ATOM 5764 O O . GLU B 1 165 ? 42.171 32.465 53.244 1.00 22.48 145 GLU B O 1
ATOM 5770 N N . HIS B 1 166 ? 43.993 32.285 51.930 1.00 20.84 146 HIS B N 1
ATOM 5771 C CA . HIS B 1 166 ? 43.873 30.845 51.723 1.00 19.35 146 HIS B CA 1
ATOM 5772 C C . HIS B 1 166 ? 45.259 30.249 51.810 1.00 24.35 146 HIS B C 1
ATOM 5773 O O . HIS B 1 166 ? 45.823 29.779 50.811 1.00 22.47 146 HIS B O 1
ATOM 5780 N N . SER B 1 167 ? 45.801 30.277 53.020 1.00 17.73 147 SER B N 1
ATOM 5781 C CA . SER B 1 167 ? 47.218 30.023 53.248 1.00 25.22 147 SER B CA 1
ATOM 5782 C C . SER B 1 167 ? 47.643 28.611 52.872 1.00 24.11 147 SER B C 1
ATOM 5783 O O . SER B 1 167 ? 48.843 28.320 52.811 1.00 24.73 147 SER B O 1
ATOM 5785 N N . SER B 1 168 ? 46.669 27.736 52.624 1.00 19.24 148 SER B N 1
ATOM 5786 C CA . SER B 1 168 ? 46.969 26.390 52.123 1.00 21.36 148 SER B CA 1
ATOM 5787 C C . SER B 1 168 ? 47.603 26.450 50.724 1.00 21.85 148 SER B C 1
ATOM 5788 O O . SER B 1 168 ? 48.400 25.586 50.344 1.00 17.38 148 SER B O 1
ATOM 5791 N N . ILE B 1 169 ? 47.253 27.488 49.975 1.00 21.47 149 ILE B N 1
ATOM 5792 C CA . ILE B 1 169 ? 47.756 27.662 48.616 1.00 18.99 149 ILE B CA 1
ATOM 5793 C C . ILE B 1 169 ? 49.272 27.915 48.573 1.00 22.40 149 ILE B C 1
ATOM 5794 O O . ILE B 1 169 ? 49.759 28.930 49.076 1.00 20.61 149 ILE B O 1
ATOM 5799 N N . ARG B 1 170 ? 49.998 26.974 47.966 1.00 20.17 150 ARG B N 1
ATOM 5800 C CA . ARG B 1 170 ? 51.457 27.006 47.913 1.00 22.44 150 ARG B CA 1
ATOM 5801 C C . ARG B 1 170 ? 51.992 27.252 46.508 1.00 21.04 150 ARG B C 1
ATOM 5802 O O . ARG B 1 170 ? 53.149 27.626 46.352 1.00 26.18 150 ARG B O 1
ATOM 5810 N N . VAL B 1 171 ? 51.163 27.010 45.491 1.00 19.61 151 VAL B N 1
ATOM 5811 C CA . VAL B 1 171 ? 51.565 27.170 44.094 1.00 15.94 151 VAL B CA 1
ATOM 5812 C C . VAL B 1 171 ? 50.469 27.823 43.260 1.00 15.24 151 VAL B C 1
ATOM 5813 O O . VAL B 1 171 ? 49.301 27.462 43.357 1.00 19.17 151 VAL B O 1
ATOM 5817 N N . VAL B 1 172 ? 50.859 28.773 42.418 1.00 19.57 152 VAL B N 1
ATOM 5818 C CA . VAL B 1 172 ? 49.924 29.456 41.535 1.00 17.09 152 VAL B CA 1
ATOM 5819 C C . VAL B 1 172 ? 50.426 29.458 40.099 1.00 21.82 152 VAL B C 1
ATOM 5820 O O . VAL B 1 172 ? 51.527 29.916 39.818 1.00 28.43 152 VAL B O 1
ATOM 5824 N N . GLN B 1 173 ? 49.625 28.935 39.185 1.00 19.32 153 GLN B N 1
ATOM 5825 C CA . GLN B 1 173 ? 50.001 28.931 37.778 1.00 18.03 153 GLN B CA 1
ATOM 5826 C C . GLN B 1 173 ? 48.958 29.708 36.977 1.00 19.10 153 GLN B C 1
ATOM 5827 O O . GLN B 1 173 ? 47.767 29.444 37.085 1.00 17.56 153 GLN B O 1
ATOM 5833 N N . LEU B 1 174 ? 49.402 30.673 36.188 1.00 16.72 154 LEU B N 1
ATOM 5834 C CA . LEU B 1 174 ? 48.474 31.522 35.444 1.00 19.31 154 LEU B CA 1
ATOM 5835 C C . LEU B 1 174 ? 48.626 31.388 33.933 1.00 21.70 154 LEU B C 1
ATOM 5836 O O . LEU B 1 174 ? 49.728 31.453 33.403 1.00 23.41 154 LEU B O 1
ATOM 5841 N N . LEU B 1 175 ? 47.505 31.189 33.254 1.00 19.64 155 LEU B N 1
ATOM 5842 C CA . LEU B 1 175 ? 47.440 31.283 31.806 1.00 16.69 155 LEU B CA 1
ATOM 5843 C C . LEU B 1 175 ? 47.621 32.751 31.400 1.00 21.82 155 LEU B C 1
ATOM 5844 O O . LEU B 1 175 ? 47.340 33.652 32.192 1.00 24.17 155 LEU B O 1
ATOM 5849 N N . ASN B 1 176 ? 48.087 32.993 30.174 1.00 24.80 156 ASN B N 1
ATOM 5850 C CA . ASN B 1 176 ? 48.277 34.359 29.670 1.00 22.35 156 ASN B CA 1
ATOM 5851 C C . ASN B 1 176 ? 49.145 35.214 30.591 1.00 25.25 156 ASN B C 1
ATOM 5852 O O . ASN B 1 176 ? 48.959 36.428 30.706 1.00 21.40 156 ASN B O 1
ATOM 5857 N N . ASP B 1 177 ? 50.084 34.559 31.264 1.00 24.01 157 ASP B N 1
ATOM 5858 C CA . ASP B 1 177 ? 51.049 35.265 32.079 1.00 26.38 157 ASP B CA 1
ATOM 5859 C C . ASP B 1 177 ? 52.457 35.027 31.525 1.00 29.10 157 ASP B C 1
ATOM 5860 O O . ASP B 1 177 ? 52.760 33.955 31.018 1.00 27.31 157 ASP B O 1
ATOM 5865 N N . SER B 1 178 ? 53.313 36.037 31.624 1.00 30.81 158 SER B N 1
ATOM 5866 C CA . SER B 1 178 ? 54.670 35.933 31.100 1.00 42.17 158 SER B CA 1
ATOM 5867 C C . SER B 1 178 ? 55.720 36.104 32.199 1.00 40.12 158 SER B C 1
ATOM 5868 O O . SER B 1 178 ? 56.836 36.561 31.935 1.00 37.93 158 SER B O 1
ATOM 5871 N N . GLY B 1 179 ? 55.354 35.734 33.425 1.00 40.28 159 GLY B N 1
ATOM 5872 C CA . GLY B 1 179 ? 56.239 35.874 34.571 1.00 31.43 159 GLY B CA 1
ATOM 5873 C C . GLY B 1 179 ? 56.608 34.539 35.195 1.00 38.02 159 GLY B C 1
ATOM 5874 O O . GLY B 1 179 ? 56.546 33.496 34.543 1.00 30.71 159 GLY B O 1
ATOM 5875 N N . GLU B 1 180 ? 56.989 34.568 36.469 1.00 39.52 160 GLU B N 1
ATOM 5876 C CA . GLU B 1 180 ? 57.376 33.348 37.175 1.00 39.24 160 GLU B CA 1
ATOM 5877 C C . GLU B 1 180 ? 56.231 32.330 37.266 1.00 36.93 160 GLU B C 1
ATOM 5878 O O . GLU B 1 180 ? 56.473 31.134 37.417 1.00 38.35 160 GLU B O 1
ATOM 5880 N N . HIS B 1 181 ? 54.990 32.808 37.179 1.00 30.00 161 HIS B N 1
ATOM 5881 C CA . HIS B 1 181 ? 53.827 31.942 37.349 1.00 31.51 161 HIS B CA 1
ATOM 5882 C C . HIS B 1 181 ? 53.263 31.433 36.027 1.00 30.09 161 HIS B C 1
ATOM 5883 O O . HIS B 1 181 ? 52.149 30.911 35.989 1.00 28.19 161 HIS B O 1
ATOM 5890 N N . ASN B 1 182 ? 54.031 31.597 34.953 1.00 29.87 162 ASN B N 1
ATOM 5891 C CA . ASN B 1 182 ? 53.568 31.296 33.600 1.00 27.96 162 ASN B CA 1
ATOM 5892 C C . ASN B 1 182 ? 53.205 29.827 33.412 1.00 24.72 162 ASN B C 1
ATOM 5893 O O . ASN B 1 182 ? 54.084 28.963 33.395 1.00 29.38 162 ASN B O 1
ATOM 5898 N N . LEU B 1 183 ? 51.912 29.547 33.272 1.00 22.63 163 LEU B N 1
ATOM 5899 C CA . LEU B 1 183 ? 51.444 28.168 33.095 1.00 25.55 163 LEU B CA 1
ATOM 5900 C C . LEU B 1 183 ? 52.043 27.462 31.867 1.00 23.10 163 LEU B C 1
ATOM 5901 O O . LEU B 1 183 ? 52.298 26.252 31.910 1.00 22.91 163 LEU B O 1
ATOM 5906 N N . GLN B 1 184 ? 52.293 28.222 30.799 1.00 21.01 164 GLN B N 1
ATOM 5907 C CA . GLN B 1 184 ? 52.916 27.672 29.584 1.00 23.92 164 GLN B CA 1
ATOM 5908 C C . GLN B 1 184 ? 54.298 27.098 29.830 1.00 23.74 164 GLN B C 1
ATOM 5909 O O . GLN B 1 184 ? 54.696 26.139 29.163 1.00 20.35 164 GLN B O 1
ATOM 5915 N N . ASP B 1 185 ? 55.029 27.692 30.773 1.00 24.58 165 ASP B N 1
ATOM 5916 C CA . ASP B 1 185 ? 56.344 27.176 31.125 1.00 26.43 165 ASP B CA 1
ATOM 5917 C C . ASP B 1 185 ? 56.224 25.754 31.635 1.00 20.63 165 ASP B C 1
ATOM 5918 O O . ASP B 1 185 ? 56.850 24.844 31.094 1.00 21.48 165 ASP B O 1
ATOM 5923 N N . ALA B 1 186 ? 55.386 25.574 32.651 1.00 24.95 166 ALA B N 1
ATOM 5924 C CA . ALA B 1 186 ? 55.153 24.271 33.276 1.00 18.60 166 ALA B CA 1
ATOM 5925 C C . ALA B 1 186 ? 54.749 23.211 32.247 1.00 25.98 166 ALA B C 1
ATOM 5926 O O . ALA B 1 186 ? 55.284 22.087 32.244 1.00 27.62 166 ALA B O 1
ATOM 5928 N N . ILE B 1 187 ? 53.802 23.595 31.384 1.00 20.24 167 ILE B N 1
ATOM 5929 C CA . ILE B 1 187 ? 53.246 22.747 30.329 1.00 22.00 167 ILE B CA 1
ATOM 5930 C C . ILE B 1 187 ? 54.284 22.368 29.252 1.00 25.01 167 ILE B C 1
ATOM 5931 O O . ILE B 1 187 ? 54.303 21.232 28.763 1.00 16.31 167 ILE B O 1
ATOM 5936 N N . ASN B 1 188 ? 55.153 23.321 28.907 1.00 25.58 168 ASN B N 1
ATOM 5937 C CA . ASN B 1 188 ? 56.223 23.083 27.931 1.00 24.17 168 ASN B CA 1
ATOM 5938 C C . ASN B 1 188 ? 57.440 22.336 28.491 1.00 25.46 168 ASN B C 1
ATOM 5939 O O . ASN B 1 188 ? 58.200 21.754 27.718 1.00 22.90 168 ASN B O 1
ATOM 5944 N N . HIS B 1 189 ? 57.642 22.357 29.813 1.00 21.09 169 HIS B N 1
ATOM 5945 C CA . HIS B 1 189 ? 58.832 21.714 30.378 1.00 19.04 169 HIS B CA 1
ATOM 5946 C C . HIS B 1 189 ? 58.673 20.207 30.370 1.00 17.65 169 HIS B C 1
ATOM 5947 O O . HIS B 1 189 ? 57.775 19.683 31.003 1.00 23.10 169 HIS B O 1
ATOM 5954 N N . PRO B 1 190 ? 59.534 19.508 29.614 1.00 25.34 170 PRO B N 1
ATOM 5955 C CA . PRO B 1 190 ? 59.383 18.063 29.398 1.00 20.48 170 PRO B CA 1
ATOM 5956 C C . PRO B 1 190 ? 59.519 17.265 30.670 1.00 23.73 170 PRO B C 1
ATOM 5957 O O . PRO B 1 190 ? 60.502 17.452 31.390 1.00 31.59 170 PRO B O 1
ATOM 5961 N N . ALA B 1 191 ? 58.549 16.392 30.932 1.00 17.31 171 ALA B N 1
ATOM 5962 C CA . ALA B 1 191 ? 58.586 15.500 32.080 1.00 22.46 171 ALA B CA 1
ATOM 5963 C C . ALA B 1 191 ? 59.934 14.827 32.177 1.00 24.62 171 ALA B C 1
ATOM 5964 O O . ALA B 1 191 ? 60.597 14.615 31.166 1.00 22.71 171 ALA B O 1
ATOM 5966 N N . GLU B 1 192 ? 60.332 14.519 33.406 1.00 24.60 172 GLU B N 1
ATOM 5967 C CA . GLU B 1 192 ? 61.574 13.805 33.696 1.00 27.41 172 GLU B CA 1
ATOM 5968 C C . GLU B 1 192 ? 61.227 12.744 34.738 1.00 28.06 172 GLU B C 1
ATOM 5969 O O . GLU B 1 192 ? 60.659 13.072 35.785 1.00 27.19 172 GLU B O 1
ATOM 5975 N N . ASP B 1 193 ? 61.595 11.499 34.448 1.00 22.94 173 ASP B N 1
ATOM 5976 C CA . ASP B 1 193 ? 61.173 10.310 35.196 1.00 29.63 173 ASP B CA 1
ATOM 5977 C C . ASP B 1 193 ? 59.885 10.487 36.000 1.00 35.31 173 ASP B C 1
ATOM 5978 O O . ASP B 1 193 ? 59.893 10.580 37.241 1.00 29.49 173 ASP B O 1
ATOM 5983 N N . PHE B 1 194 ? 58.778 10.550 35.274 1.00 28.12 174 PHE B N 1
ATOM 5984 C CA . PHE B 1 194 ? 57.500 10.779 35.906 1.00 28.95 174 PHE B CA 1
ATOM 5985 C C . PHE B 1 194 ? 56.618 9.534 35.879 1.00 29.31 174 PHE B C 1
ATOM 5986 O O . PHE B 1 194 ? 56.406 8.926 34.834 1.00 20.94 174 PHE B O 1
ATOM 5994 N N . THR B 1 195 ? 56.108 9.144 37.039 1.00 32.91 175 THR B N 1
ATOM 5995 C CA . THR B 1 195 ? 55.076 8.119 37.056 1.00 34.37 175 THR B CA 1
ATOM 5996 C C . THR B 1 195 ? 53.789 8.722 37.599 1.00 31.10 175 THR B C 1
ATOM 5997 O O . THR B 1 195 ? 53.770 9.301 38.690 1.00 30.77 175 THR B O 1
ATOM 6001 N N . ALA B 1 196 ? 52.728 8.602 36.812 1.00 25.87 176 ALA B N 1
ATOM 6002 C CA . ALA B 1 196 ? 51.388 8.973 37.237 1.00 21.97 176 ALA B CA 1
ATOM 6003 C C . ALA B 1 196 ? 51.034 8.277 38.552 1.00 20.26 176 ALA B C 1
ATOM 6004 O O . ALA B 1 196 ? 51.339 7.100 38.731 1.00 20.47 176 ALA B O 1
ATOM 6006 N N . THR B 1 197 ? 50.408 9.016 39.469 1.00 17.20 177 THR B N 1
ATOM 6007 C CA . THR B 1 197 ? 49.876 8.439 40.701 1.00 15.36 177 THR B CA 1
ATOM 6008 C C . THR B 1 197 ? 48.431 8.844 40.918 1.00 14.22 177 THR B C 1
ATOM 6009 O O . THR B 1 197 ? 48.132 9.591 41.842 1.00 18.37 177 THR B O 1
ATOM 6013 N N . PRO B 1 198 ? 47.526 8.358 40.065 1.00 14.09 178 PRO B N 1
ATOM 6014 C CA . PRO B 1 198 ? 46.116 8.695 40.262 1.00 15.97 178 PRO B CA 1
ATOM 6015 C C . PRO B 1 198 ? 45.625 8.172 41.601 1.00 19.55 178 PRO B C 1
ATOM 6016 O O . PRO B 1 198 ? 46.180 7.205 42.138 1.00 21.20 178 PRO B O 1
ATOM 6020 N N . SER B 1 199 ? 44.608 8.815 42.150 1.00 15.12 179 SER B N 1
ATOM 6021 C CA . SER B 1 199 ? 44.000 8.318 43.374 1.00 18.54 179 SER B CA 1
ATOM 6022 C C . SER B 1 199 ? 43.290 7.019 42.999 1.00 19.31 179 SER B C 1
ATOM 6023 O O . SER B 1 199 ? 42.930 6.833 41.835 1.00 21.23 179 SER B O 1
ATOM 6026 N N . PRO B 1 200 ? 43.127 6.097 43.964 1.00 18.94 180 PRO B N 1
ATOM 6027 C CA . PRO B 1 200 ? 42.432 4.835 43.711 1.00 16.46 180 PRO B CA 1
ATOM 6028 C C . PRO B 1 200 ? 41.091 5.064 43.023 1.00 16.63 180 PRO B C 1
ATOM 6029 O O . PRO B 1 200 ? 40.442 6.087 43.254 1.00 20.99 180 PRO B O 1
ATOM 6033 N N . ALA B 1 201 ? 40.697 4.116 42.187 1.00 14.50 181 ALA B N 1
ATOM 6034 C CA . ALA B 1 201 ? 39.555 4.269 41.289 1.00 20.04 181 ALA B CA 1
ATOM 6035 C C . ALA B 1 201 ? 38.238 4.407 42.037 1.00 19.76 181 ALA B C 1
ATOM 6036 O O . ALA B 1 201 ? 37.282 4.979 41.515 1.00 17.61 181 ALA B O 1
ATOM 6038 N N . ASP B 1 202 ? 38.196 3.865 43.254 1.00 20.63 182 ASP B N 1
ATOM 6039 C CA . ASP B 1 202 ? 37.007 3.961 44.101 1.00 19.74 182 ASP B CA 1
ATOM 6040 C C . ASP B 1 202 ? 37.081 5.149 45.050 1.00 18.00 182 ASP B C 1
ATOM 6041 O O . ASP B 1 202 ? 36.355 5.200 46.029 1.00 17.26 182 ASP B O 1
ATOM 6046 N N . GLU B 1 203 ? 37.961 6.101 44.755 1.00 16.85 183 GLU B N 1
ATOM 6047 C CA . GLU B 1 203 ? 38.068 7.306 45.573 1.00 16.81 183 GLU B CA 1
ATOM 6048 C C . GLU B 1 203 ? 37.798 8.551 44.768 1.00 16.19 183 GLU B C 1
ATOM 6049 O O . GLU B 1 203 ? 37.675 8.488 43.550 1.00 21.84 183 GLU B O 1
ATOM 6055 N N . VAL B 1 204 ? 37.718 9.687 45.447 1.00 16.01 184 VAL B N 1
ATOM 6056 C CA . VAL B 1 204 ? 37.477 10.955 44.773 1.00 15.03 184 VAL B CA 1
ATOM 6057 C C . VAL B 1 204 ? 38.515 11.258 43.691 1.00 18.72 184 VAL B C 1
ATOM 6058 O O . VAL B 1 204 ? 39.732 11.156 43.912 1.00 17.47 184 VAL B O 1
ATOM 6062 N N . ALA B 1 205 ? 38.016 11.602 42.509 1.00 17.57 185 ALA B N 1
ATOM 6063 C CA . ALA B 1 205 ? 38.870 12.056 41.428 1.00 16.06 185 ALA B CA 1
ATOM 6064 C C . ALA B 1 205 ? 38.853 13.587 41.388 1.00 14.42 185 ALA B C 1
ATOM 6065 O O . ALA B 1 205 ? 39.910 14.227 41.363 1.00 14.01 185 ALA B O 1
ATOM 6067 N N . TYR B 1 206 ? 37.652 14.162 41.391 1.00 13.52 186 TYR B N 1
ATOM 6068 C CA . TYR B 1 206 ? 37.491 15.612 41.467 1.00 17.95 186 TYR B CA 1
ATOM 6069 C C . TYR B 1 206 ? 36.127 16.020 42.041 1.00 21.56 186 TYR B C 1
ATOM 6070 O O . TYR B 1 206 ? 35.291 15.170 42.321 1.00 22.13 186 TYR B O 1
ATOM 6079 N N . PHE B 1 207 ? 35.935 17.324 42.226 1.00 17.07 187 PHE B N 1
ATOM 6080 C CA . PHE B 1 207 ? 34.721 17.866 42.793 1.00 18.40 187 PHE B CA 1
ATOM 6081 C C . PHE B 1 207 ? 33.895 18.569 41.723 1.00 17.78 187 PHE B C 1
ATOM 6082 O O . PHE B 1 207 ? 34.384 19.483 41.051 1.00 18.31 187 PHE B O 1
ATOM 6090 N N . GLN B 1 208 ? 32.637 18.169 41.581 1.00 15.68 188 GLN B N 1
ATOM 6091 C CA . GLN B 1 208 ? 31.763 18.826 40.622 1.00 21.74 188 GLN B CA 1
ATOM 6092 C C . GLN B 1 208 ? 30.936 19.856 41.349 1.00 22.06 188 GLN B C 1
ATOM 6093 O O . GLN B 1 208 ? 30.843 19.811 42.562 1.00 24.22 188 GLN B O 1
ATOM 6099 N N . LEU B 1 209 ? 30.342 20.786 40.610 1.00 21.88 189 LEU B N 1
ATOM 6100 C CA . LEU B 1 209 ? 29.592 21.872 41.229 1.00 28.06 189 LEU B CA 1
ATOM 6101 C C . LEU B 1 209 ? 28.101 21.561 41.301 1.00 26.72 189 LEU B C 1
ATOM 6102 O O . LEU B 1 209 ? 27.564 20.906 40.406 1.00 26.68 189 LEU B O 1
ATOM 6107 N N . SER B 1 210 ? 27.435 22.044 42.350 1.00 24.59 190 SER B N 1
ATOM 6108 C CA . SER B 1 210 ? 25.986 21.875 42.458 1.00 32.55 190 SER B CA 1
ATOM 6109 C C . SER B 1 210 ? 25.154 23.085 42.041 1.00 30.04 190 SER B C 1
ATOM 6110 O O . SER B 1 210 ? 25.524 24.237 42.292 1.00 34.37 190 SER B O 1
ATOM 6113 N N . GLY B 1 211 ? 24.005 22.803 41.431 1.00 40.88 191 GLY B N 1
ATOM 6114 C CA . GLY B 1 211 ? 23.040 23.832 41.079 1.00 31.61 191 GLY B CA 1
ATOM 6115 C C . GLY B 1 211 ? 22.155 24.170 42.260 1.00 31.62 191 GLY B C 1
ATOM 6116 O O . GLY B 1 211 ? 22.620 24.738 43.250 1.00 30.70 191 GLY B O 1
ATOM 6117 N N . THR B 1 214 ? 20.454 26.148 47.774 1.00 27.29 194 THR B N 1
ATOM 6118 C CA . THR B 1 214 ? 20.792 26.684 49.089 1.00 33.65 194 THR B CA 1
ATOM 6119 C C . THR B 1 214 ? 21.832 27.800 48.998 1.00 28.43 194 THR B C 1
ATOM 6120 O O . THR B 1 214 ? 22.512 27.927 47.990 1.00 35.57 194 THR B O 1
ATOM 6124 N N . GLY B 1 215 ? 21.966 28.593 50.055 1.00 30.17 195 GLY B N 1
ATOM 6125 C CA . GLY B 1 215 ? 22.810 29.783 50.026 1.00 30.03 195 GLY B CA 1
ATOM 6126 C C . GLY B 1 215 ? 24.308 29.559 50.154 1.00 29.36 195 GLY B C 1
ATOM 6127 O O . GLY B 1 215 ? 25.099 30.509 50.168 1.00 26.72 195 GLY B O 1
ATOM 6128 N N . THR B 1 216 ? 24.695 28.295 50.256 1.00 33.68 196 THR B N 1
ATOM 6129 C CA . THR B 1 216 ? 26.097 27.910 50.290 1.00 31.74 196 THR B CA 1
ATOM 6130 C C . THR B 1 216 ? 26.390 26.948 49.146 1.00 32.86 196 THR B C 1
ATOM 6131 O O . THR B 1 216 ? 25.721 25.923 48.993 1.00 24.13 196 THR B O 1
ATOM 6135 N N . PRO B 1 217 ? 27.391 27.288 48.325 1.00 37.37 197 PRO B N 1
ATOM 6136 C CA . PRO B 1 217 ? 27.848 26.395 47.259 1.00 26.60 197 PRO B CA 1
ATOM 6137 C C . PRO B 1 217 ? 28.171 25.002 47.796 1.00 29.04 197 PRO B C 1
ATOM 6138 O O . PRO B 1 217 ? 28.966 24.863 48.736 1.00 23.42 197 PRO B O 1
ATOM 6142 N N . LYS B 1 218 ? 27.531 23.993 47.207 1.00 21.67 198 LYS B N 1
ATOM 6143 C CA . LYS B 1 218 ? 27.730 22.604 47.597 1.00 28.13 198 LYS B CA 1
ATOM 6144 C C . LYS B 1 218 ? 28.496 21.815 46.528 1.00 29.40 198 LYS B C 1
ATOM 6145 O O . LYS B 1 218 ? 28.121 21.805 45.362 1.00 27.87 198 LYS B O 1
ATOM 6151 N N . LEU B 1 219 ? 29.555 21.135 46.950 1.00 28.44 199 LEU B N 1
ATOM 6152 C CA . LEU B 1 219 ? 30.401 20.348 46.054 1.00 20.16 199 LEU B CA 1
ATOM 6153 C C . LEU B 1 219 ? 30.017 18.868 45.992 1.00 18.11 199 LEU B C 1
ATOM 6154 O O . LEU B 1 219 ? 29.609 18.273 46.985 1.00 16.87 199 LEU B O 1
ATOM 6159 N N . ILE B 1 220 ? 30.156 18.280 44.810 1.00 18.76 200 ILE B N 1
ATOM 6160 C CA . ILE B 1 220 ? 29.825 16.871 44.589 1.00 20.25 200 ILE B CA 1
ATOM 6161 C C . ILE B 1 220 ? 31.089 16.051 44.327 1.00 16.80 200 ILE B C 1
ATOM 6162 O O . ILE B 1 220 ? 31.674 16.140 43.251 1.00 19.48 200 ILE B O 1
ATOM 6167 N N . PRO B 1 221 ? 31.528 15.255 45.315 1.00 21.26 201 PRO B N 1
ATOM 6168 C CA . PRO B 1 221 ? 32.709 14.420 45.070 1.00 18.10 201 PRO B CA 1
ATOM 6169 C C . PRO B 1 221 ? 32.386 13.339 44.047 1.00 20.38 201 PRO B C 1
ATOM 6170 O O . PRO B 1 221 ? 31.415 12.617 44.240 1.00 19.54 201 PRO B O 1
ATOM 6174 N N . ARG B 1 222 ? 33.167 13.251 42.974 1.00 13.60 202 ARG B N 1
ATOM 6175 C CA . ARG B 1 222 ? 33.027 12.174 42.020 1.00 13.71 202 ARG B CA 1
ATOM 6176 C C . ARG B 1 222 ? 34.206 11.208 42.143 1.00 18.35 202 ARG B C 1
ATOM 6177 O O . ARG B 1 222 ? 35.352 11.631 42.322 1.00 16.72 202 ARG B O 1
ATOM 6185 N N . THR B 1 223 ? 33.931 9.913 42.058 1.00 13.62 203 THR B N 1
ATOM 6186 C CA . THR B 1 223 ? 35.008 8.938 42.099 1.00 16.48 203 THR B CA 1
ATOM 6187 C C . THR B 1 223 ? 35.316 8.552 40.678 1.00 14.14 203 THR B C 1
ATOM 6188 O O . THR B 1 223 ? 34.452 8.701 39.824 1.00 14.24 203 THR B O 1
ATOM 6192 N N . HIS B 1 224 ? 36.534 8.060 40.426 1.00 16.94 204 HIS B N 1
ATOM 6193 C CA . HIS B 1 224 ? 36.902 7.538 39.096 1.00 20.65 204 HIS B CA 1
ATOM 6194 C C . HIS B 1 224 ? 35.824 6.567 38.591 1.00 17.76 204 HIS B C 1
ATOM 6195 O O . HIS B 1 224 ? 35.252 6.790 37.545 1.00 20.82 204 HIS B O 1
ATOM 6202 N N . ASN B 1 225 ? 35.495 5.541 39.369 1.00 20.87 205 ASN B N 1
ATOM 6203 C CA . ASN B 1 225 ? 34.488 4.552 38.955 1.00 17.99 205 ASN B CA 1
ATOM 6204 C C . ASN B 1 225 ? 33.116 5.075 38.524 1.00 18.34 205 ASN B C 1
ATOM 6205 O O . ASN B 1 225 ? 32.647 4.744 37.436 1.00 19.20 205 ASN B O 1
ATOM 6210 N N . ASP B 1 226 ? 32.466 5.866 39.377 1.00 20.98 206 ASP B N 1
ATOM 6211 C CA . ASP B 1 226 ? 31.158 6.405 39.026 1.00 17.24 206 ASP B CA 1
ATOM 6212 C C . ASP B 1 226 ? 31.259 7.359 37.849 1.00 16.35 206 ASP B C 1
ATOM 6213 O O . ASP B 1 226 ? 30.419 7.339 36.946 1.00 17.64 206 ASP B O 1
ATOM 6218 N N . TYR B 1 227 ? 32.304 8.174 37.813 1.00 16.28 207 TYR B N 1
ATOM 6219 C CA . TYR B 1 227 ? 32.363 9.194 36.762 1.00 17.03 207 TYR B CA 1
ATOM 6220 C C . TYR B 1 227 ? 32.793 8.599 35.421 1.00 15.46 207 TYR B C 1
ATOM 6221 O O . TYR B 1 227 ? 32.221 8.931 34.383 1.00 18.96 207 TYR B O 1
ATOM 6230 N N . TYR B 1 228 ? 33.779 7.710 35.442 1.00 14.03 208 TYR B N 1
ATOM 6231 C CA . TYR B 1 228 ? 34.226 7.026 34.225 1.00 14.28 208 TYR B CA 1
ATOM 6232 C C . TYR B 1 228 ? 33.063 6.233 33.640 1.00 17.09 208 TYR B C 1
ATOM 6233 O O . TYR B 1 228 ? 32.857 6.226 32.425 1.00 16.85 208 TYR B O 1
ATOM 6242 N N . TYR B 1 229 ? 32.282 5.581 34.496 1.00 17.25 209 TYR B N 1
ATOM 6243 C CA . TYR B 1 229 ? 31.083 4.926 33.987 1.00 19.88 209 TYR B CA 1
ATOM 6244 C C . TYR B 1 229 ? 30.110 5.906 33.301 1.00 13.55 209 TYR B C 1
ATOM 6245 O O . TYR B 1 229 ? 29.569 5.593 32.260 1.00 10.99 209 TYR B O 1
ATOM 6254 N N . SER B 1 230 ? 29.874 7.071 33.897 1.00 16.67 210 SER B N 1
ATOM 6255 C CA . SER B 1 230 ? 28.905 7.996 33.316 1.00 15.94 210 SER B CA 1
ATOM 6256 C C . SER B 1 230 ? 29.314 8.441 31.909 1.00 15.93 210 SER B C 1
ATOM 6257 O O . SER B 1 230 ? 28.462 8.716 31.060 1.00 14.26 210 SER B O 1
ATOM 6260 N N . VAL B 1 231 ? 30.624 8.442 31.658 1.00 19.15 211 VAL B N 1
ATOM 6261 C CA . VAL B 1 231 ? 31.177 8.850 30.367 1.00 17.20 211 VAL B CA 1
ATOM 6262 C C . VAL B 1 231 ? 31.143 7.713 29.364 1.00 17.21 211 VAL B C 1
ATOM 6263 O O . VAL B 1 231 ? 30.762 7.917 28.212 1.00 15.58 211 VAL B O 1
ATOM 6267 N N . ARG B 1 232 ? 31.542 6.525 29.809 1.00 17.09 212 ARG B N 1
ATOM 6268 C CA . ARG B 1 232 ? 31.575 5.334 28.958 1.00 15.72 212 ARG B CA 1
ATOM 6269 C C . ARG B 1 232 ? 30.196 5.133 28.377 1.00 18.76 212 ARG B C 1
ATOM 6270 O O . ARG B 1 232 ? 29.998 5.104 27.157 1.00 15.56 212 ARG B O 1
ATOM 6278 N N . ARG B 1 233 ? 29.232 5.013 29.281 1.00 18.19 213 ARG B N 1
ATOM 6279 C CA . ARG B 1 233 ? 27.873 4.713 28.885 1.00 22.84 213 ARG B CA 1
ATOM 6280 C C . ARG B 1 233 ? 27.293 5.810 27.978 1.00 21.19 213 ARG B C 1
ATOM 6281 O O . ARG B 1 233 ? 26.571 5.501 27.031 1.00 21.54 213 ARG B O 1
ATOM 6289 N N . SER B 1 234 ? 27.672 7.068 28.211 1.00 19.29 214 SER B N 1
ATOM 6290 C CA . SER B 1 234 ? 27.276 8.162 27.308 1.00 19.60 214 SER B CA 1
ATOM 6291 C C . SER B 1 234 ? 27.877 8.053 25.905 1.00 18.79 214 SER B C 1
ATOM 6292 O O . SER B 1 234 ? 27.177 8.274 24.913 1.00 19.38 214 SER B O 1
ATOM 6295 N N . VAL B 1 235 ? 29.161 7.729 25.822 1.00 13.31 215 VAL B N 1
ATOM 6296 C CA . VAL B 1 235 ? 29.770 7.408 24.542 1.00 13.73 215 VAL B CA 1
ATOM 6297 C C . VAL B 1 235 ? 29.001 6.313 23.802 1.00 16.67 215 VAL B C 1
ATOM 6298 O O . VAL B 1 235 ? 28.709 6.456 22.617 1.00 21.83 215 VAL B O 1
ATOM 6302 N N . GLU B 1 236 ? 28.678 5.228 24.491 1.00 11.94 216 GLU B N 1
ATOM 6303 C CA . GLU B 1 236 ? 27.875 4.158 23.915 1.00 16.96 216 GLU B CA 1
ATOM 6304 C C . GLU B 1 236 ? 26.534 4.639 23.331 1.00 20.33 216 GLU B C 1
ATOM 6305 O O . GLU B 1 236 ? 26.213 4.377 22.169 1.00 14.80 216 GLU B O 1
ATOM 6311 N N . ILE B 1 237 ? 25.747 5.310 24.166 1.00 21.01 217 ILE B N 1
ATOM 6312 C CA . ILE B 1 237 ? 24.432 5.820 23.779 1.00 19.99 217 ILE B CA 1
ATOM 6313 C C . ILE B 1 237 ? 24.479 6.830 22.641 1.00 14.29 217 ILE B C 1
ATOM 6314 O O . ILE B 1 237 ? 23.627 6.817 21.765 1.00 19.22 217 ILE B O 1
ATOM 6319 N N . CYS B 1 238 ? 25.485 7.682 22.625 1.00 13.70 218 CYS B N 1
ATOM 6320 C CA . CYS B 1 238 ? 25.557 8.682 21.560 1.00 19.67 218 CYS B CA 1
ATOM 6321 C C . CYS B 1 238 ? 26.395 8.232 20.369 1.00 17.22 218 CYS B C 1
ATOM 6322 O O . CYS B 1 238 ? 26.511 8.958 19.373 1.00 17.57 218 CYS B O 1
ATOM 6325 N N . GLN B 1 239 ? 26.943 7.024 20.475 1.00 12.54 219 GLN B N 1
ATOM 6326 C CA . GLN B 1 239 ? 27.867 6.468 19.492 1.00 13.64 219 GLN B CA 1
ATOM 6327 C C . GLN B 1 239 ? 28.974 7.438 19.029 1.00 16.76 219 GLN B C 1
ATOM 6328 O O . GLN B 1 239 ? 29.131 7.710 17.836 1.00 18.42 219 GLN B O 1
ATOM 6334 N N . PHE B 1 240 ? 29.725 7.964 19.993 1.00 15.18 220 PHE B N 1
ATOM 6335 C CA . PHE B 1 240 ? 30.932 8.725 19.699 1.00 16.62 220 PHE B CA 1
ATOM 6336 C C . PHE B 1 240 ? 31.996 7.738 19.261 1.00 11.10 220 PHE B C 1
ATOM 6337 O O . PHE B 1 240 ? 31.990 6.598 19.690 1.00 14.94 220 PHE B O 1
ATOM 6345 N N . THR B 1 241 ? 32.875 8.151 18.360 1.00 16.41 221 THR B N 1
ATOM 6346 C CA . THR B 1 241 ? 33.886 7.256 17.798 1.00 11.78 221 THR B CA 1
ATOM 6347 C C . THR B 1 241 ? 35.088 8.116 17.533 1.00 16.07 221 THR B C 1
ATOM 6348 O O . THR B 1 241 ? 35.081 9.296 17.882 1.00 15.88 221 THR B O 1
ATOM 6352 N N . GLN B 1 242 ? 36.115 7.556 16.897 1.00 17.93 222 GLN B N 1
ATOM 6353 C CA . GLN B 1 242 ? 37.249 8.371 16.456 1.00 17.55 222 GLN B CA 1
ATOM 6354 C C . GLN B 1 242 ? 36.747 9.466 15.533 1.00 15.97 222 GLN B C 1
ATOM 6355 O O . GLN B 1 242 ? 37.303 10.558 15.510 1.00 12.61 222 GLN B O 1
ATOM 6357 N N . GLN B 1 243 ? 35.693 9.150 14.774 1.00 16.91 223 GLN B N 1
ATOM 6358 C CA . GLN B 1 243 ? 35.144 10.047 13.740 1.00 16.66 223 GLN B CA 1
ATOM 6359 C C . GLN B 1 243 ? 34.324 11.244 14.256 1.00 21.29 223 GLN B C 1
ATOM 6360 O O . GLN B 1 243 ? 34.066 12.193 13.503 1.00 20.84 223 GLN B O 1
ATOM 6362 N N . THR B 1 244 ? 33.903 11.196 15.518 1.00 13.29 224 THR B N 1
ATOM 6363 C CA . THR B 1 244 ? 33.167 12.291 16.115 1.00 11.86 224 THR B CA 1
ATOM 6364 C C . THR B 1 244 ? 34.014 13.590 16.079 1.00 18.87 224 THR B C 1
ATOM 6365 O O . THR B 1 244 ? 35.202 13.583 16.404 1.00 14.47 224 THR B O 1
ATOM 6369 N N . ARG B 1 245 ? 33.399 14.687 15.646 1.00 15.16 225 ARG B N 1
ATOM 6370 C CA . ARG B 1 245 ? 33.987 16.006 15.763 1.00 16.40 225 ARG B CA 1
ATOM 6371 C C . ARG B 1 245 ? 32.979 16.891 16.524 1.00 23.50 225 ARG B C 1
ATOM 6372 O O . ARG B 1 245 ? 31.951 17.299 15.975 1.00 20.03 225 ARG B O 1
ATOM 6376 N N . TYR B 1 246 ? 33.275 17.172 17.792 1.00 15.44 226 TYR B N 1
ATOM 6377 C CA . TYR B 1 246 ? 32.289 17.720 18.711 1.00 17.51 226 TYR B CA 1
ATOM 6378 C C . TYR B 1 246 ? 32.571 19.165 19.102 1.00 20.76 226 TYR B C 1
ATOM 6379 O O . TYR B 1 246 ? 33.641 19.464 19.635 1.00 14.96 226 TYR B O 1
ATOM 6388 N N . LEU B 1 247 ? 31.617 20.062 18.844 1.00 14.96 227 LEU B N 1
ATOM 6389 C CA . LEU B 1 247 ? 31.843 21.460 19.164 1.00 15.62 227 LEU B CA 1
ATOM 6390 C C . LEU B 1 247 ? 31.533 21.749 20.640 1.00 18.50 227 LEU B C 1
ATOM 6391 O O . LEU B 1 247 ? 30.420 21.521 21.091 1.00 19.99 227 LEU B O 1
ATOM 6396 N N . CYS B 1 248 ? 32.518 22.245 21.383 1.00 14.06 228 CYS B N 1
ATOM 6397 C CA . CYS B 1 248 ? 32.308 22.656 22.777 1.00 14.72 228 CYS B CA 1
ATOM 6398 C C . CYS B 1 248 ? 32.268 24.168 22.916 1.00 12.39 228 CYS B C 1
ATOM 6399 O O . CYS B 1 248 ? 33.313 24.800 23.016 1.00 16.22 228 CYS B O 1
ATOM 6402 N N . ALA B 1 249 ? 31.070 24.739 22.915 1.00 10.49 229 ALA B N 1
ATOM 6403 C CA . ALA B 1 249 ? 30.903 26.185 22.965 1.00 13.53 229 ALA B CA 1
ATOM 6404 C C . ALA B 1 249 ? 30.119 26.688 24.190 1.00 14.46 229 ALA B C 1
ATOM 6405 O O . ALA B 1 249 ? 30.037 27.898 24.407 1.00 14.84 229 ALA B O 1
ATOM 6407 N N . ILE B 1 250 ? 29.528 25.771 24.962 1.00 9.36 230 ILE B N 1
ATOM 6408 C CA . ILE B 1 250 ? 28.945 26.122 26.254 1.00 14.25 230 ILE B CA 1
ATOM 6409 C C . ILE B 1 250 ? 30.093 25.993 27.278 1.00 13.77 230 ILE B C 1
ATOM 6410 O O . ILE B 1 250 ? 31.217 25.697 26.887 1.00 14.18 230 ILE B O 1
ATOM 6415 N N . PRO B 1 251 ? 29.836 26.225 28.572 1.00 10.13 231 PRO B N 1
ATOM 6416 C CA . PRO B 1 251 ? 31.035 26.165 29.417 1.00 13.30 231 PRO B CA 1
ATOM 6417 C C . PRO B 1 251 ? 31.653 24.776 29.602 1.00 15.44 231 PRO B C 1
ATOM 6418 O O . PRO B 1 251 ? 31.049 23.868 30.183 1.00 18.79 231 PRO B O 1
ATOM 6422 N N . ALA B 1 252 ? 32.884 24.649 29.124 1.00 14.69 232 ALA B N 1
ATOM 6423 C CA . ALA B 1 252 ? 33.611 23.383 29.085 1.00 14.16 232 ALA B CA 1
ATOM 6424 C C . ALA B 1 252 ? 33.717 22.678 30.439 1.00 13.46 232 ALA B C 1
ATOM 6425 O O . ALA B 1 252 ? 33.777 21.459 30.498 1.00 12.74 232 ALA B O 1
ATOM 6427 N N . ALA B 1 253 ? 33.716 23.440 31.521 1.00 14.90 233 ALA B N 1
ATOM 6428 C CA . ALA B 1 253 ? 33.850 22.848 32.843 1.00 16.27 233 ALA B CA 1
ATOM 6429 C C . ALA B 1 253 ? 32.543 22.291 33.435 1.00 14.50 233 ALA B C 1
ATOM 6430 O O . ALA B 1 253 ? 32.576 21.640 34.473 1.00 15.98 233 ALA B O 1
ATOM 6432 N N . HIS B 1 254 ? 31.405 22.553 32.793 1.00 14.20 234 HIS B N 1
ATOM 6433 C CA . HIS B 1 254 ? 30.112 22.029 33.266 1.00 15.58 234 HIS B CA 1
ATOM 6434 C C . HIS B 1 254 ? 29.904 20.560 32.907 1.00 14.52 234 HIS B C 1
ATOM 6435 O O . HIS B 1 254 ? 30.326 20.089 31.850 1.00 15.23 234 HIS B O 1
ATOM 6442 N N . ASN B 1 255 ? 29.213 19.853 33.782 1.00 15.57 235 ASN B N 1
ATOM 6443 C CA . ASN B 1 255 ? 29.074 18.416 33.646 1.00 22.85 235 ASN B CA 1
ATOM 6444 C C . ASN B 1 255 ? 28.529 18.027 32.280 1.00 19.46 235 ASN B C 1
ATOM 6445 O O . ASN B 1 255 ? 29.001 17.086 31.670 1.00 21.04 235 ASN B O 1
ATOM 6450 N N . TYR B 1 256 ? 27.559 18.795 31.802 1.00 19.33 236 TYR B N 1
ATOM 6451 C CA . TYR B 1 256 ? 26.991 18.642 30.473 1.00 12.53 236 TYR B CA 1
ATOM 6452 C C . TYR B 1 256 ? 28.077 18.608 29.409 1.00 18.71 236 TYR B C 1
ATOM 6453 O O . TYR B 1 256 ? 28.181 17.612 28.673 1.00 19.08 236 TYR B O 1
ATOM 6462 N N . ALA B 1 257 ? 28.872 19.683 29.317 1.00 11.53 237 ALA B N 1
ATOM 6463 C CA . ALA B 1 257 ? 29.949 19.757 28.315 1.00 12.61 237 ALA B CA 1
ATOM 6464 C C . ALA B 1 257 ? 31.143 18.858 28.621 1.00 12.80 237 ALA B C 1
ATOM 6465 O O . ALA B 1 257 ? 31.881 18.479 27.721 1.00 12.24 237 ALA B O 1
ATOM 6467 N N . MET B 1 258 ? 31.353 18.537 29.894 1.00 18.10 238 MET B N 1
ATOM 6468 C CA . MET B 1 258 ? 32.509 17.722 30.269 1.00 16.02 238 MET B CA 1
ATOM 6469 C C . MET B 1 258 ? 32.295 16.224 30.069 1.00 15.42 238 MET B C 1
ATOM 6470 O O . MET B 1 258 ? 33.226 15.535 29.701 1.00 14.96 238 MET B O 1
ATOM 6475 N N . SER B 1 259 ? 31.065 15.740 30.261 1.00 13.65 239 SER B N 1
ATOM 6476 C CA . SER B 1 259 ? 30.824 14.302 30.403 1.00 14.20 239 SER B CA 1
ATOM 6477 C C . SER B 1 259 ? 29.527 13.681 29.839 1.00 14.39 239 SER B C 1
ATOM 6478 O O . SER B 1 259 ? 29.325 12.472 29.951 1.00 17.18 239 SER B O 1
ATOM 6481 N N . SER B 1 260 ? 28.640 14.451 29.229 1.00 16.72 240 SER B N 1
ATOM 6482 C CA . SER B 1 260 ? 27.391 13.832 28.773 1.00 14.14 240 SER B CA 1
ATOM 6483 C C . SER B 1 260 ? 27.146 13.816 27.252 1.00 14.94 240 SER B C 1
ATOM 6484 O O . SER B 1 260 ? 26.208 14.431 26.779 1.00 16.35 240 SER B O 1
ATOM 6487 N N . PRO B 1 261 ? 27.986 13.113 26.474 1.00 16.02 241 PRO B N 1
ATOM 6488 C CA . PRO B 1 261 ? 29.240 12.448 26.825 1.00 11.74 241 PRO B CA 1
ATOM 6489 C C . PRO B 1 261 ? 30.317 13.508 26.886 1.00 15.44 241 PRO B C 1
ATOM 6490 O O . PRO B 1 261 ? 31.372 13.283 27.488 1.00 16.79 241 PRO B O 1
ATOM 6494 N N . GLY B 1 262 ? 30.028 14.658 26.268 1.00 14.31 242 GLY B N 1
ATOM 6495 C CA . GLY B 1 262 ? 30.903 15.814 26.280 1.00 12.90 242 GLY B CA 1
ATOM 6496 C C . GLY B 1 262 ? 32.317 15.500 25.870 1.00 14.89 242 GLY B C 1
ATOM 6497 O O . GLY B 1 262 ? 32.608 14.406 25.390 1.00 14.14 242 GLY B O 1
ATOM 6498 N N . SER B 1 263 ? 33.200 16.466 26.084 1.00 15.70 243 SER B N 1
ATOM 6499 C CA . SER B 1 263 ? 34.605 16.354 25.700 1.00 13.54 243 SER B CA 1
ATOM 6500 C C . SER B 1 263 ? 35.327 15.119 26.274 1.00 12.29 243 SER B C 1
ATOM 6501 O O . SER B 1 263 ? 36.218 14.577 25.643 1.00 11.83 243 SER B O 1
ATOM 6504 N N . LEU B 1 264 ? 34.962 14.684 27.470 1.00 13.35 244 LEU B N 1
ATOM 6505 C CA . LEU B 1 264 ? 35.554 13.468 28.004 1.00 14.36 244 LEU B CA 1
ATOM 6506 C C . LEU B 1 264 ? 35.106 12.275 27.177 1.00 18.23 244 LEU B C 1
ATOM 6507 O O . LEU B 1 264 ? 35.874 11.353 26.938 1.00 16.77 244 LEU B O 1
ATOM 6512 N N . GLY B 1 265 ? 33.862 12.305 26.719 1.00 18.27 245 GLY B N 1
ATOM 6513 C CA . GLY B 1 265 ? 33.393 11.268 25.822 1.00 16.45 245 GLY B CA 1
ATOM 6514 C C . GLY B 1 265 ? 34.169 11.217 24.511 1.00 14.81 245 GLY B C 1
ATOM 6515 O O . GLY B 1 265 ? 34.546 10.130 24.040 1.00 14.49 245 GLY B O 1
ATOM 6516 N N . VAL B 1 266 ? 34.397 12.400 23.931 1.00 16.29 246 VAL B N 1
ATOM 6517 C CA . VAL B 1 266 ? 35.099 12.551 22.669 1.00 12.30 246 VAL B CA 1
ATOM 6518 C C . VAL B 1 266 ? 36.506 11.986 22.785 1.00 15.99 246 VAL B C 1
ATOM 6519 O O . VAL B 1 266 ? 36.925 11.199 21.938 1.00 18.98 246 VAL B O 1
ATOM 6523 N N . PHE B 1 267 ? 37.218 12.386 23.837 1.00 12.40 247 PHE B N 1
ATOM 6524 C CA . PHE B 1 267 ? 38.541 11.849 24.149 1.00 13.85 247 PHE B CA 1
ATOM 6525 C C . PHE B 1 267 ? 38.544 10.334 24.321 1.00 13.33 247 PHE B C 1
ATOM 6526 O O . PHE B 1 267 ? 39.399 9.656 23.774 1.00 14.42 247 PHE B O 1
ATOM 6534 N N . LEU B 1 268 ? 37.596 9.798 25.075 1.00 14.31 248 LEU B N 1
ATOM 6535 C CA . LEU B 1 268 ? 37.532 8.351 25.240 1.00 18.07 248 LEU B CA 1
ATOM 6536 C C . LEU B 1 268 ? 37.365 7.658 23.876 1.00 20.72 248 LEU B C 1
ATOM 6537 O O . LEU B 1 268 ? 37.944 6.603 23.636 1.00 22.42 248 LEU B O 1
ATOM 6542 N N . ALA B 1 269 ? 36.609 8.277 22.974 1.00 21.60 249 ALA B N 1
ATOM 6543 C CA . ALA B 1 269 ? 36.339 7.674 21.664 1.00 20.33 249 ALA B CA 1
ATOM 6544 C C . ALA B 1 269 ? 37.450 7.939 20.663 1.00 15.60 249 ALA B C 1
ATOM 6545 O O . ALA B 1 269 ? 37.507 7.302 19.619 1.00 19.88 249 ALA B O 1
ATOM 6547 N N . GLY B 1 270 ? 38.344 8.868 20.987 1.00 16.70 250 GLY B N 1
ATOM 6548 C CA . GLY B 1 270 ? 39.453 9.190 20.099 1.00 18.61 250 GLY B CA 1
ATOM 6549 C C . GLY B 1 270 ? 39.097 10.207 19.020 1.00 21.95 250 GLY B C 1
ATOM 6550 O O . GLY B 1 270 ? 39.778 10.301 17.968 1.00 17.19 250 GLY B O 1
ATOM 6551 N N . GLY B 1 271 ? 38.031 10.970 19.283 1.00 12.88 251 GLY B N 1
ATOM 6552 C CA . GLY B 1 271 ? 37.561 11.994 18.368 1.00 14.28 251 GLY B CA 1
ATOM 6553 C C . GLY B 1 271 ? 38.235 13.337 18.578 1.00 18.17 251 GLY B C 1
ATOM 6554 O O . GLY B 1 271 ? 39.260 13.452 19.250 1.00 18.41 251 GLY B O 1
ATOM 6555 N N . THR B 1 272 ? 37.641 14.371 18.012 1.00 14.22 252 THR B N 1
ATOM 6556 C CA . THR B 1 272 ? 38.228 15.680 18.053 1.00 11.55 252 THR B CA 1
ATOM 6557 C C . THR B 1 272 ? 37.300 16.676 18.736 1.00 15.21 252 THR B C 1
ATOM 6558 O O . THR B 1 272 ? 36.130 16.783 18.381 1.00 20.12 252 THR B O 1
ATOM 6562 N N . VAL B 1 273 ? 37.813 17.396 19.728 1.00 15.07 253 VAL B N 1
ATOM 6563 C CA . VAL B 1 273 ? 37.035 18.452 20.374 1.00 14.49 253 VAL B CA 1
ATOM 6564 C C . VAL B 1 273 ? 37.387 19.827 19.795 1.00 16.96 253 VAL B C 1
ATOM 6565 O O . VAL B 1 273 ? 38.550 20.214 19.715 1.00 16.76 253 VAL B O 1
ATOM 6569 N N . VAL B 1 274 ? 36.364 20.544 19.358 1.00 17.00 254 VAL B N 1
ATOM 6570 C CA . VAL B 1 274 ? 36.533 21.884 18.836 1.00 16.18 254 VAL B CA 1
ATOM 6571 C C . VAL B 1 274 ? 36.002 22.871 19.858 1.00 17.04 254 VAL B C 1
ATOM 6572 O O . VAL B 1 274 ? 34.820 22.835 20.221 1.00 16.63 254 VAL B O 1
ATOM 6576 N N . LEU B 1 275 ? 36.882 23.753 20.312 1.00 19.18 255 LEU B N 1
ATOM 6577 C CA . LEU B 1 275 ? 36.560 24.678 21.380 1.00 15.23 255 LEU B CA 1
ATOM 6578 C C . LEU B 1 275 ? 36.079 26.030 20.852 1.00 15.63 255 LEU B C 1
ATOM 6579 O O . LEU B 1 275 ? 36.616 26.549 19.883 1.00 17.04 255 LEU B O 1
ATOM 6584 N N . ALA B 1 276 ? 35.057 26.582 21.503 1.00 13.64 256 ALA B N 1
ATOM 6585 C CA . ALA B 1 276 ? 34.561 27.918 21.204 1.00 16.46 256 ALA B CA 1
ATOM 6586 C C . ALA B 1 276 ? 34.301 28.686 22.494 1.00 17.97 256 ALA B C 1
ATOM 6587 O O . ALA B 1 276 ? 33.868 28.121 23.493 1.00 11.83 256 ALA B O 1
ATOM 6589 N N . ALA B 1 277 ? 34.575 29.983 22.440 1.00 18.05 257 ALA B N 1
ATOM 6590 C CA . ALA B 1 277 ? 34.466 30.862 23.585 1.00 20.46 257 ALA B CA 1
ATOM 6591 C C . ALA B 1 277 ? 33.034 30.942 24.097 1.00 16.73 257 ALA B C 1
ATOM 6592 O O . ALA B 1 277 ? 32.807 30.989 25.300 1.00 19.71 257 ALA B O 1
ATOM 6594 N N . ASP B 1 278 ? 32.075 30.972 23.175 1.00 15.65 258 ASP B N 1
ATOM 6595 C CA . ASP B 1 278 ? 30.663 31.094 23.520 1.00 14.59 258 ASP B CA 1
ATOM 6596 C C . ASP B 1 278 ? 29.863 30.466 22.395 1.00 15.19 258 ASP B C 1
ATOM 6597 O O . ASP B 1 278 ? 30.419 30.248 21.319 1.00 12.43 258 ASP B O 1
ATOM 6602 N N . PRO B 1 279 ? 28.565 30.166 22.639 1.00 14.87 259 PRO B N 1
ATOM 6603 C CA . PRO B 1 279 ? 27.704 29.536 21.629 1.00 16.68 259 PRO B CA 1
ATOM 6604 C C . PRO B 1 279 ? 26.930 30.525 20.746 1.00 18.07 259 PRO B C 1
ATOM 6605 O O . PRO B 1 279 ? 25.803 30.219 20.355 1.00 18.18 259 PRO B O 1
ATOM 6609 N N . SER B 1 280 ? 27.497 31.683 20.436 1.00 15.60 260 SER B N 1
ATOM 6610 C CA . SER B 1 280 ? 26.852 32.541 19.457 1.00 14.92 260 SER B CA 1
ATOM 6611 C C . SER B 1 280 ? 26.915 31.844 18.094 1.00 22.64 260 SER B C 1
ATOM 6612 O O . SER B 1 280 ? 27.825 31.034 17.832 1.00 20.65 260 SER B O 1
ATOM 6615 N N . ALA B 1 281 ? 25.945 32.144 17.237 1.00 17.65 261 ALA B N 1
ATOM 6616 C CA . ALA B 1 281 ? 25.912 31.571 15.897 1.00 16.97 261 ALA B CA 1
ATOM 6617 C C . ALA B 1 281 ? 27.076 32.116 15.098 1.00 18.41 261 ALA B C 1
ATOM 6618 O O . ALA B 1 281 ? 27.722 31.386 14.345 1.00 16.94 261 ALA B O 1
ATOM 6620 N N . THR B 1 282 ? 27.322 33.411 15.289 1.00 21.30 262 THR B N 1
ATOM 6621 C CA . THR B 1 282 ? 28.429 34.141 14.682 1.00 21.01 262 THR B CA 1
ATOM 6622 C C . THR B 1 282 ? 29.758 33.416 14.849 1.00 19.15 262 THR B C 1
ATOM 6623 O O . THR B 1 282 ? 30.523 33.241 13.897 1.00 18.21 262 THR B O 1
ATOM 6627 N N . LEU B 1 283 ? 30.035 32.995 16.072 1.00 19.53 263 LEU B N 1
ATOM 6628 C CA . LEU B 1 283 ? 31.292 32.321 16.348 1.00 19.79 263 LEU B CA 1
ATOM 6629 C C . LEU B 1 283 ? 31.242 30.875 15.850 1.00 20.98 263 LEU B C 1
ATOM 6630 O O . LEU B 1 283 ? 32.165 30.407 15.186 1.00 20.47 263 LEU B O 1
ATOM 6635 N N . CYS B 1 284 ? 30.132 30.197 16.134 1.00 22.34 264 CYS B N 1
ATOM 6636 C CA . CYS B 1 284 ? 30.040 28.751 15.973 1.00 21.46 264 CYS B CA 1
ATOM 6637 C C . CYS B 1 284 ? 29.758 28.259 14.579 1.00 20.68 264 CYS B C 1
ATOM 6638 O O . CYS B 1 284 ? 30.288 27.213 14.188 1.00 20.85 264 CYS B O 1
ATOM 6641 N N . PHE B 1 285 ? 28.929 28.985 13.837 1.00 18.17 265 PHE B N 1
ATOM 6642 C CA . PHE B 1 285 ? 28.573 28.545 12.485 1.00 19.92 265 PHE B CA 1
ATOM 6643 C C . PHE B 1 285 ? 29.792 28.282 11.584 1.00 20.46 265 PHE B C 1
ATOM 6644 O O . PHE B 1 285 ? 29.886 27.219 10.965 1.00 21.78 265 PHE B O 1
ATOM 6652 N N . PRO B 1 286 ? 30.738 29.235 11.518 1.00 22.47 266 PRO B N 1
ATOM 6653 C CA . PRO B 1 286 ? 31.900 28.965 10.670 1.00 19.80 266 PRO B CA 1
ATOM 6654 C C . PRO B 1 286 ? 32.824 27.887 11.241 1.00 23.28 266 PRO B C 1
ATOM 6655 O O . PRO B 1 286 ? 33.502 27.206 10.473 1.00 32.98 266 PRO B O 1
ATOM 6659 N N . LEU B 1 287 ? 32.870 27.741 12.558 1.00 21.99 267 LEU B N 1
ATOM 6660 C CA . LEU B 1 287 ? 33.668 26.688 13.171 1.00 20.75 267 LEU B CA 1
ATOM 6661 C C . LEU B 1 287 ? 33.117 25.313 12.780 1.00 20.15 267 LEU B C 1
ATOM 6662 O O . LEU B 1 287 ? 33.867 24.391 12.481 1.00 16.50 267 LEU B O 1
ATOM 6667 N N . ILE B 1 288 ? 31.795 25.190 12.777 1.00 20.03 268 ILE B N 1
ATOM 6668 C CA . ILE B 1 288 ? 31.159 23.936 12.387 1.00 24.41 268 ILE B CA 1
ATOM 6669 C C . ILE B 1 288 ? 31.440 23.609 10.926 1.00 20.88 268 ILE B C 1
ATOM 6670 O O . ILE B 1 288 ? 31.594 22.454 10.573 1.00 21.55 268 ILE B O 1
ATOM 6675 N N . GLU B 1 289 ? 31.537 24.627 10.082 1.00 20.46 269 GLU B N 1
ATOM 6676 C CA . GLU B 1 289 ? 31.883 24.387 8.684 1.00 23.91 269 GLU B CA 1
ATOM 6677 C C . GLU B 1 289 ? 33.371 24.131 8.505 1.00 25.43 269 GLU B C 1
ATOM 6678 O O . GLU B 1 289 ? 33.770 23.208 7.791 1.00 24.66 269 GLU B O 1
ATOM 6684 N N . LYS B 1 290 ? 34.187 24.954 9.153 1.00 22.96 270 LYS B N 1
ATOM 6685 C CA . LYS B 1 290 ? 35.632 24.841 9.039 1.00 23.32 270 LYS B CA 1
ATOM 6686 C C . LYS B 1 290 ? 36.138 23.479 9.482 1.00 20.98 270 LYS B C 1
ATOM 6687 O O . LYS B 1 290 ? 37.010 22.908 8.850 1.00 24.18 270 LYS B O 1
ATOM 6693 N N . HIS B 1 291 ? 35.578 22.959 10.568 1.00 21.96 271 HIS B N 1
ATOM 6694 C CA . HIS B 1 291 ? 36.071 21.717 11.161 1.00 20.84 271 HIS B CA 1
ATOM 6695 C C . HIS B 1 291 ? 35.117 20.541 10.987 1.00 21.87 271 HIS B C 1
ATOM 6696 O O . HIS B 1 291 ? 35.401 19.423 11.438 1.00 15.13 271 HIS B O 1
ATOM 6703 N N . GLN B 1 292 ? 33.995 20.797 10.320 1.00 22.22 272 GLN B N 1
ATOM 6704 C CA . GLN B 1 292 ? 32.988 19.765 10.096 1.00 24.19 272 GLN B CA 1
ATOM 6705 C C . GLN B 1 292 ? 32.592 19.113 11.414 1.00 21.90 272 GLN B C 1
ATOM 6706 O O . GLN B 1 292 ? 32.707 17.902 11.579 1.00 22.62 272 GLN B O 1
ATOM 6712 N N . VAL B 1 293 ? 32.172 19.939 12.361 1.00 18.37 273 VAL B N 1
ATOM 6713 C CA . VAL B 1 293 ? 31.501 19.448 13.541 1.00 21.17 273 VAL B CA 1
ATOM 6714 C C . VAL B 1 293 ? 30.303 18.578 13.117 1.00 20.95 273 VAL B C 1
ATOM 6715 O O . VAL B 1 293 ? 29.533 18.939 12.219 1.00 19.97 273 VAL B O 1
ATOM 6719 N N . ASN B 1 294 ? 30.172 17.416 13.745 1.00 19.20 274 ASN B N 1
ATOM 6720 C CA . ASN B 1 294 ? 28.983 16.585 13.571 1.00 16.83 274 ASN B CA 1
ATOM 6721 C C . ASN B 1 294 ? 28.116 16.478 14.833 1.00 13.04 274 ASN B C 1
ATOM 6722 O O . ASN B 1 294 ? 26.970 16.067 14.774 1.00 17.61 274 ASN B O 1
ATOM 6727 N N . VAL B 1 295 ? 28.660 16.848 15.979 1.00 12.36 275 VAL B N 1
ATOM 6728 C CA . VAL B 1 295 ? 27.877 16.834 17.206 1.00 14.95 275 VAL B CA 1
ATOM 6729 C C . VAL B 1 295 ? 28.185 18.065 18.056 1.00 17.18 275 VAL B C 1
ATOM 6730 O O . VAL B 1 295 ? 29.351 18.416 18.276 1.00 19.14 275 VAL B O 1
ATOM 6734 N N . THR B 1 296 ? 27.140 18.725 18.539 1.00 14.88 276 THR B N 1
ATOM 6735 C CA . THR B 1 296 ? 27.332 19.780 19.529 1.00 16.74 276 THR B CA 1
ATOM 6736 C C . THR B 1 296 ? 26.314 19.685 20.665 1.00 11.01 276 THR B C 1
ATOM 6737 O O . THR B 1 296 ? 25.337 18.969 20.561 1.00 13.89 276 THR B O 1
ATOM 6741 N N . ALA B 1 297 ? 26.582 20.380 21.761 1.00 11.49 277 ALA B N 1
ATOM 6742 C CA . ALA B 1 297 ? 25.664 20.426 22.897 1.00 14.38 277 ALA B CA 1
ATOM 6743 C C . ALA B 1 297 ? 25.254 21.851 23.220 1.00 11.36 277 ALA B C 1
ATOM 6744 O O . ALA B 1 297 ? 26.097 22.681 23.513 1.00 15.05 277 ALA B O 1
ATOM 6746 N N . LEU B 1 298 ? 23.954 22.125 23.187 1.00 16.32 278 LEU B N 1
ATOM 6747 C CA . LEU B 1 298 ? 23.436 23.479 23.405 1.00 15.48 278 LEU B CA 1
ATOM 6748 C C . LEU B 1 298 ? 22.439 23.552 24.524 1.00 15.27 278 LEU B C 1
ATOM 6749 O O . LEU B 1 298 ? 21.931 22.537 24.991 1.00 19.85 278 LEU B O 1
ATOM 6754 N N . VAL B 1 299 ? 22.172 24.775 24.951 1.00 19.14 279 VAL B N 1
ATOM 6755 C CA . VAL B 1 299 ? 21.116 25.076 25.912 1.00 21.98 279 VAL B CA 1
ATOM 6756 C C . VAL B 1 299 ? 20.078 25.834 25.116 1.00 20.09 279 VAL B C 1
ATOM 6757 O O . VAL B 1 299 ? 20.432 26.490 24.149 1.00 22.52 279 VAL B O 1
ATOM 6761 N N . PRO B 1 300 ? 18.800 25.751 25.505 1.00 18.66 280 PRO B N 1
ATOM 6762 C CA . PRO B 1 300 ? 17.722 26.265 24.643 1.00 19.72 280 PRO B CA 1
ATOM 6763 C C . PRO B 1 300 ? 17.850 27.725 24.162 1.00 14.91 280 PRO B C 1
ATOM 6764 O O . PRO B 1 300 ? 17.536 28.002 23.010 1.00 16.44 280 PRO B O 1
ATOM 6768 N N . PRO B 1 301 ? 18.309 28.644 25.021 1.00 18.57 281 PRO B N 1
ATOM 6769 C CA . PRO B 1 301 ? 18.450 29.999 24.481 1.00 18.56 281 PRO B CA 1
ATOM 6770 C C . PRO B 1 301 ? 19.380 30.028 23.282 1.00 19.61 281 PRO B C 1
ATOM 6771 O O . PRO B 1 301 ? 19.101 30.734 22.317 1.00 21.30 281 PRO B O 1
ATOM 6775 N N . ALA B 1 302 ? 20.461 29.253 23.343 1.00 16.43 282 ALA B N 1
ATOM 6776 C CA . ALA B 1 302 ? 21.425 29.187 22.249 1.00 17.30 282 ALA B CA 1
ATOM 6777 C C . ALA B 1 302 ? 20.787 28.579 21.011 1.00 21.30 282 ALA B C 1
ATOM 6778 O O . ALA B 1 302 ? 21.148 28.915 19.888 1.00 23.48 282 ALA B O 1
ATOM 6780 N N . VAL B 1 303 ? 19.844 27.672 21.232 1.00 18.73 283 VAL B N 1
ATOM 6781 C CA . VAL B 1 303 ? 19.098 27.077 20.157 1.00 18.03 283 VAL B CA 1
ATOM 6782 C C . VAL B 1 303 ? 18.180 28.144 19.547 1.00 24.24 283 VAL B C 1
ATOM 6783 O O . VAL B 1 303 ? 18.116 28.306 18.318 1.00 24.40 283 VAL B O 1
ATOM 6787 N N . SER B 1 304 ? 17.477 28.879 20.403 1.00 20.23 284 SER B N 1
ATOM 6788 C CA . SER B 1 304 ? 16.675 30.011 19.928 1.00 25.02 284 SER B CA 1
ATOM 6789 C C . SER B 1 304 ? 17.501 30.954 19.055 1.00 22.85 284 SER B C 1
ATOM 6790 O O . SER B 1 304 ? 17.038 31.466 18.039 1.00 19.59 284 SER B O 1
ATOM 6793 N N . LEU B 1 305 ? 18.747 31.130 19.459 1.00 20.75 285 LEU B N 1
ATOM 6794 C CA . LEU B 1 305 ? 19.663 32.049 18.822 1.00 23.81 285 LEU B CA 1
ATOM 6795 C C . LEU B 1 305 ? 20.048 31.559 17.434 1.00 24.18 285 LEU B C 1
ATOM 6796 O O . LEU B 1 305 ? 20.027 32.318 16.468 1.00 25.85 285 LEU B O 1
ATOM 6801 N N . TRP B 1 306 ? 20.422 30.289 17.346 1.00 21.03 286 TRP B N 1
ATOM 6802 C CA . TRP B 1 306 ? 20.832 29.705 16.076 1.00 21.52 286 TRP B CA 1
ATOM 6803 C C . TRP B 1 306 ? 19.697 29.643 15.057 1.00 23.00 286 TRP B C 1
ATOM 6804 O O . TRP B 1 306 ? 19.927 29.807 13.862 1.00 22.47 286 TRP B O 1
ATOM 6815 N N . LEU B 1 307 ? 18.475 29.414 15.533 1.00 26.02 287 LEU B N 1
ATOM 6816 C CA . LEU B 1 307 ? 17.308 29.398 14.654 1.00 23.83 287 LEU B CA 1
ATOM 6817 C C . LEU B 1 307 ? 17.003 30.765 14.072 1.00 24.63 287 LEU B C 1
ATOM 6818 O O . LEU B 1 307 ? 16.744 30.877 12.875 1.00 25.89 287 LEU B O 1
ATOM 6823 N N . GLN B 1 308 ? 17.056 31.803 14.911 1.00 25.73 288 GLN B N 1
ATOM 6824 C CA . GLN B 1 308 ? 16.852 33.173 14.437 1.00 22.63 288 GLN B CA 1
ATOM 6825 C C . GLN B 1 308 ? 17.918 33.566 13.417 1.00 27.85 288 GLN B C 1
ATOM 6826 O O . GLN B 1 308 ? 17.586 34.129 12.374 1.00 29.35 288 GLN B O 1
ATOM 6828 N N . ALA B 1 309 ? 19.183 33.250 13.692 1.00 18.03 289 ALA B N 1
ATOM 6829 C CA . ALA B 1 309 ? 20.255 33.603 12.757 1.00 24.50 289 ALA B CA 1
ATOM 6830 C C . ALA B 1 309 ? 20.046 33.054 11.332 1.00 25.33 289 ALA B C 1
ATOM 6831 O O . ALA B 1 309 ? 20.406 33.717 10.359 1.00 25.16 289 ALA B O 1
ATOM 6833 N N . LEU B 1 310 ? 19.485 31.847 11.223 1.00 23.57 290 LEU B N 1
ATOM 6834 C CA . LEU B 1 310 ? 19.274 31.190 9.934 1.00 23.32 290 LEU B CA 1
ATOM 6835 C C . LEU B 1 310 ? 18.095 31.806 9.187 1.00 23.26 290 LEU B C 1
ATOM 6836 O O . LEU B 1 310 ? 18.183 32.139 8.003 1.00 24.53 290 LEU B O 1
ATOM 6841 N N . ILE B 1 311 ? 16.979 31.920 9.896 1.00 28.06 291 ILE B N 1
ATOM 6842 C CA . ILE B 1 311 ? 15.790 32.602 9.404 1.00 27.27 291 ILE B CA 1
ATOM 6843 C C . ILE B 1 311 ? 16.116 34.035 8.937 1.00 29.67 291 ILE B C 1
ATOM 6844 O O . ILE B 1 311 ? 15.472 34.560 8.025 1.00 36.36 291 ILE B O 1
ATOM 6849 N N . GLU B 1 312 ? 17.127 34.648 9.550 1.00 24.18 292 GLU B N 1
ATOM 6850 C CA . GLU B 1 312 ? 17.507 36.017 9.222 1.00 27.52 292 GLU B CA 1
ATOM 6851 C C . GLU B 1 312 ? 18.606 36.097 8.168 1.00 28.15 292 GLU B C 1
ATOM 6852 O O . GLU B 1 312 ? 19.135 37.175 7.889 1.00 29.20 292 GLU B O 1
ATOM 6858 N N . GLY B 1 313 ? 18.946 34.960 7.576 1.00 24.82 293 GLY B N 1
ATOM 6859 C CA . GLY B 1 313 ? 19.865 34.969 6.459 1.00 24.78 293 GLY B CA 1
ATOM 6860 C C . GLY B 1 313 ? 21.024 33.996 6.481 1.00 24.57 293 GLY B C 1
ATOM 6861 O O . GLY B 1 313 ? 21.533 33.637 5.420 1.00 27.21 293 GLY B O 1
ATOM 6862 N N . GLU B 1 314 ? 21.463 33.569 7.660 1.00 23.79 294 GLU B N 1
ATOM 6863 C CA . GLU B 1 314 ? 22.607 32.655 7.716 1.00 25.31 294 GLU B CA 1
ATOM 6864 C C . GLU B 1 314 ? 22.315 31.359 6.967 1.00 21.10 294 GLU B C 1
ATOM 6865 O O . GLU B 1 314 ? 21.201 30.857 6.972 1.00 24.11 294 GLU B O 1
ATOM 6871 N N . SER B 1 315 ? 23.326 30.835 6.301 1.00 22.70 295 SER B N 1
ATOM 6872 C CA . SER B 1 315 ? 23.145 29.647 5.495 1.00 23.76 295 SER B CA 1
ATOM 6873 C C . SER B 1 315 ? 23.220 28.373 6.330 1.00 17.75 295 SER B C 1
ATOM 6874 O O . SER B 1 315 ? 24.142 28.177 7.104 1.00 16.88 295 SER B O 1
ATOM 6877 N N . ARG B 1 316 ? 22.239 27.506 6.143 1.00 20.11 296 ARG B N 1
ATOM 6878 C CA . ARG B 1 316 ? 22.249 26.187 6.742 1.00 19.07 296 ARG B CA 1
ATOM 6879 C C . ARG B 1 316 ? 23.403 25.338 6.215 1.00 22.01 296 ARG B C 1
ATOM 6880 O O . ARG B 1 316 ? 23.948 24.510 6.953 1.00 22.66 296 ARG B O 1
ATOM 6888 N N . ALA B 1 317 ? 23.776 25.552 4.951 1.00 18.72 297 ALA B N 1
ATOM 6889 C CA . ALA B 1 317 ? 24.901 24.851 4.313 1.00 18.98 297 ALA B CA 1
ATOM 6890 C C . ALA B 1 317 ? 26.171 24.768 5.178 1.00 22.58 297 ALA B C 1
ATOM 6891 O O . ALA B 1 317 ? 26.928 23.801 5.088 1.00 23.15 297 ALA B O 1
ATOM 6893 N N . GLN B 1 318 ? 26.396 25.790 6.002 1.00 21.89 298 GLN B N 1
ATOM 6894 C CA . GLN B 1 318 ? 27.489 25.815 6.968 1.00 22.27 298 GLN B CA 1
ATOM 6895 C C . GLN B 1 318 ? 27.343 24.731 8.012 1.00 20.68 298 GLN B C 1
ATOM 6896 O O . GLN B 1 318 ? 28.326 24.322 8.626 1.00 22.69 298 GLN B O 1
ATOM 6902 N N . LEU B 1 319 ? 26.114 24.284 8.229 1.00 19.24 299 LEU B N 1
ATOM 6903 C CA . LEU B 1 319 ? 25.828 23.336 9.301 1.00 20.02 299 LEU B CA 1
ATOM 6904 C C . LEU B 1 319 ? 25.524 21.950 8.761 1.00 22.72 299 LEU B C 1
ATOM 6905 O O . LEU B 1 319 ? 25.032 21.094 9.495 1.00 27.69 299 LEU B O 1
ATOM 6910 N N . ALA B 1 320 ? 25.812 21.743 7.477 1.00 22.96 300 ALA B N 1
ATOM 6911 C CA . ALA B 1 320 ? 25.463 20.504 6.769 1.00 24.03 300 ALA B CA 1
ATOM 6912 C C . ALA B 1 320 ? 26.100 19.271 7.387 1.00 22.63 300 ALA B C 1
ATOM 6913 O O . ALA B 1 320 ? 25.478 18.210 7.458 1.00 24.17 300 ALA B O 1
ATOM 6915 N N . SER B 1 321 ? 27.348 19.426 7.825 1.00 24.31 301 SER B N 1
ATOM 6916 C CA . SER B 1 321 ? 28.089 18.353 8.469 1.00 21.12 301 SER B CA 1
ATOM 6917 C C . SER B 1 321 ? 27.474 17.950 9.803 1.00 18.63 301 SER B C 1
ATOM 6918 O O . SER B 1 321 ? 27.766 16.880 10.312 1.00 21.22 301 SER B O 1
ATOM 6921 N N . LEU B 1 322 ? 26.625 18.806 10.366 1.00 19.76 302 LEU B N 1
ATOM 6922 C CA . LEU B 1 322 ? 26.071 18.560 11.697 1.00 20.30 302 LEU B CA 1
ATOM 6923 C C . LEU B 1 322 ? 25.107 17.372 11.718 1.00 22.95 302 LEU B C 1
ATOM 6924 O O . LEU B 1 322 ? 24.120 17.373 10.992 1.00 27.96 302 LEU B O 1
ATOM 6929 N N . LYS B 1 323 ? 25.401 16.372 12.557 1.00 24.75 303 LYS B N 1
ATOM 6930 C CA . LYS B 1 323 ? 24.593 15.144 12.674 1.00 25.17 303 LYS B CA 1
ATOM 6931 C C . LYS B 1 323 ? 23.738 15.064 13.939 1.00 21.71 303 LYS B C 1
ATOM 6932 O O . LYS B 1 323 ? 22.659 14.456 13.938 1.00 19.44 303 LYS B O 1
ATOM 6934 N N . LEU B 1 324 ? 24.216 15.657 15.026 1.00 14.95 304 LEU B N 1
ATOM 6935 C CA . LEU B 1 324 ? 23.488 15.557 16.285 1.00 15.79 304 LEU B CA 1
ATOM 6936 C C . LEU B 1 324 ? 23.562 16.822 17.130 1.00 15.73 304 LEU B C 1
ATOM 6937 O O . LEU B 1 324 ? 24.645 17.246 17.544 1.00 15.99 304 LEU B O 1
ATOM 6942 N N . LEU B 1 325 ? 22.411 17.413 17.408 1.00 16.70 305 LEU B N 1
ATOM 6943 C CA . LEU B 1 325 ? 22.353 18.510 18.366 1.00 16.98 305 LEU B CA 1
ATOM 6944 C C . LEU B 1 325 ? 21.789 18.031 19.692 1.00 17.17 305 LEU B C 1
ATOM 6945 O O . LEU B 1 325 ? 20.640 17.607 19.770 1.00 15.15 305 LEU B O 1
ATOM 6950 N N . GLN B 1 326 ? 22.616 18.104 20.727 1.00 14.59 306 GLN B N 1
ATOM 6951 C CA . GLN B 1 326 ? 22.154 17.878 22.085 1.00 16.83 306 GLN B CA 1
ATOM 6952 C C . GLN B 1 326 ? 21.579 19.153 22.653 1.00 19.38 306 GLN B C 1
ATOM 6953 O O . GLN B 1 326 ? 22.215 20.202 22.601 1.00 16.61 306 GLN B O 1
ATOM 6959 N N . VAL B 1 327 ? 20.377 19.058 23.201 1.00 18.28 307 VAL B N 1
ATOM 6960 C CA . VAL B 1 327 ? 19.799 20.154 23.966 1.00 16.56 307 VAL B CA 1
ATOM 6961 C C . VAL B 1 327 ? 19.468 19.702 25.391 1.00 17.05 307 VAL B C 1
ATOM 6962 O O . VAL B 1 327 ? 18.798 18.682 25.591 1.00 15.26 307 VAL B O 1
ATOM 6966 N N . GLY B 1 328 ? 19.965 20.455 26.377 1.00 20.03 308 GLY B N 1
ATOM 6967 C CA . GLY B 1 328 ? 19.725 20.140 27.771 1.00 14.32 308 GLY B CA 1
ATOM 6968 C C . GLY B 1 328 ? 19.968 21.298 28.709 1.00 20.83 308 GLY B C 1
ATOM 6969 O O . GLY B 1 328 ? 20.206 22.420 28.259 1.00 25.18 308 GLY B O 1
ATOM 6970 N N . GLY B 1 329 ? 19.889 21.035 30.016 1.00 16.13 309 GLY B N 1
ATOM 6971 C CA . GLY B 1 329 ? 20.134 22.049 31.026 1.00 18.63 309 GLY B CA 1
ATOM 6972 C C . GLY B 1 329 ? 18.870 22.753 31.481 1.00 18.35 309 GLY B C 1
ATOM 6973 O O . GLY B 1 329 ? 18.806 23.313 32.572 1.00 14.45 309 GLY B O 1
ATOM 6974 N N . ALA B 1 330 ? 17.852 22.702 30.635 1.00 17.75 310 ALA B N 1
ATOM 6975 C CA . ALA B 1 330 ? 16.667 23.498 30.841 1.00 23.52 310 ALA B CA 1
ATOM 6976 C C . ALA B 1 330 ? 15.570 22.933 29.977 1.00 25.76 310 ALA B C 1
ATOM 6977 O O . ALA B 1 330 ? 15.833 22.161 29.041 1.00 20.17 310 ALA B O 1
ATOM 6979 N N . ARG B 1 331 ? 14.341 23.333 30.285 1.00 21.57 311 ARG B N 1
ATOM 6980 C CA . ARG B 1 331 ? 13.182 22.734 29.656 1.00 22.42 311 ARG B CA 1
ATOM 6981 C C . ARG B 1 331 ? 12.973 23.246 28.235 1.00 28.40 311 ARG B C 1
ATOM 6982 O O . ARG B 1 331 ? 12.673 24.423 28.016 1.00 38.40 311 ARG B O 1
ATOM 6984 N N . LEU B 1 332 ? 13.162 22.365 27.260 1.00 22.32 312 LEU B N 1
ATOM 6985 C CA . LEU B 1 332 ? 12.935 22.742 25.872 1.00 24.57 312 LEU B CA 1
ATOM 6986 C C . LEU B 1 332 ? 11.457 22.548 25.503 1.00 32.55 312 LEU B C 1
ATOM 6987 O O . LEU B 1 332 ? 10.865 21.505 25.788 1.00 31.56 312 LEU B O 1
ATOM 6992 N N . SER B 1 333 ? 10.859 23.554 24.876 1.00 27.43 313 SER B N 1
ATOM 6993 C CA . SER B 1 333 ? 9.454 23.471 24.499 1.00 26.95 313 SER B CA 1
ATOM 6994 C C . SER B 1 333 ? 9.343 22.480 23.379 1.00 19.20 313 SER B C 1
ATOM 6995 O O . SER B 1 333 ? 10.288 22.308 22.631 1.00 26.98 313 SER B O 1
ATOM 6998 N N . ALA B 1 334 ? 8.204 21.815 23.264 1.00 17.80 314 ALA B N 1
ATOM 6999 C CA . ALA B 1 334 ? 7.986 20.927 22.127 1.00 25.70 314 ALA B CA 1
ATOM 7000 C C . ALA B 1 334 ? 8.128 21.676 20.784 1.00 23.51 314 ALA B C 1
ATOM 7001 O O . ALA B 1 334 ? 8.696 21.159 19.832 1.00 22.06 314 ALA B O 1
ATOM 7003 N N . THR B 1 335 ? 7.643 22.912 20.755 1.00 22.20 315 THR B N 1
ATOM 7004 C CA . THR B 1 335 ? 7.681 23.774 19.582 1.00 23.72 315 THR B CA 1
ATOM 7005 C C . THR B 1 335 ? 9.074 24.136 19.079 1.00 30.37 315 THR B C 1
ATOM 7006 O O . THR B 1 335 ? 9.292 24.321 17.865 1.00 23.04 315 THR B O 1
ATOM 7010 N N . LEU B 1 336 ? 10.001 24.290 20.020 1.00 29.60 316 LEU B N 1
ATOM 7011 C CA . LEU B 1 336 ? 11.373 24.655 19.686 1.00 29.38 316 LEU B CA 1
ATOM 7012 C C . LEU B 1 336 ? 12.102 23.366 19.381 1.00 27.31 316 LEU B C 1
ATOM 7013 O O . LEU B 1 336 ? 12.899 23.300 18.441 1.00 28.34 316 LEU B O 1
ATOM 7018 N N . ALA B 1 337 ? 11.784 22.339 20.169 1.00 21.20 317 ALA B N 1
ATOM 7019 C CA . ALA B 1 337 ? 12.338 21.007 20.000 1.00 20.81 317 ALA B CA 1
ATOM 7020 C C . ALA B 1 337 ? 12.084 20.528 18.596 1.00 24.41 317 ALA B C 1
ATOM 7021 O O . ALA B 1 337 ? 12.865 19.761 18.041 1.00 30.93 317 ALA B O 1
ATOM 7023 N N . ALA B 1 338 ? 10.984 20.996 18.024 1.00 26.88 318 ALA B N 1
ATOM 7024 C CA . ALA B 1 338 ? 10.479 20.456 16.776 1.00 28.61 318 ALA B CA 1
ATOM 7025 C C . ALA B 1 338 ? 11.051 21.146 15.558 1.00 21.66 318 ALA B C 1
ATOM 7026 O O . ALA B 1 338 ? 11.042 20.582 14.474 1.00 22.45 318 ALA B O 1
ATOM 7028 N N . ARG B 1 339 ? 11.545 22.364 15.743 1.00 26.27 319 ARG B N 1
ATOM 7029 C CA . ARG B 1 339 ? 12.086 23.140 14.635 1.00 27.62 319 ARG B CA 1
ATOM 7030 C C . ARG B 1 339 ? 13.477 22.678 14.236 1.00 28.87 319 ARG B C 1
ATOM 7031 O O . ARG B 1 339 ? 13.948 23.014 13.148 1.00 30.82 319 ARG B O 1
ATOM 7039 N N . ILE B 1 340 ? 14.130 21.905 15.105 1.00 26.08 320 ILE B N 1
ATOM 7040 C CA . ILE B 1 340 ? 15.539 21.573 14.894 1.00 22.04 320 ILE B CA 1
ATOM 7041 C C . ILE B 1 340 ? 15.844 20.689 13.668 1.00 25.04 320 ILE B C 1
ATOM 7042 O O . ILE B 1 340 ? 16.646 21.078 12.828 1.00 25.09 320 ILE B O 1
ATOM 7047 N N . PRO B 1 341 ? 15.215 19.509 13.556 1.00 24.86 321 PRO B N 1
ATOM 7048 C CA . PRO B 1 341 ? 15.515 18.767 12.334 1.00 23.67 321 PRO B CA 1
ATOM 7049 C C . PRO B 1 341 ? 15.010 19.545 11.142 1.00 30.78 321 PRO B C 1
ATOM 7050 O O . PRO B 1 341 ? 15.706 19.645 10.131 1.00 33.88 321 PRO B O 1
ATOM 7054 N N . ALA B 1 342 ? 13.821 20.117 11.303 1.00 24.26 322 ALA B N 1
ATOM 7055 C CA . ALA B 1 342 ? 13.167 20.938 10.295 1.00 25.75 322 ALA B CA 1
ATOM 7056 C C . ALA B 1 342 ? 13.997 22.117 9.806 1.00 35.28 322 ALA B C 1
ATOM 7057 O O . ALA B 1 342 ? 13.978 22.432 8.613 1.00 38.34 322 ALA B O 1
ATOM 7059 N N . GLU B 1 343 ? 14.709 22.782 10.714 1.00 30.69 323 GLU B N 1
ATOM 7060 C CA . GLU B 1 343 ? 15.349 24.046 10.368 1.00 25.71 323 GLU B CA 1
ATOM 7061 C C . GLU B 1 343 ? 16.874 23.999 10.384 1.00 31.68 323 GLU B C 1
ATOM 7062 O O . GLU B 1 343 ? 17.523 24.646 9.558 1.00 24.23 323 GLU B O 1
ATOM 7068 N N . ILE B 1 344 ? 17.441 23.242 11.325 1.00 27.51 324 ILE B N 1
ATOM 7069 C CA . ILE B 1 344 ? 18.892 23.102 11.417 1.00 23.19 324 ILE B CA 1
ATOM 7070 C C . ILE B 1 344 ? 19.381 21.978 10.518 1.00 29.66 324 ILE B C 1
ATOM 7071 O O . ILE B 1 344 ? 20.400 22.115 9.845 1.00 34.75 324 ILE B O 1
ATOM 7076 N N . GLY B 1 345 ? 18.631 20.883 10.469 1.00 29.47 325 GLY B N 1
ATOM 7077 C CA . GLY B 1 345 ? 18.896 19.838 9.497 1.00 32.18 325 GLY B CA 1
ATOM 7078 C C . GLY B 1 345 ? 19.603 18.637 10.088 1.00 35.35 325 GLY B C 1
ATOM 7079 O O . GLY B 1 345 ? 20.397 17.959 9.427 1.00 39.23 325 GLY B O 1
ATOM 7080 N N . CYS B 1 346 ? 19.312 18.367 11.349 1.00 31.87 326 CYS B N 1
ATOM 7081 C CA . CYS B 1 346 ? 19.940 17.244 12.023 1.00 27.95 326 CYS B CA 1
ATOM 7082 C C . CYS B 1 346 ? 19.088 16.764 13.185 1.00 18.11 326 CYS B C 1
ATOM 7083 O O . CYS B 1 346 ? 18.164 17.435 13.627 1.00 20.92 326 CYS B O 1
ATOM 7086 N N . GLN B 1 347 ? 19.439 15.601 13.691 1.00 19.19 327 GLN B N 1
ATOM 7087 C CA . GLN B 1 347 ? 18.740 14.991 14.802 1.00 22.34 327 GLN B CA 1
ATOM 7088 C C . GLN B 1 347 ? 18.853 15.806 16.089 1.00 20.93 327 GLN B C 1
ATOM 7089 O O . GLN B 1 347 ? 19.889 16.392 16.391 1.00 17.39 327 GLN B O 1
ATOM 7095 N N . LEU B 1 348 ? 17.774 15.837 16.848 1.00 24.47 328 LEU B N 1
ATOM 7096 C CA . LEU B 1 348 ? 17.819 16.344 18.207 1.00 18.12 328 LEU B CA 1
ATOM 7097 C C . LEU B 1 348 ? 18.038 15.171 19.194 1.00 28.82 328 LEU B C 1
ATOM 7098 O O . LEU B 1 348 ? 17.552 14.058 18.963 1.00 24.00 328 LEU B O 1
ATOM 7103 N N . GLN B 1 349 ? 18.790 15.412 20.273 1.00 22.30 329 GLN B N 1
ATOM 7104 C CA . GLN B 1 349 ? 18.741 14.551 21.455 1.00 16.49 329 GLN B CA 1
ATOM 7105 C C . GLN B 1 349 ? 18.485 15.383 22.697 1.00 18.28 329 GLN B C 1
ATOM 7106 O O . GLN B 1 349 ? 19.272 16.281 23.031 1.00 23.35 329 GLN B O 1
ATOM 7112 N N . GLN B 1 350 ? 17.390 15.116 23.391 1.00 17.30 330 GLN B N 1
ATOM 7113 C CA . GLN B 1 350 ? 17.204 15.775 24.681 1.00 19.61 330 GLN B CA 1
ATOM 7114 C C . GLN B 1 350 ? 18.002 15.069 25.757 1.00 20.04 330 GLN B C 1
ATOM 7115 O O . GLN B 1 350 ? 18.061 13.841 25.827 1.00 27.28 330 GLN B O 1
ATOM 7121 N N . VAL B 1 351 ? 18.661 15.863 26.571 1.00 20.92 331 VAL B N 1
ATOM 7122 C CA . VAL B 1 351 ? 19.518 15.347 27.607 1.00 16.78 331 VAL B CA 1
ATOM 7123 C C . VAL B 1 351 ? 19.111 16.081 28.849 1.00 17.35 331 VAL B C 1
ATOM 7124 O O . VAL B 1 351 ? 19.343 17.287 28.959 1.00 17.19 331 VAL B O 1
ATOM 7128 N N . PHE B 1 352 ? 18.483 15.359 29.764 1.00 15.24 332 PHE B N 1
ATOM 7129 C CA . PHE B 1 352 ? 18.127 15.864 31.076 1.00 17.17 332 PHE B CA 1
ATOM 7130 C C . PHE B 1 352 ? 19.141 15.252 32.033 1.00 18.52 332 PHE B C 1
ATOM 7131 O O . PHE B 1 352 ? 19.209 14.035 32.170 1.00 20.29 332 PHE B O 1
ATOM 7139 N N . GLY B 1 353 ? 19.943 16.090 32.682 1.00 19.92 333 GLY B N 1
ATOM 7140 C CA . GLY B 1 353 ? 21.011 15.592 33.521 1.00 15.66 333 GLY B CA 1
ATOM 7141 C C . GLY B 1 353 ? 21.203 16.466 34.729 1.00 18.53 333 GLY B C 1
ATOM 7142 O O . GLY B 1 353 ? 20.669 17.568 34.786 1.00 22.92 333 GLY B O 1
ATOM 7143 N N . MET B 1 354 ? 21.972 15.975 35.690 1.00 15.77 334 MET B N 1
ATOM 7144 C CA . MET B 1 354 ? 22.285 16.719 36.894 1.00 20.47 334 MET B CA 1
ATOM 7145 C C . MET B 1 354 ? 23.653 16.322 37.409 1.00 28.56 334 MET B C 1
ATOM 7146 O O . MET B 1 354 ? 24.059 15.168 37.279 1.00 29.22 334 MET B O 1
ATOM 7151 N N . ALA B 1 355 ? 24.360 17.276 38.006 1.00 35.47 335 ALA B N 1
ATOM 7152 C CA . ALA B 1 355 ? 25.726 17.033 38.469 1.00 35.44 335 ALA B CA 1
ATOM 7153 C C . ALA B 1 355 ? 25.754 16.047 39.637 1.00 31.84 335 ALA B C 1
ATOM 7154 O O . ALA B 1 355 ? 26.798 15.462 39.946 1.00 32.77 335 ALA B O 1
ATOM 7156 N N . GLU B 1 356 ? 24.598 15.876 40.278 1.00 33.01 336 GLU B N 1
ATOM 7157 C CA . GLU B 1 356 ? 24.436 14.926 41.379 1.00 28.23 336 GLU B CA 1
ATOM 7158 C C . GLU B 1 356 ? 24.629 13.504 40.875 1.00 29.03 336 GLU B C 1
ATOM 7159 O O . GLU B 1 356 ? 25.090 12.634 41.613 1.00 31.40 336 GLU B O 1
ATOM 7165 N N . GLY B 1 357 ? 24.306 13.290 39.600 1.00 27.85 337 GLY B N 1
ATOM 7166 C CA . GLY B 1 357 ? 24.542 12.020 38.931 1.00 21.15 337 GLY B CA 1
ATOM 7167 C C . GLY B 1 357 ? 23.718 11.821 37.662 1.00 19.39 337 GLY B C 1
ATOM 7168 O O . GLY B 1 357 ? 24.147 12.215 36.573 1.00 18.08 337 GLY B O 1
ATOM 7169 N N . LEU B 1 358 ? 22.543 11.207 37.839 1.00 16.11 338 LEU B N 1
ATOM 7170 C CA . LEU B 1 358 ? 21.562 10.859 36.799 1.00 15.49 338 LEU B CA 1
ATOM 7171 C C . LEU B 1 358 ? 21.575 11.700 35.526 1.00 20.22 338 LEU B C 1
ATOM 7172 O O . LEU B 1 358 ? 21.466 12.930 35.562 1.00 22.73 338 LEU B O 1
ATOM 7177 N N . VAL B 1 359 ? 21.699 11.024 34.393 1.00 17.03 339 VAL B N 1
ATOM 7178 C CA . VAL B 1 359 ? 21.571 11.687 33.111 1.00 17.89 339 VAL B CA 1
ATOM 7179 C C . VAL B 1 359 ? 20.632 10.876 32.227 1.00 19.46 339 VAL B C 1
ATOM 7180 O O . VAL B 1 359 ? 20.892 9.696 31.947 1.00 17.45 339 VAL B O 1
ATOM 7184 N N . ASN B 1 360 ? 19.542 11.514 31.802 1.00 17.30 340 ASN B N 1
ATOM 7185 C CA . ASN B 1 360 ? 18.624 10.929 30.835 1.00 18.25 340 ASN B CA 1
ATOM 7186 C C . ASN B 1 360 ? 18.865 11.461 29.413 1.00 22.47 340 ASN B C 1
ATOM 7187 O O . ASN B 1 360 ? 19.021 12.670 29.195 1.00 18.52 340 ASN B O 1
ATOM 7192 N N . TYR B 1 361 ? 18.904 10.546 28.452 1.00 16.99 341 TYR B N 1
ATOM 7193 C CA . TYR B 1 361 ? 19.060 10.917 27.060 1.00 19.46 341 TYR B CA 1
ATOM 7194 C C . TYR B 1 361 ? 17.870 10.390 26.296 1.00 24.66 341 TYR B C 1
ATOM 7195 O O . TYR B 1 361 ? 17.337 9.331 26.638 1.00 26.46 341 TYR B O 1
ATOM 7204 N N . THR B 1 362 ? 17.468 11.091 25.243 1.00 16.36 342 THR B N 1
ATOM 7205 C CA . THR B 1 362 ? 16.672 10.433 24.229 1.00 18.92 342 THR B CA 1
ATOM 7206 C C . THR B 1 362 ? 17.683 9.649 23.402 1.00 21.49 342 THR B C 1
ATOM 7207 O O . THR B 1 362 ? 18.891 9.796 23.624 1.00 18.33 342 THR B O 1
ATOM 7211 N N . ARG B 1 363 ? 17.207 8.825 22.460 1.00 19.41 343 ARG B N 1
ATOM 7212 C CA . ARG B 1 363 ? 18.086 7.932 21.690 1.00 16.84 343 ARG B CA 1
ATOM 7213 C C . ARG B 1 363 ? 18.059 8.195 20.178 1.00 22.72 343 ARG B C 1
ATOM 7214 O O . ARG B 1 363 ? 17.038 8.631 19.638 1.00 26.03 343 ARG B O 1
ATOM 7222 N N . LEU B 1 364 ? 19.164 7.898 19.489 1.00 20.99 344 LEU B N 1
ATOM 7223 C CA . LEU B 1 364 ? 19.268 8.120 18.034 1.00 18.32 344 LEU B CA 1
ATOM 7224 C C . LEU B 1 364 ? 18.197 7.372 17.262 1.00 20.88 344 LEU B C 1
ATOM 7225 O O . LEU B 1 364 ? 17.872 7.713 16.126 1.00 25.83 344 LEU B O 1
ATOM 7230 N N . ASP B 1 365 ? 17.677 6.319 17.881 1.00 26.67 345 ASP B N 1
ATOM 7231 C CA . ASP B 1 365 ? 16.694 5.458 17.243 1.00 27.23 345 ASP B CA 1
ATOM 7232 C C . ASP B 1 365 ? 15.311 5.713 17.801 1.00 24.37 345 ASP B C 1
ATOM 7233 O O . ASP B 1 365 ? 14.357 5.037 17.420 1.00 32.48 345 ASP B O 1
ATOM 7238 N N . ASP B 1 366 ? 15.208 6.673 18.716 1.00 27.04 346 ASP B N 1
ATOM 7239 C CA . ASP B 1 366 ? 13.898 7.176 19.121 1.00 22.07 346 ASP B CA 1
ATOM 7240 C C . ASP B 1 366 ? 13.174 7.776 17.936 1.00 20.50 346 ASP B C 1
ATOM 7241 O O . ASP B 1 366 ? 13.800 8.231 16.971 1.00 23.16 346 ASP B O 1
ATOM 7246 N N . SER B 1 367 ? 11.853 7.750 17.998 1.00 22.31 347 SER B N 1
ATOM 7247 C CA . SER B 1 367 ? 11.031 8.346 16.949 1.00 31.01 347 SER B CA 1
ATOM 7248 C C . SER B 1 367 ? 11.037 9.861 17.110 1.00 26.25 347 SER B C 1
ATOM 7249 O O . SER B 1 367 ? 11.191 10.356 18.222 1.00 29.23 347 SER B O 1
ATOM 7252 N N . ALA B 1 368 ? 10.840 10.589 16.013 1.00 26.27 348 ALA B N 1
ATOM 7253 C CA . ALA B 1 368 ? 10.668 12.049 16.060 1.00 33.83 348 ALA B CA 1
ATOM 7254 C C . ALA B 1 368 ? 9.572 12.483 17.037 1.00 28.70 348 ALA B C 1
ATOM 7255 O O . ALA B 1 368 ? 9.530 13.626 17.465 1.00 34.18 348 ALA B O 1
ATOM 7257 N N . GLU B 1 369 ? 8.674 11.561 17.353 1.00 32.62 349 GLU B N 1
ATOM 7258 C CA . GLU B 1 369 ? 7.668 11.754 18.387 1.00 36.44 349 GLU B CA 1
ATOM 7259 C C . GLU B 1 369 ? 8.329 11.795 19.772 1.00 30.42 349 GLU B C 1
ATOM 7260 O O . GLU B 1 369 ? 8.247 12.816 20.462 1.00 25.28 349 GLU B O 1
ATOM 7266 N N . LYS B 1 370 ? 8.984 10.692 20.162 1.00 27.61 350 LYS B N 1
ATOM 7267 C CA . LYS B 1 370 ? 9.634 10.587 21.481 1.00 28.34 350 LYS B CA 1
ATOM 7268 C C . LYS B 1 370 ? 10.639 11.716 21.747 1.00 27.79 350 LYS B C 1
ATOM 7269 O O . LYS B 1 370 ? 10.760 12.200 22.860 1.00 26.64 350 LYS B O 1
ATOM 7275 N N . ILE B 1 371 ? 11.348 12.134 20.708 1.00 25.47 351 ILE B N 1
ATOM 7276 C CA . ILE B 1 371 ? 12.437 13.097 20.839 1.00 28.13 351 ILE B CA 1
ATOM 7277 C C . ILE B 1 371 ? 11.942 14.538 21.121 1.00 27.68 351 ILE B C 1
ATOM 7278 O O . ILE B 1 371 ? 12.619 15.320 21.777 1.00 29.95 351 ILE B O 1
ATOM 7283 N N . ILE B 1 372 ? 10.748 14.875 20.650 1.00 28.43 352 ILE B N 1
ATOM 7284 C CA . ILE B 1 372 ? 10.213 16.235 20.784 1.00 25.08 352 ILE B CA 1
ATOM 7285 C C . ILE B 1 372 ? 9.562 16.509 22.168 1.00 30.32 352 ILE B C 1
ATOM 7286 O O . ILE B 1 372 ? 9.618 17.621 22.695 1.00 28.25 352 ILE B O 1
ATOM 7291 N N . HIS B 1 373 ? 8.979 15.481 22.771 1.00 25.16 353 HIS B N 1
ATOM 7292 C CA . HIS B 1 373 ? 8.128 15.688 23.922 1.00 25.83 353 HIS B CA 1
ATOM 7293 C C . HIS B 1 373 ? 8.747 15.227 25.230 1.00 24.15 353 HIS B C 1
ATOM 7294 O O . HIS B 1 373 ? 8.451 15.775 26.279 1.00 38.76 353 HIS B O 1
ATOM 7301 N N . THR B 1 374 ? 9.613 14.230 25.169 1.00 24.87 354 THR B N 1
ATOM 7302 C CA . THR B 1 374 ? 10.176 13.620 26.365 1.00 17.76 354 THR B CA 1
ATOM 7303 C C . THR B 1 374 ? 11.592 14.060 26.610 1.00 19.52 354 THR B C 1
ATOM 7304 O O . THR B 1 374 ? 12.311 14.444 25.675 1.00 18.07 354 THR B O 1
ATOM 7308 N N . GLN B 1 375 ? 12.011 13.961 27.869 1.00 21.56 355 GLN B N 1
ATOM 7309 C CA . GLN B 1 375 ? 13.397 14.234 28.213 1.00 18.37 355 GLN B CA 1
ATOM 7310 C C . GLN B 1 375 ? 14.298 12.992 28.311 1.00 24.96 355 GLN B C 1
ATOM 7311 O O . GLN B 1 375 ? 15.338 13.026 28.976 1.00 22.02 355 GLN B O 1
ATOM 7317 N N . GLY B 1 376 ? 13.910 11.912 27.634 1.00 21.58 356 GLY B N 1
ATOM 7318 C CA . GLY B 1 376 ? 14.689 10.676 27.631 1.00 23.85 356 GLY B CA 1
ATOM 7319 C C . GLY B 1 376 ? 14.454 9.750 28.822 1.00 23.54 356 GLY B C 1
ATOM 7320 O O . GLY B 1 376 ? 13.636 10.047 29.681 1.00 21.92 356 GLY B O 1
ATOM 7321 N N . TYR B 1 377 ? 15.156 8.621 28.876 1.00 20.96 357 TYR B N 1
ATOM 7322 C CA . TYR B 1 377 ? 15.153 7.796 30.089 1.00 17.00 357 TYR B CA 1
ATOM 7323 C C . TYR B 1 377 ? 16.587 7.563 30.598 1.00 16.51 357 TYR B C 1
ATOM 7324 O O . TYR B 1 377 ? 17.544 7.967 29.926 1.00 16.00 357 TYR B O 1
ATOM 7333 N N . PRO B 1 378 ? 16.748 6.956 31.798 1.00 17.01 358 PRO B N 1
ATOM 7334 C CA . PRO B 1 378 ? 18.095 6.904 32.381 1.00 15.50 358 PRO B CA 1
ATOM 7335 C C . PRO B 1 378 ? 19.123 6.061 31.610 1.00 17.78 358 PRO B C 1
ATOM 7336 O O . PRO B 1 378 ? 18.791 5.069 30.959 1.00 23.28 358 PRO B O 1
ATOM 7340 N N . MET B 1 379 ? 20.382 6.459 31.688 1.00 15.68 359 MET B N 1
ATOM 7341 C CA . MET B 1 379 ? 21.356 5.920 30.755 1.00 20.54 359 MET B CA 1
ATOM 7342 C C . MET B 1 379 ? 21.758 4.539 31.188 1.00 16.72 359 MET B C 1
ATOM 7343 O O . MET B 1 379 ? 22.252 3.767 30.385 1.00 17.14 359 MET B O 1
ATOM 7348 N N . CYS B 1 380 ? 21.521 4.244 32.466 1.00 18.12 360 CYS B N 1
ATOM 7349 C CA . CYS B 1 380 ? 21.839 2.950 33.063 1.00 20.40 360 CYS B CA 1
ATOM 7350 C C . CYS B 1 380 ? 20.548 2.236 33.491 1.00 20.01 360 CYS B C 1
ATOM 7351 O O . CYS B 1 380 ? 19.602 2.892 33.918 1.00 25.45 360 CYS B O 1
ATOM 7354 N N . PRO B 1 381 ? 20.493 0.895 33.375 1.00 20.97 361 PRO B N 1
ATOM 7355 C CA . PRO B 1 381 ? 19.275 0.207 33.842 1.00 18.56 361 PRO B CA 1
ATOM 7356 C C . PRO B 1 381 ? 19.231 0.041 35.356 1.00 17.99 361 PRO B C 1
ATOM 7357 O O . PRO B 1 381 ? 18.167 -0.223 35.897 1.00 16.91 361 PRO B O 1
ATOM 7361 N N . ASP B 1 382 ? 20.364 0.206 36.032 1.00 18.33 362 ASP B N 1
ATOM 7362 C CA . ASP B 1 382 ? 20.358 0.295 37.488 1.00 17.17 362 ASP B CA 1
ATOM 7363 C C . ASP B 1 382 ? 20.167 1.706 38.034 1.00 19.53 362 ASP B C 1
ATOM 7364 O O . ASP B 1 382 ? 20.209 1.929 39.250 1.00 23.34 362 ASP B O 1
ATOM 7369 N N . ASP B 1 383 ? 19.955 2.667 37.148 1.00 16.02 363 ASP B N 1
ATOM 7370 C CA . ASP B 1 383 ? 19.426 3.940 37.607 1.00 23.22 363 ASP B CA 1
ATOM 7371 C C . ASP B 1 383 ? 17.997 3.727 38.137 1.00 24.73 363 ASP B C 1
ATOM 7372 O O . ASP B 1 383 ? 17.070 3.507 37.355 1.00 21.08 363 ASP B O 1
ATOM 7377 N N . GLU B 1 384 ? 17.807 3.771 39.449 1.00 17.94 364 GLU B N 1
ATOM 7378 C CA . GLU B 1 384 ? 16.445 3.651 39.952 1.00 23.21 364 GLU B CA 1
ATOM 7379 C C . GLU B 1 384 ? 15.816 5.020 40.139 1.00 21.93 364 GLU B C 1
ATOM 7380 O O . GLU B 1 384 ? 16.269 5.789 40.968 1.00 18.99 364 GLU B O 1
ATOM 7386 N N . VAL B 1 385 ? 14.773 5.307 39.363 1.00 22.96 365 VAL B N 1
ATOM 7387 C CA . VAL B 1 385 ? 13.978 6.514 39.525 1.00 17.69 365 VAL B CA 1
ATOM 7388 C C . VAL B 1 385 ? 12.527 6.195 39.918 1.00 21.80 365 VAL B C 1
ATOM 7389 O O . VAL B 1 385 ? 11.910 5.292 39.348 1.00 17.23 365 VAL B O 1
ATOM 7393 N N . TRP B 1 386 ? 11.968 6.951 40.867 1.00 28.09 366 TRP B N 1
ATOM 7394 C CA . TRP B 1 386 ? 10.556 6.774 41.256 1.00 28.17 366 TRP B CA 1
ATOM 7395 C C . TRP B 1 386 ? 9.824 8.063 41.685 1.00 28.23 366 TRP B C 1
ATOM 7396 O O . TRP B 1 386 ? 10.212 8.740 42.643 1.00 31.22 366 TRP B O 1
ATOM 7407 N N . VAL B 1 387 ? 8.751 8.384 40.965 1.00 28.06 367 VAL B N 1
ATOM 7408 C CA . VAL B 1 387 ? 7.938 9.560 41.255 1.00 22.59 367 VAL B CA 1
ATOM 7409 C C . VAL B 1 387 ? 7.307 9.505 42.647 1.00 29.56 367 VAL B C 1
ATOM 7410 O O . VAL B 1 387 ? 6.475 8.644 42.928 1.00 31.41 367 VAL B O 1
ATOM 7414 N N . ALA B 1 388 ? 7.709 10.422 43.520 1.00 30.25 368 ALA B N 1
ATOM 7415 C CA . ALA B 1 388 ? 7.156 10.483 44.868 1.00 27.99 368 ALA B CA 1
ATOM 7416 C C . ALA B 1 388 ? 6.081 11.580 45.011 1.00 39.07 368 ALA B C 1
ATOM 7417 O O . ALA B 1 388 ? 6.050 12.543 44.240 1.00 37.47 368 ALA B O 1
ATOM 7419 N N . ASP B 1 389 ? 5.192 11.425 45.990 1.00 44.34 369 ASP B N 1
ATOM 7420 C CA . ASP B 1 389 ? 4.274 12.501 46.362 1.00 42.57 369 ASP B CA 1
ATOM 7421 C C . ASP B 1 389 ? 4.796 13.221 47.615 1.00 46.88 369 ASP B C 1
ATOM 7422 O O . ASP B 1 389 ? 5.835 12.836 48.167 1.00 43.35 369 ASP B O 1
ATOM 7427 N N . ALA B 1 390 ? 4.075 14.254 48.056 1.00 49.65 370 ALA B N 1
ATOM 7428 C CA . ALA B 1 390 ? 4.511 15.097 49.179 1.00 51.69 370 ALA B CA 1
ATOM 7429 C C . ALA B 1 390 ? 4.614 14.302 50.470 1.00 50.96 370 ALA B C 1
ATOM 7430 O O . ALA B 1 390 ? 5.450 14.587 51.339 1.00 47.42 370 ALA B O 1
ATOM 7432 N N . GLU B 1 391 ? 3.744 13.309 50.588 1.00 49.42 371 GLU B N 1
ATOM 7433 C CA . GLU B 1 391 ? 3.820 12.372 51.679 1.00 44.19 371 GLU B CA 1
ATOM 7434 C C . GLU B 1 391 ? 5.109 11.584 51.511 1.00 44.06 371 GLU B C 1
ATOM 7435 O O . GLU B 1 391 ? 5.754 11.219 52.492 1.00 44.76 371 GLU B O 1
ATOM 7437 N N . GLY B 1 392 ? 5.496 11.345 50.263 1.00 42.11 372 GLY B N 1
ATOM 7438 C CA . GLY B 1 392 ? 6.681 10.550 49.980 1.00 44.11 372 GLY B CA 1
ATOM 7439 C C . GLY B 1 392 ? 6.339 9.131 49.554 1.00 47.37 372 GLY B C 1
ATOM 7440 O O . GLY B 1 392 ? 7.045 8.182 49.905 1.00 45.78 372 GLY B O 1
ATOM 7441 N N . ASN B 1 393 ? 5.252 8.990 48.796 1.00 43.96 373 ASN B N 1
ATOM 7442 C CA . ASN B 1 393 ? 4.791 7.686 48.312 1.00 39.39 373 ASN B CA 1
ATOM 7443 C C . ASN B 1 393 ? 4.963 7.519 46.802 1.00 37.93 373 ASN B C 1
ATOM 7444 O O . ASN B 1 393 ? 4.760 8.464 46.038 1.00 38.50 373 ASN B O 1
ATOM 7449 N N . PRO B 1 394 ? 5.348 6.313 46.365 1.00 38.88 374 PRO B N 1
ATOM 7450 C CA . PRO B 1 394 ? 5.410 6.041 44.924 1.00 34.51 374 PRO B CA 1
ATOM 7451 C C . PRO B 1 394 ? 4.032 6.206 44.300 1.00 32.39 374 PRO B C 1
ATOM 7452 O O . PRO B 1 394 ? 3.064 5.740 44.885 1.00 37.09 374 PRO B O 1
ATOM 7456 N N . LEU B 1 395 ? 3.943 6.870 43.153 1.00 29.33 375 LEU B N 1
ATOM 7457 C CA . LEU B 1 395 ? 2.679 6.975 42.425 1.00 29.82 375 LEU B CA 1
ATOM 7458 C C . LEU B 1 395 ? 2.769 6.059 41.225 1.00 28.75 375 LEU B C 1
ATOM 7459 O O . LEU B 1 395 ? 3.863 5.652 40.841 1.00 26.04 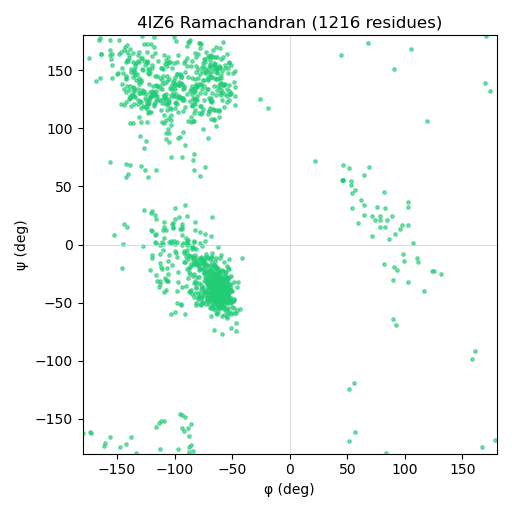375 LEU B O 1
ATOM 7464 N N . PRO B 1 396 ? 1.621 5.699 40.640 1.00 32.63 376 PRO B N 1
ATOM 7465 C CA . PRO B 1 396 ? 1.740 4.826 39.465 1.00 33.91 376 PRO B CA 1
ATOM 7466 C C . PRO B 1 396 ? 2.336 5.529 38.224 1.00 34.41 376 PRO B C 1
ATOM 7467 O O . PRO B 1 396 ? 2.362 6.767 38.156 1.00 31.49 376 PRO B O 1
ATOM 7471 N N . GLN B 1 397 ? 2.818 4.726 37.275 1.00 29.62 377 GLN B N 1
ATOM 7472 C CA . GLN B 1 397 ? 3.328 5.192 35.983 1.00 30.36 377 GLN B CA 1
ATOM 7473 C C . GLN B 1 397 ? 2.376 6.193 35.307 1.00 32.55 377 GLN B C 1
ATOM 7474 O O . GLN B 1 397 ? 1.219 5.889 35.027 1.00 21.75 377 GLN B O 1
ATOM 7480 N N . GLY B 1 398 ? 2.862 7.401 35.059 1.00 35.58 378 GLY B N 1
ATOM 7481 C CA . GLY B 1 398 ? 2.054 8.395 34.377 1.00 33.67 378 GLY B CA 1
ATOM 7482 C C . GLY B 1 398 ? 1.635 9.553 35.258 1.00 31.84 378 GLY B C 1
ATOM 7483 O O . GLY B 1 398 ? 1.127 10.563 34.767 1.00 35.58 378 GLY B O 1
ATOM 7484 N N . GLU B 1 399 ? 1.835 9.414 36.564 1.00 31.12 379 GLU B N 1
ATOM 7485 C CA . GLU B 1 399 ? 1.437 10.464 37.492 1.00 19.46 379 GLU B CA 1
ATOM 7486 C C . GLU B 1 399 ? 2.607 11.431 37.726 1.00 28.91 379 GLU B C 1
ATOM 7487 O O . GLU B 1 399 ? 3.767 11.056 37.541 1.00 30.32 379 GLU B O 1
ATOM 7489 N N . VAL B 1 400 ? 2.292 12.667 38.131 1.00 35.21 380 VAL B N 1
ATOM 7490 C CA . VAL B 1 400 ? 3.269 13.766 38.260 1.00 28.15 380 VAL B CA 1
ATOM 7491 C C . VAL B 1 400 ? 3.763 13.982 39.686 1.00 29.45 380 VAL B C 1
ATOM 7492 O O . VAL B 1 400 ? 2.954 14.118 40.595 1.00 28.88 380 VAL B O 1
ATOM 7496 N N . GLY B 1 401 ? 5.084 14.041 39.880 1.00 33.54 381 GLY B N 1
ATOM 7497 C CA . GLY B 1 401 ? 5.645 14.317 41.203 1.00 32.53 381 GLY B CA 1
ATOM 7498 C C . GLY B 1 401 ? 7.168 14.381 41.314 1.00 28.00 381 GLY B C 1
ATOM 7499 O O . GLY B 1 401 ? 7.864 14.526 40.310 1.00 26.07 381 GLY B O 1
ATOM 7500 N N . ARG B 1 402 ? 7.669 14.270 42.546 1.00 22.93 382 ARG B N 1
ATOM 7501 C CA . ARG B 1 402 ? 9.106 14.345 42.851 1.00 26.20 382 ARG B CA 1
ATOM 7502 C C . ARG B 1 402 ? 9.942 13.198 42.282 1.00 24.05 382 ARG B C 1
ATOM 7503 O O . ARG B 1 402 ? 9.583 12.021 42.380 1.00 22.69 382 ARG B O 1
ATOM 7511 N N . LEU B 1 403 ? 11.084 13.566 41.721 1.00 26.77 383 LEU B N 1
ATOM 7512 C CA . LEU B 1 403 ? 12.025 12.608 41.159 1.00 27.43 383 LEU B CA 1
ATOM 7513 C C . LEU B 1 403 ? 12.933 12.085 42.263 1.00 25.26 383 LEU B C 1
ATOM 7514 O O . LEU B 1 403 ? 13.666 12.860 42.886 1.00 26.91 383 LEU B O 1
ATOM 7519 N N . MET B 1 404 ? 12.895 10.776 42.498 1.00 20.22 384 MET B N 1
ATOM 7520 C CA . MET B 1 404 ? 13.846 10.150 43.415 1.00 23.43 384 MET B CA 1
ATOM 7521 C C . MET B 1 404 ? 14.792 9.251 42.612 1.00 19.80 384 MET B C 1
ATOM 7522 O O . MET B 1 404 ? 14.439 8.748 41.549 1.00 17.60 384 MET B O 1
ATOM 7527 N N . THR B 1 405 ? 16.002 9.062 43.113 1.00 20.69 385 THR B N 1
ATOM 7528 C CA . THR B 1 405 ? 17.007 8.372 42.331 1.00 19.80 385 THR B CA 1
ATOM 7529 C C . THR B 1 405 ? 18.237 7.992 43.151 1.00 18.12 385 THR B C 1
ATOM 7530 O O . THR B 1 405 ? 18.671 8.721 44.038 1.00 18.76 385 THR B O 1
ATOM 7534 N N . ARG B 1 406 ? 18.749 6.803 42.872 1.00 16.94 386 ARG B N 1
ATOM 7535 C CA . ARG B 1 406 ? 20.093 6.403 43.267 1.00 18.85 386 ARG B CA 1
ATOM 7536 C C . ARG B 1 406 ? 20.633 5.543 42.109 1.00 19.60 386 ARG B C 1
ATOM 7537 O O . ARG B 1 406 ? 19.899 5.203 41.170 1.00 18.59 386 ARG B O 1
ATOM 7545 N N . GLY B 1 407 ? 21.917 5.232 42.150 1.00 18.78 387 GLY B N 1
ATOM 7546 C CA . GLY B 1 407 ? 22.505 4.456 41.097 1.00 16.98 387 GLY B CA 1
ATOM 7547 C C . GLY B 1 407 ? 24.004 4.456 41.144 1.00 18.77 387 GLY B C 1
ATOM 7548 O O . GLY B 1 407 ? 24.600 4.999 42.088 1.00 17.76 387 GLY B O 1
ATOM 7549 N N . PRO B 1 408 ? 24.615 3.844 40.111 1.00 18.57 388 PRO B N 1
ATOM 7550 C CA . PRO B 1 408 ? 26.053 3.594 39.956 1.00 17.69 388 PRO B CA 1
ATOM 7551 C C . PRO B 1 408 ? 26.860 4.857 39.643 1.00 18.06 388 PRO B C 1
ATOM 7552 O O . PRO B 1 408 ? 28.098 4.805 39.649 1.00 13.97 388 PRO B O 1
ATOM 7556 N N . TYR B 1 409 ? 26.187 5.975 39.385 1.00 15.80 389 TYR B N 1
ATOM 7557 C CA . TYR B 1 409 ? 26.929 7.221 39.147 1.00 19.61 389 TYR B CA 1
ATOM 7558 C C . TYR B 1 409 ? 26.257 8.463 39.763 1.00 21.22 389 TYR B C 1
ATOM 7559 O O . TYR B 1 409 ? 26.589 9.616 39.457 1.00 18.17 389 TYR B O 1
ATOM 7568 N N . THR B 1 410 ? 25.322 8.207 40.660 1.00 16.03 390 THR B N 1
ATOM 7569 C CA . THR B 1 410 ? 24.715 9.261 41.405 1.00 12.99 390 THR B CA 1
ATOM 7570 C C . THR B 1 410 ? 25.367 9.246 42.766 1.00 14.74 390 THR B C 1
ATOM 7571 O O . THR B 1 410 ? 25.415 8.215 43.417 1.00 17.71 390 THR B O 1
ATOM 7575 N N . PHE B 1 411 ? 25.867 10.392 43.201 1.00 16.49 391 PHE B N 1
ATOM 7576 C CA . PHE B 1 411 ? 26.593 10.478 44.468 1.00 19.48 391 PHE B CA 1
ATOM 7577 C C . PHE B 1 411 ? 25.713 10.062 45.636 1.00 23.29 391 PHE B C 1
ATOM 7578 O O . PHE B 1 411 ? 24.494 9.913 45.487 1.00 21.77 391 PHE B O 1
ATOM 7586 N N . ARG B 1 412 ? 26.322 9.884 46.803 1.00 26.42 392 ARG B N 1
ATOM 7587 C CA . ARG B 1 412 ? 25.530 9.634 47.997 1.00 20.77 392 ARG B CA 1
ATOM 7588 C C . ARG B 1 412 ? 25.790 10.724 49.050 1.00 21.40 392 ARG B C 1
ATOM 7589 O O . ARG B 1 412 ? 25.386 10.578 50.204 1.00 26.01 392 ARG B O 1
ATOM 7597 N N . GLY B 1 413 ? 26.443 11.823 48.656 1.00 20.95 393 GLY B N 1
ATOM 7598 C CA . GLY B 1 413 ? 26.597 12.955 49.565 1.00 22.09 393 GLY B CA 1
ATOM 7599 C C . GLY B 1 413 ? 27.463 14.149 49.166 1.00 23.42 393 GLY B C 1
ATOM 7600 O O . GLY B 1 413 ? 28.604 13.988 48.727 1.00 25.54 393 GLY B O 1
ATOM 7601 N N . TYR B 1 414 ? 26.920 15.356 49.340 1.00 16.96 394 TYR B N 1
ATOM 7602 C CA . TYR B 1 414 ? 27.673 16.578 49.098 1.00 19.58 394 TYR B CA 1
ATOM 7603 C C . TYR B 1 414 ? 28.936 16.595 49.941 1.00 17.39 394 TYR B C 1
ATOM 7604 O O . TYR B 1 414 ? 28.997 15.944 50.984 1.00 23.42 394 TYR B O 1
ATOM 7613 N N . TYR B 1 415 ? 29.947 17.325 49.471 1.00 19.39 395 TYR B N 1
ATOM 7614 C CA . TYR B 1 415 ? 31.253 17.369 50.137 1.00 23.22 395 TYR B CA 1
ATOM 7615 C C . TYR B 1 415 ? 31.166 18.042 51.505 1.00 19.76 395 TYR B C 1
ATOM 7616 O O . TYR B 1 415 ? 30.838 19.220 51.585 1.00 19.64 395 TYR B O 1
ATOM 7625 N N . LYS B 1 416 ? 31.461 17.287 52.562 1.00 16.89 396 LYS B N 1
ATOM 7626 C CA . LYS B 1 416 ? 31.508 17.827 53.930 1.00 22.28 396 LYS B CA 1
ATOM 7627 C C . LYS B 1 416 ? 30.224 18.577 54.329 1.00 22.32 396 LYS B C 1
ATOM 7628 O O . LYS B 1 416 ? 30.283 19.729 54.766 1.00 18.93 396 LYS B O 1
ATOM 7634 N N . SER B 1 417 ? 29.067 17.948 54.152 1.00 28.72 397 SER B N 1
ATOM 7635 C CA . SER B 1 417 ? 27.792 18.610 54.428 1.00 22.74 397 SER B CA 1
ATOM 7636 C C . SER B 1 417 ? 26.803 17.632 55.045 1.00 22.73 397 SER B C 1
ATOM 7637 O O . SER B 1 417 ? 25.706 17.434 54.513 1.00 21.77 397 SER B O 1
ATOM 7640 N N . PRO B 1 418 ? 27.176 17.032 56.183 1.00 21.90 398 PRO B N 1
ATOM 7641 C CA . PRO B 1 418 ? 26.326 15.981 56.757 1.00 21.01 398 PRO B CA 1
ATOM 7642 C C . PRO B 1 418 ? 24.918 16.472 57.103 1.00 19.21 398 PRO B C 1
ATOM 7643 O O . PRO B 1 418 ? 23.957 15.713 56.933 1.00 20.39 398 PRO B O 1
ATOM 7647 N N . GLN B 1 419 ? 24.792 17.717 57.556 1.00 19.85 399 GLN B N 1
ATOM 7648 C CA . GLN B 1 419 ? 23.472 18.253 57.896 1.00 23.48 399 GLN B CA 1
ATOM 7649 C C . GLN B 1 419 ? 22.614 18.327 56.643 1.00 22.60 399 GLN B C 1
ATOM 7650 O O . GLN B 1 419 ? 21.490 17.824 56.631 1.00 26.23 399 GLN B O 1
ATOM 7652 N N . HIS B 1 420 ? 23.160 18.914 55.577 1.00 25.05 400 HIS B N 1
ATOM 7653 C CA . HIS B 1 420 ? 22.434 19.022 54.311 1.00 25.10 400 HIS B CA 1
ATOM 7654 C C . HIS B 1 420 ? 22.121 17.663 53.692 1.00 19.49 400 HIS B C 1
ATOM 7655 O O . HIS B 1 420 ? 21.046 17.460 53.143 1.00 25.70 400 HIS B O 1
ATOM 7662 N N . ASN B 1 421 ? 23.061 16.740 53.777 1.00 20.62 401 ASN B N 1
ATOM 7663 C CA . ASN B 1 421 ? 22.838 15.380 53.267 1.00 27.56 401 ASN B CA 1
ATOM 7664 C C . ASN B 1 421 ? 21.720 14.629 54.013 1.00 23.41 401 ASN B C 1
ATOM 7665 O O . ASN B 1 421 ? 20.930 13.901 53.397 1.00 21.04 401 ASN B O 1
ATOM 7670 N N . ALA B 1 422 ? 21.650 14.826 55.331 1.00 23.62 402 ALA B N 1
ATOM 7671 C CA . ALA B 1 422 ? 20.576 14.250 56.154 1.00 29.34 402 ALA B CA 1
ATOM 7672 C C . ALA B 1 422 ? 19.200 14.662 55.644 1.00 32.10 402 ALA B C 1
ATOM 7673 O O . ALA B 1 422 ? 18.206 13.965 55.897 1.00 24.95 402 ALA B O 1
ATOM 7675 N N . SER B 1 423 ? 19.160 15.787 54.923 1.00 22.87 403 SER B N 1
ATOM 7676 C CA . SER B 1 423 ? 17.916 16.346 54.408 1.00 25.05 403 SER B CA 1
ATOM 7677 C C . SER B 1 423 ? 17.751 16.141 52.910 1.00 31.08 403 SER B C 1
ATOM 7678 O O . SER B 1 423 ? 16.655 16.342 52.367 1.00 32.11 403 SER B O 1
ATOM 7681 N N . ALA B 1 424 ? 18.839 15.765 52.241 1.00 28.95 404 ALA B N 1
ATOM 7682 C CA . ALA B 1 424 ? 18.829 15.626 50.785 1.00 23.78 404 ALA B CA 1
ATOM 7683 C C . ALA B 1 424 ? 18.629 14.184 50.311 1.00 21.15 404 ALA B C 1
ATOM 7684 O O . ALA B 1 424 ? 18.383 13.947 49.129 1.00 25.06 404 ALA B O 1
ATOM 7686 N N . PHE B 1 425 ? 18.716 13.226 51.226 1.00 17.22 405 PHE B N 1
ATOM 7687 C CA . PHE B 1 425 ? 18.524 11.826 50.862 1.00 20.20 405 PHE B CA 1
ATOM 7688 C C . PHE B 1 425 ? 17.396 11.194 51.662 1.00 21.98 405 PHE B C 1
ATOM 7689 O O . PHE B 1 425 ? 17.148 11.592 52.791 1.00 27.26 405 PHE B O 1
ATOM 7697 N N . ASP B 1 426 ? 16.706 10.206 51.107 1.00 23.31 406 ASP B N 1
ATOM 7698 C CA . ASP B 1 426 ? 15.735 9.530 51.949 1.00 23.56 406 ASP B CA 1
ATOM 7699 C C . ASP B 1 426 ? 16.390 8.417 52.756 1.00 30.19 406 ASP B C 1
ATOM 7700 O O . ASP B 1 426 ? 17.615 8.293 52.766 1.00 27.88 406 ASP B O 1
ATOM 7705 N N . ALA B 1 427 ? 15.562 7.628 53.438 1.00 36.16 407 ALA B N 1
ATOM 7706 C CA . ALA B 1 427 ? 16.027 6.537 54.285 1.00 33.75 407 ALA B CA 1
ATOM 7707 C C . ALA B 1 427 ? 16.803 5.480 53.504 1.00 34.11 407 ALA B C 1
ATOM 7708 O O . ALA B 1 427 ? 17.818 4.972 53.981 1.00 39.51 407 ALA B O 1
ATOM 7710 N N . ASN B 1 428 ? 16.303 5.165 52.310 1.00 30.65 408 ASN B N 1
ATOM 7711 C CA . ASN B 1 428 ? 16.891 4.190 51.387 1.00 28.44 408 ASN B CA 1
ATOM 7712 C C . ASN B 1 428 ? 18.030 4.767 50.535 1.00 31.09 408 ASN B C 1
ATOM 7713 O O . ASN B 1 428 ? 18.450 4.161 49.545 1.00 29.73 408 ASN B O 1
ATOM 7718 N N . GLY B 1 429 ? 18.514 5.949 50.898 1.00 28.21 409 GLY B N 1
ATOM 7719 C CA . GLY B 1 429 ? 19.597 6.570 50.155 1.00 27.13 409 GLY B CA 1
ATOM 7720 C C . GLY B 1 429 ? 19.188 7.092 48.788 1.00 24.13 409 GLY B C 1
ATOM 7721 O O . GLY B 1 429 ? 20.015 7.212 47.898 1.00 22.15 409 GLY B O 1
ATOM 7722 N N . PHE B 1 430 ? 17.908 7.394 48.617 1.00 23.92 410 PHE B N 1
ATOM 7723 C CA . PHE B 1 430 ? 17.442 8.054 47.415 1.00 21.26 410 PHE B CA 1
ATOM 7724 C C . PHE B 1 430 ? 17.609 9.577 47.559 1.00 25.38 410 PHE B C 1
ATOM 7725 O O . PHE B 1 430 ? 17.319 10.135 48.613 1.00 23.15 410 PHE B O 1
ATOM 7733 N N . TYR B 1 431 ? 18.097 10.225 46.496 1.00 24.53 411 TYR B N 1
ATOM 7734 C CA . TYR B 1 431 ? 18.340 11.671 46.450 1.00 21.21 411 TYR B CA 1
ATOM 7735 C C . TYR B 1 431 ? 17.187 12.393 45.725 1.00 27.70 411 TYR B C 1
ATOM 7736 O O . TYR B 1 431 ? 16.711 11.939 44.685 1.00 28.27 411 TYR B O 1
ATOM 7745 N N . CYS B 1 432 ? 16.741 13.525 46.258 1.00 27.43 412 CYS B N 1
ATOM 7746 C CA . CYS B 1 432 ? 15.668 14.255 45.603 1.00 26.38 412 CYS B CA 1
ATOM 7747 C C . CYS B 1 432 ? 16.232 15.357 44.728 1.00 28.08 412 CYS B C 1
ATOM 7748 O O . CYS B 1 432 ? 17.008 16.177 45.195 1.00 31.94 412 CYS B O 1
ATOM 7751 N N . SER B 1 433 ? 15.828 15.393 43.466 1.00 25.12 413 SER B N 1
ATOM 7752 C CA . SER B 1 433 ? 16.454 16.291 42.512 1.00 28.07 413 SER B CA 1
ATOM 7753 C C . SER B 1 433 ? 15.761 17.639 42.466 1.00 31.04 413 SER B C 1
ATOM 7754 O O . SER B 1 433 ? 16.240 18.573 41.802 1.00 16.93 413 SER B O 1
ATOM 7757 N N . GLY B 1 434 ? 14.634 17.727 43.171 1.00 30.54 414 GLY B N 1
ATOM 7758 C CA . GLY B 1 434 ? 13.862 18.952 43.208 1.00 26.61 414 GLY B CA 1
ATOM 7759 C C . GLY B 1 434 ? 13.136 19.147 41.896 1.00 30.34 414 GLY B C 1
ATOM 7760 O O . GLY B 1 434 ? 12.735 20.256 41.553 1.00 35.78 414 GLY B O 1
ATOM 7761 N N . ASP B 1 435 ? 12.956 18.060 41.156 1.00 26.84 415 ASP B N 1
ATOM 7762 C CA . ASP B 1 435 ? 12.279 18.142 39.871 1.00 30.48 415 ASP B CA 1
ATOM 7763 C C . ASP B 1 435 ? 10.978 17.354 39.876 1.00 28.01 415 ASP B C 1
ATOM 7764 O O . ASP B 1 435 ? 10.934 16.196 40.292 1.00 25.93 415 ASP B O 1
ATOM 7769 N N . LEU B 1 436 ? 9.917 17.985 39.400 1.00 23.24 416 LEU B N 1
ATOM 7770 C CA . LEU B 1 436 ? 8.648 17.295 39.315 1.00 26.74 416 LEU B CA 1
ATOM 7771 C C . LEU B 1 436 ? 8.558 16.678 37.943 1.00 24.50 416 LEU B C 1
ATOM 7772 O O . LEU B 1 436 ? 8.703 17.377 36.939 1.00 27.31 416 LEU B O 1
ATOM 7777 N N . ILE B 1 437 ? 8.338 15.370 37.890 1.00 19.61 417 ILE B N 1
ATOM 7778 C CA . ILE B 1 437 ? 8.275 14.683 36.606 1.00 24.82 417 ILE B CA 1
ATOM 7779 C C . ILE B 1 437 ? 7.157 13.662 36.560 1.00 27.66 417 ILE B C 1
ATOM 7780 O O . ILE B 1 437 ? 6.570 13.310 37.586 1.00 33.73 417 ILE B O 1
ATOM 7785 N N . SER B 1 438 ? 6.881 13.182 35.354 1.00 24.54 418 SER B N 1
ATOM 7786 C CA . SER B 1 438 ? 5.941 12.095 35.145 1.00 24.44 418 SER B CA 1
ATOM 7787 C C . SER B 1 438 ? 6.662 11.103 34.288 1.00 25.10 418 SER B C 1
ATOM 7788 O O . SER B 1 438 ? 7.394 11.490 33.372 1.00 23.09 418 SER B O 1
ATOM 7791 N N . ILE B 1 439 ? 6.452 9.826 34.573 1.00 30.10 419 ILE B N 1
ATOM 7792 C CA . ILE B 1 439 ? 7.088 8.772 33.809 1.00 25.88 419 ILE B CA 1
ATOM 7793 C C . ILE B 1 439 ? 6.135 8.139 32.790 1.00 29.95 419 ILE B C 1
ATOM 7794 O O . ILE B 1 439 ? 4.990 7.836 33.086 1.00 36.93 419 ILE B O 1
ATOM 7799 N N . ASP B 1 440 ? 6.634 7.956 31.577 1.00 38.79 420 ASP B N 1
ATOM 7800 C CA . ASP B 1 440 ? 5.878 7.377 30.477 1.00 31.78 420 ASP B CA 1
ATOM 7801 C C . ASP B 1 440 ? 5.346 5.973 30.774 1.00 35.31 420 ASP B C 1
ATOM 7802 O O . ASP B 1 440 ? 5.646 5.387 31.819 1.00 40.46 420 ASP B O 1
ATOM 7807 N N . PRO B 1 441 ? 4.539 5.423 29.854 1.00 39.09 421 PRO B N 1
ATOM 7808 C CA . PRO B 1 441 ? 4.319 3.985 30.011 1.00 42.21 421 PRO B CA 1
ATOM 7809 C C . PRO B 1 441 ? 5.574 3.238 29.571 1.00 38.72 421 PRO B C 1
ATOM 7810 O O . PRO B 1 441 ? 5.832 2.120 30.008 1.00 44.32 421 PRO B O 1
ATOM 7814 N N . GLU B 1 442 ? 6.357 3.879 28.712 1.00 36.62 422 GLU B N 1
ATOM 7815 C CA . GLU B 1 442 ? 7.478 3.233 28.059 1.00 23.84 422 GLU B CA 1
ATOM 7816 C C . GLU B 1 442 ? 8.825 3.589 28.675 1.00 21.63 422 GLU B C 1
ATOM 7817 O O . GLU B 1 442 ? 9.853 3.402 28.047 1.00 28.37 422 GLU B O 1
ATOM 7819 N N . GLY B 1 443 ? 8.826 4.115 29.895 1.00 27.03 423 GLY B N 1
ATOM 7820 C CA . GLY B 1 443 ? 10.075 4.410 30.581 1.00 20.65 423 GLY B CA 1
ATOM 7821 C C . GLY B 1 443 ? 10.495 5.871 30.596 1.00 28.36 423 GLY B C 1
ATOM 7822 O O . GLY B 1 443 ? 11.103 6.328 31.559 1.00 29.08 423 GLY B O 1
ATOM 7823 N N . TYR B 1 444 ? 10.154 6.610 29.543 1.00 27.82 424 TYR B N 1
ATOM 7824 C CA . TYR B 1 444 ? 10.616 7.990 29.371 1.00 21.35 424 TYR B CA 1
ATOM 7825 C C . TYR B 1 444 ? 10.115 8.973 30.418 1.00 22.57 424 TYR B C 1
ATOM 7826 O O . TYR B 1 444 ? 9.071 8.768 31.070 1.00 18.41 424 TYR B O 1
ATOM 7835 N N . ILE B 1 445 ? 10.910 10.029 30.568 1.00 16.18 425 ILE B N 1
ATOM 7836 C CA . ILE B 1 445 ? 10.692 11.102 31.528 1.00 16.02 425 ILE B CA 1
ATOM 7837 C C . ILE B 1 445 ? 10.452 12.437 30.838 1.00 18.78 425 ILE B C 1
ATOM 7838 O O . ILE B 1 445 ? 11.208 12.863 29.961 1.00 18.95 425 ILE B O 1
ATOM 7843 N N . THR B 1 446 ? 9.360 13.073 31.234 1.00 25.41 426 THR B N 1
ATOM 7844 C CA . THR B 1 446 ? 9.012 14.412 30.798 1.00 25.88 426 THR B CA 1
ATOM 7845 C C . THR B 1 446 ? 9.021 15.293 32.037 1.00 21.24 426 THR B C 1
ATOM 7846 O O . THR B 1 446 ? 8.321 15.014 33.003 1.00 23.43 426 THR B O 1
ATOM 7850 N N . VAL B 1 447 ? 9.842 16.332 32.022 1.00 22.48 427 VAL B N 1
ATOM 7851 C CA . VAL B 1 447 ? 9.933 17.248 33.161 1.00 26.29 427 VAL B CA 1
ATOM 7852 C C . VAL B 1 447 ? 8.648 18.089 33.232 1.00 23.96 427 VAL B C 1
ATOM 7853 O O . VAL B 1 447 ? 8.159 18.596 32.217 1.00 25.30 427 VAL B O 1
ATOM 7857 N N . GLN B 1 448 ? 8.088 18.211 34.431 1.00 25.94 428 GLN B N 1
ATOM 7858 C CA . GLN B 1 448 ? 6.778 18.850 34.612 1.00 29.07 428 GLN B CA 1
ATOM 7859 C C . GLN B 1 448 ? 6.857 20.178 35.377 1.00 24.42 428 GLN B C 1
ATOM 7860 O O . GLN B 1 448 ? 6.054 21.095 35.172 1.00 21.77 428 GLN B O 1
ATOM 7866 N N . GLY B 1 449 ? 7.819 20.268 36.281 1.00 25.32 429 GLY B N 1
ATOM 7867 C CA . GLY B 1 449 ? 7.958 21.448 37.108 1.00 25.68 429 GLY B CA 1
ATOM 7868 C C . GLY B 1 449 ? 9.233 21.359 37.912 1.00 24.76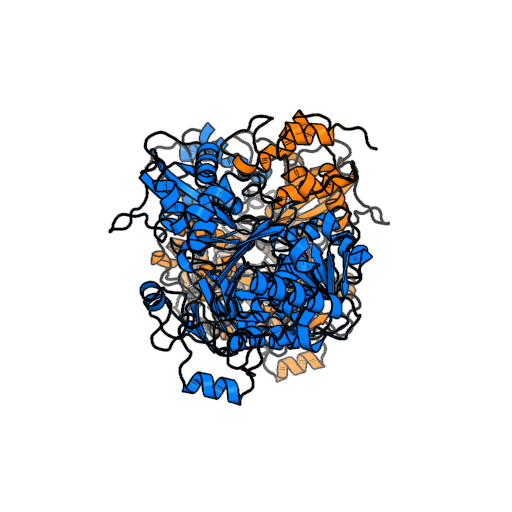 429 GLY B C 1
ATOM 7869 O O . GLY B 1 449 ? 10.117 20.572 37.579 1.00 27.76 429 GLY B O 1
ATOM 7870 N N . ARG B 1 450 ? 9.323 22.162 38.966 1.00 25.55 430 ARG B N 1
ATOM 7871 C CA . ARG B 1 450 ? 10.440 22.108 39.900 1.00 27.63 430 ARG B CA 1
ATOM 7872 C C . ARG B 1 450 ? 9.916 22.418 41.292 1.00 26.97 430 ARG B C 1
ATOM 7873 O O . ARG B 1 450 ? 8.986 23.206 41.447 1.00 23.90 430 ARG B O 1
ATOM 7881 N N . GLU B 1 451 ? 10.510 21.818 42.312 1.00 27.61 431 GLU B N 1
ATOM 7882 C CA . GLU B 1 451 ? 10.111 22.158 43.672 1.00 34.65 431 GLU B CA 1
ATOM 7883 C C . GLU B 1 451 ? 11.260 22.803 44.460 1.00 34.38 431 GLU B C 1
ATOM 7884 O O . GLU B 1 451 ? 11.031 23.584 45.386 1.00 36.00 431 GLU B O 1
ATOM 7886 N N . LYS B 1 452 ? 12.492 22.488 44.081 1.00 30.59 432 LYS B N 1
ATOM 7887 C CA . LYS B 1 452 ? 13.653 23.193 44.621 1.00 32.25 432 LYS B CA 1
ATOM 7888 C C . LYS B 1 452 ? 13.580 24.691 44.281 1.00 32.90 432 LYS B C 1
ATOM 7889 O O . LYS B 1 452 ? 12.998 25.088 43.261 1.00 29.60 432 LYS B O 1
ATOM 7891 N N . ASP B 1 453 ? 14.178 25.514 45.138 1.00 25.33 433 ASP B N 1
ATOM 7892 C CA . ASP B 1 453 ? 14.060 26.958 45.018 1.00 29.99 433 ASP B CA 1
ATOM 7893 C C . ASP B 1 453 ? 15.219 27.566 44.222 1.00 29.20 433 ASP B C 1
ATOM 7894 O O . ASP B 1 453 ? 16.119 28.192 44.782 1.00 28.21 433 ASP B O 1
ATOM 7899 N N . GLN B 1 454 ? 15.189 27.393 42.909 1.00 23.26 434 GLN B N 1
ATOM 7900 C CA . GLN B 1 454 ? 16.237 27.955 42.085 1.00 21.58 434 GLN B CA 1
ATOM 7901 C C . GLN B 1 454 ? 15.717 28.567 40.777 1.00 27.13 434 GLN B C 1
ATOM 7902 O O . GLN B 1 454 ? 14.601 28.296 40.334 1.00 26.51 434 GLN B O 1
ATOM 7908 N N . ILE B 1 455 ? 16.531 29.428 40.186 1.00 18.72 435 ILE B N 1
ATOM 7909 C CA . ILE B 1 455 ? 16.218 29.999 38.909 1.00 20.69 435 ILE B CA 1
ATOM 7910 C C . ILE B 1 455 ? 17.091 29.230 37.943 1.00 24.22 435 ILE B C 1
ATOM 7911 O O . ILE B 1 455 ? 18.262 29.009 38.213 1.00 25.96 435 ILE B O 1
ATOM 7916 N N . ASN B 1 456 ? 16.516 28.795 36.834 1.00 21.62 436 ASN B N 1
ATOM 7917 C CA . ASN B 1 456 ? 17.301 28.195 35.793 1.00 20.87 436 ASN B CA 1
ATOM 7918 C C . ASN B 1 456 ? 17.404 29.221 34.692 1.00 18.85 436 ASN B C 1
ATOM 7919 O O . ASN B 1 456 ? 16.594 29.248 33.770 1.00 25.71 436 ASN B O 1
ATOM 7924 N N . ARG B 1 457 ? 18.411 30.070 34.799 1.00 15.63 437 ARG B N 1
ATOM 7925 C CA . ARG B 1 457 ? 18.596 31.154 33.862 1.00 16.60 437 ARG B CA 1
ATOM 7926 C C . ARG B 1 457 ? 19.493 30.738 32.670 1.00 22.01 437 ARG B C 1
ATOM 7927 O O . ARG B 1 457 ? 20.712 30.944 32.681 1.00 21.06 437 ARG B O 1
ATOM 7935 N N . GLY B 1 458 ? 18.881 30.141 31.648 1.00 21.80 438 GLY B N 1
ATOM 7936 C CA . GLY B 1 458 ? 19.598 29.729 30.450 1.00 18.92 438 GLY B CA 1
ATOM 7937 C C . GLY B 1 458 ? 20.522 28.540 30.616 1.00 14.54 438 GLY B C 1
ATOM 7938 O O . GLY B 1 458 ? 21.291 28.182 29.716 1.00 14.89 438 GLY B O 1
ATOM 7939 N N . GLY B 1 459 ? 20.454 27.919 31.780 1.00 19.38 439 GLY B N 1
ATOM 7940 C CA . GLY B 1 459 ? 21.227 26.722 32.033 1.00 14.90 439 GLY B CA 1
ATOM 7941 C C . GLY B 1 459 ? 22.094 26.901 33.245 1.00 18.00 439 GLY B C 1
ATOM 7942 O O . GLY B 1 459 ? 22.504 25.917 33.854 1.00 21.84 439 GLY B O 1
ATOM 7943 N N . GLU B 1 460 ? 22.386 28.153 33.597 1.00 18.67 440 GLU B N 1
ATOM 7944 C CA . GLU B 1 460 ? 23.105 28.417 34.829 1.00 13.11 440 GLU B CA 1
ATOM 7945 C C . GLU B 1 460 ? 22.140 28.410 35.990 1.00 19.69 440 GLU B C 1
ATOM 7946 O O . GLU B 1 460 ? 21.056 28.991 35.913 1.00 22.44 440 GLU B O 1
ATOM 7952 N N . LYS B 1 461 ? 22.522 27.740 37.067 1.00 20.42 441 LYS B N 1
ATOM 7953 C CA . LYS B 1 461 ? 21.641 27.626 38.215 1.00 20.66 441 LYS B CA 1
ATOM 7954 C C . LYS B 1 461 ? 21.885 28.749 39.211 1.00 29.03 441 LYS B C 1
ATOM 7955 O O . LYS B 1 461 ? 23.036 29.091 39.503 1.00 25.42 441 LYS B O 1
ATOM 7961 N N . ILE B 1 462 ? 20.798 29.318 39.729 1.00 22.50 442 ILE B N 1
ATOM 7962 C CA . ILE B 1 462 ? 20.890 30.323 40.784 1.00 24.77 442 ILE B CA 1
ATOM 7963 C C . ILE B 1 462 ? 20.129 29.919 42.065 1.00 24.68 442 ILE B C 1
ATOM 7964 O O . ILE B 1 462 ? 18.944 29.595 42.020 1.00 18.58 442 ILE B O 1
ATOM 7969 N N . ALA B 1 463 ? 20.810 29.958 43.207 1.00 26.66 443 ALA B N 1
ATOM 7970 C CA . ALA B 1 463 ? 20.155 29.681 44.486 1.00 29.62 443 ALA B CA 1
ATOM 7971 C C . ALA B 1 463 ? 19.461 30.914 44.999 1.00 23.85 443 ALA B C 1
ATOM 7972 O O . ALA B 1 463 ? 20.123 31.883 45.357 1.00 21.83 443 ALA B O 1
ATOM 7974 N N . ALA B 1 464 ? 18.135 30.864 45.051 1.00 20.47 444 ALA B N 1
ATOM 7975 C CA . ALA B 1 464 ? 17.373 31.952 45.641 1.00 25.88 444 ALA B CA 1
ATOM 7976 C C . ALA B 1 464 ? 17.936 32.312 47.010 1.00 25.90 444 ALA B C 1
ATOM 7977 O O . ALA B 1 464 ? 18.053 33.488 47.342 1.00 29.49 444 ALA B O 1
ATOM 7979 N N . GLU B 1 465 ? 18.314 31.301 47.787 1.00 22.58 445 GLU B N 1
ATOM 7980 C CA . GLU B 1 465 ? 18.791 31.543 49.139 1.00 24.70 445 GLU B CA 1
ATOM 7981 C C . GLU B 1 465 ? 20.021 32.439 49.129 1.00 26.52 445 GLU B C 1
ATOM 7982 O O . GLU B 1 465 ? 20.095 33.405 49.887 1.00 20.23 445 GLU B O 1
ATOM 7988 N N . GLU B 1 466 ? 20.966 32.136 48.242 1.00 24.63 446 GLU B N 1
ATOM 7989 C CA . GLU B 1 466 ? 22.240 32.849 48.218 1.00 24.86 446 GLU B CA 1
ATOM 7990 C C . GLU B 1 466 ? 22.075 34.332 47.915 1.00 22.29 446 GLU B C 1
ATOM 7991 O O . GLU B 1 466 ? 22.640 35.180 48.599 1.00 20.27 446 GLU B O 1
ATOM 7997 N N . ILE B 1 467 ? 21.297 34.626 46.880 1.00 23.93 447 ILE B N 1
ATOM 7998 C CA . ILE B 1 467 ? 21.094 35.986 46.406 1.00 22.83 447 ILE B CA 1
ATOM 7999 C C . ILE B 1 467 ? 20.329 36.830 47.424 1.00 29.41 447 ILE B C 1
ATOM 8000 O O . ILE B 1 467 ? 20.460 38.054 47.466 1.00 26.75 447 ILE B O 1
ATOM 8005 N N . GLU B 1 468 ? 19.523 36.170 48.246 1.00 25.41 448 GLU B N 1
ATOM 8006 C CA . GLU B 1 468 ? 18.682 36.886 49.185 1.00 24.85 448 GLU B CA 1
ATOM 8007 C C . GLU B 1 468 ? 19.500 37.403 50.367 1.00 28.42 448 GLU B C 1
ATOM 8008 O O . GLU B 1 468 ? 19.280 38.526 50.840 1.00 25.81 448 GLU B O 1
ATOM 8014 N N . ASN B 1 469 ? 20.466 36.599 50.803 1.00 22.98 449 ASN B N 1
ATOM 8015 C CA . ASN B 1 469 ? 21.363 36.972 51.897 1.00 21.78 449 ASN B CA 1
ATOM 8016 C C . ASN B 1 469 ? 22.273 38.116 51.514 1.00 25.83 449 ASN B C 1
ATOM 8017 O O . ASN B 1 469 ? 22.682 38.917 52.358 1.00 28.35 449 ASN B O 1
ATOM 8022 N N . LEU B 1 470 ? 22.612 38.176 50.232 1.00 28.02 450 LEU B N 1
ATOM 8023 C CA . LEU B 1 470 ? 23.471 39.236 49.751 1.00 30.09 450 LEU B CA 1
ATOM 8024 C C . LEU B 1 470 ? 22.668 40.523 49.621 1.00 28.39 450 LEU B C 1
ATOM 8025 O O . LEU B 1 470 ? 23.156 41.600 49.932 1.00 26.63 450 LEU B O 1
ATOM 8030 N N . LEU B 1 471 ? 21.424 40.395 49.172 1.00 28.23 451 LEU B N 1
ATOM 8031 C CA . LEU B 1 471 ? 20.528 41.533 49.079 1.00 25.07 451 LEU B CA 1
ATOM 8032 C C . LEU B 1 471 ? 20.248 42.114 50.450 1.00 29.69 451 LEU B C 1
ATOM 8033 O O . LEU B 1 471 ? 20.214 43.338 50.617 1.00 29.14 451 LEU B O 1
ATOM 8038 N N . LEU B 1 472 ? 20.044 41.233 51.430 1.00 31.28 452 LEU B N 1
ATOM 8039 C CA . LEU B 1 472 ? 19.778 41.656 52.805 1.00 28.09 452 LEU B CA 1
ATOM 8040 C C . LEU B 1 472 ? 20.966 42.400 53.401 1.00 31.00 452 LEU B C 1
ATOM 8041 O O . LEU B 1 472 ? 20.815 43.142 54.369 1.00 37.91 452 LEU B O 1
ATOM 8046 N N . ARG B 1 473 ? 22.146 42.200 52.824 1.00 30.21 453 ARG B N 1
ATOM 8047 C CA . ARG B 1 473 ? 23.341 42.874 53.309 1.00 31.78 453 ARG B CA 1
ATOM 8048 C C . ARG B 1 473 ? 23.254 44.389 53.070 1.00 33.02 453 ARG B C 1
ATOM 8049 O O . ARG B 1 473 ? 23.781 45.185 53.848 1.00 36.07 453 ARG B O 1
ATOM 8051 N N . HIS B 1 474 ? 22.571 44.787 52.005 1.00 27.94 454 HIS B N 1
ATOM 8052 C CA . HIS B 1 474 ? 22.348 46.199 51.747 1.00 30.24 454 HIS B CA 1
ATOM 8053 C C . HIS B 1 474 ? 21.528 46.836 52.870 1.00 33.94 454 HIS B C 1
ATOM 8054 O O . HIS B 1 474 ? 20.548 46.254 53.336 1.00 35.19 454 HIS B O 1
ATOM 8061 N N . PRO B 1 475 ? 21.933 48.037 53.309 1.00 32.70 455 PRO B N 1
ATOM 8062 C CA . PRO B 1 475 ? 21.285 48.766 54.413 1.00 39.08 455 PRO B CA 1
ATOM 8063 C C . PRO B 1 475 ? 19.787 49.001 54.217 1.00 32.65 455 PRO B C 1
ATOM 8064 O O . PRO B 1 475 ? 19.006 48.849 55.160 1.00 33.87 455 PRO B O 1
ATOM 8068 N N . ALA B 1 476 ? 19.400 49.368 53.003 1.00 31.85 456 ALA B N 1
ATOM 8069 C CA . ALA B 1 476 ? 18.014 49.686 52.714 1.00 32.00 456 ALA B CA 1
ATOM 8070 C C . ALA B 1 476 ? 17.109 48.465 52.537 1.00 32.86 456 ALA B C 1
ATOM 8071 O O . ALA B 1 476 ? 15.893 48.602 52.525 1.00 30.32 456 ALA B O 1
ATOM 8073 N N . VAL B 1 477 ? 17.683 47.273 52.421 1.00 31.19 457 VAL B N 1
ATOM 8074 C CA . VAL B 1 477 ? 16.854 46.078 52.255 1.00 30.19 457 VAL B CA 1
ATOM 8075 C C . VAL B 1 477 ? 16.546 45.379 53.585 1.00 35.24 457 VAL B C 1
ATOM 8076 O O . VAL B 1 477 ? 17.455 45.018 54.344 1.00 34.01 457 VAL B O 1
ATOM 8080 N N . ILE B 1 478 ? 15.263 45.190 53.876 1.00 33.13 458 ILE B N 1
ATOM 8081 C CA . ILE B 1 478 ? 14.889 44.483 55.101 1.00 36.26 458 ILE B CA 1
ATOM 8082 C C . ILE B 1 478 ? 14.355 43.067 54.834 1.00 37.77 458 ILE B C 1
ATOM 8083 O O . ILE B 1 478 ? 14.543 42.145 55.647 1.00 29.91 458 ILE B O 1
ATOM 8088 N N . TYR B 1 479 ? 13.722 42.891 53.679 1.00 29.86 459 TYR B N 1
ATOM 8089 C CA . TYR B 1 479 ? 13.217 41.583 53.299 1.00 32.12 459 TYR B CA 1
ATOM 8090 C C . TYR B 1 479 ? 13.408 41.382 51.810 1.00 29.06 459 TYR B C 1
ATOM 8091 O O . TYR B 1 479 ? 13.242 42.315 51.025 1.00 32.35 459 TYR B O 1
ATOM 8100 N N . ALA B 1 480 ? 13.744 40.160 51.418 1.00 25.51 460 ALA B N 1
ATOM 8101 C CA . ALA B 1 480 ? 14.065 39.895 50.024 1.00 27.03 460 ALA B CA 1
ATOM 8102 C C . ALA B 1 480 ? 13.621 38.507 49.574 1.00 25.51 460 ALA B C 1
ATOM 8103 O O . ALA B 1 480 ? 13.792 37.523 50.292 1.00 24.11 460 ALA B O 1
ATOM 8105 N N . ALA B 1 481 ? 13.057 38.440 48.370 1.00 23.41 461 ALA B N 1
ATOM 8106 C CA . ALA B 1 481 ? 12.660 37.170 47.768 1.00 23.94 461 ALA B CA 1
ATOM 8107 C C . ALA B 1 481 ? 12.995 37.131 46.275 1.00 20.44 461 ALA B C 1
ATOM 8108 O O . ALA B 1 481 ? 12.612 38.033 45.521 1.00 17.03 461 ALA B O 1
ATOM 8110 N N . LEU B 1 482 ? 13.696 36.074 45.864 1.00 18.81 462 LEU B N 1
ATOM 8111 C CA . LEU B 1 482 ? 14.111 35.897 44.473 1.00 23.76 462 LEU B CA 1
ATOM 8112 C C . LEU B 1 482 ? 13.303 34.804 43.754 1.00 20.75 462 LEU B C 1
ATOM 8113 O O . LEU B 1 482 ? 13.363 33.634 44.104 1.00 27.19 462 LEU B O 1
ATOM 8118 N N . VAL B 1 483 ? 12.539 35.184 42.743 1.00 19.36 463 VAL B N 1
ATOM 8119 C CA . VAL B 1 483 ? 11.745 34.199 42.038 1.00 21.30 463 VAL B CA 1
ATOM 8120 C C . VAL B 1 483 ? 12.011 34.247 40.544 1.00 23.31 463 VAL B C 1
ATOM 8121 O O . VAL B 1 483 ? 12.480 35.250 40.001 1.00 21.18 463 VAL B O 1
ATOM 8125 N N . SER B 1 484 ? 11.710 33.142 39.883 1.00 24.22 464 SER B N 1
ATOM 8126 C CA . SER B 1 484 ? 11.898 33.075 38.453 1.00 25.25 464 SER B CA 1
ATOM 8127 C C . SER B 1 484 ? 10.649 33.571 37.737 1.00 26.60 464 SER B C 1
ATOM 8128 O O . SER B 1 484 ? 9.528 33.356 38.194 1.00 29.48 464 SER B O 1
ATOM 8131 N N . MET B 1 485 ? 10.854 34.244 36.615 1.00 24.88 465 MET B N 1
ATOM 8132 C CA . MET B 1 485 ? 9.757 34.669 35.760 1.00 29.34 465 MET B CA 1
ATOM 8133 C C . MET B 1 485 ? 10.092 34.080 34.422 1.00 23.73 465 MET B C 1
ATOM 8134 O O . MET B 1 485 ? 11.251 33.790 34.153 1.00 23.35 465 MET B O 1
ATOM 8139 N N . GLU B 1 486 ? 9.082 33.878 33.592 1.00 21.78 466 GLU B N 1
ATOM 8140 C CA . GLU B 1 486 ? 9.331 33.358 32.259 1.00 21.94 466 GLU B CA 1
ATOM 8141 C C . GLU B 1 486 ? 10.007 34.414 31.391 1.00 26.74 466 GLU B C 1
ATOM 8142 O O . GLU B 1 486 ? 9.754 35.617 31.504 1.00 29.88 466 GLU B O 1
ATOM 8144 N N . ASP B 1 487 ? 10.903 33.950 30.543 1.00 24.92 467 ASP B N 1
ATOM 8145 C CA . ASP B 1 487 ? 11.450 34.789 29.504 1.00 24.93 467 ASP B CA 1
ATOM 8146 C C . ASP B 1 487 ? 11.593 33.926 28.265 1.00 28.55 467 ASP B C 1
ATOM 8147 O O . ASP B 1 487 ? 12.039 32.775 28.345 1.00 26.93 467 ASP B O 1
ATOM 8152 N N . GLU B 1 488 ? 11.202 34.491 27.129 1.00 28.10 468 GLU B N 1
ATOM 8153 C CA . GLU B 1 488 ? 11.213 33.802 25.851 1.00 24.74 468 GLU B CA 1
ATOM 8154 C C . GLU B 1 488 ? 12.580 33.264 25.445 1.00 26.81 468 GLU B C 1
ATOM 8155 O O . GLU B 1 488 ? 12.681 32.122 25.006 1.00 23.25 468 GLU B O 1
ATOM 8161 N N . LEU B 1 489 ? 13.622 34.085 25.567 1.00 25.63 469 LEU B N 1
ATOM 8162 C CA . LEU B 1 489 ? 14.966 33.641 25.191 1.00 26.80 469 LEU B CA 1
ATOM 8163 C C . LEU B 1 489 ? 15.650 32.824 26.281 1.00 28.03 469 LEU B C 1
ATOM 8164 O O . LEU B 1 489 ? 16.149 31.728 26.015 1.00 26.06 469 LEU B O 1
ATOM 8169 N N . MET B 1 490 ? 15.652 33.346 27.504 1.00 20.26 470 MET B N 1
ATOM 8170 C CA . MET B 1 490 ? 16.472 32.770 28.562 1.00 23.64 470 MET B CA 1
ATOM 8171 C C . MET B 1 490 ? 15.823 31.553 29.218 1.00 23.73 470 MET B C 1
ATOM 8172 O O . MET B 1 490 ? 16.494 30.771 29.893 1.00 21.78 470 MET B O 1
ATOM 8177 N N . GLY B 1 491 ? 14.520 31.394 28.999 1.00 24.31 471 GLY B N 1
ATOM 8178 C CA . GLY B 1 491 ? 13.739 30.391 29.697 1.00 20.77 471 GLY B CA 1
ATOM 8179 C C . GLY B 1 491 ? 13.152 30.928 30.997 1.00 24.85 471 GLY B C 1
ATOM 8180 O O . GLY B 1 491 ? 11.934 31.007 31.170 1.00 26.15 471 GLY B O 1
ATOM 8181 N N . GLU B 1 492 ? 14.032 31.271 31.927 1.00 20.37 472 GLU B N 1
ATOM 8182 C CA . GLU B 1 492 ? 13.630 31.922 33.156 1.00 26.28 472 GLU B CA 1
ATOM 8183 C C . GLU B 1 492 ? 14.529 33.130 33.365 1.00 29.67 472 GLU B C 1
ATOM 8184 O O . GLU B 1 492 ? 15.565 33.267 32.705 1.00 28.05 472 GLU B O 1
ATOM 8190 N N . LYS B 1 493 ? 14.123 34.011 34.271 1.00 21.18 473 LYS B N 1
ATOM 8191 C CA . LYS B 1 493 ? 14.963 35.134 34.663 1.00 25.93 473 LYS B CA 1
ATOM 8192 C C . LYS B 1 493 ? 14.784 35.313 36.152 1.00 20.08 473 LYS B C 1
ATOM 8193 O O . LYS B 1 493 ? 13.936 34.678 36.736 1.00 27.61 473 LYS B O 1
ATOM 8199 N N . SER B 1 494 ? 15.583 36.165 36.769 1.00 21.75 474 SER B N 1
ATOM 8200 C CA . SER B 1 494 ? 15.462 36.387 38.197 1.00 23.53 474 SER B CA 1
ATOM 8201 C C . SER B 1 494 ? 14.602 37.607 38.471 1.00 26.89 474 SER B C 1
ATOM 8202 O O . SER B 1 494 ? 14.725 38.622 37.777 1.00 23.27 474 SER B O 1
ATOM 8205 N N . CYS B 1 495 ? 13.717 37.490 39.461 1.00 20.76 475 CYS B N 1
ATOM 8206 C CA . CYS B 1 495 ? 12.990 38.637 39.959 1.00 21.85 475 CYS B CA 1
ATOM 8207 C C . CYS B 1 495 ? 13.187 38.753 41.462 1.00 20.57 475 CYS B C 1
ATOM 8208 O O . CYS B 1 495 ? 12.850 37.852 42.220 1.00 17.77 475 CYS B O 1
ATOM 8211 N N . ALA B 1 496 ? 13.773 39.864 41.880 1.00 21.66 476 ALA B N 1
ATOM 8212 C CA . ALA B 1 496 ? 13.941 40.151 43.294 1.00 24.37 476 ALA B CA 1
ATOM 8213 C C . ALA B 1 496 ? 12.855 41.127 43.749 1.00 28.63 476 ALA B C 1
ATOM 8214 O O . ALA B 1 496 ? 12.752 42.256 43.248 1.00 27.31 476 ALA B O 1
ATOM 8216 N N . TYR B 1 497 ? 12.025 40.663 44.673 1.00 21.47 477 TYR B N 1
ATOM 8217 C CA . TYR B 1 497 ? 11.085 41.523 45.354 1.00 24.89 477 TYR B CA 1
ATOM 8218 C C . TYR B 1 497 ? 11.747 42.031 46.606 1.00 23.60 477 TYR B C 1
ATOM 8219 O O . TYR B 1 497 ? 12.373 41.275 47.333 1.00 19.66 477 TYR B O 1
ATOM 8228 N N . LEU B 1 498 ? 11.618 43.321 46.855 1.00 28.67 478 LEU B N 1
ATOM 8229 C CA . LEU B 1 498 ? 12.258 43.897 48.013 1.00 26.41 478 LEU B CA 1
ATOM 8230 C C . LEU B 1 498 ? 11.296 44.749 48.822 1.00 30.78 478 LEU B C 1
ATOM 8231 O O . LEU B 1 498 ? 10.459 45.467 48.274 1.00 29.26 478 LEU B O 1
ATOM 8236 N N . VAL B 1 499 ? 11.418 44.642 50.138 1.00 32.17 479 VAL B N 1
ATOM 8237 C CA . VAL B 1 499 ? 10.821 45.603 51.043 1.00 31.52 479 VAL B CA 1
ATOM 8238 C C . VAL B 1 499 ? 11.975 46.444 51.558 1.00 34.84 479 VAL B C 1
ATOM 8239 O O . VAL B 1 499 ? 12.935 45.907 52.116 1.00 36.05 479 VAL B O 1
ATOM 8243 N N . VAL B 1 500 ? 11.904 47.754 51.350 1.00 31.66 480 VAL B N 1
ATOM 8244 C CA . VAL B 1 500 ? 13.072 48.608 51.566 1.00 35.00 480 VAL B CA 1
ATOM 8245 C C . VAL B 1 500 ? 12.848 49.822 52.480 1.00 36.36 480 VAL B C 1
ATOM 8246 O O . VAL B 1 500 ? 11.751 50.377 52.536 1.00 36.70 480 VAL B O 1
ATOM 8250 N N . LYS B 1 501 ? 13.905 50.233 53.181 1.00 36.18 481 LYS B N 1
ATOM 8251 C CA . LYS B 1 501 ? 13.869 51.440 54.010 1.00 37.05 481 LYS B CA 1
ATOM 8252 C C . LYS B 1 501 ? 13.757 52.696 53.148 1.00 40.07 481 LYS B C 1
ATOM 8253 O O . LYS B 1 501 ? 13.078 53.650 53.527 1.00 34.06 481 LYS B O 1
ATOM 8257 N N . GLU B 1 502 ? 14.425 52.681 51.991 1.00 45.10 482 GLU B N 1
ATOM 8258 C CA . GLU B 1 502 ? 14.368 53.776 51.011 1.00 41.61 482 GLU B CA 1
ATOM 8259 C C . GLU B 1 502 ? 14.371 53.218 49.586 1.00 40.22 482 GLU B C 1
ATOM 8260 O O . GLU B 1 502 ? 15.036 52.223 49.312 1.00 43.89 482 GLU B O 1
ATOM 8266 N N . PRO B 1 503 ? 13.625 53.858 48.674 1.00 41.61 483 PRO B N 1
ATOM 8267 C CA . PRO B 1 503 ? 13.465 53.370 47.293 1.00 49.11 483 PRO B CA 1
ATOM 8268 C C . PRO B 1 503 ? 14.785 53.046 46.579 1.00 46.54 483 PRO B C 1
ATOM 8269 O O . PRO B 1 503 ? 15.727 53.852 46.585 1.00 40.08 483 PRO B O 1
ATOM 8273 N N . LEU B 1 504 ? 14.846 51.856 45.984 1.00 35.96 484 LEU B N 1
ATOM 8274 C CA . LEU B 1 504 ? 16.031 51.431 45.252 1.00 33.65 484 LEU B CA 1
ATOM 8275 C C . LEU B 1 504 ? 15.702 51.183 43.782 1.00 39.44 484 LEU B C 1
ATOM 8276 O O . LEU B 1 504 ? 14.723 50.506 43.460 1.00 38.51 484 LEU B O 1
ATOM 8281 N N . ARG B 1 505 ? 16.516 51.737 42.889 1.00 36.08 485 ARG B N 1
ATOM 8282 C CA . ARG B 1 505 ? 16.409 51.409 41.473 1.00 32.09 485 ARG B CA 1
ATOM 8283 C C . ARG B 1 505 ? 16.995 50.015 41.248 1.00 30.36 485 ARG B C 1
ATOM 8284 O O . ARG B 1 505 ? 17.809 49.539 42.036 1.00 25.94 485 ARG B O 1
ATOM 8286 N N . ALA B 1 506 ? 16.565 49.357 40.181 1.00 33.98 486 ALA B N 1
ATOM 8287 C CA . ALA B 1 506 ? 17.074 48.035 39.854 1.00 31.53 486 ALA B CA 1
ATOM 8288 C C . ALA B 1 506 ? 18.559 48.134 39.538 1.00 28.79 486 ALA B C 1
ATOM 8289 O O . ALA B 1 506 ? 19.347 47.280 39.944 1.00 30.25 486 ALA B O 1
ATOM 8291 N N . VAL B 1 507 ? 18.934 49.196 38.828 1.00 30.89 487 VAL B N 1
ATOM 8292 C CA . VAL B 1 507 ? 20.337 49.459 38.511 1.00 29.68 487 VAL B CA 1
ATOM 8293 C C . VAL B 1 507 ? 21.178 49.603 39.778 1.00 25.79 487 VAL B C 1
ATOM 8294 O O . VAL B 1 507 ? 22.359 49.285 39.780 1.00 29.81 487 VAL B O 1
ATOM 8298 N N . GLN B 1 508 ? 20.563 50.056 40.864 1.00 25.99 488 GLN B N 1
ATOM 8299 C CA . GLN B 1 508 ? 21.290 50.203 42.118 1.00 25.29 488 GLN B CA 1
ATOM 8300 C C . GLN B 1 508 ? 21.555 48.862 42.771 1.00 23.23 488 GLN B C 1
ATOM 8301 O O . GLN B 1 508 ? 22.642 48.610 43.292 1.00 25.06 488 GLN B O 1
ATOM 8307 N N . VAL B 1 509 ? 20.545 48.007 42.731 1.00 23.65 489 VAL B N 1
ATOM 8308 C CA . VAL B 1 509 ? 20.626 46.677 43.295 1.00 24.01 489 VAL B CA 1
ATOM 8309 C C . VAL B 1 509 ? 21.641 45.825 42.548 1.00 23.64 489 VAL B C 1
ATOM 8310 O O . VAL B 1 509 ? 22.457 45.134 43.162 1.00 25.45 489 VAL B O 1
ATOM 8314 N N . ARG B 1 510 ? 21.586 45.872 41.221 1.00 25.12 490 ARG B N 1
ATOM 8315 C CA . ARG B 1 510 ? 22.548 45.135 40.413 1.00 25.54 490 ARG B CA 1
ATOM 8316 C C . ARG B 1 510 ? 23.966 45.665 40.643 1.00 25.81 490 ARG B C 1
ATOM 8317 O O . ARG B 1 510 ? 24.898 44.879 40.815 1.00 31.20 490 ARG B O 1
ATOM 8325 N N . ARG B 1 511 ? 24.122 46.986 40.695 1.00 23.47 491 ARG B N 1
ATOM 8326 C CA . ARG B 1 511 ? 25.411 47.578 41.056 1.00 25.45 491 ARG B CA 1
ATOM 8327 C C . ARG B 1 511 ? 25.940 47.090 42.415 1.00 22.16 491 ARG B C 1
ATOM 8328 O O . ARG B 1 511 ? 27.099 46.735 42.538 1.00 23.61 491 ARG B O 1
ATOM 8336 N N . PHE B 1 512 ? 25.087 47.089 43.435 1.00 34.10 492 PHE B N 1
ATOM 8337 C CA . PHE B 1 512 ? 25.478 46.620 44.765 1.00 25.67 492 PHE B CA 1
ATOM 8338 C C . PHE B 1 512 ? 25.982 45.182 44.720 1.00 27.96 492 PHE B C 1
ATOM 8339 O O . PHE B 1 512 ? 27.089 44.904 45.171 1.00 29.51 492 PHE B O 1
ATOM 8347 N N . LEU B 1 513 ? 25.184 44.279 44.152 1.00 24.31 493 LEU B N 1
ATOM 8348 C CA . LEU B 1 513 ? 25.557 42.865 44.084 1.00 24.02 493 LEU B CA 1
ATOM 8349 C C . LEU B 1 513 ? 26.825 42.601 43.278 1.00 27.29 493 LEU B C 1
ATOM 8350 O O . LEU B 1 513 ? 27.573 41.663 43.578 1.00 23.93 493 LEU B O 1
ATOM 8355 N N . ARG B 1 514 ? 27.064 43.417 42.254 1.00 25.06 494 ARG B N 1
ATOM 8356 C CA . ARG B 1 514 ? 28.311 43.310 41.509 1.00 24.90 494 ARG B CA 1
ATOM 8357 C C . ARG B 1 514 ? 29.473 43.474 42.473 1.00 25.70 494 ARG B C 1
ATOM 8358 O O . ARG B 1 514 ? 30.407 42.661 42.479 1.00 23.02 494 ARG B O 1
ATOM 8366 N N . GLU B 1 515 ? 29.373 44.509 43.313 1.00 26.48 495 GLU B N 1
ATOM 8367 C CA . GLU B 1 515 ? 30.406 44.834 44.299 1.00 26.27 495 GLU B CA 1
ATOM 8368 C C . GLU B 1 515 ? 30.632 43.711 45.296 1.00 27.59 495 GLU B C 1
ATOM 8369 O O . GLU B 1 515 ? 31.699 43.620 45.892 1.00 35.33 495 GLU B O 1
ATOM 8371 N N . GLN B 1 516 ? 29.631 42.853 45.471 1.00 31.03 496 GLN B N 1
ATOM 8372 C CA . GLN B 1 516 ? 29.754 41.712 46.370 1.00 27.47 496 GLN B CA 1
ATOM 8373 C C . GLN B 1 516 ? 30.606 40.590 45.753 1.00 28.79 496 GLN B C 1
ATOM 8374 O O . GLN B 1 516 ? 30.855 39.555 46.386 1.00 23.95 496 GLN B O 1
ATOM 8380 N N . GLY B 1 517 ? 31.057 40.809 44.518 1.00 26.65 497 GLY B N 1
ATOM 8381 C CA . GLY B 1 517 ? 31.896 39.845 43.831 1.00 25.86 497 GLY B CA 1
ATOM 8382 C C . GLY B 1 517 ? 31.167 38.543 43.570 1.00 26.56 497 GLY B C 1
ATOM 8383 O O . GLY B 1 517 ? 31.571 37.479 44.027 1.00 22.85 497 GLY B O 1
ATOM 8384 N N . ILE B 1 518 ? 30.072 38.634 42.827 1.00 29.76 498 ILE B N 1
ATOM 8385 C CA . ILE B 1 518 ? 29.274 37.468 42.505 1.00 26.91 498 ILE B CA 1
ATOM 8386 C C . ILE B 1 518 ? 29.159 37.374 40.986 1.00 23.54 498 ILE B C 1
ATOM 8387 O O . ILE B 1 518 ? 29.312 38.366 40.285 1.00 24.57 498 ILE B O 1
ATOM 8392 N N . ALA B 1 519 ? 28.891 36.175 40.487 1.00 20.92 499 ALA B N 1
ATOM 8393 C CA . ALA B 1 519 ? 28.842 35.929 39.063 1.00 17.67 499 ALA B CA 1
ATOM 8394 C C . ALA B 1 519 ? 27.777 36.783 38.387 1.00 21.11 499 ALA B C 1
ATOM 8395 O O . ALA B 1 519 ? 26.687 36.972 38.920 1.00 22.25 499 ALA B O 1
ATOM 8397 N N . GLU B 1 520 ? 28.116 37.313 37.217 1.00 17.53 500 GLU B N 1
ATOM 8398 C CA . GLU B 1 520 ? 27.284 38.294 36.545 1.00 19.70 500 GLU B CA 1
ATOM 8399 C C . GLU B 1 520 ? 25.886 37.787 36.134 1.00 19.26 500 GLU B C 1
ATOM 8400 O O . GLU B 1 520 ? 24.972 38.582 35.994 1.00 15.93 500 GLU B O 1
ATOM 8406 N N . PHE B 1 521 ? 25.724 36.474 35.940 1.00 21.68 501 PHE B N 1
ATOM 8407 C CA . PHE B 1 521 ? 24.400 35.912 35.654 1.00 16.26 501 PHE B CA 1
ATOM 8408 C C . PHE B 1 521 ? 23.502 35.922 36.893 1.00 19.38 501 PHE B C 1
ATOM 8409 O O . PHE B 1 521 ? 22.272 35.827 36.780 1.00 21.45 501 PHE B O 1
ATOM 8417 N N . LYS B 1 522 ? 24.118 36.059 38.066 1.00 17.52 502 LYS B N 1
ATOM 8418 C CA . LYS B 1 522 ? 23.378 36.133 39.327 1.00 17.98 502 LYS B CA 1
ATOM 8419 C C . LYS B 1 522 ? 22.810 37.518 39.643 1.00 19.76 502 LYS B C 1
ATOM 8420 O O . LYS B 1 522 ? 22.104 37.693 40.629 1.00 21.16 502 LYS B O 1
ATOM 8426 N N . LEU B 1 523 ? 23.105 38.497 38.798 1.00 24.77 503 LEU B N 1
ATOM 8427 C CA . LEU B 1 523 ? 22.496 39.817 38.935 1.00 25.53 503 LEU B CA 1
ATOM 8428 C C . LEU B 1 523 ? 20.979 39.772 38.627 1.00 25.95 503 LEU B C 1
ATOM 8429 O O . LEU B 1 523 ? 20.573 39.337 37.552 1.00 21.86 503 LEU B O 1
ATOM 8434 N N . PRO B 1 524 ? 20.135 40.206 39.582 1.00 27.96 504 PRO B N 1
ATOM 8435 C CA . PRO B 1 524 ? 18.675 40.143 39.402 1.00 21.27 504 PRO B CA 1
ATOM 8436 C C . PRO B 1 524 ? 18.205 40.840 38.130 1.00 29.15 504 PRO B C 1
ATOM 8437 O O . PRO B 1 524 ? 18.555 41.992 37.900 1.00 28.91 504 PRO B O 1
ATOM 8441 N N . ASP B 1 525 ? 17.423 40.134 37.318 1.00 27.98 505 ASP B N 1
ATOM 8442 C CA . ASP B 1 525 ? 16.973 40.656 36.038 1.00 26.72 505 ASP B CA 1
ATOM 8443 C C . ASP B 1 525 ? 15.872 41.711 36.188 1.00 31.95 505 ASP B C 1
ATOM 8444 O O . ASP B 1 525 ? 15.681 42.545 35.308 1.00 30.34 505 ASP B O 1
ATOM 8449 N N . ARG B 1 526 ? 15.142 41.664 37.294 1.00 28.56 506 ARG B N 1
ATOM 8450 C CA . ARG B 1 526 ? 14.127 42.667 37.570 1.00 30.88 506 ARG B CA 1
ATOM 8451 C C . ARG B 1 526 ? 14.144 42.853 39.055 1.00 31.06 506 ARG B C 1
ATOM 8452 O O . ARG B 1 526 ? 14.492 41.933 39.795 1.00 28.88 506 ARG B O 1
ATOM 8460 N N . VAL B 1 527 ? 13.772 44.048 39.493 1.00 30.93 507 VAL B N 1
ATOM 8461 C CA . VAL B 1 527 ? 13.661 44.333 40.910 1.00 27.08 507 VAL B CA 1
ATOM 8462 C C . VAL B 1 527 ? 12.312 44.985 41.145 1.00 32.66 507 VAL B C 1
ATOM 8463 O O . VAL B 1 527 ? 11.923 45.914 40.433 1.00 31.37 507 VAL B O 1
ATOM 8467 N N . GLU B 1 528 ? 11.577 44.477 42.122 1.00 31.58 508 GLU B N 1
ATOM 8468 C CA . GLU B 1 528 ? 10.301 45.072 42.456 1.00 30.87 508 GLU B CA 1
ATOM 8469 C C . GLU B 1 528 ? 10.334 45.454 43.915 1.00 31.21 508 GLU B C 1
ATOM 8470 O O . GLU B 1 528 ? 10.426 44.598 44.798 1.00 25.65 508 GLU B O 1
ATOM 8476 N N . CYS B 1 529 ? 10.294 46.751 44.165 1.00 27.44 509 CYS B N 1
ATOM 8477 C CA . CYS B 1 529 ? 10.180 47.229 45.531 1.00 32.45 509 CYS B CA 1
ATOM 8478 C C . CYS B 1 529 ? 8.721 47.161 45.926 1.00 38.02 509 CYS B C 1
ATOM 8479 O O . CYS B 1 529 ? 7.847 47.522 45.130 1.00 35.63 509 CYS B O 1
ATOM 8482 N N . VAL B 1 530 ? 8.456 46.675 47.138 1.00 30.84 510 VAL B N 1
ATOM 8483 C CA . VAL B 1 530 ? 7.092 46.575 47.638 1.00 26.14 510 VAL B CA 1
ATOM 8484 C C . VAL B 1 530 ? 7.039 46.974 49.099 1.00 35.86 510 VAL B C 1
ATOM 8485 O O . VAL B 1 530 ? 8.071 47.011 49.770 1.00 40.04 510 VAL B O 1
ATOM 8489 N N . ASP B 1 531 ? 5.841 47.261 49.599 1.00 30.21 511 ASP B N 1
ATOM 8490 C CA . ASP B 1 531 ? 5.710 47.771 50.957 1.00 37.94 511 ASP B CA 1
ATOM 8491 C C . ASP B 1 531 ? 5.682 46.671 52.020 1.00 35.30 511 ASP B C 1
ATOM 8492 O O . ASP B 1 531 ? 5.800 46.957 53.217 1.00 34.64 511 ASP B O 1
ATOM 8497 N N . SER B 1 532 ? 5.536 45.424 51.582 1.00 25.45 512 SER B N 1
ATOM 8498 C CA . SER B 1 532 ? 5.442 44.287 52.499 1.00 36.45 512 SER B CA 1
ATOM 8499 C C . SER B 1 532 ? 5.415 42.987 51.730 1.00 30.91 512 SER B C 1
ATOM 8500 O O . SER B 1 532 ? 5.077 42.967 50.557 1.00 25.99 512 SER B O 1
ATOM 8502 N N . LEU B 1 533 ? 5.731 41.897 52.415 1.00 29.12 513 LEU B N 1
ATOM 8503 C CA . LEU B 1 533 ? 5.825 40.592 51.782 1.00 29.90 513 LEU B CA 1
ATOM 8504 C C . LEU B 1 533 ? 5.446 39.542 52.793 1.00 31.60 513 LEU B C 1
ATOM 8505 O O . LEU B 1 533 ? 5.724 39.709 53.970 1.00 30.09 513 LEU B O 1
ATOM 8510 N N . PRO B 1 534 ? 4.830 38.444 52.337 1.00 32.63 514 PRO B N 1
ATOM 8511 C CA . PRO B 1 534 ? 4.441 37.372 53.253 1.00 29.37 514 PRO B CA 1
ATOM 8512 C C . PRO B 1 534 ? 5.648 36.812 53.987 1.00 37.51 514 PRO B C 1
ATOM 8513 O O . PRO B 1 534 ? 6.611 36.384 53.347 1.00 40.76 514 PRO B O 1
ATOM 8517 N N . LEU B 1 535 ? 5.595 36.818 55.317 1.00 31.87 515 LEU B N 1
ATOM 8518 C CA . LEU B 1 535 ? 6.723 36.375 56.118 1.00 30.88 515 LEU B CA 1
ATOM 8519 C C . LEU B 1 535 ? 6.460 35.038 56.789 1.00 37.64 515 LEU B C 1
ATOM 8520 O O . LEU B 1 535 ? 5.313 34.647 56.992 1.00 39.39 515 LEU B O 1
ATOM 8525 N N . THR B 1 536 ? 7.542 34.332 57.102 1.00 38.36 516 THR B N 1
ATOM 8526 C CA . THR B 1 536 ? 7.487 33.089 57.849 1.00 42.22 516 THR B CA 1
ATOM 8527 C C . THR B 1 536 ? 7.542 33.403 59.332 1.00 48.43 516 THR B C 1
ATOM 8528 O O . THR B 1 536 ? 7.238 34.519 59.741 1.00 49.43 516 THR B O 1
ATOM 8532 N N . ALA B 1 537 ? 7.946 32.424 60.135 1.00 51.71 517 ALA B N 1
ATOM 8533 C CA . ALA B 1 537 ? 8.121 32.640 61.568 1.00 50.89 517 ALA B CA 1
ATOM 8534 C C . ALA B 1 537 ? 9.476 33.292 61.889 1.00 51.80 517 ALA B C 1
ATOM 8535 O O . ALA B 1 537 ? 9.529 34.325 62.565 1.00 46.31 517 ALA B O 1
ATOM 8537 N N . VAL B 1 538 ? 10.558 32.698 61.378 1.00 52.63 518 VAL B N 1
ATOM 8538 C CA . VAL B 1 538 ? 11.932 33.130 61.676 1.00 54.86 518 VAL B CA 1
ATOM 8539 C C . VAL B 1 538 ? 12.259 34.575 61.272 1.00 58.13 518 VAL B C 1
ATOM 8540 O O . VAL B 1 538 ? 13.300 35.126 61.662 1.00 49.69 518 VAL B O 1
ATOM 8542 N N . GLY B 1 539 ? 11.369 35.178 60.491 1.00 53.58 519 GLY B N 1
ATOM 8543 C CA . GLY B 1 539 ? 11.551 36.537 60.033 1.00 45.35 519 GLY B CA 1
ATOM 8544 C C . GLY B 1 539 ? 12.018 36.532 58.598 1.00 50.07 519 GLY B C 1
ATOM 8545 O O . GLY B 1 539 ? 12.533 37.533 58.107 1.00 55.70 519 GLY B O 1
ATOM 8546 N N . LYS B 1 540 ? 11.851 35.396 57.928 1.00 45.46 520 LYS B N 1
ATOM 8547 C CA . LYS B 1 540 ? 12.211 35.286 56.517 1.00 49.91 520 LYS B CA 1
ATOM 8548 C C . LYS B 1 540 ? 10.966 35.442 55.639 1.00 46.84 520 LYS B C 1
ATOM 8549 O O . LYS B 1 540 ? 9.847 35.537 56.150 1.00 46.93 520 LYS B O 1
ATOM 8551 N N . VAL B 1 541 ? 11.155 35.472 54.323 1.00 44.21 521 VAL B N 1
ATOM 8552 C CA . VAL B 1 541 ? 10.027 35.621 53.405 1.00 41.11 521 VAL B CA 1
ATOM 8553 C C . VAL B 1 541 ? 9.350 34.298 53.094 1.00 36.44 521 VAL B C 1
ATOM 8554 O O . VAL B 1 541 ? 9.990 33.343 52.680 1.00 35.81 521 VAL B O 1
ATOM 8558 N N . ASP B 1 542 ? 8.045 34.248 53.297 1.00 36.67 522 ASP B N 1
ATOM 8559 C CA . ASP B 1 542 ? 7.318 33.029 53.029 1.00 44.66 522 ASP B CA 1
ATOM 8560 C C . ASP B 1 542 ? 7.127 32.827 51.528 1.00 47.05 522 ASP B C 1
ATOM 8561 O O . ASP B 1 542 ? 6.225 33.418 50.922 1.00 39.52 522 ASP B O 1
ATOM 8566 N N . LYS B 1 543 ? 7.985 31.985 50.948 1.00 52.56 523 LYS B N 1
ATOM 8567 C CA . LYS B 1 543 ? 7.999 31.717 49.506 1.00 48.39 523 LYS B CA 1
ATOM 8568 C C . LYS B 1 543 ? 6.799 30.873 49.064 1.00 46.04 523 LYS B C 1
ATOM 8569 O O . LYS B 1 543 ? 6.116 31.207 48.082 1.00 44.68 523 LYS B O 1
ATOM 8571 N N . LYS B 1 544 ? 6.546 29.793 49.805 1.00 38.09 524 LYS B N 1
ATOM 8572 C CA . LYS B 1 544 ? 5.413 28.894 49.559 1.00 43.80 524 LYS B CA 1
ATOM 8573 C C . LYS B 1 544 ? 4.026 29.507 49.822 1.00 45.65 524 LYS B C 1
ATOM 8574 O O . LYS B 1 544 ? 3.065 28.787 50.090 1.00 48.37 524 LYS B O 1
ATOM 8576 N N . GLN B 1 545 ? 3.931 30.831 49.755 1.00 43.40 525 GLN B N 1
ATOM 8577 C CA . GLN B 1 545 ? 2.653 31.533 49.769 1.00 42.40 525 GLN B CA 1
ATOM 8578 C C . GLN B 1 545 ? 2.863 32.727 48.881 1.00 42.99 525 GLN B C 1
ATOM 8579 O O . GLN B 1 545 ? 1.919 33.325 48.358 1.00 38.90 525 GLN B O 1
ATOM 8581 N N . LEU B 1 546 ? 4.139 33.057 48.710 1.00 47.16 526 LEU B N 1
ATOM 8582 C CA . LEU B 1 546 ? 4.545 34.137 47.832 1.00 42.59 526 LEU B CA 1
ATOM 8583 C C . LEU B 1 546 ? 4.091 33.790 46.440 1.00 44.59 526 LEU B C 1
ATOM 8584 O O . LEU B 1 546 ? 3.858 34.671 45.609 1.00 44.50 526 LEU B O 1
ATOM 8589 N N . ARG B 1 547 ? 3.988 32.484 46.198 1.00 46.44 527 ARG B N 1
ATOM 8590 C CA . ARG B 1 547 ? 3.223 31.961 45.085 1.00 42.06 527 ARG B CA 1
ATOM 8591 C C . ARG B 1 547 ? 1.863 32.664 45.048 1.00 50.76 527 ARG B C 1
ATOM 8592 O O . ARG B 1 547 ? 1.639 33.546 44.205 1.00 43.67 527 ARG B O 1
ATOM 8594 N N . GLN B 1 548 ? 0.978 32.294 45.982 1.00 44.34 528 GLN B N 1
ATOM 8595 C CA . GLN B 1 548 ? -0.394 32.817 46.021 1.00 39.89 528 GLN B CA 1
ATOM 8596 C C . GLN B 1 548 ? -0.513 34.317 46.370 1.00 46.02 528 GLN B C 1
ATOM 8597 O O . GLN B 1 548 ? -1.388 35.015 45.834 1.00 40.79 528 GLN B O 1
ATOM 8599 N N . TRP B 1 549 ? 0.356 34.808 47.257 1.00 42.67 529 TRP B N 1
ATOM 8600 C CA . TRP B 1 549 ? 0.370 36.235 47.604 1.00 38.02 529 TRP B CA 1
ATOM 8601 C C . TRP B 1 549 ? 0.563 37.109 46.354 1.00 42.40 529 TRP B C 1
ATOM 8602 O O . TRP B 1 549 ? -0.132 38.114 46.156 1.00 38.20 529 TRP B O 1
ATOM 8613 N N . LEU B 1 550 ? 1.510 36.713 45.510 1.00 45.53 530 LEU B N 1
ATOM 8614 C CA . LEU B 1 550 ? 1.822 37.469 44.310 1.00 43.77 530 LEU B CA 1
ATOM 8615 C C . LEU B 1 550 ? 0.632 37.522 43.369 1.00 43.24 530 LEU B C 1
ATOM 8616 O O . LEU B 1 550 ? 0.329 38.576 42.821 1.00 51.35 530 LEU B O 1
ATOM 8621 N N . ALA B 1 551 ? -0.039 36.386 43.197 1.00 42.73 531 ALA B N 1
ATOM 8622 C CA . ALA B 1 551 ? -1.183 36.273 42.291 1.00 50.61 531 ALA B CA 1
ATOM 8623 C C . ALA B 1 551 ? -2.348 37.194 42.664 1.00 51.72 531 ALA B C 1
ATOM 8624 O O . ALA B 1 551 ? -3.067 37.695 41.792 1.00 57.98 531 ALA B O 1
ATOM 8626 N N . SER B 1 552 ? -2.517 37.415 43.963 1.00 48.47 532 SER B N 1
ATOM 8627 C CA . SER B 1 552 ? -3.641 38.182 44.488 1.00 46.29 532 SER B CA 1
ATOM 8628 C C . SER B 1 552 ? -3.371 39.685 44.558 1.00 51.80 532 SER B C 1
ATOM 8629 O O . SER B 1 552 ? -4.275 40.483 44.833 1.00 45.67 532 SER B O 1
ATOM 8632 N N . ARG B 1 553 ? -2.123 40.065 44.315 1.00 55.41 533 ARG B N 1
ATOM 8633 C CA . ARG B 1 553 ? -1.776 41.472 44.165 1.00 60.08 533 ARG B CA 1
ATOM 8634 C C . ARG B 1 553 ? -2.021 41.908 42.715 1.00 65.71 533 ARG B C 1
ATOM 8635 O O . ARG B 1 553 ? -2.569 42.989 42.461 1.00 64.25 533 ARG B O 1
ATOM 8637 N N . ALA B 1 554 ? -1.620 41.056 41.772 1.00 47.74 534 ALA B N 1
ATOM 8638 C CA . ALA B 1 554 ? -1.770 41.359 40.358 1.00 57.35 534 ALA B CA 1
ATOM 8639 C C . ALA B 1 554 ? -3.240 41.375 39.992 1.00 62.78 534 ALA B C 1
ATOM 8640 O O . ALA B 1 554 ? -3.677 42.190 39.180 1.00 64.76 534 ALA B O 1
ATOM 8642 N N . SER B 1 555 ? -3.994 40.466 40.609 1.00 69.26 535 SER B N 1
ATOM 8643 C CA . SER B 1 555 ? -5.425 40.306 40.346 1.00 60.94 535 SER B CA 1
ATOM 8644 C C . SER B 1 555 ? -6.296 41.293 41.129 1.00 59.13 535 SER B C 1
ATOM 8645 O O . SER B 1 555 ? -7.515 41.308 40.967 1.00 62.96 535 SER B O 1
ATOM 8647 N N . ALA B 1 556 ? -5.666 42.108 41.976 1.00 66.16 536 ALA B N 1
ATOM 8648 C CA . ALA B 1 556 ? -6.377 43.095 42.800 1.00 67.57 536 ALA B CA 1
ATOM 8649 C C . ALA B 1 556 ? -6.362 44.480 42.166 1.00 67.58 536 ALA B C 1
ATOM 8650 O O . ALA B 1 556 ? -7.296 45.263 42.342 1.00 66.67 536 ALA B O 1
ATOM 8652 N N . GLY B 1 557 ? -5.287 44.784 41.447 1.00 64.02 537 GLY B N 1
ATOM 8653 C CA . GLY B 1 557 ? -5.246 45.975 40.625 1.00 60.89 537 GLY B CA 1
ATOM 8654 C C . GLY B 1 557 ? -6.165 45.781 39.432 1.00 70.93 537 GLY B C 1
ATOM 8655 O O . GLY B 1 557 ? -6.778 46.735 38.939 1.00 68.13 537 GLY B O 1
ATOM 8656 N N . ARG B 1 558 ? -6.266 44.531 38.979 1.00 68.09 538 ARG B N 1
ATOM 8657 C CA . ARG B 1 558 ? -7.105 44.169 37.838 1.00 67.74 538 ARG B CA 1
ATOM 8658 C C . ARG B 1 558 ? -8.565 43.966 38.240 1.00 69.61 538 ARG B C 1
ATOM 8659 O O . ARG B 1 558 ? -9.401 43.607 37.408 1.00 64.41 538 ARG B O 1
ATOM 8661 N N . ALA B 1 559 ? -8.865 44.194 39.518 1.00 72.77 539 ALA B N 1
ATOM 8662 C CA . ALA B 1 559 ? -10.230 44.086 40.031 1.00 66.51 539 ALA B CA 1
ATOM 8663 C C . ALA B 1 559 ? -10.833 45.470 40.263 1.00 70.21 539 ALA B C 1
ATOM 8664 O O . ALA B 1 559 ? -12.031 45.605 40.535 1.00 64.19 539 ALA B O 1
ATOM 8666 N N . SER B 1 560 ? -9.991 46.494 40.157 1.00 69.47 540 SER B N 1
ATOM 8667 C CA . SER B 1 560 ? -10.436 47.873 40.292 1.00 64.28 540 SER B CA 1
ATOM 8668 C C . SER B 1 560 ? -11.283 48.265 39.084 1.00 63.48 540 SER B C 1
ATOM 8669 O O . SER B 1 560 ? -10.791 48.300 37.950 1.00 64.20 540 SER B O 1
ATOM 8672 N N . ILE B 1 561 ? -12.560 48.538 39.335 1.00 59.20 541 ILE B N 1
ATOM 8673 C CA . ILE B 1 561 ? -13.481 49.032 38.311 1.00 55.28 541 ILE B CA 1
ATOM 8674 C C . ILE B 1 561 ? -13.227 50.528 38.082 1.00 54.86 541 ILE B C 1
ATOM 8675 O O . ILE B 1 561 ? -13.158 51.297 39.043 1.00 61.38 541 ILE B O 1
ATOM 8680 N N . PRO B 1 562 ? -13.074 50.944 36.810 1.00 49.83 542 PRO B N 1
ATOM 8681 C CA . PRO B 1 562 ? -12.641 52.314 36.493 1.00 46.19 542 PRO B CA 1
ATOM 8682 C C . PRO B 1 562 ? -13.565 53.405 37.060 1.00 51.96 542 PRO B C 1
ATOM 8683 O O . PRO B 1 562 ? -14.791 53.283 37.003 1.00 51.79 542 PRO B O 1
ATOM 8687 N N . ALA B 1 563 ? -12.973 54.462 37.608 1.00 47.85 543 ALA B N 1
ATOM 8688 C CA . ALA B 1 563 ? -13.746 55.485 38.307 1.00 44.42 543 ALA B CA 1
ATOM 8689 C C . ALA B 1 563 ? -14.053 56.709 37.434 1.00 46.32 543 ALA B C 1
ATOM 8690 O O . ALA B 1 563 ? -14.665 57.680 37.888 1.00 46.59 543 ALA B O 1
ATOM 8692 N N . SER B 1 564 ? -13.621 56.663 36.181 1.00 43.10 544 SER B N 1
ATOM 8693 C CA . SER B 1 564 ? -13.953 57.706 35.221 1.00 36.79 544 SER B CA 1
ATOM 8694 C C . SER B 1 564 ? -14.205 57.010 33.909 1.00 32.46 544 SER B C 1
ATOM 8695 O O . SER B 1 564 ? -13.849 55.846 33.761 1.00 35.06 544 SER B O 1
ATOM 8698 N N . LYS B 1 565 ? -14.812 57.706 32.957 1.00 30.89 545 LYS B N 1
ATOM 8699 C CA . LYS B 1 565 ? -14.948 57.147 31.619 1.00 32.44 545 LYS B CA 1
ATOM 8700 C C . LYS B 1 565 ? -13.556 57.026 31.018 1.00 36.65 545 LYS B C 1
ATOM 8701 O O . LYS B 1 565 ? -13.279 56.149 30.190 1.00 35.41 545 LYS B O 1
ATOM 8707 N N . ALA B 1 566 ? -12.675 57.909 31.463 1.00 32.30 546 ALA B N 1
ATOM 8708 C CA . ALA B 1 566 ? -11.315 57.924 30.977 1.00 31.80 546 ALA B CA 1
ATOM 8709 C C . ALA B 1 566 ? -10.599 56.657 31.410 1.00 34.36 546 ALA B C 1
ATOM 8710 O O . ALA B 1 566 ? -9.907 56.030 30.616 1.00 36.17 546 ALA B O 1
ATOM 8712 N N . ALA B 1 567 ? -10.767 56.291 32.676 1.00 33.68 547 ALA B N 1
ATOM 8713 C CA . ALA B 1 567 ? -10.071 55.141 33.244 1.00 37.17 547 ALA B CA 1
ATOM 8714 C C . ALA B 1 567 ? -10.487 53.863 32.544 1.00 34.37 547 ALA B C 1
ATOM 8715 O O . ALA B 1 567 ? -9.684 52.938 32.399 1.00 36.74 547 ALA B O 1
ATOM 8717 N N . LEU B 1 568 ? -11.748 53.825 32.119 1.00 32.67 548 LEU B N 1
ATOM 8718 C CA . LEU B 1 568 ? -12.282 52.707 31.354 1.00 31.06 548 LEU B CA 1
ATOM 8719 C C . LEU B 1 568 ? -11.655 52.649 29.970 1.00 29.54 548 LEU B C 1
ATOM 8720 O O . LEU B 1 568 ? -11.239 51.585 29.522 1.00 30.48 548 LEU B O 1
ATOM 8725 N N . ARG B 1 569 ? -11.590 53.792 29.293 1.00 30.25 549 ARG B N 1
ATOM 8726 C CA . ARG B 1 569 ? -10.902 53.874 28.005 1.00 32.76 549 ARG B CA 1
ATOM 8727 C C . ARG B 1 569 ? -9.502 53.301 28.127 1.00 35.24 549 ARG B C 1
ATOM 8728 O O . ARG B 1 569 ? -8.995 52.655 27.211 1.00 39.90 549 ARG B O 1
ATOM 8736 N N . GLU B 1 570 ? -8.882 53.538 29.273 1.00 33.20 550 GLU B N 1
ATOM 8737 C CA . GLU B 1 570 ? -7.546 53.034 29.510 1.00 37.43 550 GLU B CA 1
ATOM 8738 C C . GLU B 1 570 ? -7.501 51.500 29.581 1.00 34.63 550 GLU B C 1
ATOM 8739 O O . GLU B 1 570 ? -6.537 50.883 29.129 1.00 34.26 550 GLU B O 1
ATOM 8745 N N . VAL B 1 571 ? -8.543 50.889 30.135 1.00 30.61 551 VAL B N 1
ATOM 8746 C CA . VAL B 1 571 ? -8.588 49.435 30.240 1.00 30.27 551 VAL B CA 1
ATOM 8747 C C . VAL B 1 571 ? -8.948 48.804 28.901 1.00 33.48 551 VAL B C 1
ATOM 8748 O O . VAL B 1 571 ? -8.450 47.733 28.560 1.00 34.74 551 VAL B O 1
ATOM 8750 N N . ILE B 1 572 ? -9.803 49.483 28.142 1.00 28.97 552 ILE B N 1
ATOM 8751 C CA . ILE B 1 572 ? -10.337 48.938 26.902 1.00 28.78 552 ILE B CA 1
ATOM 8752 C C . ILE B 1 572 ? -9.358 48.945 25.732 1.00 33.20 552 ILE B C 1
ATOM 8753 O O . ILE B 1 572 ? -9.197 47.928 25.054 1.00 31.00 552 ILE B O 1
ATOM 8758 N N . LEU B 1 573 ? -8.722 50.086 25.484 1.00 35.03 553 LEU B N 1
ATOM 8759 C CA . LEU B 1 573 ? -7.859 50.234 24.304 1.00 37.38 553 LEU B CA 1
ATOM 8760 C C . LEU B 1 573 ? -6.802 49.135 24.110 1.00 34.67 553 LEU B C 1
ATOM 8761 O O . LEU B 1 573 ? -6.643 48.627 23.004 1.00 39.93 553 LEU B O 1
ATOM 8766 N N . PRO B 1 574 ? -6.081 48.756 25.176 1.00 34.17 554 PRO B N 1
ATOM 8767 C CA . PRO B 1 574 ? -5.069 47.711 24.975 1.00 35.21 554 PRO B CA 1
ATOM 8768 C C . PRO B 1 574 ? -5.652 46.337 24.660 1.00 39.48 554 PRO B C 1
ATOM 8769 O O . PRO B 1 574 ? -4.892 45.437 24.290 1.00 36.28 554 PRO B O 1
ATOM 8773 N N . LEU B 1 575 ? -6.965 46.173 24.810 1.00 34.20 555 LEU B N 1
ATOM 8774 C CA . LEU B 1 575 ? -7.613 44.912 24.455 1.00 36.79 555 LEU B CA 1
ATOM 8775 C C . LEU B 1 575 ? -7.999 44.887 22.984 1.00 37.88 555 LEU B C 1
ATOM 8776 O O . LEU B 1 575 ? -8.103 43.820 22.384 1.00 45.04 555 LEU B O 1
ATOM 8781 N N . LEU B 1 576 ? -8.196 46.064 22.403 1.00 35.44 556 LEU B N 1
ATOM 8782 C CA . LEU B 1 576 ? -8.587 46.154 21.000 1.00 42.20 556 LEU B CA 1
ATOM 8783 C C . LEU B 1 576 ? -7.400 46.401 20.064 1.00 41.53 556 LEU B C 1
ATOM 8784 O O . LEU B 1 576 ? -6.248 46.423 20.505 1.00 40.94 556 LEU B O 1
ATOM 8789 N N . ASP B 1 577 ? -7.703 46.569 18.777 1.00 39.06 557 ASP B N 1
ATOM 8790 C CA . ASP B 1 577 ? -6.706 46.705 17.710 1.00 39.79 557 ASP B CA 1
ATOM 8791 C C . ASP B 1 577 ? -5.772 47.886 17.983 1.00 44.59 557 ASP B C 1
ATOM 8792 O O . ASP B 1 577 ? -6.213 48.951 18.421 1.00 42.20 557 ASP B O 1
ATOM 8797 N N . GLU B 1 578 ? -4.479 47.689 17.737 1.00 43.73 558 GLU B N 1
ATOM 8798 C CA . GLU B 1 578 ? -3.503 48.754 17.951 1.00 46.21 558 GLU B CA 1
ATOM 8799 C C . GLU B 1 578 ? -3.688 49.876 16.924 1.00 51.11 558 GLU B C 1
ATOM 8800 O O . GLU B 1 578 ? -3.463 51.051 17.220 1.00 45.44 558 GLU B O 1
ATOM 8802 N N . SER B 1 579 ? -4.130 49.496 15.727 1.00 52.55 559 SER B N 1
ATOM 8803 C CA . SER B 1 579 ? -4.190 50.392 14.572 1.00 48.07 559 SER B CA 1
ATOM 8804 C C . SER B 1 579 ? -5.061 51.637 14.766 1.00 51.81 559 SER B C 1
ATOM 8805 O O . SER B 1 579 ? -4.561 52.761 14.687 1.00 50.89 559 SER B O 1
ATOM 8807 N N . ASP B 1 580 ? -6.356 51.439 15.008 1.00 49.07 560 ASP B N 1
ATOM 8808 C CA . ASP B 1 580 ? -7.291 52.560 15.132 1.00 46.57 560 ASP B CA 1
ATOM 8809 C C . ASP B 1 580 ? -7.695 52.828 16.595 1.00 45.55 560 ASP B C 1
ATOM 8810 O O . ASP B 1 580 ? -7.595 51.950 17.454 1.00 46.85 560 ASP B O 1
ATOM 8815 N N . GLU B 1 581 ? -8.133 54.050 16.876 1.00 36.78 561 GLU B N 1
ATOM 8816 C CA . GLU B 1 581 ? -8.727 54.362 18.168 1.00 35.95 561 GLU B CA 1
ATOM 8817 C C . GLU B 1 581 ? -10.194 54.727 17.953 1.00 40.48 561 GLU B C 1
ATOM 8818 O O . GLU B 1 581 ? -10.510 55.586 17.131 1.00 39.10 561 GLU B O 1
ATOM 8820 N N . PRO B 1 582 ? -11.097 54.073 18.699 1.00 42.65 562 PRO B N 1
ATOM 8821 C CA . PRO B 1 582 ? -12.544 54.177 18.482 1.00 38.49 562 PRO B CA 1
ATOM 8822 C C . PRO B 1 582 ? -13.148 55.422 19.108 1.00 37.33 562 PRO B C 1
ATOM 8823 O O . PRO B 1 582 ? -12.544 56.024 19.985 1.00 39.39 562 PRO B O 1
ATOM 8827 N N . PHE B 1 583 ? -14.337 55.795 18.653 1.00 34.50 563 PHE B N 1
ATOM 8828 C CA . PHE B 1 583 ? -15.103 56.823 19.326 1.00 34.56 563 PHE B CA 1
ATOM 8829 C C . PHE B 1 583 ? -15.897 56.180 20.443 1.00 36.19 563 PHE B C 1
ATOM 8830 O O . PHE B 1 583 ? -16.163 54.972 20.425 1.00 29.67 563 PHE B O 1
ATOM 8838 N N . ASP B 1 584 ? -16.274 57.012 21.407 1.00 35.46 564 ASP B N 1
ATOM 8839 C CA . ASP B 1 584 ? -16.963 56.577 22.603 1.00 31.27 564 ASP B CA 1
ATOM 8840 C C . ASP B 1 584 ? -18.264 55.866 22.301 1.00 29.08 564 ASP B C 1
ATOM 8841 O O . ASP B 1 584 ? -18.716 55.032 23.087 1.00 31.65 564 ASP B O 1
ATOM 8846 N N . ASP B 1 585 ? -18.865 56.168 21.161 1.00 23.78 565 ASP B N 1
ATOM 8847 C CA . ASP B 1 585 ? -20.119 55.509 20.833 1.00 26.13 565 ASP B CA 1
ATOM 8848 C C . ASP B 1 585 ? -19.973 54.394 19.792 1.00 24.43 565 ASP B C 1
ATOM 8849 O O . ASP B 1 585 ? -20.958 53.762 19.423 1.00 27.19 565 ASP B O 1
ATOM 8854 N N . ASP B 1 586 ? -18.742 54.152 19.342 1.00 26.32 566 ASP B N 1
ATOM 8855 C CA . ASP B 1 586 ? -18.452 53.147 18.314 1.00 27.47 566 ASP B CA 1
ATOM 8856 C C . ASP B 1 586 ? -18.668 51.710 18.787 1.00 29.66 566 ASP B C 1
ATOM 8857 O O . ASP B 1 586 ? -18.397 51.380 19.953 1.00 27.71 566 ASP B O 1
ATOM 8862 N N . ASN B 1 587 ? -19.152 50.859 17.884 1.00 23.71 567 ASN B N 1
ATOM 8863 C CA . ASN B 1 587 ? -19.187 49.415 18.144 1.00 21.60 567 ASN B CA 1
ATOM 8864 C C . ASN B 1 587 ? -17.754 48.854 18.287 1.00 23.13 567 ASN B C 1
ATOM 8865 O O . ASN B 1 587 ? -17.045 48.649 17.301 1.00 22.50 567 ASN B O 1
ATOM 8870 N N . LEU B 1 588 ? -17.345 48.618 19.532 1.00 23.35 568 LEU B N 1
ATOM 8871 C CA . LEU B 1 588 ? -16.010 48.127 19.873 1.00 22.24 568 LEU B CA 1
ATOM 8872 C C . LEU B 1 588 ? -15.597 46.862 19.126 1.00 26.05 568 LEU B C 1
ATOM 8873 O O . LEU B 1 588 ? -14.410 46.628 18.897 1.00 24.30 568 LEU B O 1
ATOM 8878 N N . ILE B 1 589 ? -16.574 46.052 18.734 1.00 25.76 569 ILE B N 1
ATOM 8879 C CA . ILE B 1 589 ? -16.272 44.851 17.970 1.00 28.22 569 ILE B CA 1
ATOM 8880 C C . ILE B 1 589 ? -15.719 45.240 16.601 1.00 26.44 569 ILE B C 1
ATOM 8881 O O . ILE B 1 589 ? -14.924 44.512 16.013 1.00 28.20 569 ILE B O 1
ATOM 8886 N N . ASP B 1 590 ? -16.108 46.410 16.106 1.00 27.47 570 ASP B N 1
ATOM 8887 C CA . ASP B 1 590 ? -15.559 46.884 14.830 1.00 30.35 570 ASP B CA 1
ATOM 8888 C C . ASP B 1 590 ? -14.096 47.319 14.987 1.00 28.78 570 ASP B C 1
ATOM 8889 O O . ASP B 1 590 ? -13.409 47.568 14.005 1.00 30.83 570 ASP B O 1
ATOM 8894 N N . TYR B 1 591 ? -13.623 47.418 16.222 1.00 26.30 571 TYR B N 1
ATOM 8895 C CA . TYR B 1 591 ? -12.219 47.715 16.451 1.00 26.55 571 TYR B CA 1
ATOM 8896 C C . TYR B 1 591 ? -11.476 46.498 16.995 1.00 30.71 571 TYR B C 1
ATOM 8897 O O . TYR B 1 591 ? -10.365 46.615 17.507 1.00 32.32 571 TYR B O 1
ATOM 8906 N N . GLY B 1 592 ? -12.100 45.330 16.874 1.00 30.93 572 GLY B N 1
ATOM 8907 C CA . GLY B 1 592 ? -11.432 44.068 17.144 1.00 25.44 572 GLY B CA 1
ATOM 8908 C C . GLY B 1 592 ? -11.485 43.584 18.580 1.00 27.98 572 GLY B C 1
ATOM 8909 O O . GLY B 1 592 ? -10.623 42.822 19.017 1.00 28.74 572 GLY B O 1
ATOM 8910 N N . LEU B 1 593 ? -12.491 44.022 19.327 1.00 25.81 573 LEU B N 1
ATOM 8911 C CA . LEU B 1 593 ? -12.653 43.534 20.685 1.00 25.96 573 LEU B CA 1
ATOM 8912 C C . LEU B 1 593 ? -13.301 42.153 20.634 1.00 22.97 573 LEU B C 1
ATOM 8913 O O . LEU B 1 593 ? -14.455 42.012 20.233 1.00 29.96 573 LEU B O 1
ATOM 8918 N N . ASP B 1 594 ? -12.557 41.128 21.024 1.00 19.29 574 ASP B N 1
ATOM 8919 C CA . ASP B 1 594 ? -13.070 39.765 20.906 1.00 24.39 574 ASP B CA 1
ATOM 8920 C C . ASP B 1 594 ? -13.907 39.358 22.132 1.00 20.98 574 ASP B C 1
ATOM 8921 O O . ASP B 1 594 ? -13.724 39.888 23.227 1.00 24.38 574 ASP B O 1
ATOM 8926 N N . SER B 1 595 ? -14.833 38.428 21.935 1.00 19.24 575 SER B N 1
ATOM 8927 C CA . SER B 1 595 ? -15.856 38.145 22.937 1.00 22.60 575 SER B CA 1
ATOM 8928 C C . SER B 1 595 ? -15.315 37.503 24.216 1.00 19.65 575 SER B C 1
ATOM 8929 O O . SER B 1 595 ? -15.901 37.677 25.281 1.00 20.50 575 SER B O 1
ATOM 8932 N N . VAL B 1 596 ? -14.201 36.783 24.133 1.00 15.69 576 VAL B N 1
ATOM 8933 C CA . VAL B 1 596 ? -13.644 36.199 25.357 1.00 23.15 576 VAL B CA 1
ATOM 8934 C C . VAL B 1 596 ? -13.099 37.265 26.316 1.00 21.21 576 VAL B C 1
ATOM 8935 O O . VAL B 1 596 ? -13.317 37.188 27.527 1.00 20.56 576 VAL B O 1
ATOM 8939 N N . ARG B 1 597 ? -12.420 38.270 25.774 1.00 21.92 577 ARG B N 1
ATOM 8940 C CA . ARG B 1 597 ? -11.944 39.386 26.594 1.00 24.19 577 ARG B CA 1
ATOM 8941 C C . ARG B 1 597 ? -13.141 40.133 27.166 1.00 24.08 577 ARG B C 1
ATOM 8942 O O . ARG B 1 597 ? -13.133 40.575 28.321 1.00 21.65 577 ARG B O 1
ATOM 8950 N N . MET B 1 598 ? -14.192 40.238 26.360 1.00 21.92 578 MET B N 1
ATOM 8951 C CA . MET B 1 598 ? -15.423 40.829 26.837 1.00 22.35 578 MET B CA 1
ATOM 8952 C C . MET B 1 598 ? -16.011 40.033 28.021 1.00 21.40 578 MET B C 1
ATOM 8953 O O . MET B 1 598 ? -16.419 40.615 29.021 1.00 20.78 578 MET B O 1
ATOM 8958 N N . MET B 1 599 ? -16.027 38.706 27.913 1.00 24.10 579 MET B N 1
ATOM 8959 C CA . MET B 1 599 ? -16.509 37.852 28.997 1.00 19.26 579 MET B CA 1
ATOM 8960 C C . MET B 1 599 ? -15.679 38.044 30.257 1.00 19.50 579 MET B C 1
ATOM 8961 O O . MET B 1 599 ? -16.194 38.018 31.370 1.00 21.09 579 MET B O 1
ATOM 8966 N N . ALA B 1 600 ? -14.382 38.235 30.074 1.00 20.00 580 ALA B N 1
ATOM 8967 C CA . ALA B 1 600 ? -13.490 38.451 31.200 1.00 20.73 580 ALA B CA 1
ATOM 8968 C C . ALA B 1 600 ? -13.801 39.752 31.942 1.00 25.14 580 ALA B C 1
ATOM 8969 O O . ALA B 1 600 ? -13.800 39.790 33.181 1.00 30.85 580 ALA B O 1
ATOM 8971 N N . LEU B 1 601 ? -14.065 40.813 31.184 1.00 22.81 581 LEU B N 1
ATOM 8972 C CA . LEU B 1 601 ? -14.358 42.119 31.760 1.00 19.42 581 LEU B CA 1
ATOM 8973 C C . LEU B 1 601 ? -15.624 42.013 32.583 1.00 26.25 581 LEU B C 1
ATOM 8974 O O . LEU B 1 601 ? -15.688 42.486 33.725 1.00 25.29 581 LEU B O 1
ATOM 8979 N N . ALA B 1 602 ? -16.621 41.362 31.994 1.00 24.01 582 ALA B N 1
ATOM 8980 C CA . ALA B 1 602 ? -17.889 41.129 32.657 1.00 25.92 582 ALA B CA 1
ATOM 8981 C C . ALA B 1 602 ? -17.704 40.423 34.001 1.00 24.52 582 ALA B C 1
ATOM 8982 O O . ALA B 1 602 ? -18.294 40.831 34.999 1.00 28.53 582 ALA B O 1
ATOM 8984 N N . ALA B 1 603 ? -16.873 39.385 34.033 1.00 22.08 583 ALA B N 1
ATOM 8985 C CA . ALA B 1 603 ? -16.687 38.612 35.261 1.00 26.48 583 ALA B CA 1
ATOM 8986 C C . ALA B 1 603 ? -16.091 39.448 36.391 1.00 32.25 583 ALA B C 1
ATOM 8987 O O . ALA B 1 603 ? -16.365 39.195 37.568 1.00 33.11 583 ALA B O 1
ATOM 8989 N N . ARG B 1 604 ? -15.282 40.441 36.026 1.00 30.12 584 ARG B N 1
ATOM 8990 C CA . ARG B 1 604 ? -14.680 41.349 37.002 1.00 30.09 584 ARG B CA 1
ATOM 8991 C C . ARG B 1 604 ? -15.644 42.440 37.463 1.00 29.20 584 ARG B C 1
ATOM 8992 O O . ARG B 1 604 ? -15.759 42.704 38.662 1.00 21.66 584 ARG B O 1
ATOM 9000 N N . TRP B 1 605 ? -16.331 43.073 36.512 1.00 29.54 585 TRP B N 1
ATOM 9001 C CA . TRP B 1 605 ? -17.243 44.170 36.845 1.00 31.45 585 TRP B CA 1
ATOM 9002 C C . TRP B 1 605 ? -18.462 43.676 37.626 1.00 29.24 585 TRP B C 1
ATOM 9003 O O . TRP B 1 605 ? -19.090 44.437 38.354 1.00 25.85 585 TRP B O 1
ATOM 9014 N N . ARG B 1 606 ? -18.790 42.398 37.474 1.00 28.49 586 ARG B N 1
ATOM 9015 C CA . ARG B 1 606 ? -19.937 41.825 38.164 1.00 24.56 586 ARG B CA 1
ATOM 9016 C C . ARG B 1 606 ? -19.704 41.821 39.673 1.00 25.76 586 ARG B C 1
ATOM 9017 O O . ARG B 1 606 ? -20.640 41.717 40.459 1.00 25.87 586 ARG B O 1
ATOM 9025 N N . LYS B 1 607 ? -18.445 41.948 40.071 1.00 25.47 587 LYS B N 1
ATOM 9026 C CA . LYS B 1 607 ? -18.093 41.976 41.483 1.00 24.17 587 LYS B CA 1
ATOM 9027 C C . LYS B 1 607 ? -18.479 43.294 42.149 1.00 28.41 587 LYS B C 1
ATOM 9028 O O . LYS B 1 607 ? -18.505 43.387 43.385 1.00 32.97 587 LYS B O 1
ATOM 9034 N N . VAL B 1 608 ? -18.779 44.311 41.340 1.00 22.83 588 VAL B N 1
ATOM 9035 C CA . VAL B 1 608 ? -19.351 45.553 41.860 1.00 21.07 588 VAL B CA 1
ATOM 9036 C C . VAL B 1 608 ? -20.861 45.641 41.597 1.00 25.41 588 VAL B C 1
ATOM 9037 O O . VAL B 1 608 ? -21.653 45.738 42.544 1.00 26.06 588 VAL B O 1
ATOM 9041 N N . HIS B 1 609 ? -21.247 45.604 40.320 1.00 24.32 589 HIS B N 1
ATOM 9042 C CA . HIS B 1 609 ? -22.649 45.553 39.913 1.00 20.18 589 HIS B CA 1
ATOM 9043 C C . HIS B 1 609 ? -22.958 44.140 39.502 1.00 23.02 589 HIS B C 1
ATOM 9044 O O . HIS B 1 609 ? -22.538 43.695 38.438 1.00 24.57 589 HIS B O 1
ATOM 9051 N N . GLY B 1 610 ? -23.709 43.435 40.337 1.00 25.11 590 GLY B N 1
ATOM 9052 C CA . GLY B 1 610 ? -23.850 42.002 40.189 1.00 20.31 590 GLY B CA 1
ATOM 9053 C C . GLY B 1 610 ? -24.880 41.577 39.173 1.00 28.34 590 GLY B C 1
ATOM 9054 O O . GLY B 1 610 ? -25.356 40.440 39.199 1.00 24.19 590 GLY B O 1
ATOM 9055 N N . ASP B 1 611 ? -25.230 42.491 38.278 1.00 24.49 591 ASP B N 1
ATOM 9056 C CA . ASP B 1 611 ? -26.205 42.194 37.247 1.00 21.25 591 ASP B CA 1
ATOM 9057 C C . ASP B 1 611 ? -25.517 42.287 35.898 1.00 27.69 591 ASP B C 1
ATOM 9058 O O . ASP B 1 611 ? -26.143 42.114 34.853 1.00 27.27 591 ASP B O 1
ATOM 9063 N N . ILE B 1 612 ? -24.222 42.578 35.935 1.00 25.31 592 ILE B N 1
ATOM 9064 C CA . ILE B 1 612 ? -23.426 42.649 34.722 1.00 27.28 592 ILE B CA 1
ATOM 9065 C C . ILE B 1 612 ? -22.981 41.257 34.289 1.00 28.02 592 ILE B C 1
ATOM 9066 O O . ILE B 1 612 ? -22.312 40.552 35.043 1.00 23.44 592 ILE B O 1
ATOM 9071 N N . ASP B 1 613 ? -23.358 40.867 33.075 1.00 21.51 593 ASP B N 1
ATOM 9072 C CA . ASP B 1 613 ? -22.825 39.651 32.463 1.00 25.86 593 ASP B CA 1
ATOM 9073 C C . ASP B 1 613 ? -22.391 39.853 31.017 1.00 22.40 593 ASP B C 1
ATOM 9074 O O . ASP B 1 613 ? -22.506 40.944 30.468 1.00 23.56 593 ASP B O 1
ATOM 9079 N N . PHE B 1 614 ? -21.901 38.795 30.388 1.00 23.60 594 PHE B N 1
ATOM 9080 C CA . PHE B 1 614 ? -21.446 38.927 29.014 1.00 22.99 594 PHE B CA 1
ATOM 9081 C C . PHE B 1 614 ? -22.526 39.441 28.082 1.00 20.48 594 PHE B C 1
ATOM 9082 O O . PHE B 1 614 ? -22.275 40.300 27.238 1.00 19.09 594 PHE B O 1
ATOM 9090 N N . VAL B 1 615 ? -23.725 38.899 28.234 1.00 20.42 595 VAL B N 1
ATOM 9091 C CA . VAL B 1 615 ? -24.846 39.306 27.400 1.00 23.58 595 VAL B CA 1
ATOM 9092 C C . VAL B 1 615 ? -25.147 40.802 27.560 1.00 24.44 595 VAL B C 1
ATOM 9093 O O . VAL B 1 615 ? -25.518 41.473 26.600 1.00 24.66 595 VAL B O 1
ATOM 9097 N N . MET B 1 616 ? -24.958 41.329 28.767 1.00 24.03 596 MET B N 1
ATOM 9098 C CA . MET B 1 616 ? -25.258 42.731 29.009 1.00 24.44 596 MET B CA 1
ATOM 9099 C C . MET B 1 616 ? -24.318 43.631 28.207 1.00 23.01 596 MET B C 1
ATOM 9100 O O . MET B 1 616 ? -24.758 44.521 27.475 1.00 20.24 596 MET B O 1
ATOM 9105 N N . LEU B 1 617 ? -23.025 43.361 28.333 1.00 20.37 597 LEU B N 1
ATOM 9106 C CA . LEU B 1 617 ? -22.005 44.087 27.601 1.00 22.68 597 LEU B CA 1
ATOM 9107 C C . LEU B 1 617 ? -22.156 43.937 26.077 1.00 25.97 597 LEU B C 1
ATOM 9108 O O . LEU B 1 617 ? -22.011 44.906 25.325 1.00 24.19 597 LEU B O 1
ATOM 9113 N N . ALA B 1 618 ? -22.471 42.729 25.626 1.00 23.22 598 ALA B N 1
ATOM 9114 C CA . ALA B 1 618 ? -22.453 42.439 24.196 1.00 22.65 598 ALA B CA 1
ATOM 9115 C C . ALA B 1 618 ? -23.631 43.059 23.432 1.00 25.20 598 ALA B C 1
ATOM 9116 O O . ALA B 1 618 ? -23.550 43.298 22.224 1.00 30.59 598 ALA B O 1
ATOM 9118 N N . LYS B 1 619 ? -24.722 43.323 24.138 1.00 25.70 599 LYS B N 1
ATOM 9119 C CA . LYS B 1 619 ? -25.875 43.964 23.525 1.00 25.31 599 LYS B CA 1
ATOM 9120 C C . LYS B 1 619 ? -25.472 45.350 23.058 1.00 24.45 599 LYS B C 1
ATOM 9121 O O . LYS B 1 619 ? -25.911 45.820 22.011 1.00 28.80 599 LYS B O 1
ATOM 9123 N N . ASN B 1 620 ? -24.619 45.995 23.839 1.00 25.14 600 ASN B N 1
ATOM 9124 C CA . ASN B 1 620 ? -24.279 47.396 23.603 1.00 27.40 600 ASN B CA 1
ATOM 9125 C C . ASN B 1 620 ? -22.800 47.658 23.878 1.00 22.17 600 ASN B C 1
ATOM 9126 O O . ASN B 1 620 ? -22.445 48.343 24.833 1.00 18.95 600 ASN B O 1
ATOM 9131 N N . PRO B 1 621 ? -21.936 47.114 23.017 1.00 22.36 601 PRO B N 1
ATOM 9132 C CA . PRO B 1 621 ? -20.508 47.096 23.297 1.00 25.97 601 PRO B CA 1
ATOM 9133 C C . PRO B 1 621 ? -19.862 48.410 22.886 1.00 24.94 601 PRO B C 1
ATOM 9134 O O . PRO B 1 621 ? -19.154 48.476 21.887 1.00 23.82 601 PRO B O 1
ATOM 9138 N N . THR B 1 622 ? -20.133 49.457 23.655 1.00 20.78 602 THR B N 1
ATOM 9139 C CA . THR B 1 622 ? -19.481 50.737 23.459 1.00 21.47 602 THR B CA 1
ATOM 9140 C C . THR B 1 622 ? -18.986 51.235 24.807 1.00 28.08 602 THR B C 1
ATOM 9141 O O . THR B 1 622 ? -19.474 50.809 25.865 1.00 23.82 602 THR B O 1
ATOM 9145 N N . ILE B 1 623 ? -18.006 52.128 24.768 1.00 26.55 603 ILE B N 1
ATOM 9146 C CA . ILE B 1 623 ? -17.517 52.772 25.975 1.00 28.52 603 ILE B CA 1
ATOM 9147 C C . ILE B 1 623 ? -18.610 53.601 26.661 1.00 29.54 603 ILE B C 1
ATOM 9148 O O . ILE B 1 623 ? -18.741 53.584 27.887 1.00 32.01 603 ILE B O 1
ATOM 9153 N N . ASP B 1 624 ? -19.398 54.310 25.860 1.00 26.10 604 ASP B N 1
ATOM 9154 C CA . ASP B 1 624 ? -20.533 55.067 26.363 1.00 27.06 604 ASP B CA 1
ATOM 9155 C C . ASP B 1 624 ? -21.421 54.182 27.216 1.00 27.91 604 ASP B C 1
ATOM 9156 O O . ASP B 1 624 ? -21.659 54.458 28.396 1.00 28.22 604 ASP B O 1
ATOM 9161 N N . ALA B 1 625 ? -21.899 53.105 26.604 1.00 25.54 605 ALA B N 1
ATOM 9162 C CA . ALA B 1 625 ? -22.868 52.229 27.242 1.00 25.52 605 ALA B CA 1
ATOM 9163 C C . ALA B 1 625 ? -22.263 51.484 28.434 1.00 23.69 605 ALA B C 1
ATOM 9164 O O . ALA B 1 625 ? -22.965 51.189 29.403 1.00 25.57 605 ALA B O 1
ATOM 9166 N N . TRP B 1 626 ? -20.964 51.196 28.373 1.00 21.15 606 TRP B N 1
ATOM 9167 C CA . TRP B 1 626 ? -20.308 50.481 29.471 1.00 26.40 606 TRP B CA 1
ATOM 9168 C C . TRP B 1 626 ? -20.009 51.419 30.624 1.00 25.23 606 TRP B C 1
ATOM 9169 O O . TRP B 1 626 ? -20.043 51.024 31.782 1.00 22.89 606 TRP B O 1
ATOM 9180 N N . TRP B 1 627 ? -19.709 52.666 30.295 1.00 25.58 607 TRP B N 1
ATOM 9181 C CA . TRP B 1 627 ? -19.564 53.672 31.322 1.00 26.40 607 TRP B CA 1
ATOM 9182 C C . TRP B 1 627 ? -20.908 53.950 31.985 1.00 23.96 607 TRP B C 1
ATOM 9183 O O . TRP B 1 627 ? -20.977 54.108 33.196 1.00 28.04 607 TRP B O 1
ATOM 9194 N N . LYS B 1 628 ? -21.974 53.989 31.192 1.00 22.94 608 LYS B N 1
ATOM 9195 C CA . LYS B 1 628 ? -23.320 54.144 31.738 1.00 26.91 608 LYS B CA 1
ATOM 9196 C C . LYS B 1 628 ? -23.602 53.090 32.803 1.00 28.89 608 LYS B C 1
ATOM 9197 O O . LYS B 1 628 ? -24.067 53.416 33.897 1.00 27.86 608 LYS B O 1
ATOM 9203 N N . LEU B 1 629 ? -23.313 51.828 32.489 1.00 27.99 609 LEU B N 1
ATOM 9204 C CA . LEU B 1 629 ? -23.515 50.758 33.453 1.00 19.94 609 LEU B CA 1
ATOM 9205 C C . LEU B 1 629 ? -22.562 50.894 34.630 1.00 23.74 609 LEU B C 1
ATOM 9206 O O . LEU B 1 629 ? -22.990 50.907 35.794 1.00 22.41 609 LEU B O 1
ATOM 9211 N N . LEU B 1 630 ? -21.273 50.992 34.318 1.00 20.95 610 LEU B N 1
ATOM 9212 C CA . LEU B 1 630 ? -20.229 51.074 35.337 1.00 23.86 610 LEU B CA 1
ATOM 9213 C C . LEU B 1 630 ? -20.385 52.250 36.298 1.00 24.57 610 LEU B C 1
ATOM 9214 O O . LEU B 1 630 ? -20.037 52.133 37.464 1.00 29.64 610 LEU B O 1
ATOM 9219 N N . SER B 1 631 ? -20.929 53.366 35.820 1.00 23.33 611 SER B N 1
ATOM 9220 C CA . SER B 1 631 ? -21.002 54.571 36.645 1.00 28.02 611 SER B CA 1
ATOM 9221 C C . SER B 1 631 ? -22.230 54.576 37.534 1.00 25.68 611 SER B C 1
ATOM 9222 O O . SER B 1 631 ? -22.414 55.478 38.346 1.00 27.09 611 SER B O 1
ATOM 9225 N N . ARG B 1 632 ? -23.073 53.564 37.383 1.00 27.00 612 ARG B N 1
ATOM 9226 C CA . ARG B 1 632 ? -24.257 53.460 38.220 1.00 22.30 612 ARG B CA 1
ATOM 9227 C C . ARG B 1 632 ? -23.874 53.374 39.687 1.00 26.31 612 ARG B C 1
ATOM 9228 O O . ARG B 1 632 ? -22.746 53.022 40.046 1.00 24.87 612 ARG B O 1
ATOM 9236 N N . GLU B 1 633 ? -24.829 53.692 40.541 1.00 26.47 613 GLU B N 1
ATOM 9237 C CA . GLU B 1 633 ? -24.671 53.405 41.950 1.00 25.77 613 GLU B CA 1
ATOM 9238 C C . GLU B 1 633 ? -24.857 51.897 42.154 1.00 21.69 613 GLU B C 1
ATOM 9239 O O . GLU B 1 633 ? -25.684 51.269 41.497 1.00 20.19 613 GLU B O 1
ATOM 9241 N N . VAL B 1 634 ? -24.064 51.323 43.050 1.00 25.07 614 VAL B N 1
ATOM 9242 C CA . VAL B 1 634 ? -24.250 49.947 43.495 1.00 24.11 614 VAL B CA 1
ATOM 9243 C C . VAL B 1 634 ? -25.657 49.784 44.076 1.00 21.37 614 VAL B C 1
ATOM 9244 O O . VAL B 1 634 ? -26.004 50.433 45.055 1.00 27.51 614 VAL B O 1
ATOM 9248 N N . LYS B 1 635 ? -26.467 48.928 43.463 1.00 22.67 615 LYS B N 1
ATOM 9249 C CA . LYS B 1 635 ? -27.812 48.659 43.966 1.00 26.92 615 LYS B CA 1
ATOM 9250 C C . LYS B 1 635 ? -27.926 47.227 44.512 1.00 24.75 615 LYS B C 1
ATOM 9251 O O . LYS B 1 635 ? -28.488 47.011 45.586 1.00 26.73 615 LYS B O 1
#

Organism: Escherichia coli (strain K12) (NCBI:txid83333)

CATH classification: 3.40.50.12780 (+2 more: 3.30.300.30, 1.10.1200.10)

Solvent-accessible surface area: 46089 Å² total; per-residue (Å²): 116,22,72,30,65,124,18,57,140,59,43,18,145,43,8,94,88,116,30,14,17,90,69,65,35,0,6,26,0,0,61,120,25,38,94,32,94,39,62,0,1,13,30,46,150,102,94,27,9,0,122,87,0,18,86,12,0,34,10,0,0,8,14,0,96,113,85,31,1,121,66,49,45,9,0,0,0,1,2,13,24,32,0,2,0,0,2,0,0,0,0,0,2,7,2,7,2,4,0,0,6,0,9,79,48,7,40,93,35,1,2,35,22,10,1,74,31,6,114,0,4,0,3,0,0,2,44,128,5,88,31,1,71,44,66,126,28,10,93,66,2,45,107,116,23,93,46,12,132,12,18,2,0,10,82,21,119,32,144,81,21,0,56,82,7,12,106,108,84,30,113,134,34,101,52,65,40,26,80,16,67,39,4,2,0,1,6,17,23,30,27,43,26,65,29,31,0,0,6,2,3,1,2,2,0,16,5,6,0,65,58,0,18,83,15,7,130,11,69,121,130,8,80,0,0,2,1,7,57,1,7,50,18,33,0,0,2,6,0,0,0,0,0,0,0,25,18,3,0,17,0,1,6,5,78,11,20,3,3,12,57,0,0,65,23,0,86,127,29,90,0,21,6,0,2,0,25,10,3,3,0,18,11,0,0,77,9,23,75,25,60,47,57,112,76,28,0,80,27,3,62,14,0,0,3,3,31,28,91,13,64,39,101,30,0,42,57,0,60,73,55,1,30,11,68,4,1,3,7,24,34,25,16,8,1,0,6,0,0,0,26,53,132,24,34,44,12,16,5,12,44,6,23,0,75,22,1,4,104,37,11,62,30,61,7,2,43,90,88,37,81,98,62,101,73,1,24,69,6,64,0,14,0,40,0,0,0,1,5,28,3,14,9,109,9,112,88,66,22,82,99,12,28,52,108,95,12,20,19,31,3,6,15,51,0,0,30,11,91,98,25,14,1,14,46,63,26,71,88,75,82,6,2,17,31,11,19,34,50,0,6,0,89,26,0,35,79,41,1,83,66,30,102,1,9,77,76,7,4,3,34,44,73,168,29,176,31,7,37,34,9,1,4,0,27,0,14,26,149,103,119,23,34,2,14,88,4,2,99,42,0,76,72,54,7,3,0,66,27,14,8,0,3,65,17,91,52,34,104,58,17,26,78,33,112,143,54,64,23,47,44,96,27,2,169,101,80,44,44,69,55,81,31,91,77,65,98,48,76,68,25,0,61,143,60,0,60,102,48,6,6,171,74,31,77,6,145,39,109,16,46,0,34,10,9,5,2,5,44,12,49,1,16,29,12,0,22,112,14,89,117,86,10,53,66,0,40,29,80,66,0,32,88,78,12,14,1,58,18,0,64,58,35,25,60,95,90,106,155,117,22,77,32,64,129,19,61,156,80,33,20,57,97,0,93,96,110,23,27,14,85,64,80,34,0,7,29,0,0,53,127,37,38,91,36,90,50,65,0,1,12,30,47,151,108,90,26,15,0,128,86,0,17,87,12,0,30,10,0,0,22,18,0,74,89,86,31,1,120,68,50,45,10,0,0,0,0,1,12,24,38,1,5,0,1,3,0,1,0,0,0,2,6,0,8,2,4,0,0,4,1,8,78,41,6,47,82,35,3,1,40,21,14,0,78,36,5,112,0,4,0,0,0,0,7,47,137,4,92,31,1,66,45,69,124,30,10,94,65,2,45,108,115,17,91,46,11,131,12,18,7,0,9,84,20,118,38,106,77,22,0,58,84,8,13,103,112,83,27,117,151,37,106,48,57,42,28,77,14,68,28,4,4,1,1,4,17,33,49,68,21,66,31,38,0,0,6,2,4,1,3,1,0,13,6,7,0,63,62,1,20,101,16,7,125,9,67,73,76,8,43,1,1,2,2,8,55,1,8,47,16,32,0,0,3,4,0,0,0,1,0,0,0,18,21,8,0,19,0,0,6,4,73,13,20,1,4,19,54,0,1,66,27,0,87,132,23,97,0,33,12,0,2,0,22,13,4,3,0,18,11,0,0,43,10,22,88,41,58,64,53,112,76,26,2,81,31,6,59,6,0,0,2,4,33,29,87,14,59,38,105,32,0,43,71,0,57,74,46,2,35,12,63,3,2,4,7,24,32,24,18,10,1,0,4,0,0,0,24,63,134,20,34,47,14,19,3,12,45,7,18,0,73,20,1,4,118,12,12,52,28,58,8,2,41,102,89,39,78,97,52,108,144,3,26,58,8,96,0,12,0,38,0,0,0,1,4,23,2,17,11,110,11,107,85,60,21,88,95,14,34,49,112,98,14,12,17,32,16,8,21,53,0,1,33,11,66,56,35,24,1,14,40,56,30,73,68,47,88,34,2,13,26,12,20,30,59,1,10,0,88,23,0,34,86,41,1,79,64,34,107,1,8,79,70,7,4,3,41,46,64,93,29,170,40,7,41,34,1,0,11,0,26,0,13,30,109,103,125,19,38,4,20,97,4,1,95,46,0,79,71,49,5,4,0,61,27,15,7,0,3,58,21,86,51,34,137,51,13,22,76,58,110,106,39,56,22,38,53,105,38,3,76,70,86,52,47,68,53,73,16,57,56,42,39,83,37,18,99,47,77,72,36,0,55,136,42,0,60,103,48,9,3,103,72,27,74,4,153,42,101,19,53,0,31,7,12,7,3,3,44,12,52,1,17,26,10,1,15,63,9,77,100,59,11,53,64,0,46,27,88,64,0,34,87,81,8,14,0,57,19,1,55,153,35,9,58,90,89,106,158